Protein 4F4F (pdb70)

Solvent-accessible surface area: 33696 Å² total; per-residue (Å²): 126,18,21,0,28,3,0,56,48,51,15,69,92,31,25,0,15,54,1,3,48,52,12,89,4,76,11,24,0,4,3,0,0,88,94,12,16,119,27,81,48,117,90,0,72,82,18,113,89,39,54,11,15,89,1,0,30,33,0,0,64,52,0,1,12,72,65,8,69,84,82,45,4,81,104,1,0,113,90,0,5,63,30,10,115,73,152,48,8,9,14,45,51,104,10,85,92,62,15,29,0,0,15,0,14,37,0,8,1,1,15,26,46,0,0,2,2,1,0,11,0,30,0,6,19,28,4,4,55,126,100,75,81,65,4,0,0,1,4,27,5,70,1,33,38,1,2,1,0,0,45,0,5,3,34,45,100,24,0,3,0,0,1,0,0,4,52,70,158,15,61,91,21,8,29,47,12,1,6,20,26,80,82,114,5,21,22,5,0,1,0,85,13,67,70,83,35,0,80,89,11,20,50,17,0,65,117,46,64,113,0,23,118,55,9,47,22,25,31,31,70,26,24,18,3,0,18,1,0,0,9,0,0,0,0,0,21,2,0,22,84,20,25,0,14,89,110,34,0,1,0,0,0,4,2,7,53,1,9,9,0,0,0,0,10,0,0,52,95,0,31,2,39,13,67,30,1,0,0,0,3,1,49,13,18,2,1,9,29,0,15,132,67,0,22,6,85,59,150,70,63,45,155,23,47,1,64,51,8,30,20,71,70,5,34,1,3,14,0,4,0,7,19,11,29,63,68,69,17,49,31,0,26,20,24,17,29,2,25,160,94,74,8,11,16,92,4,67,118,170,11,8,52,40,1,97,89,47,7,36,11,5,105,1,36,58,114,67,2,32,61,13,2,79,40,3,45,75,173,67,61,31,35,3,1,1,5,1,0,2,0,1,41,0,1,112,103,72,51,79,62,128,14,1,12,0,0,0,1,10,5,27,8,5,5,25,38,120,17,0,104,90,17,28,50,56,107,13,82,43,31,88,79,2,89,64,1,70,142,73,90,53,87,78,48,72,22,105,58,92,66,77,63,0,16,54,36,0,117,145,68,15,128,55,140,25,22,0,24,4,0,52,49,55,16,70,89,32,20,0,13,55,0,3,54,52,10,83,1,76,8,24,0,5,2,0,0,90,134,15,18,120,29,81,48,112,92,0,69,81,21,107,89,38,55,11,15,84,1,0,32,35,0,0,61,46,0,1,14,68,72,8,68,85,83,57,3,69,51,14,0,113,97,0,5,63,30,11,118,75,153,49,10,8,15,44,52,104,10,82,90,59,13,27,0,0,15,0,15,37,0,8,0,2,14,27,44,0,0,2,3,1,0,11,0,26,0,14,16,40,4,4,55,120,100,72,85,59,6,0,0,1,5,27,7,68,3,25,38,1,2,2,0,0,45,0,6,2,40,39,95,28,0,1,0,0,1,0,0,5,53,70,159,13,60,90,16,9,29,4,12,1,5,21,27,80,75,116,6,20,19,6,0,2,0,80,12,74,73,85,36,0,78,87,9,20,56,19,0,64,82,47,51,80,3,21,116,59,5,48,23,34,34,33,69,29,24,18,1,0,17,1,0,0,10,0,0,0,0,0,21,2,0,21,83,21,24,0,16,88,109,34,0,1,0,0,0,4,2,7,50,1,9,8,0,0,0,0,9,0,0,52,93,0,31,2,42,13,68,34,0,0,0,0,3,2,52,12,15,3,2,19,35,0,14,140,73,0,21,6,82,63,148,65,83,41,104,23,46,1,68,49,8,33,21,69,71,5,36,1,2,10,0,4,2,8,18,14,28,66,66,67,17,54,32,0,23,21,26,32,26,4,18,171,95,76,10,12,17,90,4,69,79,175,11,14,65,42,2,108,91,48,7,33,10,5,112,1,36,56,118,65,2,32,60,15,1,85,44,3,45,79,171,66,62,32,36,2,1,0,4,2,0,2,0,1,33,1,1,111,105,70,50,80,63,123,13,0,10,0,0,0,1,9,5,30,8,6,5,26,30,116,18,0,110,94,15,26,55,59,104,12,83,49,31,88,78,4,87,59,2,99,146,87,90,82,84,79,51,73,20,116,68,40,67,76,80,0,20,58,37,0,130,150,70,14,127,55

Organism: Brucella melitensis biotype 1 (strain ATCC 23456 / CCUG 17765 / NCTC 10094 / 16M) (NCBI:txid224914)

InterPro domains:
  IPR000634 Serine/threonine dehydratase, pyridoxal-phosphate-binding site [PS00165] (102-116)
  IPR001926 Tryptophan synthase beta chain-like, PALP domain [PF00291] (101-328)
  IPR004450 Threonine synthase-like [TIGR00260] (69-424)
  IPR029144 Threonine synthase, N-terminal [PF14821] (2-80)
  IPR036052 Tryptophan synthase beta chain-like, PALP domain superfamily [G3DSA:3.40.50.1100] (90-429)
  IPR036052 Tryptophan synthase beta chain-like, PALP domain superfamily [G3DSA:3.40.50.1100] (108-453)
  IPR036052 Tryptophan synthase beta chain-like, PALP domain superfamily [SSF53686] (1-460)
  IPR037158 Threonine synthase, N-terminal domain superfamily [G3DSA:3.90.1380.10] (1-86)
  IPR051166 Threonine Synthase [PTHR42690] (1-461)

B-factor: mean 22.18, std 9.82, range [8.7, 79.2]

Secondary structure (DSSP, 8-state):
---EEETTS-S--B-HHHHHHH-S-TTS--EEESS-----HHHHHTTTT--HHHHHHHHHGGGGTT-S-HHHHHHHHHHHHHTSSSTTSS-EEEEETTEEEEE---STTSBTHHHHHHHHHHHHHHHHHHTT--EEEEEE-SSHHHHHHHHHHTT-SSEEEEEEEETT-S-HHHHHHHH-S--TTEEEEEEES-HHHHHHHHHHHHH-HHHHHHHTEEE--TTSHHHHGGGHHHHHHHHHHTTTTSS-EEEEEE-SSSHHHHHHHHHHHHT--EEEEEEEE-S--HHHHHHHHSEEE--PPPP-S-GGG--SS-TTHHHHHHHHTTT-HHHHHHHHHHHHHHSEEE--HHHHHHHHHHEEEEE--HHHHHHHHHHHHHHHS-PPPHHHHHHHHHHHHH--SSS-EEEEE-B-GGGSHHHHHHHHS------GGGTTGGGSPP--EEEES-HHHHHHHHHHH---/---EEETTS-S--B-HHHHHHH-S-TTS--EEESS-----HHHHHTTTT--HHHHHHHHHGGGGTT-S-HHHHHHHHHHHHHTSSSTTSS-EEEEETTEEEEE---STTSBTHHHHHHHHHHHHHHHHHHHT--EEEEEE-SSHHHHHHHHHHTT-SSEEEEEEEETT-S-HHHHHHHH----TTEEEEEEES-HHHHHHHHHHHHH-HHHHHHHTEEE--TT-HHHHGGGHHHHHHHHHHTTTTSS-EEEEEE-SSSHHHHHHHHHHHHT--EEEEEEEE-S--HHHHHHHHSEEE--PPPP-S-GGG--SS-TTHHHHHHHHTTT-HHHHHHHHHHHHHHSEEE--HHHHHHHHHHEEEEE--HHHHHHHHHHHHHHHS----HHHHHHHHHHHHH--SSS-EEEEE-B-GGGSHHHHHHHHS--PPPPGGGTTGGGSPP--EEEES-HHHHHHHHHHH---

Structure (mmCIF, N/CA/C/O backbone):
data_4F4F
#
_entry.id   4F4F
#
_cell.length_a   51.990
_cell.length_b   100.010
_cell.length_c   92.130
_cell.angle_alpha   90.000
_cell.angle_beta   91.290
_cell.angle_gamma   90.000
#
_symmetry.space_group_name_H-M   'P 1 21 1'
#
loop_
_entity.id
_entity.type
_entity.pdbx_description
1 polymer 'Threonine synthase'
2 non-polymer "PYRIDOXAL-5'-PHOSPHATE"
3 water water
#
loop_
_atom_site.group_PDB
_atom_site.id
_atom_site.type_symbol
_atom_site.label_atom_id
_atom_site.label_alt_id
_atom_site.label_comp_id
_atom_site.label_asym_id
_atom_site.label_entity_id
_atom_site.label_seq_id
_atom_site.pdbx_PDB_ins_code
_atom_site.Cartn_x
_atom_site.Cartn_y
_atom_site.Cartn_z
_atom_site.occupancy
_atom_site.B_iso_or_equiv
_atom_site.auth_seq_id
_atom_site.auth_comp_id
_atom_site.auth_asym_id
_atom_site.auth_atom_id
_atom_site.pdbx_PDB_model_num
ATOM 1 N N . SER A 1 5 ? 14.121 16.048 -1.880 1.00 35.07 0 SER A N 1
ATOM 2 C CA . SER A 1 5 ? 14.498 17.025 -2.927 1.00 33.09 0 SER A CA 1
ATOM 3 C C . SER A 1 5 ? 15.789 17.700 -2.433 1.00 30.57 0 SER A C 1
ATOM 4 O O . SER A 1 5 ? 16.592 17.047 -1.750 1.00 34.22 0 SER A O 1
ATOM 7 N N . MET A 1 6 ? 16.002 18.972 -2.726 1.00 25.89 1 MET A N 1
ATOM 8 C CA . MET A 1 6 ? 17.268 19.594 -2.379 1.00 21.93 1 MET A CA 1
ATOM 9 C C . MET A 1 6 ? 17.265 20.074 -0.929 1.00 20.01 1 MET A C 1
ATOM 10 O O . MET A 1 6 ? 16.341 20.714 -0.492 1.00 19.49 1 MET A O 1
ATOM 15 N N . LYS A 1 7 ? 18.298 19.719 -0.173 1.00 16.52 2 LYS A N 1
ATOM 16 C CA . LYS A 1 7 ? 18.491 20.244 1.172 1.00 16.05 2 LYS A CA 1
ATOM 17 C C . LYS A 1 7 ? 19.753 21.100 1.176 1.00 14.55 2 LYS A C 1
ATOM 18 O O . LYS A 1 7 ? 20.594 20.973 0.290 1.00 12.92 2 LYS A O 1
ATOM 20 N N . TYR A 1 8 ? 19.858 21.940 2.201 1.00 13.75 3 TYR A N 1
ATOM 21 C CA . TYR A 1 8 ? 20.909 22.897 2.339 1.00 12.48 3 TYR A CA 1
ATOM 22 C C . TYR A 1 8 ? 21.488 22.773 3.732 1.00 12.07 3 TYR A C 1
ATOM 23 O O . TYR A 1 8 ? 20.755 22.729 4.708 1.00 13.10 3 TYR A O 1
ATOM 32 N N . VAL A 1 9 ? 22.810 22.693 3.799 1.00 11.24 4 VAL A N 1
ATOM 33 C CA . VAL A 1 9 ? 23.538 22.496 5.045 1.00 11.12 4 VAL A CA 1
ATOM 34 C C . VAL A 1 9 ? 24.479 23.696 5.288 1.00 10.88 4 VAL A C 1
ATOM 35 O O . VAL A 1 9 ? 24.881 24.380 4.336 1.00 10.73 4 VAL A O 1
ATOM 39 N N . SER A 1 10 ? 24.823 23.946 6.555 1.00 10.63 5 SER A N 1
ATOM 40 C CA . SER A 1 10 ? 25.737 25.027 6.887 1.00 10.68 5 SER A CA 1
ATOM 41 C C . SER A 1 10 ? 27.180 24.603 6.817 1.00 10.54 5 SER A C 1
ATOM 42 O O . SER A 1 10 ? 27.562 23.494 7.269 1.00 11.01 5 SER A O 1
ATOM 45 N N . THR A 1 11 ? 28.009 25.515 6.354 1.00 10.35 6 THR A N 1
ATOM 46 C CA . THR A 1 11 ? 29.441 25.364 6.494 1.00 10.41 6 THR A CA 1
ATOM 47 C C . THR A 1 11 ? 29.972 25.127 7.924 1.00 10.97 6 THR A C 1
ATOM 48 O O . THR A 1 11 ? 31.123 24.686 8.059 1.00 10.98 6 THR A O 1
ATOM 52 N N . ARG A 1 12 ? 29.202 25.446 8.967 1.00 11.33 7 ARG A N 1
ATOM 53 C CA . ARG A 1 12 ? 29.671 25.271 10.333 1.00 12.36 7 ARG A CA 1
ATOM 54 C C . ARG A 1 12 ? 29.028 24.070 11.027 1.00 13.01 7 ARG A C 1
ATOM 55 O O . ARG A 1 12 ? 29.247 23.815 12.225 1.00 13.97 7 ARG A O 1
ATOM 63 N N . GLY A 1 13 ? 28.241 23.329 10.259 1.00 13.56 8 GLY A N 1
ATOM 64 C CA . GLY A 1 13 ? 27.777 21.981 10.640 1.00 14.47 8 GLY A CA 1
ATOM 65 C C . GLY A 1 13 ? 26.731 21.786 11.731 1.00 16.10 8 GLY A C 1
ATOM 66 O O . GLY A 1 13 ? 26.454 20.631 12.083 1.00 16.74 8 GLY A O 1
ATOM 67 N N . GLU A 1 14 ? 26.188 22.853 12.307 1.00 16.33 9 GLU A N 1
ATOM 68 C CA . GLU A 1 14 ? 25.270 22.696 13.454 1.00 18.22 9 GLU A CA 1
ATOM 69 C C . GLU A 1 14 ? 24.052 23.583 13.342 1.00 18.94 9 GLU A C 1
ATOM 70 O O . GLU A 1 14 ? 23.548 24.062 14.346 1.00 21.92 9 GLU A O 1
ATOM 76 N N . ALA A 1 15 ? 23.602 23.829 12.136 1.00 18.25 10 ALA A N 1
ATOM 77 C CA . ALA A 1 15 ? 22.428 24.629 11.897 1.00 18.01 10 ALA A CA 1
ATOM 78 C C . ALA A 1 15 ? 21.369 23.685 11.320 1.00 18.36 10 ALA A C 1
ATOM 79 O O . ALA A 1 15 ? 21.694 22.667 10.769 1.00 17.30 10 ALA A O 1
ATOM 81 N N . PRO A 1 16 ? 20.082 24.055 11.424 1.00 19.16 11 PRO A N 1
ATOM 82 C CA . PRO A 1 16 ? 19.038 23.231 10.809 1.00 19.89 11 PRO A CA 1
ATOM 83 C C . PRO A 1 16 ? 19.320 22.985 9.322 1.00 18.22 11 PRO A C 1
ATOM 84 O O . PRO A 1 16 ? 19.801 23.896 8.637 1.00 18.00 11 PRO A O 1
ATOM 88 N N . VAL A 1 17 ? 19.065 21.767 8.850 1.00 17.65 12 VAL A N 1
ATOM 89 C CA . VAL A 1 17 ? 19.149 21.442 7.429 1.00 16.83 12 VAL A CA 1
ATOM 90 C C . VAL A 1 17 ? 17.860 21.986 6.804 1.00 17.37 12 VAL A C 1
ATOM 91 O O . VAL A 1 17 ? 16.779 21.692 7.291 1.00 17.97 12 VAL A O 1
ATOM 95 N N . LEU A 1 18 ? 17.970 22.828 5.779 1.00 16.27 13 LEU A N 1
ATOM 96 C CA . LEU A 1 18 ? 16.806 23.536 5.257 1.00 16.80 13 LEU A CA 1
ATOM 97 C C . LEU A 1 18 ? 16.458 23.170 3.804 1.00 15.94 13 LEU A C 1
ATOM 98 O O . LEU A 1 18 ? 17.328 22.803 3.028 1.00 14.81 13 LEU A O 1
ATOM 103 N N . GLY A 1 19 ? 15.182 23.318 3.440 1.00 16.70 14 GLY A N 1
ATOM 104 C CA . GLY A 1 19 ? 14.790 23.328 2.048 1.00 16.48 14 GLY A CA 1
ATOM 105 C C . GLY A 1 19 ? 15.176 24.654 1.377 1.00 16.02 14 GLY A C 1
ATOM 106 O O . GLY A 1 19 ? 15.645 25.605 2.026 1.00 15.58 14 GLY A O 1
ATOM 107 N N . PHE A 1 20 ? 15.016 24.718 0.058 1.00 15.49 15 PHE A N 1
ATOM 108 C CA . PHE A 1 20 ? 15.363 25.922 -0.688 1.00 15.37 15 PHE A CA 1
ATOM 109 C C . PHE A 1 20 ? 14.696 27.202 -0.166 1.00 16.36 15 PHE A C 1
ATOM 110 O O . PHE A 1 20 ? 15.369 28.182 0.054 1.00 15.52 15 PHE A O 1
ATOM 118 N N . SER A 1 21 ? 13.370 27.187 0.013 1.00 18.08 16 SER A N 1
ATOM 119 C CA . SER A 1 21 ? 12.651 28.379 0.371 1.00 19.97 16 SER A CA 1
ATOM 120 C C . SER A 1 21 ? 13.152 28.928 1.681 1.00 20.90 16 SER A C 1
ATOM 121 O O . SER A 1 21 ? 13.419 30.120 1.809 1.00 21.25 16 SER A O 1
ATOM 124 N N . ASP A 1 22 ? 13.292 28.055 2.660 1.00 21.88 17 ASP A N 1
ATOM 125 C CA . ASP A 1 22 ? 13.817 28.463 3.948 1.00 23.33 17 ASP A CA 1
ATOM 126 C C . ASP A 1 22 ? 15.240 28.956 3.835 1.00 22.80 17 ASP A C 1
ATOM 127 O O . ASP A 1 22 ? 15.576 29.959 4.448 1.00 23.20 17 ASP A O 1
ATOM 132 N N . ALA A 1 23 ? 16.087 28.259 3.067 1.00 21.75 18 ALA A N 1
ATOM 133 C CA . ALA A 1 23 ? 17.455 28.714 2.898 1.00 21.31 18 ALA A CA 1
ATOM 134 C C . ALA A 1 23 ? 17.456 30.121 2.309 1.00 23.05 18 ALA A C 1
ATOM 135 O O . ALA A 1 23 ? 18.291 30.943 2.686 1.00 23.16 18 ALA A O 1
ATOM 137 N N . LEU A 1 24 ? 16.513 30.393 1.396 1.00 24.48 19 LEU A N 1
ATOM 138 C CA . LEU A 1 24 ? 16.397 31.705 0.773 1.00 25.68 19 LEU A CA 1
ATOM 139 C C . LEU A 1 24 ? 16.060 32.786 1.810 1.00 27.84 19 LEU A C 1
ATOM 140 O O . LEU A 1 24 ? 16.569 33.879 1.726 1.00 31.28 19 LEU A O 1
ATOM 145 N N . LEU A 1 25 ? 15.200 32.481 2.766 1.00 28.36 20 LEU A N 1
ATOM 146 C CA . LEU A 1 25 ? 14.755 33.459 3.759 1.00 30.71 20 LEU A CA 1
ATOM 147 C C . LEU A 1 25 ? 15.656 33.495 4.986 1.00 31.58 20 LEU A C 1
ATOM 148 O O . LEU A 1 25 ? 15.827 34.546 5.616 1.00 31.93 20 LEU A O 1
ATOM 153 N N . ALA A 1 26 ? 16.199 32.335 5.354 1.00 30.47 21 ALA A N 1
ATOM 154 C CA . ALA A 1 26 ? 17.112 32.266 6.489 1.00 30.78 21 ALA A CA 1
ATOM 155 C C . ALA A 1 26 ? 18.326 33.193 6.266 1.00 30.70 21 ALA A C 1
ATOM 156 O O . ALA A 1 26 ? 18.733 33.887 7.200 1.00 33.24 21 ALA A O 1
ATOM 158 N N . GLY A 1 27 ? 18.892 33.215 5.057 1.00 29.99 22 GLY A N 1
ATOM 159 C CA . GLY A 1 27 ? 20.151 33.943 4.807 1.00 29.22 22 GLY A CA 1
ATOM 160 C C . GLY A 1 27 ? 21.347 33.235 5.484 1.00 29.56 22 GLY A C 1
ATOM 161 O O . GLY A 1 27 ? 21.673 32.090 5.129 1.00 28.60 22 GLY A O 1
ATOM 162 N N . LEU A 1 28 ? 22.008 33.908 6.436 1.00 28.81 23 LEU A N 1
ATOM 163 C CA . LEU A 1 28 ? 23.085 33.318 7.279 1.00 27.21 23 LEU A CA 1
ATOM 164 C C . LEU A 1 28 ? 22.600 32.256 8.284 1.00 25.95 23 LEU A C 1
ATOM 165 O O . LEU A 1 28 ? 21.627 32.499 8.976 1.00 26.06 23 LEU A O 1
ATOM 170 N N . ALA A 1 29 ? 23.308 31.124 8.425 1.00 22.01 24 ALA A N 1
ATOM 171 C CA . ALA A 1 29 ? 22.796 30.043 9.255 1.00 20.57 24 ALA A CA 1
ATOM 172 C C . ALA A 1 29 ? 22.861 30.354 10.778 1.00 20.02 24 ALA A C 1
ATOM 173 O O . ALA A 1 29 ? 23.671 31.148 11.234 1.00 20.37 24 ALA A O 1
ATOM 175 N N . ARG A 1 30 ? 21.984 29.701 11.533 1.00 20.21 25 ARG A N 1
ATOM 176 C CA . ARG A 1 30 ? 21.927 29.746 13.032 1.00 20.41 25 ARG A CA 1
ATOM 177 C C . ARG A 1 30 ? 23.283 29.566 13.712 1.00 19.32 25 ARG A C 1
ATOM 178 O O . ARG A 1 30 ? 23.526 30.119 14.801 1.00 19.77 25 ARG A O 1
ATOM 186 N N . ASP A 1 31 ? 24.165 28.776 13.096 1.00 17.01 26 ASP A N 1
ATOM 187 C CA . ASP A 1 31 ? 25.477 28.512 13.670 1.00 16.43 26 ASP A CA 1
ATOM 188 C C . ASP A 1 31 ? 26.549 29.490 13.176 1.00 16.04 26 ASP A C 1
ATOM 189 O O . ASP A 1 31 ? 27.715 29.289 13.394 1.00 15.97 26 ASP A O 1
ATOM 194 N N . GLY A 1 32 ? 26.139 30.527 12.474 1.00 15.96 27 GLY A N 1
ATOM 195 C CA . GLY A 1 32 ? 27.064 31.489 11.955 1.00 15.99 27 GLY A CA 1
ATOM 196 C C . GLY A 1 32 ? 27.655 31.160 10.597 1.00 14.62 27 GLY A C 1
ATOM 197 O O . GLY A 1 32 ? 28.367 31.969 10.038 1.00 14.74 27 GLY A O 1
ATOM 198 N N . GLY A 1 33 ? 27.368 29.979 10.064 1.00 13.70 28 GLY A N 1
ATOM 199 C CA . GLY A 1 33 ? 27.819 29.600 8.765 1.00 12.87 28 GLY A CA 1
ATOM 200 C C . GLY A 1 33 ? 26.938 29.984 7.604 1.00 12.73 28 GLY A C 1
ATOM 201 O O . GLY A 1 33 ? 25.945 30.707 7.757 1.00 13.32 28 GLY A O 1
ATOM 202 N N . LEU A 1 34 ? 27.327 29.466 6.443 1.00 11.94 29 LEU A N 1
ATOM 203 C CA . LEU A 1 34 ? 26.706 29.781 5.189 1.00 12.01 29 LEU A CA 1
ATOM 204 C C . LEU A 1 34 ? 26.087 28.517 4.620 1.00 11.29 29 LEU A C 1
ATOM 205 O O . LEU A 1 34 ? 26.658 27.431 4.731 1.00 10.16 29 LEU A O 1
ATOM 210 N N . TYR A 1 35 ? 24.916 28.670 4.009 1.00 11.53 30 TYR A N 1
ATOM 211 C CA . TYR A 1 35 ? 24.231 27.519 3.411 1.00 11.37 30 TYR A CA 1
ATOM 212 C C . TYR A 1 35 ? 24.766 27.094 2.042 1.00 11.25 30 TYR A C 1
ATOM 213 O O . TYR A 1 35 ? 25.051 27.925 1.186 1.00 11.66 30 TYR A O 1
ATOM 222 N N . LEU A 1 36 ? 24.884 25.779 1.862 1.00 10.99 31 LEU A N 1
ATOM 223 C CA . LEU A 1 36 ? 25.278 25.172 0.599 1.00 10.92 31 LEU A CA 1
ATOM 224 C C . LEU A 1 36 ? 24.424 23.951 0.322 1.00 10.71 31 LEU A C 1
ATOM 225 O O . LEU A 1 36 ? 23.932 23.324 1.249 1.00 10.81 31 LEU A O 1
ATOM 230 N N . PRO A 1 37 ? 24.255 23.595 -0.968 1.00 11.08 32 PRO A N 1
ATOM 231 C CA . PRO A 1 37 ? 23.536 22.388 -1.275 1.00 11.77 32 PRO A CA 1
ATOM 232 C C . PRO A 1 37 ? 24.136 21.162 -0.631 1.00 12.13 32 PRO A C 1
ATOM 233 O O . PRO A 1 37 ? 25.334 21.039 -0.579 1.00 12.15 32 PRO A O 1
ATOM 237 N N . GLN A 1 38 ? 23.277 20.269 -0.135 1.00 13.11 33 GLN A N 1
ATOM 238 C CA . GLN A 1 38 ? 23.732 19.036 0.471 1.00 14.36 33 GLN A CA 1
ATOM 239 C C . GLN A 1 38 ? 24.428 18.172 -0.592 1.00 14.72 33 GLN A C 1
ATOM 240 O O . GLN A 1 38 ? 25.338 17.406 -0.290 1.00 14.24 33 GLN A O 1
ATOM 246 N N . GLU A 1 39 ? 23.942 18.277 -1.826 1.00 15.09 34 GLU A N 1
ATOM 247 C CA . GLU A 1 39 ? 24.618 17.702 -2.978 1.00 16.53 34 GLU A CA 1
ATOM 248 C C . GLU A 1 39 ? 24.399 18.593 -4.171 1.00 15.11 34 GLU A C 1
ATOM 249 O O . GLU A 1 39 ? 23.432 19.371 -4.216 1.00 15.18 34 GLU A O 1
ATOM 255 N N . TYR A 1 40 ? 25.294 18.480 -5.143 1.00 13.90 35 TYR A N 1
ATOM 256 C CA . TYR A 1 40 ? 25.177 19.275 -6.344 1.00 12.99 35 TYR A CA 1
ATOM 257 C C . TYR A 1 40 ? 24.412 18.525 -7.427 1.00 13.40 35 TYR A C 1
ATOM 258 O O . TYR A 1 40 ? 24.695 17.366 -7.716 1.00 13.04 35 TYR A O 1
ATOM 267 N N . PRO A 1 41 ? 23.446 19.199 -8.058 1.00 13.16 36 PRO A N 1
ATOM 268 C CA . PRO A 1 41 ? 22.750 18.603 -9.202 1.00 13.62 36 PRO A CA 1
ATOM 269 C C . PRO A 1 41 ? 23.752 18.314 -10.302 1.00 13.09 36 PRO A C 1
ATOM 270 O O . PRO A 1 41 ? 24.700 19.066 -10.455 1.00 12.94 36 PRO A O 1
ATOM 274 N N . GLN A 1 42 ? 23.586 17.209 -10.999 1.00 12.95 37 GLN A N 1
ATOM 275 C CA . GLN A 1 42 ? 24.577 16.787 -11.960 1.00 13.18 37 GLN A CA 1
ATOM 276 C C . GLN A 1 42 ? 24.046 16.830 -13.378 1.00 13.65 37 GLN A C 1
ATOM 277 O O . GLN A 1 42 ? 22.901 16.474 -13.642 1.00 14.05 37 GLN A O 1
ATOM 283 N N . PHE A 1 43 ? 24.930 17.234 -14.288 1.00 14.03 38 PHE A N 1
ATOM 284 C CA . PHE A 1 43 ? 24.692 17.172 -15.733 1.00 15.16 38 PHE A CA 1
ATOM 285 C C . PHE A 1 43 ? 25.765 16.321 -16.394 1.00 15.54 38 PHE A C 1
ATOM 286 O O . PHE A 1 43 ? 26.954 16.597 -16.242 1.00 15.82 38 PHE A O 1
ATOM 294 N N . THR A 1 44 ? 25.355 15.284 -17.123 1.00 16.22 39 THR A N 1
ATOM 295 C CA . THR A 1 44 ? 26.274 14.520 -17.975 1.00 16.42 39 THR A CA 1
ATOM 296 C C . THR A 1 44 ? 26.656 15.330 -19.209 1.00 16.07 39 THR A C 1
ATOM 297 O O . THR A 1 44 ? 26.027 16.340 -19.498 1.00 15.40 39 THR A O 1
ATOM 301 N N . ALA A 1 45 ? 27.694 14.893 -19.915 1.00 16.35 40 ALA A N 1
ATOM 302 C CA . ALA A 1 45 ? 28.086 15.541 -21.192 1.00 16.52 40 ALA A CA 1
ATOM 303 C C . ALA A 1 45 ? 26.875 15.637 -22.145 1.00 16.73 40 ALA A C 1
ATOM 304 O O . ALA A 1 45 ? 26.616 16.675 -22.728 1.00 16.00 40 ALA A O 1
ATOM 306 N N . GLU A 1 46 ? 26.113 14.561 -22.279 1.00 17.74 41 GLU A N 1
ATOM 307 C CA . GLU A 1 46 ? 24.949 14.586 -23.189 1.00 18.33 41 GLU A CA 1
ATOM 308 C C . GLU A 1 46 ? 23.876 15.571 -22.716 1.00 17.24 41 GLU A C 1
ATOM 309 O O . GLU A 1 46 ? 23.230 16.186 -23.532 1.00 16.44 41 GLU A O 1
ATOM 315 N N . GLN A 1 47 ? 23.688 15.693 -21.393 1.00 16.67 42 GLN A N 1
ATOM 316 C CA . GLN A 1 47 ? 22.720 16.622 -20.854 1.00 16.16 42 GLN A CA 1
ATOM 317 C C . GLN A 1 47 ? 23.175 18.052 -21.135 1.00 14.88 42 GLN A C 1
ATOM 318 O O . GLN A 1 47 ? 22.344 18.913 -21.341 1.00 14.20 42 GLN A O 1
ATOM 324 N N . ILE A 1 48 ? 24.483 18.294 -21.162 1.00 14.12 43 ILE A N 1
ATOM 325 C CA . ILE A 1 48 ? 24.984 19.626 -21.522 1.00 13.61 43 ILE A CA 1
ATOM 326 C C . ILE A 1 48 ? 24.832 19.842 -23.034 1.00 13.82 43 ILE A C 1
ATOM 327 O O . ILE A 1 48 ? 24.372 20.907 -23.473 1.00 13.04 43 ILE A O 1
ATOM 332 N N . ARG A 1 49 ? 25.189 18.834 -23.832 1.00 14.91 44 ARG A N 1
ATOM 333 C CA . ARG A 1 49 ? 24.951 18.939 -25.286 1.00 15.64 44 ARG A CA 1
ATOM 334 C C . ARG A 1 49 ? 23.489 19.276 -25.592 1.00 15.10 44 ARG A C 1
ATOM 335 O O . ARG A 1 49 ? 23.209 20.071 -26.493 1.00 14.70 44 ARG A O 1
ATOM 343 N N . ALA A 1 50 ? 22.580 18.743 -24.788 1.00 15.10 45 ALA A N 1
ATOM 344 C CA . ALA A 1 50 ? 21.145 18.983 -24.976 1.00 15.48 45 ALA A CA 1
ATOM 345 C C . ALA A 1 50 ? 20.737 20.440 -24.747 1.00 14.84 45 ALA A C 1
ATOM 346 O O . ALA A 1 50 ? 19.689 20.851 -25.194 1.00 14.80 45 ALA A O 1
ATOM 348 N N . LEU A 1 51 ? 21.579 21.223 -24.087 1.00 14.42 46 LEU A N 1
ATOM 349 C CA . LEU A 1 51 ? 21.323 22.660 -23.860 1.00 14.18 46 LEU A CA 1
ATOM 350 C C . LEU A 1 51 ? 21.660 23.539 -25.064 1.00 14.58 46 LEU A C 1
ATOM 351 O O . LEU A 1 51 ? 21.309 24.734 -25.086 1.00 14.22 46 LEU A O 1
ATOM 356 N N . ARG A 1 52 ? 22.331 22.957 -26.072 1.00 15.52 47 ARG A N 1
ATOM 357 C CA . ARG A 1 52 ? 22.791 23.750 -27.232 1.00 15.82 47 ARG A CA 1
ATOM 358 C C . ARG A 1 52 ? 21.606 24.347 -27.967 1.00 16.80 47 ARG A C 1
ATOM 359 O O . ARG A 1 52 ? 20.613 23.684 -28.211 1.00 17.89 47 ARG A O 1
ATOM 367 N N . GLY A 1 53 ? 21.740 25.614 -28.309 1.00 17.61 48 GLY A N 1
ATOM 368 C CA . GLY A 1 53 ? 20.721 26.330 -29.053 1.00 18.13 48 GLY A CA 1
ATOM 369 C C . GLY A 1 53 ? 19.720 27.017 -28.132 1.00 18.18 48 GLY A C 1
ATOM 370 O O . GLY A 1 53 ? 18.909 27.790 -28.603 1.00 20.05 48 GLY A O 1
ATOM 371 N N . LYS A 1 54 ? 19.730 26.724 -26.836 1.00 16.68 49 LYS A N 1
ATOM 372 C CA . LYS A 1 54 ? 18.650 27.198 -25.974 1.00 16.08 49 LYS A CA 1
ATOM 373 C C . LYS A 1 54 ? 18.923 28.652 -25.566 1.00 14.98 49 LYS A C 1
ATOM 374 O O . LYS A 1 54 ? 20.079 29.065 -25.383 1.00 13.94 49 LYS A O 1
ATOM 376 N N . SER A 1 55 ? 17.845 29.367 -25.301 1.00 14.68 50 SER A N 1
ATOM 377 C CA . SER A 1 55 ? 17.917 30.748 -24.829 1.00 14.17 50 SER A CA 1
ATOM 378 C C . SER A 1 55 ? 18.549 30.788 -23.445 1.00 13.45 50 SER A C 1
ATOM 379 O O . SER A 1 55 ? 18.608 29.763 -22.748 1.00 13.28 50 SER A O 1
ATOM 382 N N . TYR A 1 56 ? 19.010 31.976 -23.039 1.00 12.87 51 TYR A N 1
ATOM 383 C CA . TYR A 1 56 ? 19.524 32.184 -21.677 1.00 12.14 51 TYR A CA 1
ATOM 384 C C . TYR A 1 56 ? 18.502 31.718 -20.652 1.00 12.22 51 TYR A C 1
ATOM 385 O O . TYR A 1 56 ? 18.846 31.013 -19.710 1.00 11.97 51 TYR A O 1
ATOM 394 N N . VAL A 1 57 ? 17.240 32.126 -20.837 1.00 12.54 52 VAL A N 1
ATOM 395 C CA . VAL A 1 57 ? 16.180 31.735 -19.924 1.00 12.82 52 VAL A CA 1
ATOM 396 C C . VAL A 1 57 ? 16.021 30.216 -19.877 1.00 13.04 52 VAL A C 1
ATOM 397 O O . VAL A 1 57 ? 15.913 29.658 -18.828 1.00 12.92 52 VAL A O 1
ATOM 401 N N . GLU A 1 58 ? 16.031 29.551 -21.014 1.00 13.16 53 GLU A N 1
ATOM 402 C CA . GLU A 1 58 ? 15.887 28.104 -21.030 1.00 13.44 53 GLU A CA 1
ATOM 403 C C . GLU A 1 58 ? 17.043 27.386 -20.346 1.00 12.57 53 GLU A C 1
ATOM 404 O O . GLU A 1 58 ? 16.840 26.387 -19.667 1.00 12.12 53 GLU A O 1
ATOM 410 N N . VAL A 1 59 ? 18.265 27.899 -20.504 1.00 11.74 54 VAL A N 1
ATOM 411 C CA . VAL A 1 59 ? 19.401 27.304 -19.846 1.00 11.45 54 VAL A CA 1
ATOM 412 C C . VAL A 1 59 ? 19.289 27.519 -18.336 1.00 11.07 54 VAL A C 1
ATOM 413 O O . VAL A 1 59 ? 19.567 26.622 -17.554 1.00 11.05 54 VAL A O 1
ATOM 417 N N . ALA A 1 60 ? 18.885 28.716 -17.958 1.00 11.08 55 ALA A N 1
ATOM 418 C CA . ALA A 1 60 ? 18.656 29.067 -16.550 1.00 11.00 55 ALA A CA 1
ATOM 419 C C . ALA A 1 60 ? 17.636 28.113 -15.893 1.00 11.35 55 ALA A C 1
ATOM 420 O O . ALA A 1 60 ? 17.849 27.617 -14.804 1.00 11.59 55 ALA A O 1
ATOM 422 N N . LEU A 1 61 ? 16.566 27.801 -16.583 1.00 11.99 56 LEU A N 1
ATOM 423 C CA . LEU A 1 61 ? 15.559 26.900 -16.021 1.00 12.33 56 LEU A CA 1
ATOM 424 C C . LEU A 1 61 ? 16.143 25.500 -15.839 1.00 12.48 56 LEU A C 1
ATOM 425 O O . LEU A 1 61 ? 15.945 24.870 -14.791 1.00 12.59 56 LEU A O 1
ATOM 430 N N . ALA A 1 62 ? 16.899 25.025 -16.827 1.00 12.35 57 ALA A N 1
ATOM 431 C CA . ALA A 1 62 ? 17.546 23.722 -16.743 1.00 12.46 57 ALA A CA 1
ATOM 432 C C . ALA A 1 62 ? 18.523 23.677 -15.573 1.00 12.19 57 ALA A C 1
ATOM 433 O O . ALA A 1 62 ? 18.496 22.711 -14.784 1.00 12.50 57 ALA A O 1
ATOM 435 N N . VAL A 1 63 ? 19.350 24.708 -15.430 1.00 11.48 58 VAL A N 1
ATOM 436 C CA . VAL A 1 63 ? 20.479 24.702 -14.476 1.00 11.52 58 VAL A CA 1
ATOM 437 C C . VAL A 1 63 ? 20.008 24.964 -13.034 1.00 11.42 58 VAL A C 1
ATOM 438 O O . VAL A 1 63 ? 20.487 24.347 -12.067 1.00 11.51 58 VAL A O 1
ATOM 442 N N . LEU A 1 64 ? 19.043 25.858 -12.879 1.00 11.32 59 LEU A N 1
ATOM 443 C CA . LEU A 1 64 ? 18.577 26.279 -11.573 1.00 11.44 59 LEU A CA 1
ATOM 444 C C . LEU A 1 64 ? 17.454 25.440 -10.942 1.00 11.97 59 LEU A C 1
ATOM 445 O O . LEU A 1 64 ? 17.392 25.344 -9.704 1.00 11.98 59 LEU A O 1
ATOM 450 N N . THR A 1 65 ? 16.561 24.864 -11.747 1.00 12.40 60 THR A N 1
ATOM 451 C CA . THR A 1 65 ? 15.404 24.172 -11.203 1.00 13.07 60 THR A CA 1
ATOM 452 C C . THR A 1 65 ? 15.750 23.124 -10.120 1.00 13.50 60 THR A C 1
ATOM 453 O O . THR A 1 65 ? 15.087 23.074 -9.086 1.00 13.54 60 THR A O 1
ATOM 457 N N . PRO A 1 66 ? 16.812 22.317 -10.337 1.00 13.97 61 PRO A N 1
ATOM 458 C CA . PRO A 1 66 ? 17.114 21.285 -9.336 1.00 14.46 61 PRO A CA 1
ATOM 459 C C . PRO A 1 66 ? 17.421 21.885 -7.972 1.00 14.14 61 PRO A C 1
ATOM 460 O O . PRO A 1 66 ? 17.161 21.249 -6.960 1.00 14.54 61 PRO A O 1
ATOM 464 N N . PHE A 1 67 ? 18.002 23.083 -7.943 1.00 13.68 62 PHE A N 1
ATOM 465 C CA . PHE A 1 67 ? 18.284 23.752 -6.681 1.00 13.73 62 PHE A CA 1
ATOM 466 C C . PHE A 1 67 ? 17.056 24.145 -5.855 1.00 14.52 62 PHE A C 1
ATOM 467 O O . PHE A 1 67 ? 17.173 24.312 -4.626 1.00 14.31 62 PHE A O 1
ATOM 475 N N . THR A 1 68 ? 15.903 24.305 -6.513 1.00 14.97 63 THR A N 1
ATOM 476 C CA . THR A 1 68 ? 14.673 24.738 -5.849 1.00 15.81 63 THR A CA 1
ATOM 477 C C . THR A 1 68 ? 13.850 23.637 -5.204 1.00 17.25 63 THR A C 1
ATOM 478 O O . THR A 1 68 ? 12.851 23.929 -4.536 1.00 17.77 63 THR A O 1
ATOM 482 N N . GLY A 1 69 ? 14.267 22.382 -5.402 1.00 18.22 64 GLY A N 1
ATOM 483 C CA . GLY A 1 69 ? 13.750 21.243 -4.645 1.00 19.67 64 GLY A CA 1
ATOM 484 C C . GLY A 1 69 ? 12.265 21.011 -4.843 1.00 21.05 64 GLY A C 1
ATOM 485 O O . GLY A 1 69 ? 11.576 20.540 -3.936 1.00 21.44 64 GLY A O 1
ATOM 486 N N . GLY A 1 70 ? 11.758 21.390 -6.008 1.00 20.95 65 GLY A N 1
ATOM 487 C CA . GLY A 1 70 ? 10.336 21.276 -6.266 1.00 21.91 65 GLY A CA 1
ATOM 488 C C . GLY A 1 70 ? 9.435 22.254 -5.533 1.00 22.22 65 GLY A C 1
ATOM 489 O O . GLY A 1 70 ? 8.222 22.098 -5.575 1.00 23.24 65 GLY A O 1
ATOM 490 N N . GLU A 1 71 ? 9.988 23.289 -4.912 1.00 21.08 66 GLU A N 1
ATOM 491 C CA . GLU A 1 71 ? 9.177 24.177 -4.090 1.00 21.15 66 GLU A CA 1
ATOM 492 C C . GLU A 1 71 ? 8.565 25.293 -4.902 1.00 20.71 66 GLU A C 1
ATOM 493 O O . GLU A 1 71 ? 7.671 25.974 -4.431 1.00 20.45 66 GLU A O 1
ATOM 499 N N . ILE A 1 72 ? 9.062 25.520 -6.112 1.00 20.03 67 ILE A N 1
ATOM 500 C CA . ILE A 1 72 ? 8.452 26.528 -6.973 1.00 19.71 67 ILE A CA 1
ATOM 501 C C . ILE A 1 72 ? 7.943 25.807 -8.224 1.00 19.47 67 ILE A C 1
ATOM 502 O O . ILE A 1 72 ? 8.741 25.293 -9.003 1.00 19.67 67 ILE A O 1
ATOM 507 N N . PRO A 1 73 ? 6.618 25.762 -8.424 1.00 19.71 68 PRO A N 1
ATOM 508 C CA . PRO A 1 73 ? 6.060 25.073 -9.600 1.00 19.80 68 PRO A CA 1
ATOM 509 C C . PRO A 1 73 ? 6.635 25.612 -10.897 1.00 19.08 68 PRO A C 1
ATOM 510 O O . PRO A 1 73 ? 6.940 26.799 -10.983 1.00 17.82 68 PRO A O 1
ATOM 514 N N . ALA A 1 74 ? 6.785 24.726 -11.880 1.00 18.86 69 ALA A N 1
ATOM 515 C CA . ALA A 1 74 ? 7.480 25.020 -13.107 1.00 18.64 69 ALA A CA 1
ATOM 516 C C . ALA A 1 74 ? 6.965 26.256 -13.822 1.00 18.66 69 ALA A C 1
ATOM 517 O O . ALA A 1 74 ? 7.757 27.064 -14.291 1.00 18.23 69 ALA A O 1
ATOM 519 N N . ALA A 1 75 ? 5.653 26.401 -13.914 1.00 19.07 70 ALA A N 1
ATOM 520 C CA . ALA A 1 75 ? 5.080 27.550 -14.600 1.00 19.18 70 ALA A CA 1
ATOM 521 C C . ALA A 1 75 ? 5.450 28.852 -13.874 1.00 18.70 70 ALA A C 1
ATOM 522 O O . ALA A 1 75 ? 5.757 29.861 -14.532 1.00 18.40 70 ALA A O 1
ATOM 524 N N . ASP A 1 76 ? 5.416 28.840 -12.539 1.00 18.34 71 ASP A N 1
ATOM 525 C CA . ASP A 1 76 ? 5.765 30.030 -11.761 1.00 18.25 71 ASP A CA 1
ATOM 526 C C . ASP A 1 76 ? 7.257 30.351 -11.887 1.00 17.27 71 ASP A C 1
ATOM 527 O O . ASP A 1 76 ? 7.631 31.507 -12.097 1.00 16.98 71 ASP A O 1
ATOM 532 N N . PHE A 1 77 ? 8.111 29.334 -11.786 1.00 16.76 72 PHE A N 1
ATOM 533 C CA . PHE A 1 77 ? 9.555 29.540 -12.015 1.00 16.36 72 PHE A CA 1
ATOM 534 C C . PHE A 1 77 ? 9.872 30.083 -13.429 1.00 17.32 72 PHE A C 1
ATOM 535 O O . PHE A 1 77 ? 10.639 31.039 -13.546 1.00 15.88 72 PHE A O 1
ATOM 543 N N . GLU A 1 78 ? 9.251 29.515 -14.481 1.00 19.49 73 GLU A N 1
ATOM 544 C CA . GLU A 1 78 ? 9.302 30.069 -15.870 1.00 22.86 73 GLU A CA 1
ATOM 545 C C . GLU A 1 78 ? 8.268 31.178 -16.160 1.00 25.63 73 GLU A C 1
ATOM 546 O O . GLU A 1 78 ? 7.528 31.175 -17.263 1.00 32.00 73 GLU A O 1
ATOM 552 N N . ARG A 1 79 ? 8.022 31.979 -15.173 1.00 22.38 74 ARG A N 1
ATOM 553 C CA . ARG A 1 79 ? 7.527 33.301 -15.393 1.00 21.80 74 ARG A CA 1
ATOM 554 C C . ARG A 1 79 ? 8.601 34.179 -14.765 1.00 18.55 74 ARG A C 1
ATOM 555 O O . ARG A 1 79 ? 9.018 35.139 -15.334 1.00 17.22 74 ARG A O 1
ATOM 563 N N . MET A 1 80 ? 9.064 33.814 -13.582 1.00 16.82 75 MET A N 1
ATOM 564 C CA . MET A 1 80 ? 9.915 34.723 -12.831 1.00 16.25 75 MET A CA 1
ATOM 565 C C . MET A 1 80 ? 11.338 34.794 -13.451 1.00 15.09 75 MET A C 1
ATOM 566 O O . MET A 1 80 ? 11.930 35.860 -13.503 1.00 14.23 75 MET A O 1
ATOM 571 N N . VAL A 1 81 ? 11.827 33.679 -13.993 1.00 14.62 76 VAL A N 1
ATOM 572 C CA . VAL A 1 81 ? 13.120 33.671 -14.713 1.00 14.28 76 VAL A CA 1
ATOM 573 C C . VAL A 1 81 ? 12.988 34.507 -15.995 1.00 15.11 76 VAL A C 1
ATOM 574 O O . VAL A 1 81 ? 13.813 35.364 -16.278 1.00 13.92 76 VAL A O 1
ATOM 578 N N . ARG A 1 82 ? 11.875 34.329 -16.718 1.00 16.81 77 ARG A N 1
ATOM 579 C CA . ARG A 1 82 ? 11.613 35.107 -17.946 1.00 18.46 77 ARG A CA 1
ATOM 580 C C . ARG A 1 82 ? 11.551 36.593 -17.619 1.00 18.02 77 ARG A C 1
ATOM 581 O O . ARG A 1 82 ? 12.127 37.401 -18.325 1.00 18.17 77 ARG A O 1
ATOM 589 N N . GLU A 1 83 ? 10.850 36.948 -16.549 1.00 18.04 78 GLU A N 1
ATOM 590 C CA . GLU A 1 83 ? 10.698 38.364 -16.161 1.00 18.76 78 GLU A CA 1
ATOM 591 C C . GLU A 1 83 ? 12.026 38.969 -15.663 1.00 16.85 78 GLU A C 1
ATOM 592 O O . GLU A 1 83 ? 12.375 40.083 -16.044 1.00 16.87 78 GLU A O 1
ATOM 598 N N . ALA A 1 84 ? 12.762 38.217 -14.853 1.00 15.31 79 ALA A N 1
ATOM 599 C CA . ALA A 1 84 ? 14.059 38.640 -14.388 1.00 14.49 79 ALA A CA 1
ATOM 600 C C . ALA A 1 84 ? 14.995 39.049 -15.542 1.00 13.95 79 ALA A C 1
ATOM 601 O O . ALA A 1 84 ? 15.603 40.137 -15.529 1.00 13.89 79 ALA A O 1
ATOM 603 N N . TYR A 1 85 ? 15.103 38.194 -16.543 1.00 13.55 80 TYR A N 1
ATOM 604 C CA . TYR A 1 85 ? 16.087 38.439 -17.607 1.00 13.11 80 TYR A CA 1
ATOM 605 C C . TYR A 1 85 ? 15.531 39.287 -18.756 1.00 13.46 80 TYR A C 1
ATOM 606 O O . TYR A 1 85 ? 16.278 39.809 -19.582 1.00 13.26 80 TYR A O 1
ATOM 615 N N . GLY A 1 86 ? 14.225 39.473 -18.771 1.00 14.06 81 GLY A N 1
ATOM 616 C CA . GLY A 1 86 ? 13.585 40.468 -19.626 1.00 14.61 81 GLY A CA 1
ATOM 617 C C . GLY A 1 86 ? 14.017 41.888 -19.250 1.00 14.77 81 GLY A C 1
ATOM 618 O O . GLY A 1 86 ? 13.902 42.800 -20.069 1.00 15.20 81 GLY A O 1
ATOM 619 N N . THR A 1 87 ? 14.544 42.086 -18.037 1.00 14.14 82 THR A N 1
ATOM 620 C CA . THR A 1 87 ? 15.106 43.377 -17.657 1.00 14.51 82 THR A CA 1
ATOM 621 C C . THR A 1 87 ? 16.485 43.665 -18.231 1.00 14.54 82 THR A C 1
ATOM 622 O O . THR A 1 87 ? 17.020 44.754 -18.050 1.00 14.95 82 THR A O 1
ATOM 626 N N . PHE A 1 88 ? 17.084 42.681 -18.883 1.00 14.20 83 PHE A N 1
ATOM 627 C CA . PHE A 1 88 ? 18.414 42.846 -19.474 1.00 14.02 83 PHE A CA 1
ATOM 628 C C . PHE A 1 88 ? 18.224 43.251 -20.932 1.00 15.15 83 PHE A C 1
ATOM 629 O O . PHE A 1 88 ? 17.539 42.565 -21.696 1.00 15.41 83 PHE A O 1
ATOM 637 N N . ARG A 1 89 ? 18.830 44.365 -21.318 1.00 16.52 84 ARG A N 1
ATOM 638 C CA . ARG A 1 89 ? 18.692 44.922 -22.665 1.00 17.96 84 ARG A CA 1
ATOM 639 C C . ARG A 1 89 ? 19.744 44.268 -23.559 1.00 17.16 84 ARG A C 1
ATOM 640 O O . ARG A 1 89 ? 20.713 44.904 -24.006 1.00 18.32 84 ARG A O 1
ATOM 648 N N . HIS A 1 90 ? 19.602 42.978 -23.755 1.00 15.98 85 HIS A N 1
ATOM 649 C CA . HIS A 1 90 ? 20.422 42.249 -24.699 1.00 15.21 85 HIS A CA 1
ATOM 650 C C . HIS A 1 90 ? 19.768 40.927 -24.895 1.00 14.84 85 HIS A C 1
ATOM 651 O O . HIS A 1 90 ? 19.426 40.247 -23.912 1.00 14.33 85 HIS A O 1
ATO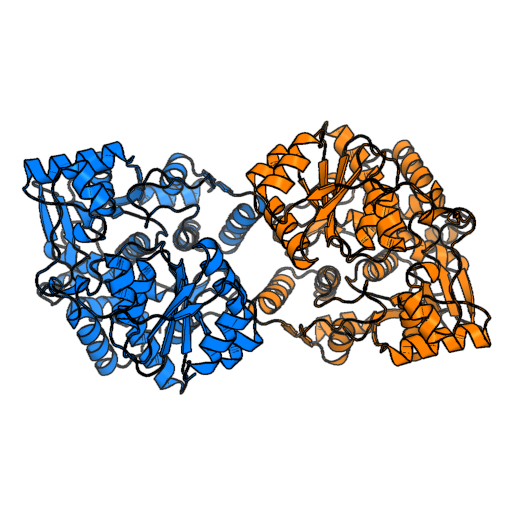M 658 N N . ASP A 1 91 ? 19.574 40.529 -26.142 1.00 14.61 86 ASP A N 1
ATOM 659 C CA . ASP A 1 91 ? 18.871 39.266 -26.424 1.00 14.56 86 ASP A CA 1
ATOM 660 C C . ASP A 1 91 ? 19.562 38.034 -25.836 1.00 13.53 86 ASP A C 1
ATOM 661 O O . ASP A 1 91 ? 18.893 37.070 -25.470 1.00 13.01 86 ASP A O 1
ATOM 666 N N . ALA A 1 92 ? 20.895 38.027 -25.814 1.00 12.68 87 ALA A N 1
ATOM 667 C CA . ALA A 1 92 ? 21.653 36.936 -25.187 1.00 12.13 87 ALA A CA 1
ATOM 668 C C . ALA A 1 92 ? 21.719 37.001 -23.666 1.00 11.68 87 ALA A C 1
ATOM 669 O O . ALA A 1 92 ? 22.257 36.071 -23.037 1.00 11.29 87 ALA A O 1
ATOM 671 N N . VAL A 1 93 ? 21.254 38.114 -23.099 1.00 11.72 88 VAL A N 1
ATOM 672 C CA . VAL A 1 93 ? 21.310 38.418 -21.644 1.00 11.53 88 VAL A CA 1
ATOM 673 C C . VAL A 1 93 ? 22.748 38.738 -21.223 1.00 11.57 88 VAL A C 1
ATOM 674 O O . VAL A 1 93 ? 22.997 39.858 -20.800 1.00 11.98 88 VAL A O 1
ATOM 678 N N . CYS A 1 94 ? 23.661 37.764 -21.339 1.00 11.41 89 CYS A N 1
ATOM 679 C CA . CYS A 1 94 ? 25.074 37.921 -21.036 1.00 11.33 89 CYS A CA 1
ATOM 680 C C . CYS A 1 94 ? 25.918 37.526 -22.269 1.00 11.21 89 CYS A C 1
ATOM 681 O O . CYS A 1 94 ? 26.283 36.364 -22.431 1.00 11.12 89 CYS A O 1
ATOM 684 N N . PRO A 1 95 ? 26.219 38.481 -23.153 1.00 11.43 90 PRO A N 1
ATOM 685 C CA . PRO A 1 95 ? 26.871 38.110 -24.430 1.00 11.46 90 PRO A CA 1
ATOM 686 C C . PRO A 1 95 ? 28.395 38.092 -24.335 1.00 11.53 90 PRO A C 1
ATOM 687 O O . PRO A 1 95 ? 28.959 38.786 -23.491 1.00 11.52 90 PRO A O 1
ATOM 691 N N . LEU A 1 96 ? 29.033 37.281 -25.176 1.00 11.55 91 LEU A N 1
ATOM 692 C CA . LEU A 1 96 ? 30.497 37.317 -25.343 1.00 11.78 91 LEU A CA 1
ATOM 693 C C . LEU A 1 96 ? 30.910 38.352 -26.399 1.00 12.15 91 LEU A C 1
ATOM 694 O O . LEU A 1 96 ? 30.230 38.531 -27.405 1.00 12.53 91 LEU A O 1
ATOM 699 N N . VAL A 1 97 ? 32.056 39.009 -26.169 1.00 12.15 92 VAL A N 1
ATOM 700 C CA . VAL A 1 97 ? 32.724 39.830 -27.166 1.00 12.21 92 VAL A CA 1
ATOM 701 C C . VAL A 1 97 ? 34.155 39.305 -27.227 1.00 12.23 92 VAL A C 1
ATOM 702 O O . VAL A 1 97 ? 34.817 39.236 -26.203 1.00 11.96 92 VAL A O 1
ATOM 706 N N . GLN A 1 98 ? 34.597 38.849 -28.394 1.00 12.28 93 GLN A N 1
ATOM 707 C CA . GLN A 1 98 ? 35.958 38.313 -28.533 1.00 12.46 93 GLN A CA 1
ATOM 708 C C . GLN A 1 98 ? 36.973 39.431 -28.465 1.00 12.77 93 GLN A C 1
ATOM 709 O O . GLN A 1 98 ? 36.801 40.434 -29.153 1.00 12.94 93 GLN A O 1
ATOM 715 N N . THR A 1 99 ? 38.058 39.237 -27.703 1.00 12.95 94 THR A N 1
ATOM 716 C CA . THR A 1 99 ? 39.107 40.279 -27.568 1.00 13.53 94 THR A CA 1
ATOM 717 C C . THR A 1 99 ? 40.515 39.862 -28.045 1.00 14.14 94 THR A C 1
ATOM 718 O O . THR A 1 99 ? 41.392 40.703 -28.160 1.00 14.57 94 THR A O 1
ATOM 722 N N . ASP A 1 100 ? 40.709 38.572 -28.295 1.00 13.98 95 ASP A N 1
ATOM 723 C CA . ASP A 1 100 ? 41.907 38.043 -28.874 1.00 14.73 95 ASP A CA 1
ATOM 724 C C . ASP A 1 100 ? 41.537 36.662 -29.448 1.00 14.72 95 ASP A C 1
ATOM 725 O O . ASP A 1 100 ? 40.405 36.171 -29.267 1.00 14.24 95 ASP A O 1
ATOM 730 N N . ALA A 1 101 ? 42.491 36.038 -30.126 1.00 15.19 96 ALA A N 1
ATOM 731 C CA . ALA A 1 101 ? 42.287 34.748 -30.759 1.00 15.67 96 ALA A CA 1
ATOM 732 C C . ALA A 1 101 ? 41.686 33.671 -29.862 1.00 15.85 96 ALA A C 1
ATOM 733 O O . ALA A 1 101 ? 40.916 32.854 -30.331 1.00 16.40 96 ALA A O 1
ATOM 735 N N . ASN A 1 102 ? 41.975 33.685 -28.572 1.00 16.31 97 ASN A N 1
ATOM 736 C CA . ASN A 1 102 ? 41.440 32.656 -27.680 1.00 15.81 97 ASN A CA 1
ATOM 737 C C . ASN A 1 102 ? 40.929 33.256 -26.388 1.00 15.19 97 ASN A C 1
ATOM 738 O O . ASN A 1 102 ? 41.045 32.655 -25.320 1.00 15.41 97 ASN A O 1
ATOM 743 N N . GLU A 1 103 ? 40.384 34.460 -26.474 1.00 14.48 98 GLU A N 1
ATOM 744 C CA . GLU A 1 103 ? 39.998 35.233 -25.314 1.00 14.01 98 GLU A CA 1
ATOM 745 C C . GLU A 1 103 ? 38.727 35.982 -25.617 1.00 13.47 98 GLU A C 1
ATOM 746 O O . GLU A 1 103 ? 38.616 36.623 -26.681 1.00 13.08 98 GLU A O 1
ATOM 752 N N . PHE A 1 104 ? 37.790 35.921 -24.669 1.00 12.70 99 PHE A N 1
ATOM 753 C CA . PHE A 1 104 ? 36.467 36.507 -24.796 1.00 12.55 99 PHE A CA 1
ATOM 754 C C . PHE A 1 104 ? 36.093 37.215 -23.512 1.00 12.72 99 PHE A C 1
ATOM 755 O O . PHE A 1 104 ? 36.441 36.717 -22.417 1.00 13.28 99 PHE A O 1
ATOM 763 N N . VAL A 1 105 ? 35.344 38.314 -23.615 1.00 12.39 100 VAL A N 1
ATOM 764 C CA . VAL A 1 105 ? 34.839 38.999 -22.443 1.00 12.20 100 VAL A CA 1
ATOM 765 C C . VAL A 1 105 ? 33.342 38.672 -22.337 1.00 11.97 100 VAL A C 1
ATOM 766 O O . VAL A 1 105 ? 32.634 38.753 -23.347 1.00 11.74 100 VAL A O 1
ATOM 770 N N . LEU A 1 106 ? 32.907 38.215 -21.158 1.00 11.32 101 LEU A N 1
ATOM 771 C CA . LEU A 1 106 ? 31.498 37.936 -20.892 1.00 11.07 101 LEU A CA 1
ATOM 772 C C . LEU A 1 106 ? 30.919 39.191 -20.240 1.00 11.29 101 LEU A C 1
ATOM 773 O O . LEU A 1 106 ? 31.286 39.546 -19.120 1.00 11.15 101 LEU A O 1
ATOM 778 N N . GLU A 1 107 ? 30.034 39.869 -20.959 1.00 11.60 102 GLU A N 1
ATOM 779 C CA . GLU A 1 107 ? 29.508 41.157 -20.502 1.00 11.95 102 GLU A CA 1
ATOM 780 C C . GLU A 1 107 ? 28.329 40.929 -19.577 1.00 11.81 102 GLU A C 1
ATOM 781 O O . GLU A 1 107 ? 27.220 40.578 -20.026 1.00 11.70 102 GLU A O 1
ATOM 787 N N . LEU A 1 108 ? 28.546 41.164 -18.298 1.00 11.78 103 LEU A N 1
ATOM 788 C CA . LEU A 1 108 ? 27.475 41.009 -17.301 1.00 11.90 103 LEU A CA 1
ATOM 789 C C . LEU A 1 108 ? 26.751 42.309 -16.953 1.00 12.45 103 LEU A C 1
ATOM 790 O O . LEU A 1 108 ? 26.126 42.422 -15.875 1.00 12.84 103 LEU A O 1
ATOM 795 N N . PHE 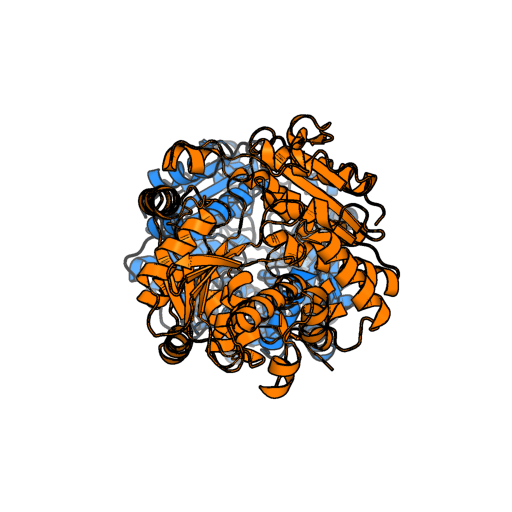A 1 109 ? 26.855 43.301 -17.849 1.00 12.68 104 PHE A N 1
ATOM 796 C CA . PHE A 1 109 ? 26.421 44.659 -17.544 1.00 13.02 104 PHE A CA 1
ATOM 797 C C . PHE A 1 109 ? 25.292 45.196 -18.427 1.00 13.57 104 PHE A C 1
ATOM 798 O O . PHE A 1 109 ? 25.093 46.398 -18.520 1.00 13.88 104 PHE A O 1
ATOM 806 N N . HIS A 1 110 ? 24.517 44.307 -19.052 1.00 13.54 105 HIS A N 1
ATOM 807 C CA . HIS A 1 110 ? 23.348 44.731 -19.824 1.00 13.88 105 HIS A CA 1
ATOM 808 C C . HIS A 1 110 ? 22.055 44.838 -19.047 1.00 14.29 105 HIS A C 1
ATOM 809 O O . HIS A 1 110 ? 20.992 45.134 -19.615 1.00 14.67 105 HIS A O 1
ATOM 816 N N . GLY A 1 111 ? 22.126 44.607 -17.737 1.00 14.15 106 GLY A N 1
ATOM 817 C CA . GLY A 1 111 ? 20.956 44.698 -16.887 1.00 14.33 106 GLY A CA 1
ATOM 818 C C . GLY A 1 111 ? 20.719 46.119 -16.391 1.00 14.78 106 GLY A C 1
ATOM 819 O O . GLY A 1 111 ? 21.481 47.026 -16.745 1.00 14.65 106 GLY A O 1
ATOM 820 N N . PRO A 1 112 ? 19.685 46.303 -15.548 1.00 15.05 107 PRO A N 1
ATOM 821 C CA . PRO A 1 112 ? 19.147 47.618 -15.201 1.00 15.95 107 PRO A CA 1
ATOM 822 C C . PRO A 1 112 ? 20.109 48.564 -14.538 1.00 16.26 107 PRO A C 1
ATOM 823 O O . PRO A 1 112 ? 19.866 49.759 -14.600 1.00 17.04 107 PRO A O 1
ATOM 827 N N . THR A 1 113 ? 21.187 48.065 -13.910 1.00 15.71 108 THR A N 1
ATOM 828 C CA . THR A 1 113 ? 22.163 48.971 -13.288 1.00 16.21 108 THR A CA 1
ATOM 829 C C . THR A 1 113 ? 23.566 48.845 -13.857 1.00 16.18 108 THR A C 1
ATOM 830 O O . THR A 1 113 ? 24.540 49.295 -13.237 1.00 16.40 108 THR A O 1
ATOM 834 N N . LEU A 1 114 ? 23.669 48.228 -15.038 1.00 15.68 109 LEU A N 1
ATOM 835 C CA . LEU A 1 114 ? 24.937 48.122 -15.755 1.00 15.60 109 LEU A CA 1
ATOM 836 C C . LEU A 1 114 ? 26.018 47.418 -14.957 1.00 15.03 109 LEU A C 1
ATOM 837 O O . LEU A 1 114 ? 27.199 47.729 -15.076 1.00 14.84 109 LEU A O 1
ATOM 842 N N . ALA A 1 115 ? 25.621 46.468 -14.126 1.00 14.86 110 ALA A N 1
ATOM 843 C CA . ALA A 1 115 ? 26.581 45.743 -13.304 1.00 14.65 110 ALA A CA 1
ATOM 844 C C . ALA A 1 115 ? 26.106 44.337 -12.924 1.00 14.29 110 ALA A C 1
ATOM 845 O O . ALA A 1 115 ? 24.923 44.043 -12.878 1.00 13.49 110 ALA A O 1
ATOM 847 N N . PHE A 1 116 ? 27.076 43.482 -12.660 1.00 14.42 111 PHE A N 1
ATOM 848 C CA . PHE A 1 116 ? 26.833 42.047 -12.635 1.00 14.91 111 PHE A CA 1
ATOM 849 C C . PHE A 1 116 ? 25.901 41.607 -11.491 1.00 14.41 111 PHE A C 1
ATOM 850 O O . PHE A 1 116 ? 25.254 40.563 -11.606 1.00 13.29 111 PHE A O 1
ATOM 858 N N . LYS A 1 117 ? 25.805 42.396 -10.409 1.00 14.37 112 LYS A N 1
ATOM 859 C CA . LYS A 1 117 ? 24.843 42.063 -9.323 1.00 14.65 112 LYS A CA 1
ATOM 860 C C . LYS A 1 117 ? 23.366 42.022 -9.778 1.00 13.50 112 LYS A C 1
ATOM 861 O O . LYS A 1 117 ? 22.543 41.336 -9.173 1.00 13.07 112 LYS A O 1
ATOM 867 N N . ASP A 1 118 ? 23.053 42.653 -10.907 1.00 13.07 113 ASP A N 1
ATOM 868 C CA . ASP A 1 118 ? 21.732 42.543 -11.496 1.00 12.70 113 ASP A CA 1
ATOM 869 C C . ASP A 1 118 ? 21.338 41.101 -11.798 1.00 12.04 113 ASP A C 1
ATOM 870 O O . ASP A 1 118 ? 20.167 40.770 -11.707 1.00 11.69 113 ASP A O 1
ATOM 875 N N . VAL A 1 119 ? 22.295 40.270 -12.200 1.00 11.47 114 VAL A N 1
ATOM 876 C CA . VAL A 1 119 ? 21.979 38.902 -12.661 1.00 11.13 114 VAL A CA 1
ATOM 877 C C . VAL A 1 119 ? 21.309 38.177 -11.504 1.00 11.18 114 VAL A C 1
ATOM 878 O O . VAL A 1 119 ? 20.215 37.656 -11.661 1.00 10.82 114 VAL A O 1
ATOM 882 N N . ALA A 1 120 ? 21.958 38.152 -10.349 1.00 11.01 115 ALA A N 1
ATOM 883 C CA . ALA A 1 120 ? 21.382 37.439 -9.218 1.00 11.52 115 ALA A CA 1
ATOM 884 C C . ALA A 1 120 ? 20.200 38.246 -8.607 1.00 12.00 115 ALA A C 1
ATOM 885 O O . ALA A 1 120 ? 19.205 37.660 -8.242 1.00 11.84 115 ALA A O 1
ATOM 887 N N . MET A 1 121 ? 20.334 39.562 -8.472 1.00 13.02 116 MET A N 1
ATOM 888 C CA . MET A 1 121 ? 19.302 40.323 -7.755 1.00 14.18 116 MET A CA 1
ATOM 889 C C . MET A 1 121 ? 17.932 40.242 -8.405 1.00 13.34 116 MET A C 1
ATOM 890 O O . MET A 1 121 ? 16.913 40.120 -7.728 1.00 13.14 116 MET A O 1
ATOM 895 N N . GLN A 1 122 ? 17.904 40.322 -9.725 1.00 12.70 117 GLN A N 1
ATOM 896 C CA . GLN A 1 122 ? 16.632 40.426 -10.428 1.00 12.69 117 GLN A CA 1
ATOM 897 C C . GLN A 1 122 ? 15.831 39.126 -10.242 1.00 12.54 117 GLN A C 1
ATOM 898 O O . GLN A 1 122 ? 14.609 39.152 -10.148 1.00 13.14 117 GLN A O 1
ATOM 904 N N . LEU A 1 123 ? 16.514 38.004 -10.128 1.00 12.08 118 LEU A N 1
ATOM 905 C CA . LEU A 1 123 ? 15.823 36.732 -9.888 1.00 12.06 118 LEU A CA 1
ATOM 906 C C . LEU A 1 123 ? 15.542 36.537 -8.400 1.00 12.40 118 LEU A C 1
ATOM 907 O O . LEU A 1 123 ? 14.427 36.125 -8.016 1.00 12.86 118 LEU A O 1
ATOM 912 N N . LEU A 1 124 ? 16.553 36.805 -7.563 1.00 12.57 119 LEU A N 1
ATOM 913 C CA . LEU A 1 124 ? 16.407 36.725 -6.095 1.00 13.23 119 LEU A CA 1
ATOM 914 C C . LEU A 1 124 ? 15.174 37.493 -5.614 1.00 13.18 119 LEU A C 1
ATOM 915 O O . LEU A 1 124 ? 14.402 36.988 -4.803 1.00 13.43 119 LEU A O 1
ATOM 920 N N . ALA A 1 125 ? 14.989 38.719 -6.080 1.00 13.05 120 ALA A N 1
ATOM 921 C CA . ALA A 1 125 ? 13.855 39.532 -5.585 1.00 13.50 120 ALA A CA 1
ATOM 922 C C . ALA A 1 125 ? 12.500 38.873 -5.959 1.00 13.77 120 ALA A C 1
ATOM 923 O O . ALA A 1 125 ? 11.566 38.870 -5.135 1.00 14.18 120 ALA A O 1
ATOM 925 N N . ARG A 1 126 ? 12.434 38.250 -7.138 1.00 13.55 121 ARG A N 1
ATOM 926 C CA . ARG A 1 126 ? 11.224 37.564 -7.597 1.00 13.72 121 ARG A CA 1
ATOM 927 C C . ARG A 1 126 ? 11.003 36.230 -6.909 1.00 13.61 121 ARG A C 1
ATOM 928 O O . ARG A 1 126 ? 9.874 35.894 -6.567 1.00 13.95 121 ARG A O 1
ATOM 936 N N . MET A 1 127 ? 12.066 35.476 -6.677 1.00 13.36 122 MET A N 1
ATOM 937 C CA . MET A 1 127 ? 11.961 34.222 -5.943 1.00 13.32 122 MET A CA 1
ATOM 938 C C . MET A 1 127 ? 11.477 34.515 -4.529 1.00 13.93 122 MET A C 1
ATOM 939 O O . MET A 1 127 ? 10.602 33.835 -4.011 1.00 14.13 122 MET A O 1
ATOM 944 N N . MET A 1 128 ? 12.067 35.542 -3.902 1.00 14.58 123 MET A N 1
ATOM 945 C CA . MET A 1 128 ? 11.692 35.916 -2.554 1.00 15.56 123 MET A CA 1
ATOM 946 C C . MET A 1 128 ? 10.230 36.367 -2.515 1.00 15.99 123 MET A C 1
ATOM 947 O O . MET A 1 128 ? 9.509 36.008 -1.601 1.00 16.30 123 MET A O 1
ATOM 952 N N . ASP A 1 129 ? 9.792 37.134 -3.509 1.00 16.31 124 ASP A N 1
ATOM 953 C CA . ASP A 1 129 ? 8.390 37.607 -3.556 1.00 17.14 124 ASP A CA 1
ATOM 954 C C . ASP A 1 129 ? 7.413 36.415 -3.583 1.00 16.96 124 ASP A C 1
ATOM 955 O O . ASP A 1 129 ? 6.373 36.418 -2.924 1.00 17.26 124 ASP A O 1
ATOM 960 N N . TYR A 1 130 ? 7.805 35.381 -4.314 1.00 16.43 125 TYR A N 1
ATOM 961 C CA . TYR A 1 130 ? 7.008 34.185 -4.475 1.00 16.63 125 TYR A CA 1
ATOM 962 C C . TYR A 1 130 ? 6.970 33.394 -3.162 1.00 15.60 125 TYR A C 1
ATOM 963 O O . TYR A 1 130 ? 5.892 32.975 -2.718 1.00 15.21 125 TYR A O 1
ATOM 972 N N . VAL A 1 131 ? 8.135 33.189 -2.546 1.00 14.47 126 VAL A N 1
ATOM 973 C CA . VAL A 1 131 ? 8.190 32.448 -1.281 1.00 14.27 126 VAL A CA 1
ATOM 974 C C . VAL A 1 131 ? 7.385 33.137 -0.166 1.00 14.59 126 VAL A C 1
ATOM 975 O O . VAL A 1 131 ? 6.643 32.474 0.587 1.00 14.87 126 VAL A O 1
ATOM 979 N N . LEU A 1 132 ? 7.539 34.460 -0.044 1.00 14.29 127 LEU A N 1
ATOM 980 C CA . LEU A 1 132 ? 6.781 35.255 0.917 1.00 14.94 127 LEU A CA 1
ATOM 981 C C . LEU A 1 132 ? 5.265 35.122 0.679 1.00 15.75 127 LEU A C 1
ATOM 982 O O . LEU A 1 132 ? 4.530 34.849 1.608 1.00 16.10 127 LEU A O 1
ATOM 987 N N . ALA A 1 133 ? 4.814 35.312 -0.557 1.00 16.35 128 ALA A N 1
ATOM 988 C CA . ALA A 1 133 ? 3.390 35.150 -0.894 1.00 17.44 128 ALA A CA 1
ATOM 989 C C . ALA A 1 133 ? 2.881 33.790 -0.469 1.00 18.02 128 ALA A C 1
ATOM 990 O O . ALA A 1 133 ? 1.784 33.683 0.093 1.00 18.42 128 ALA A O 1
ATOM 992 N N . GLN A 1 134 ? 3.648 32.747 -0.773 1.00 18.05 129 GLN A N 1
ATOM 993 C CA . GLN A 1 134 ? 3.200 31.383 -0.473 1.00 19.41 129 GLN A CA 1
ATOM 994 C C . GLN A 1 134 ? 3.015 31.163 1.021 1.00 19.51 129 GLN A C 1
ATOM 995 O O . GLN A 1 134 ? 2.215 30.310 1.404 1.00 19.15 129 GLN A O 1
ATOM 1001 N N . ARG A 1 135 ? 3.719 31.941 1.848 1.00 19.31 130 ARG A N 1
ATOM 1002 C CA . ARG A 1 135 ? 3.604 31.853 3.309 1.00 20.98 130 ARG A CA 1
ATOM 1003 C C . ARG A 1 135 ? 2.773 32.945 3.923 1.00 20.54 130 ARG A C 1
ATOM 1004 O O . ARG A 1 135 ? 2.717 33.043 5.133 1.00 19.88 130 ARG A O 1
ATOM 1012 N N . GLY A 1 136 ? 2.127 33.762 3.103 1.00 20.33 131 GLY A N 1
ATOM 1013 C CA . GLY A 1 136 ? 1.321 34.867 3.623 1.00 21.12 131 GLY A CA 1
ATOM 1014 C C . GLY A 1 136 ? 2.114 35.877 4.424 1.00 21.23 131 GLY A C 1
ATOM 1015 O O . GLY A 1 136 ? 1.605 36.459 5.405 1.00 20.64 131 GLY A O 1
ATOM 1016 N N . GLU A 1 137 ? 3.371 36.065 4.024 1.00 20.85 132 GLU A N 1
ATOM 1017 C CA . GLU A 1 137 ? 4.278 36.969 4.725 1.00 21.99 132 GLU A CA 1
ATOM 1018 C C . GLU A 1 137 ? 4.691 38.103 3.824 1.00 21.80 132 GLU A C 1
ATOM 1019 O O . GLU A 1 137 ? 4.480 38.079 2.588 1.00 21.16 132 GLU A O 1
ATOM 1025 N N . ARG A 1 138 ? 5.295 39.094 4.463 1.00 25.82 133 ARG A N 1
ATOM 1026 C CA . ARG A 1 138 ? 5.894 40.220 3.790 1.00 24.60 133 ARG A CA 1
ATOM 1027 C C . ARG A 1 138 ? 7.279 40.372 4.396 1.00 22.74 133 ARG A C 1
ATOM 1028 O O . ARG A 1 138 ? 7.598 39.718 5.397 1.00 22.97 133 ARG A O 1
ATOM 1036 N N . ALA A 1 139 ? 8.106 41.195 3.773 1.00 20.56 134 ALA A N 1
ATOM 1037 C CA . ALA A 1 139 ? 9.438 41.494 4.332 1.00 19.66 134 ALA A CA 1
ATOM 1038 C C . ALA A 1 139 ? 9.795 42.964 4.147 1.00 18.48 134 ALA A C 1
ATOM 1039 O O . ALA A 1 139 ? 9.359 43.600 3.190 1.00 18.13 134 ALA A O 1
ATOM 1041 N N . THR A 1 140 ? 10.638 43.470 5.047 1.00 18.31 135 THR A N 1
ATOM 1042 C CA . THR A 1 140 ? 11.195 44.806 4.963 1.00 17.14 135 THR A CA 1
ATOM 1043 C C . THR A 1 140 ? 12.693 44.587 4.690 1.00 16.87 135 THR A C 1
ATOM 1044 O O . THR A 1 140 ? 13.422 44.106 5.553 1.00 17.96 135 THR A O 1
ATOM 1048 N N . ILE A 1 141 ? 13.115 44.866 3.462 1.00 16.16 136 ILE A N 1
ATOM 1049 C CA . ILE A 1 141 ? 14.531 44.716 3.052 1.00 15.90 136 ILE A CA 1
ATOM 1050 C C . ILE A 1 141 ? 15.290 45.950 3.481 1.00 15.12 136 ILE A C 1
ATOM 1051 O O . ILE A 1 141 ? 14.875 47.068 3.168 1.00 15.25 136 ILE A O 1
ATOM 1056 N N . VAL A 1 142 ? 16.389 45.768 4.203 1.00 15.24 137 VAL A N 1
ATOM 1057 C CA . VAL A 1 142 ? 17.156 46.923 4.681 1.00 15.26 137 VAL A CA 1
ATOM 1058 C C . VAL A 1 142 ? 18.641 46.712 4.371 1.00 15.28 137 VAL A C 1
ATOM 1059 O O . VAL A 1 142 ? 19.164 45.643 4.610 1.00 16.79 137 VAL A O 1
ATOM 1063 N N . GLY A 1 143 ? 19.293 47.694 3.758 1.00 14.70 138 GLY A N 1
ATOM 1064 C CA . GLY A 1 143 ? 20.728 47.635 3.544 1.00 14.93 138 GLY A CA 1
ATOM 1065 C C . GLY A 1 143 ? 21.399 48.984 3.473 1.00 14.97 138 GLY A C 1
ATOM 1066 O O . GLY A 1 143 ? 20.734 50.022 3.396 1.00 13.53 138 GLY A O 1
ATOM 1067 N N . ALA A 1 144 ? 22.729 48.964 3.542 1.00 15.81 139 ALA A N 1
ATOM 1068 C CA . ALA A 1 144 ? 23.553 50.158 3.425 1.00 15.93 139 ALA A CA 1
ATOM 1069 C C . ALA A 1 144 ? 24.429 49.994 2.197 1.00 16.93 139 ALA A C 1
ATOM 1070 O O . ALA A 1 144 ? 24.809 48.868 1.858 1.00 17.15 139 ALA A O 1
ATOM 1072 N N . THR A 1 145 ? 24.719 51.084 1.494 1.00 16.63 140 THR A N 1
ATOM 1073 C CA . THR A 1 145 ? 25.553 51.005 0.286 1.00 17.66 140 THR A CA 1
ATOM 1074 C C . THR A 1 145 ? 26.409 52.255 0.179 1.00 18.88 140 THR A C 1
ATOM 1075 O O . THR A 1 145 ? 26.039 53.316 0.701 1.00 18.01 140 THR A O 1
ATOM 1079 N N . SER A 1 146 ? 27.547 52.128 -0.489 1.00 21.14 141 SER A N 1
ATOM 1080 C CA . SER A 1 146 ? 28.328 53.282 -0.891 1.00 23.36 141 SER A CA 1
ATOM 1081 C C . SER A 1 146 ? 27.886 53.734 -2.274 1.00 25.05 141 SER A C 1
ATOM 1082 O O . SER A 1 146 ? 28.375 54.741 -2.768 1.00 27.01 141 SER A O 1
ATOM 1085 N N . GLY A 1 147 ? 26.989 52.991 -2.927 1.00 25.84 142 GLY A N 1
ATOM 1086 C CA . GLY A 1 147 ? 26.388 53.475 -4.170 1.00 27.08 142 GLY A CA 1
ATOM 1087 C C . GLY A 1 147 ? 25.873 52.399 -5.097 1.00 27.15 142 GLY A C 1
ATOM 1088 O O . GLY A 1 147 ? 24.692 52.423 -5.494 1.00 29.45 142 GLY A O 1
ATOM 1089 N N . ASP A 1 148 ? 26.724 51.427 -5.409 1.00 27.18 143 ASP A N 1
ATOM 1090 C CA . ASP A 1 148 ? 26.421 50.457 -6.471 1.00 27.15 143 ASP A CA 1
ATOM 1091 C C . ASP A 1 148 ? 25.463 49.317 -6.098 1.00 24.95 143 ASP A C 1
ATOM 1092 O O . ASP A 1 148 ? 24.501 48.984 -6.856 1.00 23.65 143 ASP A O 1
ATOM 1097 N N . THR A 1 149 ? 25.710 48.687 -4.960 1.00 22.16 144 THR A N 1
ATOM 1098 C CA . THR A 1 149 ? 24.829 47.604 -4.540 1.00 20.42 144 THR A CA 1
ATOM 1099 C C . THR A 1 149 ? 23.395 48.067 -4.291 1.00 18.11 144 THR A C 1
ATOM 1100 O O . THR A 1 149 ? 22.440 47.365 -4.654 1.00 17.58 144 THR A O 1
ATOM 1104 N N . GLY A 1 150 ? 23.240 49.242 -3.699 1.00 16.20 145 GLY A N 1
ATOM 1105 C CA . GLY A 1 150 ? 21.909 49.796 -3.428 1.00 15.53 145 GLY A CA 1
ATOM 1106 C C . GLY A 1 150 ? 21.084 49.960 -4.687 1.00 14.91 145 GLY A C 1
ATOM 1107 O O . GLY A 1 150 ? 19.894 49.651 -4.697 1.00 14.45 145 GLY A O 1
ATOM 1108 N N . GLY A 1 151 ? 21.719 50.428 -5.753 1.00 15.07 146 GLY A N 1
ATOM 1109 C CA . GLY A 1 151 ? 21.068 50.522 -7.034 1.00 15.42 146 GLY A CA 1
ATOM 1110 C C . GLY A 1 151 ? 20.548 49.196 -7.570 1.00 15.11 146 GLY A C 1
ATOM 1111 O O . GLY A 1 151 ? 19.364 49.070 -7.968 1.00 14.72 146 GLY A O 1
ATOM 1112 N N . ALA A 1 152 ? 21.427 48.210 -7.557 1.00 14.62 147 ALA A N 1
ATOM 1113 C CA . ALA A 1 152 ? 21.069 46.873 -7.995 1.00 14.87 147 ALA A CA 1
ATOM 1114 C C . ALA A 1 152 ? 19.930 46.333 -7.179 1.00 13.66 147 ALA A C 1
ATOM 1115 O O . ALA A 1 152 ? 19.015 45.754 -7.714 1.00 13.60 147 ALA A O 1
ATOM 1117 N N . ALA A 1 153 ? 19.972 46.557 -5.875 1.00 13.27 148 ALA A N 1
ATOM 1118 C CA . ALA A 1 153 ? 18.920 46.055 -4.978 1.00 12.95 148 ALA A CA 1
ATOM 1119 C C . ALA A 1 153 ? 17.578 46.752 -5.251 1.00 12.57 148 ALA A C 1
ATOM 1120 O O . ALA A 1 153 ? 16.528 46.093 -5.329 1.00 12.80 148 ALA A O 1
ATOM 1122 N N . ILE A 1 154 ? 17.615 48.074 -5.371 1.00 12.47 149 ILE A N 1
ATOM 1123 C CA . ILE A 1 154 ? 16.406 48.861 -5.601 1.00 13.03 149 ILE A CA 1
ATOM 1124 C C . ILE A 1 154 ? 15.750 48.571 -6.947 1.00 13.63 149 ILE A C 1
ATOM 1125 O O . ILE A 1 154 ? 14.511 48.480 -7.054 1.00 13.93 149 ILE A O 1
ATOM 1130 N N . GLU A 1 155 ? 16.563 48.375 -7.979 1.00 14.45 150 GLU A N 1
ATOM 1131 C CA . GLU A 1 155 ? 16.018 47.978 -9.275 1.00 15.65 150 GLU A CA 1
ATOM 1132 C C . GLU A 1 155 ? 15.440 46.565 -9.322 1.00 15.41 150 GLU A C 1
ATOM 1133 O O . GLU A 1 155 ? 14.610 46.273 -10.185 1.00 15.89 150 GLU A O 1
ATOM 1139 N N . ALA A 1 156 ? 15.890 45.693 -8.420 1.00 14.05 151 ALA A N 1
ATOM 1140 C CA . ALA A 1 156 ? 15.380 44.325 -8.329 1.00 14.07 151 ALA A CA 1
ATOM 1141 C C . ALA A 1 156 ? 14.099 44.253 -7.487 1.00 13.73 151 ALA A C 1
ATOM 1142 O O . ALA A 1 156 ? 13.140 43.597 -7.871 1.00 13.76 151 ALA A O 1
ATOM 1144 N N . PHE A 1 157 ? 14.073 44.986 -6.364 1.00 13.57 152 PHE A N 1
ATOM 1145 C CA . PHE A 1 157 ? 12.952 44.891 -5.406 1.00 14.21 152 PHE A CA 1
ATOM 1146 C C . PHE A 1 157 ? 11.861 45.920 -5.648 1.00 14.96 152 PHE A C 1
ATOM 1147 O O . PHE A 1 157 ? 10.739 45.733 -5.193 1.00 15.82 152 PHE A O 1
ATOM 1155 N N . GLY A 1 158 ? 12.195 46.972 -6.391 1.00 15.66 153 GLY A N 1
ATOM 1156 C CA . GLY A 1 158 ? 11.233 47.967 -6.838 1.00 16.70 153 GLY A CA 1
ATOM 1157 C C . GLY A 1 158 ? 10.053 47.278 -7.523 1.00 18.21 153 GLY A C 1
ATOM 1158 O O . GLY A 1 158 ? 10.184 46.524 -8.507 1.00 17.98 153 GLY A O 1
ATOM 1159 N N . GLY A 1 159 ? 8.875 47.487 -6.977 1.00 18.77 154 GLY A N 1
ATOM 1160 C CA . GLY A 1 159 ? 7.692 46.982 -7.640 1.00 20.29 154 GLY A CA 1
ATOM 1161 C C . GLY A 1 159 ? 7.375 45.553 -7.333 1.00 20.77 154 GLY A C 1
ATOM 1162 O O . GLY A 1 159 ? 6.415 45.041 -7.889 1.00 22.65 154 GLY A O 1
ATOM 1163 N N . ARG A 1 160 ? 8.118 44.901 -6.434 1.00 19.63 155 ARG A N 1
ATOM 1164 C CA . ARG A 1 160 ? 7.709 43.594 -5.971 1.00 20.45 155 ARG A CA 1
ATOM 1165 C C . ARG A 1 160 ? 6.458 43.789 -5.071 1.00 22.05 155 ARG A C 1
ATOM 1166 O O . ARG A 1 160 ? 6.232 44.889 -4.515 1.00 22.93 155 ARG A O 1
ATOM 1174 N N . ASP A 1 161 ? 5.649 42.748 -4.948 1.00 22.88 156 ASP A N 1
ATOM 1175 C CA . ASP A 1 161 ? 4.401 42.844 -4.221 1.00 25.18 156 ASP A CA 1
ATOM 1176 C C . ASP A 1 161 ? 4.580 42.738 -2.690 1.00 23.46 156 ASP A C 1
ATOM 1177 O O . ASP A 1 161 ? 3.879 43.413 -1.947 1.00 23.87 156 ASP A O 1
ATOM 1182 N N . ASN A 1 162 ? 5.511 41.907 -2.232 1.00 21.24 157 ASN A N 1
ATOM 1183 C CA . ASN A 1 162 ? 5.555 41.490 -0.822 1.00 20.97 157 ASN A CA 1
ATOM 1184 C C . ASN A 1 162 ? 6.718 42.072 0.005 1.00 19.59 157 ASN A C 1
ATOM 1185 O O . ASN A 1 162 ? 6.918 41.664 1.157 1.00 19.12 157 ASN A O 1
ATOM 1190 N N . THR A 1 163 ? 7.425 43.037 -0.587 1.00 18.02 158 THR A N 1
ATOM 1191 C CA . THR A 1 163 ? 8.597 43.667 0.032 1.00 17.50 158 THR A CA 1
ATOM 1192 C C . THR A 1 163 ? 8.540 45.187 -0.097 1.00 17.23 158 THR A C 1
ATOM 1193 O O . THR A 1 163 ? 7.848 45.724 -0.978 1.00 17.53 158 THR A O 1
ATOM 1197 N N . ASP A 1 164 ? 9.171 45.850 0.877 1.00 16.83 159 ASP A N 1
ATOM 1198 C CA . ASP A 1 164 ? 9.483 47.285 0.845 1.00 16.35 159 ASP A CA 1
ATOM 1199 C C . ASP A 1 164 ? 10.994 47.316 1.114 1.00 14.98 159 ASP A C 1
ATOM 1200 O O . ASP A 1 164 ? 11.509 46.555 1.966 1.00 14.96 159 ASP A O 1
ATOM 1205 N N . ILE A 1 165 ? 11.695 48.156 0.379 1.00 13.74 160 ILE A N 1
ATOM 1206 C CA . ILE A 1 165 ? 13.131 48.221 0.485 1.00 13.00 160 ILE A CA 1
ATOM 1207 C C . ILE A 1 165 ? 13.605 49.602 0.920 1.00 12.72 160 ILE A C 1
ATOM 1208 O O . ILE A 1 165 ? 13.107 50.634 0.428 1.00 13.47 160 ILE A O 1
ATOM 1213 N N . PHE A 1 166 ? 14.521 49.600 1.889 1.00 12.67 161 PHE A N 1
ATOM 1214 C CA . PHE A 1 166 ? 15.116 50.797 2.436 1.00 12.65 161 PHE A CA 1
ATOM 1215 C C . PHE A 1 166 ? 16.640 50.652 2.311 1.00 12.13 161 PHE A C 1
ATOM 1216 O O . PHE A 1 166 ? 17.234 49.714 2.849 1.00 12.77 161 PHE A O 1
ATOM 1224 N N . ILE A 1 167 ? 17.246 51.568 1.565 1.00 12.14 162 ILE A N 1
ATOM 1225 C CA . ILE A 1 167 ? 18.687 51.601 1.393 1.00 11.56 162 ILE A CA 1
ATOM 1226 C C . ILE A 1 167 ? 19.212 52.911 1.959 1.00 11.71 162 ILE A C 1
ATOM 1227 O O . ILE A 1 167 ? 18.755 54.021 1.571 1.00 11.62 162 ILE A O 1
ATOM 1232 N N . LEU A 1 168 ? 20.158 52.776 2.876 1.00 11.83 163 LEU A N 1
ATOM 1233 C CA . LEU A 1 168 ? 20.820 53.895 3.476 1.00 12.51 163 LEU A CA 1
ATOM 1234 C C . LEU A 1 168 ? 22.155 54.122 2.741 1.00 12.76 163 LEU A C 1
ATOM 1235 O O . LEU A 1 168 ? 22.941 53.171 2.535 1.00 12.95 163 LEU A O 1
ATOM 1240 N N . PHE A 1 169 ? 22.404 55.372 2.369 1.00 13.05 164 PHE A N 1
ATOM 1241 C CA . PHE A 1 169 ? 23.647 55.779 1.726 1.00 13.49 164 PHE A CA 1
ATOM 1242 C C . PHE A 1 169 ? 24.093 57.137 2.254 1.00 13.90 164 PHE A C 1
ATOM 1243 O O . PHE A 1 169 ? 23.270 57.901 2.770 1.00 13.58 164 PHE A O 1
ATOM 1251 N N . PRO A 1 170 ? 25.390 57.436 2.151 1.00 14.74 165 PRO A N 1
ATOM 1252 C CA . PRO A 1 170 ? 25.881 58.655 2.799 1.00 15.19 165 PRO A CA 1
ATOM 1253 C C . PRO A 1 170 ? 25.537 59.898 1.999 1.00 15.43 165 PRO A C 1
ATOM 1254 O O . PRO A 1 170 ? 25.839 59.983 0.800 1.00 15.68 165 PRO A O 1
ATOM 1258 N N . ASN A 1 171 ? 24.929 60.869 2.672 1.00 15.18 166 ASN A N 1
ATOM 1259 C CA . ASN A 1 171 ? 24.497 62.090 2.049 1.00 15.70 166 ASN A CA 1
ATOM 1260 C C . ASN A 1 171 ? 25.675 62.801 1.372 1.00 17.09 166 ASN A C 1
ATOM 1261 O O . ASN A 1 171 ? 26.728 62.980 1.967 1.00 17.92 166 ASN A O 1
ATOM 1266 N N . GLY A 1 172 ? 25.492 63.148 0.108 1.00 17.81 167 GLY A N 1
ATOM 1267 C CA . GLY A 1 172 ? 26.475 63.902 -0.647 1.00 19.92 167 GLY A CA 1
ATOM 1268 C C . GLY A 1 172 ? 27.735 63.158 -1.033 1.00 21.33 167 GLY A C 1
ATOM 1269 O O . GLY A 1 172 ? 28.622 63.749 -1.665 1.00 23.04 167 GLY A O 1
ATOM 1270 N N . ARG A 1 173 ? 27.819 61.880 -0.685 1.00 21.18 168 ARG A N 1
ATOM 1271 C CA . ARG A 1 173 ? 29.036 61.120 -0.878 1.00 23.65 168 ARG A CA 1
ATOM 1272 C C . ARG A 1 173 ? 28.906 59.960 -1.897 1.00 22.78 168 ARG A C 1
ATOM 1273 O O . ARG A 1 173 ? 29.849 59.217 -2.094 1.00 23.15 168 ARG A O 1
ATOM 1281 N N . VAL A 1 174 ? 27.766 59.850 -2.567 1.00 21.41 169 VAL A N 1
ATOM 1282 C CA . VAL A 1 174 ? 27.580 58.875 -3.640 1.00 21.70 169 VAL A CA 1
ATOM 1283 C C . VAL A 1 174 ? 27.780 59.568 -5.003 1.00 23.70 169 VAL A C 1
ATOM 1284 O O . VAL A 1 174 ? 27.380 60.724 -5.200 1.00 23.19 169 VAL A O 1
ATOM 1288 N N . SER A 1 175 ? 28.432 58.860 -5.922 1.00 25.36 170 SER A N 1
ATOM 1289 C CA . SER A 1 175 ? 28.604 59.327 -7.295 1.00 27.92 170 SER A CA 1
ATOM 1290 C C . SER A 1 175 ? 27.251 59.646 -7.931 1.00 27.70 170 SER A C 1
ATOM 1291 O O . SER A 1 175 ? 26.255 58.961 -7.639 1.00 26.03 170 SER A O 1
ATOM 1294 N N . PRO A 1 176 ? 27.205 60.652 -8.829 1.00 29.97 171 PRO A N 1
ATOM 1295 C CA . PRO A 1 176 ? 25.931 61.037 -9.440 1.00 29.84 171 PRO A CA 1
ATOM 1296 C C . PRO A 1 176 ? 25.169 59.906 -10.127 1.00 28.95 171 PRO A C 1
ATOM 1297 O O . PRO A 1 176 ? 23.990 59.739 -9.838 1.00 28.11 171 PRO A O 1
ATOM 1301 N N . VAL A 1 177 ? 25.815 59.118 -10.983 1.00 30.18 172 VAL A N 1
ATOM 1302 C CA . VAL A 1 177 ? 25.122 58.010 -11.661 1.00 30.19 172 VAL A CA 1
ATOM 1303 C C . VAL A 1 177 ? 24.519 57.013 -10.640 1.00 28.41 172 VAL A C 1
ATOM 1304 O O . VAL A 1 177 ? 23.330 56.662 -10.689 1.00 25.91 172 VAL A O 1
ATOM 1308 N N . GLN A 1 178 ? 25.356 56.591 -9.698 1.00 27.86 173 GLN A N 1
ATOM 1309 C CA . GLN A 1 178 ? 24.936 55.634 -8.685 1.00 26.38 173 GLN A CA 1
ATOM 1310 C C . GLN A 1 178 ? 23.773 56.171 -7.859 1.00 24.54 173 GLN A C 1
ATOM 1311 O O . GLN A 1 178 ? 22.800 55.443 -7.612 1.00 23.36 173 GLN A O 1
ATOM 1317 N N . GLN A 1 179 ? 23.838 57.436 -7.437 1.00 24.18 174 GLN A N 1
ATOM 1318 C CA . GLN A 1 179 ? 22.742 57.982 -6.640 1.00 23.17 174 GLN A CA 1
ATOM 1319 C C . GLN A 1 179 ? 21.404 58.025 -7.409 1.00 23.57 174 GLN A C 1
ATOM 1320 O O . GLN A 1 179 ? 20.331 57.678 -6.863 1.00 22.70 174 GLN A O 1
ATOM 1326 N N . ARG A 1 180 ? 21.468 58.442 -8.663 1.00 26.29 175 ARG A N 1
ATOM 1327 C CA . ARG A 1 180 ? 20.267 58.545 -9.474 1.00 28.02 175 ARG A CA 1
ATOM 1328 C C . ARG A 1 180 ? 19.604 57.186 -9.660 1.00 26.09 175 ARG A C 1
ATOM 1329 O O . ARG A 1 180 ? 18.393 57.096 -9.634 1.00 24.54 175 ARG A O 1
ATOM 1337 N N . GLN A 1 181 ? 20.397 56.125 -9.809 1.00 25.64 176 GLN A N 1
ATOM 1338 C CA . GLN A 1 181 ? 19.821 54.787 -9.922 1.00 24.94 176 GLN A CA 1
ATOM 1339 C C . GLN A 1 181 ? 19.087 54.348 -8.655 1.00 23.30 176 GLN A C 1
ATOM 1340 O O . GLN A 1 181 ? 18.124 53.579 -8.722 1.00 22.40 176 GLN A O 1
ATOM 1346 N N . MET A 1 182 ? 19.515 54.830 -7.494 1.00 21.19 177 MET A N 1
ATOM 1347 C CA . MET A 1 182 ? 18.795 54.497 -6.274 1.00 20.33 177 MET A CA 1
ATOM 1348 C C . MET A 1 182 ? 17.535 55.327 -6.087 1.00 20.01 177 MET A C 1
ATOM 1349 O O . MET A 1 182 ? 16.532 54.850 -5.519 1.00 19.75 177 MET A O 1
ATOM 1354 N N . THR A 1 183 ? 17.569 56.578 -6.551 1.00 19.98 178 THR A N 1
ATOM 1355 C CA . THR A 1 183 ? 16.578 57.555 -6.110 1.00 19.66 178 THR A CA 1
ATOM 1356 C C . THR A 1 183 ? 15.557 57.937 -7.174 1.00 20.96 178 THR A C 1
ATOM 1357 O O . THR A 1 183 ? 14.627 58.644 -6.871 1.00 22.85 178 THR A O 1
ATOM 1361 N N . SER A 1 184 ? 15.728 57.482 -8.417 1.00 21.31 179 SER A N 1
ATOM 1362 C CA . SER A 1 184 ? 14.816 57.845 -9.508 1.00 22.35 179 SER A CA 1
ATOM 1363 C C . SER A 1 184 ? 14.075 56.650 -10.123 1.00 22.22 179 SER A C 1
ATOM 1364 O O . SER A 1 184 ? 13.631 56.713 -11.270 1.00 22.42 179 SER A O 1
ATOM 1367 N N . SER A 1 185 ? 13.898 55.587 -9.345 1.00 21.28 180 SER A N 1
ATOM 1368 C CA . SER A 1 185 ? 13.329 54.331 -9.862 1.00 21.71 180 SER A CA 1
ATOM 1369 C C . SER A 1 185 ? 11.839 54.455 -10.026 1.00 23.80 180 SER A C 1
ATOM 1370 O O . SER A 1 185 ? 11.203 53.656 -10.731 1.00 26.06 180 SER A O 1
ATOM 1373 N N . GLY A 1 186 ? 11.250 55.386 -9.298 1.00 24.33 181 GLY A N 1
ATOM 1374 C CA . GLY A 1 186 ? 9.829 55.660 -9.422 1.00 26.83 181 GLY A CA 1
ATOM 1375 C C . GLY A 1 186 ? 8.910 54.687 -8.702 1.00 27.07 181 GLY A C 1
ATOM 1376 O O . GLY A 1 186 ? 7.697 54.842 -8.764 1.00 29.27 181 GLY A O 1
ATOM 1377 N N . PHE A 1 187 ? 9.465 53.685 -8.017 1.00 25.02 182 PHE A N 1
ATOM 1378 C CA . PHE A 1 187 ? 8.626 52.681 -7.369 1.00 25.18 182 PHE A CA 1
ATOM 1379 C C . PHE A 1 187 ? 8.183 53.118 -5.984 1.00 23.85 182 PHE A C 1
ATOM 1380 O O . PHE A 1 187 ? 8.983 53.641 -5.216 1.00 22.26 182 PHE A O 1
ATOM 1388 N N . SER A 1 188 ? 6.927 52.837 -5.645 1.00 23.80 183 SER A N 1
ATOM 1389 C CA . SER A 1 188 ? 6.341 53.264 -4.363 1.00 24.24 183 SER A CA 1
ATOM 1390 C C . SER A 1 188 ? 6.844 52.459 -3.145 1.00 22.12 183 SER A C 1
ATOM 1391 O O . SER A 1 188 ? 6.791 52.942 -2.017 1.00 21.90 183 SER A O 1
ATOM 1394 N N . ASN A 1 189 ? 7.396 51.267 -3.365 1.00 20.23 184 ASN A N 1
ATOM 1395 C CA . ASN A 1 189 ? 7.910 50.444 -2.272 1.00 18.54 184 ASN A CA 1
ATOM 1396 C C . ASN A 1 189 ? 9.402 50.575 -2.043 1.00 17.24 184 ASN A C 1
ATOM 1397 O O . ASN A 1 189 ? 9.983 49.735 -1.348 1.00 16.67 184 ASN A O 1
ATOM 1402 N N . VAL A 1 190 ? 9.998 51.602 -2.642 1.00 16.37 185 VAL A N 1
ATOM 1403 C CA . VAL A 1 190 ? 11.404 51.898 -2.556 1.00 15.45 185 VAL A CA 1
ATOM 1404 C C . VAL A 1 190 ? 11.585 53.177 -1.737 1.00 15.32 185 VAL A C 1
ATOM 1405 O O . VAL A 1 190 ? 10.880 54.167 -1.962 1.00 16.10 185 VAL A O 1
ATOM 1409 N N . HIS A 1 191 ? 12.515 53.118 -0.793 1.00 14.83 186 HIS A N 1
ATOM 1410 C CA . HIS A 1 191 ? 12.847 54.235 0.099 1.00 15.58 186 HIS A CA 1
ATOM 1411 C C . HIS A 1 191 ? 14.328 54.449 0.176 1.00 14.67 186 HIS A C 1
ATOM 1412 O O . HIS A 1 191 ? 15.048 53.658 0.749 1.00 14.90 186 HIS A O 1
ATOM 1419 N N . ALA A 1 192 ? 14.786 55.533 -0.426 1.00 14.33 187 ALA A N 1
ATOM 1420 C CA . ALA A 1 192 ? 16.214 55.847 -0.454 1.00 14.11 187 ALA A CA 1
ATOM 1421 C C . ALA A 1 192 ? 16.439 56.834 0.674 1.00 13.61 187 ALA A C 1
ATOM 1422 O O . ALA A 1 192 ? 15.846 57.900 0.676 1.00 14.06 187 ALA A O 1
ATOM 1424 N N . LEU A 1 193 ? 17.309 56.465 1.609 1.00 13.04 188 LEU A N 1
ATOM 1425 C CA . LEU A 1 193 ? 17.550 57.214 2.810 1.00 12.66 188 LEU A CA 1
ATOM 1426 C C . LEU A 1 193 ? 18.971 57.743 2.759 1.00 12.57 188 LEU A C 1
ATOM 1427 O O . LEU A 1 193 ? 19.905 56.970 2.839 1.00 12.49 188 LEU A O 1
ATOM 1432 N N . SER A 1 194 ? 19.105 59.055 2.600 1.00 13.06 189 SER A N 1
ATOM 1433 C CA . SER A 1 194 ? 20.373 59.752 2.505 1.00 13.60 189 SER A CA 1
ATOM 1434 C C . SER A 1 194 ? 20.746 60.176 3.927 1.00 13.65 189 SER A C 1
ATOM 1435 O O . SER A 1 194 ? 20.233 61.172 4.455 1.00 13.90 189 SER A O 1
ATOM 1438 N N . ILE A 1 195 ? 21.642 59.410 4.547 1.00 13.24 190 ILE A N 1
ATOM 1439 C CA . ILE A 1 195 ? 22.029 59.613 5.948 1.00 13.42 190 ILE A CA 1
ATOM 1440 C C . ILE A 1 195 ? 23.089 60.719 6.042 1.00 14.50 190 ILE A C 1
ATOM 1441 O O . ILE A 1 195 ? 24.066 60.728 5.278 1.00 15.28 190 ILE A O 1
ATOM 1446 N N . GLU A 1 196 ? 22.912 61.643 6.983 1.00 15.06 191 GLU A N 1
ATOM 1447 C CA . GLU A 1 196 ? 23.906 62.679 7.267 1.00 16.20 191 GLU A CA 1
ATOM 1448 C C . GLU A 1 196 ? 25.010 62.026 8.112 1.00 16.81 191 GLU A C 1
ATOM 1449 O O . GLU A 1 196 ? 25.078 62.182 9.336 1.00 17.38 191 GLU A O 1
ATOM 1455 N N . GLY A 1 197 ? 25.832 61.251 7.402 1.00 17.11 192 GLY A N 1
ATOM 1456 C CA . GLY A 1 197 ? 26.952 60.480 7.949 1.00 18.12 192 GLY A CA 1
ATOM 1457 C C . GLY A 1 197 ? 27.645 59.742 6.799 1.00 18.43 192 GLY A C 1
ATOM 1458 O O . GLY A 1 197 ? 27.260 59.886 5.629 1.00 17.64 192 GLY A O 1
ATOM 1459 N N . ASN A 1 198 ? 28.701 58.987 7.115 1.00 19.50 193 ASN A N 1
ATOM 1460 C CA . ASN A 1 198 ? 29.486 58.327 6.091 1.00 20.25 193 ASN A CA 1
ATOM 1461 C C . ASN A 1 198 ? 29.001 56.895 5.910 1.00 19.89 193 ASN A C 1
ATOM 1462 O O . ASN A 1 198 ? 28.019 56.474 6.537 1.00 19.06 193 ASN A O 1
ATOM 1467 N N . PHE A 1 199 ? 29.629 56.163 5.000 1.00 21.00 194 PHE A N 1
ATOM 1468 C CA . PHE A 1 199 ? 29.230 54.784 4.701 1.00 21.36 194 PHE A CA 1
ATOM 1469 C C . PHE A 1 199 ? 29.298 53.902 5.936 1.00 22.32 194 PHE A C 1
ATOM 1470 O O . PHE A 1 199 ? 28.406 53.093 6.187 1.00 20.66 194 PHE A O 1
ATOM 1478 N N . ASP A 1 200 ? 30.358 54.066 6.716 1.00 24.19 195 ASP A N 1
ATOM 1479 C CA . ASP A 1 200 ? 30.495 53.293 7.937 1.00 25.68 195 ASP A CA 1
ATOM 1480 C C . ASP A 1 200 ? 29.286 53.563 8.863 1.00 23.93 195 ASP A C 1
ATOM 1481 O O . ASP A 1 200 ? 28.714 52.628 9.449 1.00 23.32 195 ASP A O 1
ATOM 1486 N N . ASP A 1 201 ? 28.894 54.834 8.970 1.00 22.48 196 ASP A N 1
ATOM 1487 C CA . ASP A 1 201 ? 27.700 55.181 9.747 1.00 21.87 196 ASP A CA 1
ATOM 1488 C C . ASP A 1 201 ? 26.446 54.464 9.213 1.00 20.29 196 ASP A C 1
ATOM 1489 O O . ASP A 1 201 ? 25.622 53.988 9.991 1.00 20.27 196 ASP A O 1
ATOM 1494 N N . CYS A 1 202 ? 26.290 54.397 7.896 1.00 19.06 197 CYS A N 1
ATOM 1495 C CA . CYS A 1 202 ? 25.117 53.698 7.319 1.00 18.27 197 CYS A CA 1
ATOM 1496 C C . CYS A 1 202 ? 25.125 52.215 7.727 1.00 18.98 197 CYS A C 1
ATOM 1497 O O . CYS A 1 202 ? 24.091 51.617 8.081 1.00 18.92 197 CYS A O 1
ATOM 1500 N N . GLN A 1 203 ? 26.302 51.615 7.686 1.00 20.08 198 GLN A N 1
ATOM 1501 C CA . GLN A 1 203 ? 26.449 50.207 8.050 1.00 21.15 198 GLN A CA 1
ATOM 1502 C C . GLN A 1 203 ? 26.152 49.956 9.523 1.00 21.67 198 GLN A C 1
ATOM 1503 O O . GLN A 1 203 ? 25.576 48.927 9.879 1.00 22.03 198 GLN A O 1
ATOM 1509 N N . ASN A 1 204 ? 26.535 50.908 10.370 1.00 22.01 199 ASN A N 1
ATOM 1510 C CA . ASN A 1 204 ? 26.315 50.811 11.810 1.00 22.74 199 ASN A CA 1
ATOM 1511 C C . ASN A 1 204 ? 24.834 50.901 12.164 1.00 21.77 199 ASN A C 1
ATOM 1512 O O . ASN A 1 204 ? 24.350 50.168 13.034 1.00 21.68 199 ASN A O 1
ATOM 1517 N N . LEU A 1 205 ? 24.093 51.738 11.436 1.00 20.19 200 LEU A N 1
ATOM 1518 C CA . LEU A 1 205 ? 22.657 51.834 11.615 1.00 19.26 200 LEU A CA 1
ATOM 1519 C C . LEU A 1 205 ? 21.963 50.552 11.186 1.00 19.50 200 LEU A C 1
ATOM 1520 O O . LEU A 1 205 ? 20.992 50.119 11.812 1.00 19.97 200 LEU A O 1
ATOM 1525 N N . VAL A 1 206 ? 22.423 49.964 10.093 1.00 19.24 201 VAL A N 1
ATOM 1526 C CA . VAL A 1 206 ? 21.831 48.715 9.636 1.00 19.32 201 VAL A CA 1
ATOM 1527 C C . VAL A 1 206 ? 22.077 47.594 10.639 1.00 20.64 201 VAL A C 1
ATOM 1528 O O . VAL A 1 206 ? 21.150 46.820 10.948 1.00 20.69 201 VAL A O 1
ATOM 1532 N N . LYS A 1 207 ? 23.314 47.510 11.133 1.00 22.25 202 LYS A N 1
ATOM 1533 C CA . LYS A 1 207 ? 23.694 46.494 12.131 1.00 24.80 202 LYS A CA 1
ATOM 1534 C C . LYS A 1 207 ? 22.859 46.731 13.395 1.00 25.41 202 LYS A C 1
ATOM 1535 O O . LYS A 1 207 ? 22.373 45.786 14.000 1.00 26.84 202 LYS A O 1
ATOM 1537 N N . GLY A 1 208 ? 22.673 48.002 13.755 1.00 25.37 203 GLY A N 1
ATOM 1538 C CA . GLY A 1 208 ? 21.788 48.416 14.848 1.00 25.90 203 GLY A CA 1
ATOM 1539 C C . GLY A 1 208 ? 20.371 47.858 14.709 1.00 25.75 203 GLY A C 1
ATOM 1540 O O . GLY A 1 208 ? 19.834 47.267 15.659 1.00 26.63 203 GLY A O 1
ATOM 1541 N N . MET A 1 209 ? 19.770 48.027 13.536 1.00 23.87 204 MET A N 1
ATOM 1542 C CA . MET A 1 209 ? 18.413 47.539 13.306 1.00 24.39 204 MET A CA 1
ATOM 1543 C C . MET A 1 209 ? 18.376 46.025 13.421 1.00 26.08 204 MET A C 1
ATOM 1544 O O . MET A 1 209 ? 17.453 45.479 14.028 1.00 26.97 204 MET A O 1
ATOM 1549 N N . PHE A 1 210 ? 19.374 45.349 12.846 1.00 26.90 205 PHE A N 1
ATOM 1550 C CA . PHE A 1 210 ? 19.397 43.881 12.911 1.00 29.05 205 PHE A CA 1
ATOM 1551 C C . PHE A 1 210 ? 19.624 43.319 14.308 1.00 32.00 205 PHE A C 1
ATOM 1552 O O . PHE A 1 210 ? 19.170 42.218 14.596 1.00 33.24 205 PHE A O 1
ATOM 1560 N N . ASN A 1 211 ? 20.278 44.091 15.172 1.00 33.63 206 ASN A N 1
ATOM 1561 C CA . ASN A 1 211 ? 20.455 43.730 16.577 1.00 36.28 206 ASN A CA 1
ATOM 1562 C C . ASN A 1 211 ? 19.227 43.979 17.430 1.00 35.98 206 ASN A C 1
ATOM 1563 O O . ASN A 1 211 ? 19.138 43.494 18.541 1.00 36.25 206 ASN A O 1
ATOM 1568 N N . ASP A 1 212 ? 18.314 44.800 16.940 1.00 33.49 207 ASP A N 1
ATOM 1569 C CA . ASP A 1 212 ? 17.107 45.105 17.665 1.00 34.18 207 ASP A CA 1
ATOM 1570 C C . ASP A 1 212 ? 16.090 44.031 17.270 1.00 34.25 207 ASP A C 1
ATOM 1571 O O . ASP A 1 212 ? 15.422 44.117 16.225 1.00 31.70 207 ASP A O 1
ATOM 1576 N N . LEU A 1 213 ? 15.995 42.998 18.102 1.00 36.08 208 LEU A N 1
ATOM 1577 C CA . LEU A 1 213 ? 15.233 41.813 17.736 1.00 37.05 208 LEU A CA 1
ATOM 1578 C C . LEU A 1 213 ? 13.723 42.071 17.676 1.00 37.21 208 LEU A C 1
ATOM 1579 O O . LEU A 1 213 ? 13.053 41.552 16.777 1.00 35.53 208 LEU A O 1
ATOM 1584 N N . GLU A 1 214 ? 13.205 42.908 18.569 1.00 38.25 209 GLU A N 1
ATOM 1585 C CA . GLU A 1 214 ? 11.786 43.295 18.530 1.00 40.17 209 GLU A CA 1
ATOM 1586 C C . GLU A 1 214 ? 11.454 44.014 17.213 1.00 36.28 209 GLU A C 1
ATOM 1587 O O . GLU A 1 214 ? 10.425 43.754 16.560 1.00 34.89 209 GLU A O 1
ATOM 1593 N N . PHE A 1 215 ? 12.335 44.929 16.841 1.00 33.03 210 PHE A N 1
ATOM 1594 C CA . PHE A 1 215 ? 12.183 45.692 15.606 1.00 30.67 210 PHE A CA 1
ATOM 1595 C C . PHE A 1 215 ? 12.191 44.770 14.388 1.00 29.23 210 PHE A C 1
ATOM 1596 O O . PHE A 1 215 ? 11.318 44.868 13.536 1.00 28.91 210 PHE A O 1
ATOM 1604 N N . CYS A 1 216 ? 13.163 43.871 14.317 1.00 30.18 211 CYS A N 1
ATOM 1605 C CA . CYS A 1 216 ? 13.251 42.889 13.214 1.00 31.12 211 CYS A CA 1
ATOM 1606 C C . CYS A 1 216 ? 12.008 42.057 13.078 1.00 31.23 211 CYS A C 1
ATOM 1607 O O . CYS A 1 216 ? 11.583 41.757 11.968 1.00 28.53 211 CYS A O 1
ATOM 1610 N N . ASP A 1 217 ? 11.461 41.666 14.230 1.00 33.64 212 ASP A N 1
ATOM 1611 C CA . ASP A 1 217 ? 10.292 40.793 14.298 1.00 35.74 212 ASP A CA 1
ATOM 1612 C C . ASP A 1 217 ? 9.089 41.545 13.773 1.00 34.42 212 ASP A C 1
ATOM 1613 O O . ASP A 1 217 ? 8.372 41.058 12.908 1.00 32.95 212 ASP A O 1
ATOM 1618 N N . ALA A 1 218 ? 8.878 42.747 14.314 1.00 33.77 213 ALA A N 1
ATOM 1619 C CA . ALA A 1 218 ? 7.709 43.559 13.962 1.00 33.98 213 ALA A CA 1
ATOM 1620 C C . ALA A 1 218 ? 7.693 43.928 12.470 1.00 31.68 213 ALA A C 1
ATOM 1621 O O . ALA A 1 218 ? 6.632 44.002 11.857 1.00 31.77 213 ALA A O 1
ATOM 1623 N N . LEU A 1 219 ? 8.873 44.135 11.892 1.00 29.85 214 LEU A N 1
ATOM 1624 C CA . LEU A 1 219 ? 8.971 44.652 10.525 1.00 28.71 214 LEU A CA 1
ATOM 1625 C C . LEU A 1 219 ? 9.349 43.551 9.545 1.00 26.74 214 LEU A C 1
ATOM 1626 O O . LEU A 1 219 ? 9.466 43.837 8.375 1.00 25.78 214 LEU A O 1
ATOM 1631 N N . SER A 1 220 ? 9.527 42.309 10.018 1.00 27.87 215 SER A N 1
ATOM 1632 C CA . SER A 1 220 ? 10.006 41.196 9.181 1.00 26.62 215 SER A CA 1
ATOM 1633 C C . SER A 1 220 ? 11.281 41.586 8.392 1.00 25.09 215 SER A C 1
ATOM 1634 O O . SER A 1 220 ? 11.386 41.394 7.167 1.00 22.94 215 SER A O 1
ATOM 1637 N N . LEU A 1 221 ? 12.253 42.151 9.112 1.00 24.95 216 LEU A N 1
ATOM 1638 C CA . LEU A 1 221 ? 13.464 42.684 8.484 1.00 24.00 216 LEU A CA 1
ATOM 1639 C C . LEU A 1 221 ? 14.267 41.595 7.775 1.00 23.79 216 LEU A C 1
ATOM 1640 O O . LEU A 1 221 ? 14.422 40.511 8.298 1.00 23.70 216 LEU A O 1
ATOM 1645 N N . SER A 1 222 ? 14.778 41.912 6.590 1.00 22.90 217 SER A N 1
ATOM 1646 C CA . SER A 1 222 ? 15.671 41.026 5.845 1.00 24.29 217 SER A CA 1
ATOM 1647 C C . SER A 1 222 ? 16.770 41.860 5.158 1.00 24.03 217 SER A C 1
ATOM 1648 O O . SER A 1 222 ? 16.545 43.028 4.807 1.00 21.22 217 SER A O 1
ATOM 1651 N N . GLY A 1 223 ? 17.959 41.269 5.025 1.00 24.68 218 GLY A N 1
ATOM 1652 C CA . GLY A 1 223 ? 19.160 42.003 4.645 1.00 24.78 218 GLY A CA 1
ATOM 1653 C C . GLY A 1 223 ? 19.492 41.972 3.161 1.00 25.49 218 GLY A C 1
ATOM 1654 O O . GLY A 1 223 ? 18.903 41.231 2.386 1.00 25.93 218 GLY A O 1
ATOM 1655 N N . VAL A 1 224 ? 20.430 42.824 2.772 1.00 25.47 219 VAL A N 1
ATOM 1656 C CA . VAL A 1 224 ? 20.944 42.859 1.422 1.00 25.23 219 VAL A CA 1
ATOM 1657 C C . VAL A 1 224 ? 22.366 42.428 1.585 1.00 27.60 219 VAL A C 1
ATOM 1658 O O . VAL A 1 224 ? 23.187 43.175 2.107 1.00 27.21 219 VAL A O 1
ATOM 1662 N N . ASN A 1 225 ? 22.672 41.192 1.227 1.00 27.41 220 ASN A N 1
ATOM 1663 C CA . ASN A 1 225 ? 24.066 40.873 1.216 1.00 27.73 220 ASN A CA 1
ATOM 1664 C C . ASN A 1 225 ? 24.498 39.668 0.480 1.00 25.94 220 ASN A C 1
ATOM 1665 O O . ASN A 1 225 ? 23.727 38.750 0.141 1.00 23.68 220 ASN A O 1
ATOM 1670 N N . SER A 1 226 ? 25.814 39.676 0.374 1.00 25.16 221 SER A N 1
ATOM 1671 C CA . SER A 1 226 ? 26.529 38.931 -0.554 1.00 25.05 221 SER A CA 1
ATOM 1672 C C . SER A 1 226 ? 26.504 37.462 -0.188 1.00 23.82 221 SER A C 1
ATOM 1673 O O . SER A 1 226 ? 26.834 36.645 -1.033 1.00 24.14 221 SER A O 1
ATOM 1676 N N . ILE A 1 227 ? 26.077 37.119 1.038 1.00 23.84 222 ILE A N 1
ATOM 1677 C CA . ILE A 1 227 ? 26.159 35.723 1.525 1.00 22.79 222 ILE A CA 1
ATOM 1678 C C . ILE A 1 227 ? 24.898 34.840 1.435 1.00 21.72 222 ILE A C 1
ATOM 1679 O O . ILE A 1 227 ? 24.968 33.636 1.715 1.00 20.66 222 ILE A O 1
ATOM 1684 N N . ASN A 1 228 ? 23.759 35.383 1.020 1.00 21.51 223 ASN A N 1
ATOM 1685 C CA . ASN A 1 228 ? 22.588 34.544 0.824 1.00 20.82 223 ASN A CA 1
ATOM 1686 C C . ASN A 1 228 ? 22.883 33.622 -0.360 1.00 19.27 223 ASN A C 1
ATOM 1687 O O . ASN A 1 228 ? 23.464 34.055 -1.338 1.00 18.97 223 ASN A O 1
ATOM 1692 N N . TRP A 1 229 ? 22.524 32.359 -0.228 1.00 18.53 224 TRP A N 1
ATOM 1693 C CA . TRP A 1 229 ? 22.653 31.383 -1.303 1.00 18.56 224 TRP A CA 1
ATOM 1694 C C . TRP A 1 229 ? 22.032 31.897 -2.615 1.00 19.12 224 TRP A C 1
ATOM 1695 O O . TRP A 1 229 ? 22.547 31.608 -3.654 1.00 17.70 224 TRP A O 1
ATOM 1706 N N . ALA A 1 230 ? 20.979 32.739 -2.586 1.00 21.05 225 ALA A N 1
ATOM 1707 C CA . ALA A 1 230 ? 20.323 33.188 -3.852 1.00 22.03 225 ALA A CA 1
ATOM 1708 C C . ALA A 1 230 ? 21.022 34.371 -4.525 1.00 23.48 225 ALA A C 1
ATOM 1709 O O . ALA A 1 230 ? 20.724 34.702 -5.691 1.00 24.86 225 ALA A O 1
ATOM 1711 N N . ARG A 1 231 ? 21.974 35.003 -3.856 1.00 22.74 226 ARG A N 1
ATOM 1712 C CA . ARG A 1 231 ? 22.890 35.882 -4.588 1.00 23.17 226 ARG A CA 1
ATOM 1713 C C . ARG A 1 231 ? 23.889 35.083 -5.373 1.00 22.17 226 ARG A C 1
ATOM 1714 O O . ARG A 1 231 ? 24.529 35.609 -6.302 1.00 24.01 226 ARG A O 1
ATOM 1722 N N . ILE A 1 232 ? 24.133 33.838 -4.964 1.00 19.59 227 ILE A N 1
ATOM 1723 C CA . ILE A 1 232 ? 25.135 33.056 -5.683 1.00 17.65 227 ILE A CA 1
ATOM 1724 C C . ILE A 1 232 ? 24.496 32.185 -6.744 1.00 15.53 227 ILE A C 1
ATOM 1725 O O . ILE A 1 232 ? 24.914 32.181 -7.878 1.00 14.70 227 ILE A O 1
ATOM 1730 N N . MET A 1 233 ? 23.458 31.456 -6.365 1.00 15.02 228 MET A N 1
ATOM 1731 C CA . MET A 1 233 ? 22.852 30.476 -7.250 1.00 14.83 228 MET A CA 1
ATOM 1732 C C . MET A 1 233 ? 22.629 30.954 -8.699 1.00 13.60 228 MET A C 1
ATOM 1733 O O . MET A 1 233 ? 22.962 30.243 -9.627 1.00 13.45 228 MET A O 1
ATOM 1738 N N . PRO A 1 234 ? 22.035 32.133 -8.912 1.00 13.21 229 PRO A N 1
ATOM 1739 C CA . PRO A 1 234 ? 21.732 32.500 -10.298 1.00 13.04 229 PRO A CA 1
ATOM 1740 C C . PRO A 1 234 ? 22.960 32.699 -11.191 1.00 13.03 229 PRO A C 1
ATOM 1741 O O . PRO A 1 234 ? 22.869 32.681 -12.432 1.00 12.82 229 PRO A O 1
ATOM 1745 N N . GLN A 1 235 ? 24.088 32.965 -10.556 1.00 12.98 230 GLN A N 1
ATOM 1746 C CA . GLN A 1 235 ? 25.302 33.256 -11.275 1.00 13.28 230 GLN A CA 1
ATOM 1747 C C . GLN A 1 235 ? 25.906 32.012 -11.937 1.00 12.45 230 GLN A C 1
ATOM 1748 O O . GLN A 1 235 ? 26.674 32.135 -12.894 1.00 12.37 230 GLN A O 1
ATOM 1754 N N . VAL A 1 236 ? 25.473 30.838 -11.489 1.00 11.81 231 VAL A N 1
ATOM 1755 C CA . VAL A 1 236 ? 25.886 29.570 -12.103 1.00 11.11 231 VAL A CA 1
ATOM 1756 C C . VAL A 1 236 ? 25.541 29.551 -13.608 1.00 10.83 231 VAL A C 1
ATOM 1757 O O . VAL A 1 236 ? 26.302 29.037 -14.427 1.00 10.50 231 VAL A O 1
ATOM 1761 N N . VAL A 1 237 ? 24.435 30.202 -13.965 1.00 10.62 232 VAL A N 1
ATOM 1762 C CA . VAL A 1 237 ? 23.889 30.098 -15.282 1.00 10.56 232 VAL A CA 1
ATOM 1763 C C . VAL A 1 237 ? 24.863 30.586 -16.360 1.00 10.50 232 VAL A C 1
ATOM 1764 O O . VAL A 1 237 ? 25.052 29.922 -17.380 1.00 10.49 232 VAL A O 1
ATOM 1768 N N . TYR A 1 238 ? 25.458 31.760 -16.164 1.00 10.40 233 TYR A N 1
ATOM 1769 C CA . TYR A 1 238 ? 26.224 32.341 -17.254 1.00 10.59 233 TYR A CA 1
ATOM 1770 C C . TYR A 1 238 ? 27.545 31.600 -17.516 1.00 10.24 233 TYR A C 1
ATOM 1771 O O . TYR A 1 238 ? 28.115 31.703 -18.598 1.00 9.97 233 TYR A O 1
ATOM 1780 N N . TYR A 1 239 ? 27.989 30.818 -16.543 1.00 9.83 234 TYR A N 1
ATOM 1781 C CA . TYR A 1 239 ? 29.110 29.901 -16.812 1.00 9.78 234 TYR A CA 1
ATOM 1782 C C . TYR A 1 239 ? 28.699 28.834 -17.821 1.00 9.66 234 TYR A C 1
ATOM 1783 O O . TYR A 1 239 ? 29.400 28.609 -18.800 1.00 9.70 234 TYR A O 1
ATOM 1792 N N . PHE A 1 240 ? 27.515 28.253 -17.648 1.00 9.73 235 PHE A N 1
ATOM 1793 C CA . PHE A 1 240 ? 26.963 27.375 -18.660 1.00 9.79 235 PHE A CA 1
ATOM 1794 C C . PHE A 1 240 ? 26.755 28.031 -20.033 1.00 9.92 235 PHE A C 1
ATOM 1795 O O . PHE A 1 240 ? 27.152 27.474 -21.066 1.00 9.89 235 PHE A O 1
ATOM 1803 N N . THR A 1 241 ? 26.109 29.183 -20.066 1.00 9.98 236 THR A N 1
ATOM 1804 C CA . THR A 1 241 ? 25.767 29.789 -21.369 1.00 10.29 236 THR A CA 1
ATOM 1805 C C . THR A 1 241 ? 27.043 30.202 -22.136 1.00 10.36 236 THR A C 1
ATOM 1806 O O . THR A 1 241 ? 27.158 29.969 -23.348 1.00 10.82 236 THR A O 1
ATOM 1810 N N . ALA A 1 242 ? 27.990 30.831 -21.455 1.00 10.11 237 ALA A N 1
ATOM 1811 C CA . ALA A 1 242 ? 29.275 31.159 -22.082 1.00 10.20 237 ALA A CA 1
ATOM 1812 C C . ALA A 1 242 ? 29.999 29.908 -22.582 1.00 10.28 237 ALA A C 1
ATOM 1813 O O . ALA A 1 242 ? 30.461 29.875 -23.719 1.00 10.32 237 ALA A O 1
ATOM 1815 N N . ALA A 1 243 ? 30.073 28.867 -21.752 1.00 10.12 238 ALA A N 1
ATOM 1816 C CA . ALA A 1 243 ? 30.802 27.656 -22.114 1.00 10.29 238 ALA A CA 1
ATOM 1817 C C . ALA A 1 243 ? 30.098 26.953 -23.281 1.00 10.56 238 ALA A C 1
ATOM 1818 O O . ALA A 1 243 ? 30.760 26.406 -24.182 1.00 10.71 238 ALA A O 1
ATOM 1820 N N . LEU A 1 244 ? 28.768 27.002 -23.319 1.00 10.59 239 LEU A N 1
ATOM 1821 C CA . LEU A 1 244 ? 28.033 26.420 -24.445 1.00 11.16 239 LEU A CA 1
ATOM 1822 C C . LEU A 1 244 ? 28.327 27.158 -25.749 1.00 11.38 239 LEU A C 1
ATOM 1823 O O . LEU A 1 244 ? 28.456 26.542 -26.812 1.00 11.84 239 LEU A O 1
ATOM 1828 N N . SER A 1 245 ? 28.498 28.476 -25.691 1.00 11.47 240 SER A N 1
ATOM 1829 C CA . SER A 1 245 ? 28.821 29.223 -26.902 1.00 11.67 240 SER A CA 1
ATOM 1830 C C . SER A 1 245 ? 30.166 28.733 -27.455 1.00 11.89 240 SER A C 1
ATOM 1831 O O . SER A 1 245 ? 30.342 28.669 -28.657 1.00 11.87 240 SER A O 1
ATOM 1834 N N . LEU A 1 246 ? 31.095 28.381 -26.563 1.00 11.77 241 LEU A N 1
ATOM 1835 C CA . LEU A 1 246 ? 32.426 27.954 -26.950 1.00 12.16 241 LEU A CA 1
ATOM 1836 C C . LEU A 1 246 ? 32.641 26.466 -27.155 1.00 12.50 241 LEU A C 1
ATOM 1837 O O . LEU A 1 246 ? 33.764 26.017 -27.453 1.00 12.74 241 LEU A O 1
ATOM 1842 N N . GLY A 1 247 ? 31.570 25.694 -27.063 1.00 12.69 242 GLY A N 1
ATOM 1843 C CA . GLY A 1 247 ? 31.607 24.317 -27.456 1.00 13.19 242 GLY A CA 1
ATOM 1844 C C . GLY A 1 247 ? 31.476 23.302 -26.351 1.00 13.45 242 GLY A C 1
ATOM 1845 O O . GLY A 1 247 ? 31.623 22.084 -26.602 1.00 13.76 242 GLY A O 1
ATOM 1846 N N . ALA A 1 248 ? 31.134 23.762 -25.148 1.00 13.35 243 ALA A N 1
ATOM 1847 C CA . ALA A 1 248 ? 30.839 22.822 -24.063 1.00 13.79 243 ALA A CA 1
ATOM 1848 C C . ALA A 1 248 ? 29.847 21.757 -24.507 1.00 14.27 243 ALA A C 1
ATOM 1849 O O . ALA A 1 248 ? 28.879 22.059 -25.228 1.00 14.44 243 ALA A O 1
ATOM 1851 N N . PRO A 1 249 ? 30.045 20.499 -24.072 1.00 14.91 244 PRO A N 1
ATOM 1852 C CA . PRO A 1 249 ? 31.032 20.001 -23.142 1.00 15.41 244 PRO A CA 1
ATOM 1853 C C . PRO A 1 249 ? 32.239 19.396 -23.824 1.00 16.00 244 PRO A C 1
ATOM 1854 O O . PRO A 1 249 ? 33.034 18.772 -23.164 1.00 16.20 244 PRO A O 1
ATOM 1858 N N . ASP A 1 250 ? 32.361 19.556 -25.132 1.00 16.42 245 ASP A N 1
ATOM 1859 C CA . ASP A 1 250 ? 33.413 18.879 -25.883 1.00 17.33 245 ASP A CA 1
ATOM 1860 C C . ASP A 1 250 ? 34.781 19.520 -25.756 1.00 17.44 245 ASP A C 1
ATOM 1861 O O . ASP A 1 250 ? 35.782 18.925 -26.150 1.00 18.27 245 ASP A O 1
ATOM 1866 N N . ARG A 1 251 ? 34.846 20.734 -25.253 1.00 16.83 246 ARG A N 1
ATOM 1867 C CA . ARG A 1 251 ? 36.138 21.194 -24.777 1.00 17.26 246 ARG A CA 1
ATOM 1868 C C . ARG A 1 251 ? 35.932 21.973 -23.486 1.00 15.90 246 ARG A C 1
ATOM 1869 O O . ARG A 1 251 ? 34.873 22.546 -23.257 1.00 15.58 246 ARG A O 1
ATOM 1877 N N . ALA A 1 252 ? 36.951 21.970 -22.651 1.00 15.45 247 ALA A N 1
ATOM 1878 C CA . ALA A 1 252 ? 36.905 22.700 -21.399 1.00 14.73 247 ALA A CA 1
ATOM 1879 C C . ALA A 1 252 ? 37.112 24.183 -21.659 1.00 14.04 247 ALA A C 1
ATOM 1880 O O . ALA A 1 252 ? 37.804 24.581 -22.614 1.00 14.32 247 ALA A O 1
ATOM 1882 N N . VAL A 1 253 ? 36.564 24.990 -20.773 1.00 13.15 248 VAL A N 1
ATOM 1883 C CA . VAL A 1 253 ? 36.629 26.443 -20.849 1.00 12.75 248 VAL A CA 1
ATOM 1884 C C . VAL A 1 253 ? 37.206 26.964 -19.543 1.00 12.49 248 VAL A C 1
ATOM 1885 O O . VAL A 1 253 ? 37.017 26.350 -18.480 1.00 12.41 248 VAL A O 1
ATOM 1889 N N . SER A 1 254 ? 37.960 28.058 -19.615 1.00 12.63 249 SER A N 1
ATOM 1890 C CA . SER A 1 254 ? 38.502 28.703 -18.422 1.00 12.56 249 SER A CA 1
ATOM 1891 C C . SER A 1 254 ? 37.826 30.045 -18.172 1.00 12.14 249 SER A C 1
ATOM 1892 O O . SER A 1 254 ? 37.347 30.722 -19.111 1.00 12.02 249 SER A O 1
ATOM 1895 N N . PHE A 1 255 ? 37.773 30.429 -16.907 1.00 11.70 250 PHE A N 1
ATOM 1896 C CA . PHE A 1 255 ? 37.180 31.694 -16.518 1.00 11.55 250 PHE A CA 1
ATOM 1897 C C . PHE A 1 255 ? 38.076 32.485 -15.577 1.00 11.98 250 PHE A C 1
ATOM 1898 O O . PHE A 1 255 ? 38.641 31.936 -14.628 1.00 12.05 250 PHE A O 1
ATOM 1906 N N . THR A 1 256 ? 38.130 33.791 -15.800 1.00 12.30 251 THR A N 1
ATOM 1907 C CA . THR A 1 256 ? 38.750 34.700 -14.860 1.00 12.45 251 THR A CA 1
ATOM 1908 C C . THR A 1 256 ? 37.708 35.677 -14.354 1.00 12.34 251 THR A C 1
ATOM 1909 O O . THR A 1 256 ? 36.972 36.280 -15.132 1.00 12.23 251 THR A O 1
ATOM 1913 N N . VAL A 1 257 ? 37.671 35.850 -13.037 1.00 12.46 252 VAL A N 1
ATOM 1914 C CA . VAL A 1 257 ? 36.627 36.600 -12.389 1.00 12.75 252 VAL A CA 1
ATOM 1915 C C . VAL A 1 257 ? 37.197 37.703 -11.512 1.00 13.58 252 VAL A C 1
ATOM 1916 O O . VAL A 1 257 ? 37.893 37.387 -10.526 1.00 14.18 252 VAL A O 1
ATOM 1920 N N . PRO A 1 258 ? 36.907 38.978 -11.839 1.00 14.08 253 PRO A N 1
ATOM 1921 C CA . PRO A 1 258 ? 37.285 40.024 -10.922 1.00 15.19 253 PRO A CA 1
ATOM 1922 C C . PRO A 1 258 ? 36.460 39.842 -9.668 1.00 15.44 253 PRO A C 1
ATOM 1923 O O . PRO A 1 258 ? 35.229 39.811 -9.741 1.00 16.06 253 PRO A O 1
ATOM 1927 N N . THR A 1 259 ? 37.119 39.638 -8.535 1.00 16.42 254 THR A N 1
ATOM 1928 C CA . THR A 1 259 ? 36.511 38.980 -7.361 1.00 16.89 254 THR A CA 1
ATOM 1929 C C . THR A 1 259 ? 36.676 39.879 -6.143 1.00 17.66 254 THR A C 1
ATOM 1930 O O . THR A 1 259 ? 37.739 40.436 -5.925 1.00 17.60 254 THR A O 1
ATOM 1934 N N . GLY A 1 260 ? 35.607 40.006 -5.375 1.00 18.02 255 GLY A N 1
ATOM 1935 C CA . GLY A 1 260 ? 35.632 40.644 -4.083 1.00 17.76 255 GLY A CA 1
ATOM 1936 C C . GLY A 1 260 ? 35.212 39.623 -3.061 1.00 17.40 255 GLY A C 1
ATOM 1937 O O . GLY A 1 260 ? 36.063 39.037 -2.370 1.00 17.03 255 GLY A O 1
ATOM 1938 N N . ASN A 1 261 ? 33.900 39.387 -2.934 1.00 16.76 256 ASN A N 1
ATOM 1939 C CA . ASN A 1 261 ? 33.423 38.495 -1.862 1.00 16.45 256 ASN A CA 1
ATOM 1940 C C . ASN A 1 261 ? 33.220 37.048 -2.296 1.00 15.69 256 ASN A C 1
ATOM 1941 O O . ASN A 1 261 ? 32.628 36.281 -1.549 1.00 14.99 256 ASN A O 1
ATOM 1946 N N . PHE A 1 262 ? 33.725 36.694 -3.484 1.00 14.80 257 PHE A N 1
ATOM 1947 C CA . PHE A 1 262 ? 33.883 35.305 -3.932 1.00 14.33 257 PHE A CA 1
ATOM 1948 C C . PHE A 1 262 ? 32.647 34.584 -4.443 1.00 14.09 257 PHE A C 1
ATOM 1949 O O . PHE A 1 262 ? 32.758 33.427 -4.896 1.00 13.50 257 PHE A O 1
ATOM 1957 N N . GLY A 1 263 ? 31.482 35.229 -4.383 1.00 14.03 258 GLY A N 1
ATOM 1958 C CA . GLY A 1 263 ? 30.212 34.606 -4.715 1.00 14.22 258 GLY A CA 1
ATOM 1959 C C . GLY A 1 263 ? 30.139 34.296 -6.200 1.00 14.33 258 GLY A C 1
ATOM 1960 O O . GLY A 1 263 ? 29.647 33.261 -6.609 1.00 13.62 258 GLY A O 1
ATOM 1961 N N . ASP A 1 264 ? 30.664 35.216 -6.989 1.00 15.30 259 ASP A N 1
ATOM 1962 C CA . ASP A 1 264 ? 30.745 35.064 -8.447 1.00 15.61 259 ASP A CA 1
ATOM 1963 C C . ASP A 1 264 ? 31.555 33.847 -8.870 1.00 13.89 259 ASP A C 1
ATOM 1964 O O . ASP A 1 264 ? 31.043 32.910 -9.512 1.00 13.23 259 ASP A O 1
ATOM 1969 N N . ILE A 1 265 ? 32.815 33.826 -8.467 1.00 12.77 260 ILE A N 1
ATOM 1970 C CA . ILE A 1 265 ? 33.669 32.711 -8.814 1.00 12.01 260 ILE A CA 1
ATOM 1971 C C . ILE A 1 265 ? 33.219 31.422 -8.123 1.00 11.19 260 ILE A C 1
ATOM 1972 O O . ILE A 1 265 ? 33.383 30.332 -8.698 1.00 11.06 260 ILE A O 1
ATOM 1977 N N . PHE A 1 266 ? 32.643 31.528 -6.930 1.00 10.66 261 PHE A N 1
ATOM 1978 C CA . PHE A 1 266 ? 32.112 30.313 -6.290 1.00 10.43 261 PHE A CA 1
ATOM 1979 C C . PHE A 1 266 ? 31.009 29.688 -7.157 1.00 10.05 261 PHE A C 1
ATOM 1980 O O . PHE A 1 266 ? 30.927 28.484 -7.244 1.00 10.33 261 PHE A O 1
ATOM 1988 N N . ALA A 1 267 ? 30.196 30.502 -7.822 1.00 10.01 262 ALA A N 1
ATOM 1989 C CA . ALA A 1 267 ? 29.181 30.018 -8.770 1.00 9.86 262 ALA A CA 1
ATOM 1990 C C . ALA A 1 267 ? 29.772 29.266 -9.949 1.00 9.76 262 ALA A C 1
ATOM 1991 O O . ALA A 1 267 ? 29.175 28.270 -10.416 1.00 9.84 262 ALA A O 1
ATOM 1993 N N . GLY A 1 268 ? 30.953 29.685 -10.388 1.00 9.69 263 GLY A N 1
ATOM 1994 C CA . GLY A 1 268 ? 31.713 28.968 -11.416 1.00 9.68 263 GLY A CA 1
ATOM 1995 C C . GLY A 1 268 ? 32.191 27.627 -10.899 1.00 9.77 263 GLY A C 1
ATOM 1996 O O . GLY A 1 268 ? 32.115 26.615 -11.600 1.00 9.65 263 GLY A O 1
ATOM 1997 N N . TYR A 1 269 ? 32.638 27.610 -9.650 1.00 9.82 264 TYR A N 1
ATOM 1998 C CA . TYR A 1 269 ? 32.984 26.355 -8.987 1.00 10.03 264 TYR A CA 1
ATOM 1999 C C . TYR A 1 269 ? 31.773 25.408 -8.953 1.00 9.72 264 TYR A C 1
ATOM 2000 O O . TYR A 1 269 ? 31.913 24.183 -9.198 1.00 9.87 264 TYR A O 1
ATOM 2009 N N . VAL A 1 270 ? 30.606 25.950 -8.674 1.00 9.47 265 VAL A N 1
ATOM 2010 C CA . VAL A 1 270 ? 29.401 25.169 -8.586 1.00 9.55 265 VAL A CA 1
ATOM 2011 C C . VAL A 1 270 ? 29.107 24.580 -9.958 1.00 9.70 265 VAL A C 1
ATOM 2012 O O . VAL A 1 270 ? 28.785 23.393 -10.083 1.00 9.82 265 VAL A O 1
ATOM 2016 N N . ALA A 1 271 ? 29.213 25.397 -11.002 1.00 9.67 266 ALA A N 1
ATOM 2017 C CA . ALA A 1 271 ? 29.026 24.893 -12.352 1.00 9.83 266 ALA A CA 1
ATOM 2018 C C . ALA A 1 271 ? 29.929 23.704 -12.660 1.00 10.24 266 ALA A C 1
ATOM 2019 O O . ALA A 1 271 ? 29.493 22.695 -13.198 1.00 10.57 266 ALA A O 1
ATOM 2021 N N . LYS A 1 272 ? 31.195 23.842 -12.315 1.00 10.62 267 LYS A N 1
ATOM 2022 C CA . LYS A 1 272 ? 32.146 22.765 -12.448 1.00 10.93 267 LYS A CA 1
ATOM 2023 C C . LYS A 1 272 ? 31.714 21.530 -11.650 1.00 10.94 267 LYS A C 1
ATOM 2024 O O . LYS A 1 272 ? 31.755 20.415 -12.173 1.00 11.07 267 LYS A O 1
ATOM 2030 N N . ARG A 1 273 ? 31.337 21.711 -10.397 1.00 10.65 268 ARG A N 1
ATOM 2031 C CA . ARG A 1 273 ? 30.826 20.580 -9.602 1.00 10.81 268 ARG A CA 1
ATOM 2032 C C . ARG A 1 273 ? 29.620 19.895 -10.259 1.00 10.88 268 ARG A C 1
ATOM 2033 O O . ARG A 1 273 ? 29.438 18.680 -10.112 1.00 11.12 268 ARG A O 1
ATOM 2041 N N . MET A 1 274 ? 28.788 20.668 -10.956 1.00 10.63 269 MET A N 1
ATOM 2042 C CA . MET A 1 274 ? 27.621 20.104 -11.624 1.00 10.93 269 MET A CA 1
ATOM 2043 C C . MET A 1 274 ? 27.972 19.320 -12.904 1.00 11.01 269 MET A C 1
ATOM 2044 O O . MET A 1 274 ? 27.127 18.607 -13.414 1.00 11.32 269 MET A O 1
ATOM 2049 N N . GLY A 1 275 ? 29.206 19.467 -13.403 1.00 10.96 270 GLY A N 1
ATOM 2050 C CA . GLY A 1 275 ? 29.681 18.724 -14.583 1.00 11.30 270 GLY A CA 1
ATOM 2051 C C . GLY A 1 275 ? 30.139 19.581 -15.746 1.00 11.30 270 GLY A C 1
ATOM 2052 O O . GLY A 1 275 ? 30.579 19.059 -16.737 1.00 11.80 270 GLY A O 1
ATOM 2053 N N . LEU A 1 276 ? 30.060 20.910 -15.639 1.00 11.07 271 LEU A N 1
ATOM 2054 C CA . LEU A 1 276 ? 30.556 21.750 -16.696 1.00 10.94 271 LEU A CA 1
ATOM 2055 C C . LEU A 1 276 ? 32.077 21.626 -16.803 1.00 11.34 271 LEU A C 1
ATOM 2056 O O . LEU A 1 276 ? 32.819 21.882 -15.828 1.00 11.33 271 LEU A O 1
ATOM 2061 N N . PRO A 1 277 ? 32.580 21.261 -18.004 1.00 11.98 272 PRO A N 1
ATOM 2062 C CA . PRO A 1 277 ? 34.026 21.107 -18.108 1.00 12.50 272 PRO A CA 1
ATOM 2063 C C . PRO A 1 277 ? 34.794 22.439 -18.040 1.00 12.90 272 PRO A C 1
ATOM 2064 O O . PRO A 1 277 ? 34.731 23.247 -18.969 1.00 13.23 272 PRO A O 1
ATOM 2068 N N . ILE A 1 278 ? 35.501 22.650 -16.943 1.00 13.31 273 ILE A N 1
ATOM 2069 C CA . ILE A 1 278 ? 36.200 23.908 -16.703 1.00 13.63 273 ILE A CA 1
ATOM 2070 C C . ILE A 1 278 ? 37.641 23.554 -16.456 1.00 14.61 273 ILE A C 1
ATOM 2071 O O . ILE A 1 278 ? 37.955 22.567 -15.752 1.00 15.09 273 ILE A O 1
ATOM 2076 N N . GLU A 1 279 ? 38.527 24.333 -17.039 1.00 15.34 274 GLU A N 1
ATOM 2077 C CA . GLU A 1 279 ? 39.954 24.097 -16.897 1.00 16.23 274 GLU A CA 1
ATOM 2078 C C . GLU A 1 279 ? 40.429 24.947 -15.717 1.00 16.33 274 GLU A C 1
ATOM 2079 O O . GLU A 1 279 ? 40.528 24.445 -14.599 1.00 17.11 274 GLU A O 1
ATOM 2085 N N . GLN A 1 280 ? 40.621 26.248 -15.920 1.00 16.00 275 GLN A N 1
ATOM 2086 C CA . GLN A 1 280 ? 41.043 27.127 -14.837 1.00 15.59 275 GLN A CA 1
ATOM 2087 C C . GLN A 1 280 ? 39.909 28.005 -14.360 1.00 14.75 275 GLN A C 1
ATOM 2088 O O . GLN A 1 280 ? 39.083 28.480 -15.179 1.00 13.94 275 GLN A O 1
ATOM 2094 N N . LEU A 1 281 ? 39.878 28.217 -13.049 1.00 13.78 276 LEU A N 1
ATOM 2095 C CA . LEU A 1 281 ? 39.112 29.276 -12.433 1.00 13.43 276 LEU A CA 1
ATOM 2096 C C . LEU A 1 281 ? 40.142 30.227 -11.824 1.00 13.48 276 LEU A C 1
ATOM 2097 O O . LEU A 1 281 ? 40.979 29.799 -11.013 1.00 13.90 276 LEU A O 1
ATOM 2102 N N . ILE A 1 282 ? 40.142 31.482 -12.255 1.00 12.88 277 ILE A N 1
ATOM 2103 C CA . ILE A 1 282 ? 41.216 32.410 -11.860 1.00 13.03 277 ILE A CA 1
ATOM 2104 C C . ILE A 1 282 ? 40.585 33.569 -11.118 1.00 12.75 277 ILE A C 1
ATOM 2105 O O . ILE A 1 282 ? 39.661 34.241 -11.628 1.00 12.57 277 ILE A O 1
ATOM 2110 N N . ILE A 1 283 ? 41.072 33.791 -9.902 1.00 12.74 278 ILE A N 1
ATOM 2111 C CA . ILE A 1 283 ? 40.641 34.870 -9.044 1.00 12.63 278 ILE A CA 1
ATOM 2112 C C . ILE A 1 283 ? 41.454 36.088 -9.421 1.00 13.00 278 ILE A C 1
ATOM 2113 O O . ILE A 1 283 ? 42.696 36.032 -9.392 1.00 13.35 278 ILE A O 1
ATOM 2118 N N . ALA A 1 284 ? 40.799 37.195 -9.742 1.00 12.90 279 ALA A N 1
ATOM 2119 C CA . ALA A 1 284 ? 41.514 38.429 -10.066 1.00 13.58 279 ALA A CA 1
ATOM 2120 C C . ALA A 1 284 ? 41.189 39.486 -8.998 1.00 14.07 279 ALA A C 1
ATOM 2121 O O . ALA A 1 284 ? 40.015 39.796 -8.758 1.00 13.98 279 ALA A O 1
ATOM 2123 N N . THR A 1 285 ? 42.231 40.025 -8.360 1.00 14.77 280 THR A N 1
ATOM 2124 C CA . THR A 1 285 ? 42.055 40.928 -7.245 1.00 15.55 280 THR A CA 1
ATOM 2125 C C . THR A 1 285 ? 42.694 42.274 -7.603 1.00 16.42 280 THR A C 1
ATOM 2126 O O . THR A 1 285 ? 43.543 42.364 -8.499 1.00 16.55 280 THR A O 1
ATOM 2130 N N . ASN A 1 286 ? 42.272 43.303 -6.886 1.00 17.41 281 ASN A N 1
ATOM 2131 C CA . ASN A 1 286 ? 42.983 44.563 -6.853 1.00 18.79 281 ASN A CA 1
ATOM 2132 C C . ASN A 1 286 ? 44.068 44.538 -5.762 1.00 19.99 281 ASN A C 1
ATOM 2133 O O . ASN A 1 286 ? 44.423 43.453 -5.277 1.00 19.41 281 ASN A O 1
ATOM 2138 N N . ASP A 1 287 ? 44.631 45.704 -5.409 1.00 21.36 282 ASP A N 1
ATOM 2139 C CA . ASP A 1 287 ? 45.646 45.800 -4.339 1.00 22.72 282 ASP A CA 1
ATOM 2140 C C . ASP A 1 287 ? 45.211 45.173 -3.004 1.00 22.38 282 ASP A C 1
ATOM 2141 O O . ASP A 1 287 ? 46.040 44.813 -2.186 1.00 22.81 282 ASP A O 1
ATOM 2146 N N . ASN A 1 288 ? 43.910 45.050 -2.787 1.00 21.96 283 ASN A N 1
ATOM 2147 C CA . ASN A 1 288 ? 43.395 44.296 -1.643 1.00 21.76 283 ASN A CA 1
ATOM 2148 C C . ASN A 1 288 ? 43.395 42.821 -2.028 1.00 20.76 283 ASN A C 1
ATOM 2149 O O . ASN A 1 288 ? 42.424 42.284 -2.561 1.00 20.89 283 ASN A O 1
ATOM 2154 N N . ASP A 1 289 ? 44.519 42.181 -1.764 1.00 20.54 284 ASP A N 1
ATOM 2155 C CA . ASP A 1 289 ? 44.863 40.941 -2.423 1.00 19.72 284 ASP A CA 1
ATOM 2156 C C . ASP A 1 289 ? 44.916 39.755 -1.457 1.00 18.84 284 ASP A C 1
ATOM 2157 O O . ASP A 1 289 ? 45.633 38.778 -1.720 1.00 18.46 284 ASP A O 1
ATOM 2162 N N . ILE A 1 290 ? 44.117 39.812 -0.390 1.00 18.08 285 ILE A N 1
ATOM 2163 C CA . ILE A 1 290 ? 44.041 38.709 0.575 1.00 17.67 285 ILE A CA 1
ATOM 2164 C C . ILE A 1 290 ? 43.918 37.360 -0.115 1.00 16.96 285 ILE A C 1
ATOM 2165 O O . ILE A 1 290 ? 44.624 36.423 0.233 1.00 16.93 285 ILE A O 1
ATOM 2170 N N . LEU A 1 291 ? 43.090 37.293 -1.153 1.00 16.51 286 LEU A N 1
ATOM 2171 C CA . LEU A 1 291 ? 42.856 36.013 -1.842 1.00 15.99 286 LEU A CA 1
ATOM 2172 C C . LEU A 1 291 ? 44.090 35.575 -2.628 1.00 16.34 286 LEU A C 1
ATOM 2173 O O . LEU A 1 291 ? 44.439 34.391 -2.639 1.00 16.41 286 LEU A O 1
ATOM 2178 N N . SER A 1 292 ? 44.743 36.506 -3.298 1.00 16.68 287 SER A N 1
ATOM 2179 C CA . SER A 1 292 ? 45.988 36.194 -3.981 1.00 17.13 287 SER A CA 1
ATOM 2180 C C . SER A 1 292 ? 47.062 35.733 -2.970 1.00 17.50 287 SER A C 1
ATOM 2181 O O . SER A 1 292 ? 47.700 34.702 -3.155 1.00 17.02 287 SER A O 1
ATOM 2184 N N . ARG A 1 293 ? 47.237 36.474 -1.875 1.00 17.94 288 ARG A N 1
ATOM 2185 C CA . ARG A 1 293 ? 48.186 36.073 -0.848 1.00 18.60 288 ARG A CA 1
ATOM 2186 C C . ARG A 1 293 ? 47.840 34.708 -0.263 1.00 18.03 288 ARG A C 1
ATOM 2187 O O . ARG A 1 293 ? 48.737 33.923 0.079 1.00 17.97 288 ARG A O 1
ATOM 2195 N N . THR A 1 294 ? 46.547 34.439 -0.128 1.00 17.48 289 THR A N 1
ATOM 2196 C CA . THR A 1 294 ? 46.098 33.152 0.386 1.00 17.36 289 THR A CA 1
ATOM 2197 C C . THR A 1 294 ? 46.499 32.028 -0.537 1.00 17.74 289 THR A C 1
ATOM 2198 O O . THR A 1 294 ? 47.015 31.019 -0.085 1.00 17.92 289 THR A O 1
ATOM 2202 N N . LEU A 1 295 ? 46.267 32.179 -1.834 1.00 18.31 290 LEU A N 1
ATOM 2203 C CA . LEU A 1 295 ? 46.682 31.112 -2.753 1.00 19.40 290 LEU A CA 1
ATOM 2204 C C . LEU A 1 295 ? 48.223 30.936 -2.771 1.00 20.03 290 LEU A C 1
ATOM 2205 O O . LEU A 1 295 ? 48.724 29.812 -2.923 1.00 19.84 290 LEU A O 1
ATOM 2210 N N . GLU A 1 296 ? 48.966 32.032 -2.636 1.00 20.99 291 GLU A N 1
ATOM 2211 C CA . GLU A 1 296 ? 50.433 31.949 -2.643 1.00 21.95 291 GLU A CA 1
ATOM 2212 C C . GLU A 1 296 ? 50.983 31.249 -1.405 1.00 22.01 291 GLU A C 1
ATOM 2213 O O . GLU A 1 296 ? 51.944 30.458 -1.493 1.00 22.21 291 GLU A O 1
ATOM 2219 N N . SER A 1 297 ? 50.433 31.585 -0.238 1.00 21.13 292 SER A N 1
ATOM 2220 C CA . SER A 1 297 ? 51.035 31.199 1.031 1.00 21.52 292 SER A CA 1
ATOM 2221 C C . SER A 1 297 ? 50.203 30.285 1.918 1.00 21.10 292 SER A C 1
ATOM 2222 O O . SER A 1 297 ? 50.720 29.681 2.847 1.00 21.10 292 SER A O 1
ATOM 2225 N N . GLY A 1 298 ? 48.902 30.242 1.683 1.00 20.83 293 GLY A N 1
ATOM 2226 C CA . GLY A 1 298 ? 47.984 29.635 2.650 1.00 20.94 293 GLY A CA 1
ATOM 2227 C C . GLY A 1 298 ? 47.541 30.541 3.804 1.00 21.17 293 GLY A C 1
ATOM 2228 O O . GLY A 1 298 ? 46.685 30.154 4.591 1.00 21.25 293 GLY A O 1
ATOM 2229 N N . ALA A 1 299 ? 48.065 31.766 3.865 1.00 21.52 294 ALA A N 1
ATOM 2230 C CA . ALA A 1 299 ? 47.873 32.670 5.007 1.00 21.78 294 ALA A CA 1
ATOM 2231 C C . ALA A 1 299 ? 46.784 33.662 4.613 1.00 21.84 294 ALA A C 1
ATOM 2232 O O . ALA A 1 299 ? 47.006 34.611 3.831 1.00 22.13 294 ALA A O 1
ATOM 2234 N N . TYR A 1 300 ? 45.571 33.408 5.092 1.00 20.98 295 TYR A N 1
ATOM 2235 C CA . TYR A 1 300 ? 44.477 34.328 4.865 1.00 20.61 295 TYR A CA 1
ATOM 2236 C C . TYR A 1 300 ? 44.538 35.317 5.985 1.00 22.14 295 TYR A C 1
ATOM 2237 O O . TYR A 1 300 ? 44.071 35.027 7.098 1.00 21.51 295 TYR A O 1
ATOM 2246 N N . GLU A 1 301 ? 45.163 36.461 5.713 1.00 23.70 296 GLU A N 1
ATOM 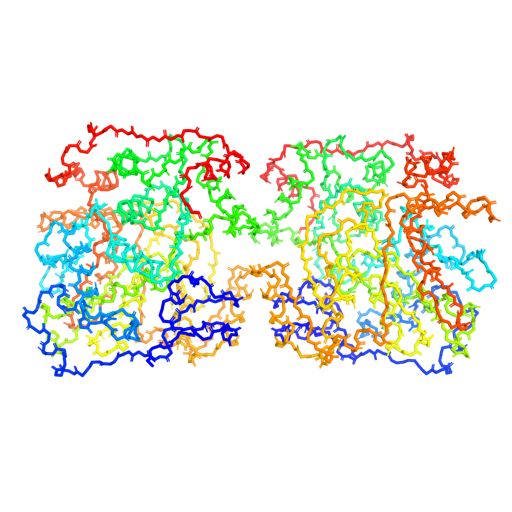2247 C CA . GLU A 1 301 ? 45.511 37.420 6.741 1.00 26.13 296 GLU A CA 1
ATOM 2248 C C . GLU A 1 301 ? 44.999 38.794 6.398 1.00 25.85 296 GLU A C 1
ATOM 2249 O O . GLU A 1 301 ? 45.323 39.335 5.347 1.00 24.83 296 GLU A O 1
ATOM 2255 N N . MET A 1 302 ? 44.213 39.364 7.293 1.00 26.20 297 MET A N 1
ATOM 2256 C CA . MET A 1 302 ? 43.619 40.669 7.046 1.00 26.92 297 MET A CA 1
ATOM 2257 C C . MET A 1 302 ? 44.702 41.743 7.069 1.00 27.81 297 MET A C 1
ATOM 2258 O O . MET A 1 302 ? 45.582 41.717 7.904 1.00 27.55 297 MET A O 1
ATOM 2263 N N . ARG A 1 303 ? 44.629 42.680 6.142 1.00 27.72 298 ARG A N 1
ATOM 2264 C CA . ARG A 1 303 ? 45.519 43.841 6.130 1.00 29.50 298 ARG A CA 1
ATOM 2265 C C . ARG A 1 303 ? 44.626 45.058 5.908 1.00 29.57 298 ARG A C 1
ATOM 2266 O O . ARG A 1 303 ? 43.409 44.923 5.694 1.00 28.23 298 ARG A O 1
ATOM 2274 N N . GLY A 1 304 ? 45.215 46.246 5.980 1.00 31.24 299 GLY A N 1
ATOM 2275 C CA . GLY A 1 304 ? 44.448 47.487 5.848 1.00 31.40 299 GLY A CA 1
ATOM 2276 C C . GLY A 1 304 ? 43.834 47.549 4.463 1.00 30.53 299 GLY A C 1
ATOM 2277 O O . GLY A 1 304 ? 44.395 47.007 3.524 1.00 29.67 299 GLY A O 1
ATOM 2278 N N . VAL A 1 305 ? 42.666 48.173 4.347 1.00 30.72 300 VAL A N 1
ATOM 2279 C CA . VAL A 1 305 ? 41.971 48.278 3.066 1.00 30.54 300 VAL A CA 1
ATOM 2280 C C . VAL A 1 305 ? 42.506 49.486 2.294 1.00 31.18 300 VAL A C 1
ATOM 2281 O O . VAL A 1 305 ? 42.525 50.583 2.828 1.00 31.58 300 VAL A O 1
ATOM 2285 N N . ALA A 1 306 ? 42.980 49.281 1.068 1.00 30.75 301 ALA A N 1
ATOM 2286 C CA . ALA A 1 306 ? 43.383 50.395 0.181 1.00 31.72 301 ALA A CA 1
ATOM 2287 C C . ALA A 1 306 ? 42.202 50.819 -0.694 1.00 31.01 301 ALA A C 1
ATOM 2288 O O . ALA A 1 306 ? 41.420 49.987 -1.141 1.00 30.17 301 ALA A O 1
ATOM 2290 N N . GLN A 1 307 ? 42.038 52.119 -0.901 1.00 32.55 302 GLN A N 1
ATOM 2291 C CA . GLN A 1 307 ? 41.044 52.601 -1.858 1.00 32.49 302 GLN A CA 1
ATOM 2292 C C . GLN A 1 307 ? 41.731 52.523 -3.221 1.00 30.97 302 GLN A C 1
ATOM 2293 O O . GLN A 1 307 ? 42.881 52.911 -3.352 1.00 31.50 302 GLN A O 1
ATOM 2299 N N . THR A 1 308 ? 41.021 51.989 -4.199 1.00 27.56 303 THR A N 1
ATOM 2300 C CA . THR A 1 308 ? 41.557 51.735 -5.526 1.00 26.52 303 THR A CA 1
ATOM 2301 C C . THR A 1 308 ? 40.566 52.293 -6.541 1.00 25.57 303 THR A C 1
ATOM 2302 O O . THR A 1 308 ? 39.589 52.940 -6.163 1.00 25.58 303 THR A O 1
ATOM 2306 N N . THR A 1 309 ? 40.805 52.022 -7.822 1.00 24.23 304 THR A N 1
ATOM 2307 C CA . THR A 1 309 ? 39.885 52.389 -8.884 1.00 23.54 304 THR A CA 1
ATOM 2308 C C . THR A 1 309 ? 38.862 51.289 -9.162 1.00 22.71 304 THR A C 1
ATOM 2309 O O . THR A 1 309 ? 38.016 51.445 -10.027 1.00 22.64 304 THR A O 1
ATOM 2313 N N . SER A 1 310 ? 38.928 50.181 -8.422 1.00 22.15 305 SER A N 1
ATOM 2314 C CA . SER A 1 310 ? 37.929 49.123 -8.530 1.00 21.31 305 SER A CA 1
ATOM 2315 C C . SER A 1 310 ? 37.241 48.937 -7.164 1.00 21.64 305 SER A C 1
ATOM 2316 O O . SER A 1 310 ? 37.396 47.873 -6.535 1.00 20.79 305 SER A O 1
ATOM 2319 N N . PRO A 1 311 ? 36.472 49.961 -6.706 1.00 22.78 306 PRO A N 1
ATOM 2320 C CA . PRO A 1 311 ? 35.966 49.963 -5.324 1.00 23.50 306 PRO A CA 1
ATOM 2321 C C . PRO A 1 311 ? 35.080 48.780 -4.940 1.00 23.65 306 PRO A C 1
ATOM 2322 O O . PRO A 1 311 ? 35.046 48.411 -3.765 1.00 23.46 306 PRO A O 1
ATOM 2326 N N . SER A 1 312 ? 34.387 48.158 -5.891 1.00 23.62 307 SER A N 1
ATOM 2327 C CA . SER A 1 312 ? 33.561 46.977 -5.538 1.00 24.39 307 SER A CA 1
ATOM 2328 C C . SER A 1 312 ? 34.403 45.738 -5.147 1.00 23.35 307 SER A C 1
ATOM 2329 O O . SER A 1 312 ? 33.875 44.740 -4.675 1.00 22.97 307 SER A O 1
ATOM 2332 N N . MET A 1 313 ? 35.714 45.814 -5.353 1.00 23.03 308 MET A N 1
ATOM 2333 C CA . MET A 1 313 ? 36.622 44.759 -4.958 1.00 22.33 308 MET A CA 1
ATOM 2334 C C . MET A 1 313 ? 37.540 45.196 -3.807 1.00 22.69 308 MET A C 1
ATOM 2335 O O . MET A 1 313 ? 38.484 44.497 -3.452 1.00 22.58 308 MET A O 1
ATOM 2340 N N . ASP A 1 314 ? 37.242 46.341 -3.208 1.00 23.17 309 ASP A N 1
ATOM 2341 C CA . ASP A 1 314 ? 38.037 46.836 -2.091 1.00 24.20 309 ASP A CA 1
ATOM 2342 C C . ASP A 1 314 ? 37.586 46.120 -0.820 1.00 24.62 309 ASP A C 1
ATOM 2343 O O . ASP A 1 314 ? 36.821 46.665 -0.022 1.00 25.33 309 ASP A O 1
ATOM 2348 N N . ILE A 1 315 ? 38.047 44.874 -0.666 1.00 24.51 310 ILE A N 1
ATOM 2349 C CA . ILE A 1 315 ? 37.641 44.012 0.454 1.00 24.04 310 ILE A CA 1
ATOM 2350 C C . ILE A 1 315 ? 38.775 43.789 1.426 1.00 23.77 310 ILE A C 1
ATOM 2351 O O . ILE A 1 315 ? 39.935 43.628 1.008 1.00 23.78 310 ILE A O 1
ATOM 2356 N N . GLN A 1 316 ? 38.436 43.747 2.714 1.00 23.27 311 GLN A N 1
ATOM 2357 C CA . GLN A 1 316 ? 39.381 43.307 3.752 1.00 24.15 311 GLN A CA 1
ATOM 2358 C C . GLN A 1 316 ? 39.354 41.770 3.868 1.00 22.51 311 GLN A C 1
ATOM 2359 O O . GLN A 1 316 ? 40.392 41.116 3.942 1.00 21.63 311 GLN A O 1
ATOM 2365 N N . ILE A 1 317 ? 38.142 41.221 3.865 1.00 21.89 312 ILE A N 1
ATOM 2366 C CA . ILE A 1 317 ? 37.905 39.772 3.861 1.00 20.91 312 ILE A CA 1
ATOM 2367 C C . ILE A 1 317 ? 36.888 39.424 2.766 1.00 19.54 312 ILE A C 1
ATOM 2368 O O . ILE A 1 317 ? 36.159 40.271 2.281 1.00 19.33 312 ILE A O 1
ATOM 2373 N N . SER A 1 318 ? 36.863 38.169 2.361 1.00 17.76 313 SER A N 1
ATOM 2374 C CA . SER A 1 318 ? 36.020 37.762 1.261 1.00 16.63 313 SER A CA 1
ATOM 2375 C C . SER A 1 318 ? 34.860 36.903 1.813 1.00 16.08 313 SER A C 1
ATOM 2376 O O . SER A 1 318 ? 35.071 35.755 2.203 1.00 14.83 313 SER A O 1
ATOM 2379 N N . SER A 1 319 ? 33.659 37.459 1.805 1.00 15.92 314 SER A N 1
ATOM 2380 C CA . SER A 1 319 ? 32.557 36.897 2.584 1.00 16.52 314 SER A CA 1
ATOM 2381 C C . SER A 1 319 ? 32.177 35.445 2.202 1.00 15.40 314 SER A C 1
ATOM 2382 O O . SER A 1 319 ? 31.814 34.658 3.059 1.00 16.57 314 SER A O 1
ATOM 2385 N N . ASN A 1 320 ? 32.301 35.070 0.940 1.00 14.44 315 ASN A N 1
ATOM 2386 C CA . ASN A 1 320 ? 31.937 33.717 0.528 1.00 13.81 315 ASN A CA 1
ATOM 2387 C C . ASN A 1 320 ? 33.092 32.742 0.419 1.00 12.97 315 ASN A C 1
ATOM 2388 O O . ASN A 1 320 ? 32.896 31.588 0.062 1.00 12.20 315 ASN A O 1
ATOM 2393 N N . PHE A 1 321 ? 34.305 33.200 0.734 1.00 12.56 316 PHE A N 1
ATOM 2394 C CA . PHE A 1 321 ? 35.471 32.274 0.700 1.00 12.55 316 PHE A CA 1
ATOM 2395 C C . PHE A 1 321 ? 35.244 31.047 1.601 1.00 11.99 316 PHE A C 1
ATOM 2396 O O . PHE A 1 321 ? 35.670 29.940 1.277 1.00 11.67 316 PHE A O 1
ATOM 2404 N N . GLU A 1 322 ? 34.529 31.256 2.699 1.00 11.84 317 GLU A N 1
ATOM 2405 C CA . GLU A 1 322 ? 34.136 30.186 3.618 1.00 11.73 317 GLU A CA 1
ATOM 2406 C C . GLU A 1 322 ? 33.425 29.035 2.928 1.00 11.28 317 GLU A C 1
ATOM 2407 O O . GLU A 1 322 ? 33.610 27.892 3.341 1.00 11.21 317 GLU A O 1
ATOM 2413 N N . ARG A 1 323 ? 32.649 29.310 1.875 1.00 10.94 318 ARG A N 1
ATOM 2414 C CA . ARG A 1 323 ? 31.988 28.232 1.161 1.00 10.86 318 ARG A CA 1
ATOM 2415 C C . ARG A 1 323 ? 33.047 27.346 0.499 1.00 10.80 318 ARG A C 1
ATOM 2416 O O . ARG A 1 323 ? 32.970 26.095 0.577 1.00 10.74 318 ARG A O 1
ATOM 2424 N N . LEU A 1 324 ? 34.070 27.958 -0.094 1.00 10.73 319 LEU A N 1
ATOM 2425 C CA . LEU A 1 324 ? 35.119 27.133 -0.689 1.00 10.81 319 LEU A CA 1
ATOM 2426 C C . LEU A 1 324 ? 35.930 26.409 0.380 1.00 11.00 319 LEU A C 1
ATOM 2427 O O . LEU A 1 324 ? 36.316 25.237 0.181 1.00 10.90 319 LEU A O 1
ATOM 2432 N N . LEU A 1 325 ? 36.236 27.093 1.487 1.00 11.22 320 LEU A N 1
ATOM 2433 C CA . LEU A 1 325 ? 36.945 26.440 2.578 1.00 11.60 320 LEU A CA 1
ATOM 2434 C C . LEU A 1 325 ? 36.255 25.135 2.998 1.00 11.46 320 LEU A C 1
ATOM 2435 O O . LEU A 1 325 ? 36.903 24.129 3.245 1.00 11.49 320 LEU A O 1
ATOM 2440 N N . PHE A 1 326 ? 34.937 25.181 3.138 1.00 11.44 321 PHE A N 1
ATOM 2441 C CA . PHE A 1 326 ? 34.140 24.011 3.547 1.00 11.75 321 PHE A CA 1
ATOM 2442 C C . PHE A 1 326 ? 34.353 22.881 2.549 1.00 11.94 321 PHE A C 1
ATOM 2443 O O . PHE A 1 326 ? 34.665 21.756 2.947 1.00 12.47 321 PHE A O 1
ATOM 2451 N N . GLU A 1 327 ? 34.228 23.182 1.262 1.00 12.08 322 GLU A N 1
ATOM 2452 C CA . GLU A 1 327 ? 34.387 22.147 0.239 1.00 12.54 322 GLU A CA 1
ATOM 2453 C C . GLU A 1 327 ? 35.819 21.579 0.224 1.00 12.68 322 GLU A C 1
ATOM 2454 O O . GLU A 1 327 ? 36.023 20.359 0.124 1.00 13.18 322 GLU A O 1
ATOM 2460 N N . ALA A 1 328 ? 36.799 22.470 0.348 1.00 12.84 323 ALA A N 1
ATOM 2461 C CA . ALA A 1 328 ? 38.202 22.107 0.298 1.00 13.27 323 ALA A CA 1
ATOM 2462 C C . ALA A 1 328 ? 38.628 21.198 1.480 1.00 13.71 323 ALA A C 1
ATOM 2463 O O . ALA A 1 328 ? 39.548 20.378 1.324 1.00 13.88 323 ALA A O 1
ATOM 2465 N N . HIS A 1 329 ? 37.934 21.326 2.625 1.00 13.58 324 HIS A N 1
ATOM 2466 C CA . HIS A 1 329 ? 38.207 20.510 3.814 1.00 14.23 324 HIS A CA 1
ATOM 2467 C C . HIS A 1 329 ? 37.370 19.263 3.828 1.00 14.14 324 HIS A C 1
ATOM 2468 O O . HIS A 1 329 ? 37.187 18.641 4.863 1.00 14.12 324 HIS A O 1
ATOM 2475 N N . GLY A 1 330 ? 36.789 18.930 2.690 1.00 13.84 325 GLY A N 1
ATOM 2476 C CA . GLY A 1 330 ? 35.913 17.784 2.599 1.00 14.41 325 GLY A CA 1
ATOM 2477 C C . GLY A 1 330 ? 34.702 17.886 3.504 1.00 14.27 325 GLY A C 1
ATOM 2478 O O . GLY A 1 330 ? 34.258 16.897 4.051 1.00 15.12 325 GLY A O 1
ATOM 2479 N N . ARG A 1 331 ? 34.165 19.086 3.612 1.00 13.91 326 ARG A N 1
ATOM 2480 C CA . ARG A 1 331 ? 32.978 19.399 4.391 1.00 13.48 326 ARG A CA 1
ATOM 2481 C C . ARG A 1 331 ? 33.150 19.065 5.882 1.00 13.84 326 ARG A C 1
ATOM 2482 O O . ARG A 1 331 ? 32.210 18.682 6.577 1.00 14.09 326 ARG A O 1
ATOM 2490 N N . ASP A 1 332 ? 34.375 19.277 6.374 1.00 13.79 327 ASP A N 1
ATOM 2491 C CA . ASP A 1 332 ? 34.709 19.143 7.789 1.00 14.29 327 ASP A CA 1
ATOM 2492 C C . ASP A 1 332 ? 34.341 20.482 8.483 1.00 13.84 327 ASP A C 1
ATOM 2493 O O . ASP A 1 332 ? 35.096 21.450 8.452 1.00 13.61 327 ASP A O 1
ATOM 2498 N N . ALA A 1 333 ? 33.153 20.512 9.071 1.00 13.53 328 ALA A N 1
ATOM 2499 C CA . ALA A 1 333 ? 32.623 21.693 9.729 1.00 13.40 328 ALA A CA 1
ATOM 2500 C C . ALA A 1 333 ? 33.460 22.127 10.926 1.00 13.66 328 ALA A C 1
ATOM 2501 O O . ALA A 1 333 ? 33.613 23.335 11.176 1.00 13.56 328 ALA A O 1
ATOM 2503 N N . ALA A 1 334 ? 33.986 21.156 11.681 1.00 13.61 329 ALA A N 1
ATOM 2504 C CA . ALA A 1 334 ? 34.875 21.498 12.788 1.00 13.98 329 ALA A CA 1
ATOM 2505 C C . ALA A 1 334 ? 36.120 22.267 12.284 1.00 13.92 329 ALA A C 1
ATOM 2506 O O . ALA A 1 334 ? 36.528 23.257 12.887 1.00 14.13 329 ALA A O 1
ATOM 2508 N N . ALA A 1 335 ? 36.712 21.831 11.176 1.00 13.60 330 ALA A N 1
ATOM 2509 C CA . ALA A 1 335 ? 37.878 22.552 10.639 1.00 13.56 330 ALA A CA 1
ATOM 2510 C C . ALA A 1 335 ? 37.509 23.978 10.273 1.00 13.26 330 ALA A C 1
ATOM 2511 O O . ALA A 1 335 ? 38.267 24.914 10.550 1.00 13.45 330 ALA A O 1
ATOM 2513 N N . VAL A 1 336 ? 36.356 24.147 9.648 1.00 12.95 331 VAL A N 1
ATOM 2514 C CA . VAL A 1 336 ? 35.931 25.489 9.215 1.00 12.89 331 VAL A CA 1
ATOM 2515 C C . VAL A 1 336 ? 35.692 26.381 10.431 1.00 13.43 331 VAL A C 1
ATOM 2516 O O . VAL A 1 336 ? 36.098 27.560 10.447 1.00 13.67 331 VAL A O 1
ATOM 2520 N N . ARG A 1 337 ? 35.031 25.831 11.454 1.00 13.79 332 ARG A N 1
ATOM 2521 C CA . ARG A 1 337 ? 34.765 26.595 12.674 1.00 14.33 332 ARG A CA 1
ATOM 2522 C C . ARG A 1 337 ? 36.092 27.105 13.229 1.00 14.77 332 ARG A C 1
ATOM 2523 O O . ARG A 1 337 ? 36.202 28.245 13.666 1.00 15.05 332 ARG A O 1
ATOM 2531 N N . GLY A 1 338 ? 37.092 26.220 13.233 1.00 14.82 333 GLY A N 1
ATOM 2532 C CA . GLY A 1 338 ? 38.381 26.548 13.798 1.00 15.57 333 GLY A CA 1
ATOM 2533 C C . GLY A 1 338 ? 39.026 27.710 13.076 1.00 15.63 333 GLY A C 1
ATOM 2534 O O . GLY A 1 338 ? 39.549 28.602 13.703 1.00 16.13 333 GLY A O 1
ATOM 2535 N N . LEU A 1 339 ? 39.015 27.663 11.755 1.00 15.41 334 LEU A N 1
ATOM 2536 C CA . LEU A 1 339 ? 39.643 28.714 10.956 1.00 15.58 334 LEU A CA 1
ATOM 2537 C C . LEU A 1 339 ? 38.935 30.050 11.159 1.00 16.04 334 LEU A C 1
ATOM 2538 O O . LEU A 1 339 ? 39.599 31.066 11.334 1.00 16.23 334 LEU A O 1
ATOM 2543 N N . MET A 1 340 ? 37.602 30.028 11.169 1.00 16.17 335 MET A N 1
ATOM 2544 C CA . MET A 1 340 ? 36.804 31.258 11.320 1.00 17.23 335 MET A CA 1
ATOM 2545 C C . MET A 1 340 ? 36.930 31.864 12.729 1.00 18.13 335 MET A C 1
ATOM 2546 O O . MET A 1 340 ? 36.960 33.101 12.887 1.00 18.36 335 MET A O 1
ATOM 2551 N N . GLN A 1 341 ? 37.052 30.994 13.729 1.00 18.65 336 GLN A N 1
ATOM 2552 C CA . GLN A 1 341 ? 37.374 31.367 15.099 1.00 20.18 336 GLN A CA 1
ATOM 2553 C C . GLN A 1 341 ? 38.717 32.091 15.102 1.00 20.21 336 GLN A C 1
ATOM 2554 O O . GLN A 1 341 ? 38.864 33.139 15.707 1.00 20.36 336 GLN A O 1
ATOM 2560 N N . GLY A 1 342 ? 39.700 31.516 14.423 1.00 20.18 337 GLY A N 1
ATOM 2561 C CA . GLY A 1 342 ? 40.999 32.174 14.239 1.00 20.86 337 GLY A CA 1
ATOM 2562 C C . GLY A 1 342 ? 40.959 33.559 13.602 1.00 20.85 337 GLY A C 1
ATOM 2563 O O . GLY A 1 342 ? 41.655 34.493 14.053 1.00 21.44 337 GLY A O 1
ATOM 2564 N N . LEU A 1 343 ? 40.155 33.692 12.555 1.00 20.61 338 LEU A N 1
ATOM 2565 C CA . LEU A 1 343 ? 39.968 34.967 11.875 1.00 20.99 338 LEU A CA 1
ATOM 2566 C C . LEU A 1 343 ? 39.402 35.998 12.838 1.00 22.31 338 LEU A C 1
ATOM 2567 O O . LEU A 1 343 ? 39.895 37.115 12.895 1.00 22.64 338 LEU A O 1
ATOM 2572 N N . LYS A 1 344 ? 38.389 35.596 13.602 1.00 23.46 339 LYS A N 1
ATOM 2573 C CA . LYS A 1 344 ? 37.675 36.502 14.481 1.00 24.96 339 LYS A CA 1
ATOM 2574 C C . LYS A 1 344 ? 38.579 36.992 15.616 1.00 26.43 339 LYS A C 1
ATOM 2575 O O . LYS A 1 344 ? 38.598 38.177 15.902 1.00 26.39 339 LYS A O 1
ATOM 2581 N N . GLN A 1 345 ? 39.326 36.072 16.231 1.00 27.06 340 GLN A N 1
ATOM 2582 C CA . GLN A 1 345 ? 40.222 36.379 17.347 1.00 29.12 340 GLN A CA 1
ATOM 2583 C C . GLN A 1 345 ? 41.485 37.115 16.940 1.00 28.59 340 GLN A C 1
ATOM 2584 O O . GLN A 1 345 ? 41.875 38.062 17.626 1.00 28.39 340 GLN A O 1
ATOM 2590 N N . SER A 1 346 ? 42.134 36.668 15.856 1.00 27.11 341 SER A N 1
ATOM 2591 C CA . SER A 1 346 ? 43.491 37.112 15.529 1.00 27.06 341 SER A CA 1
ATOM 2592 C C . SER A 1 346 ? 43.659 37.793 14.165 1.00 26.22 341 SER A C 1
ATOM 2593 O O . SER A 1 346 ? 44.748 38.268 13.857 1.00 26.28 341 SER A O 1
ATOM 2596 N N . GLY A 1 347 ? 42.607 37.867 13.354 1.00 24.32 342 GLY A N 1
ATOM 2597 C CA . GLY A 1 347 ? 42.719 38.535 12.033 1.00 23.95 342 GLY A CA 1
ATOM 2598 C C . GLY A 1 347 ? 43.302 37.714 10.889 1.00 22.88 342 GLY A C 1
ATOM 2599 O O . GLY A 1 347 ? 43.604 38.249 9.834 1.00 23.42 342 GLY A O 1
ATOM 2600 N N . GLY A 1 348 ? 43.478 36.415 11.087 1.00 21.87 343 GLY A N 1
ATOM 2601 C CA . GLY A 1 348 ? 43.937 35.535 10.023 1.00 21.02 343 GLY A CA 1
ATOM 2602 C C . GLY A 1 348 ? 43.950 34.073 10.442 1.00 20.54 343 GLY A C 1
ATOM 2603 O O . GLY A 1 348 ? 43.728 33.738 11.625 1.00 20.11 343 GLY A O 1
ATOM 2604 N N . PHE A 1 349 ? 44.194 33.204 9.474 1.00 19.84 344 PHE A N 1
ATOM 2605 C CA . PHE A 1 349 ? 44.405 31.798 9.732 1.00 19.99 344 PHE A CA 1
ATOM 2606 C C . PHE A 1 349 ? 45.257 31.272 8.624 1.00 20.31 344 PHE A C 1
ATOM 2607 O O . PHE A 1 349 ? 45.368 31.897 7.559 1.00 19.95 344 PHE A O 1
ATOM 2615 N N . THR A 1 350 ? 45.832 30.105 8.878 1.00 21.20 345 THR A N 1
ATOM 2616 C CA . THR A 1 350 ? 46.620 29.390 7.881 1.00 21.51 345 THR A CA 1
ATOM 2617 C C . THR A 1 350 ? 45.894 28.143 7.440 1.00 20.33 345 THR A C 1
ATOM 2618 O O . THR A 1 350 ? 45.397 27.402 8.271 1.00 20.41 345 THR A O 1
ATOM 2622 N N . ILE A 1 351 ? 45.775 27.936 6.130 1.00 19.33 346 ILE A N 1
ATOM 2623 C CA . ILE A 1 351 ? 45.077 26.747 5.627 1.00 18.60 346 ILE A CA 1
ATOM 2624 C C . ILE A 1 351 ? 46.076 25.594 5.587 1.00 19.56 346 ILE A C 1
ATOM 2625 O O . ILE A 1 351 ? 47.155 25.753 5.027 1.00 20.68 346 ILE A O 1
ATOM 2630 N N . SER A 1 352 ? 45.750 24.461 6.190 1.00 19.88 347 SER A N 1
ATOM 2631 C CA . SER A 1 352 ? 46.641 23.298 6.190 1.00 20.82 347 SER A CA 1
ATOM 2632 C C . SER A 1 352 ? 46.822 22.686 4.800 1.00 21.58 347 SER A C 1
ATOM 2633 O O . SER A 1 352 ? 46.088 22.972 3.857 1.00 19.40 347 SER A O 1
ATOM 2636 N N . GLU A 1 353 ? 47.805 21.804 4.691 1.00 23.13 348 GLU A N 1
ATOM 2637 C CA . GLU A 1 353 ? 48.308 21.417 3.384 1.00 24.57 348 GLU A CA 1
ATOM 2638 C C . GLU A 1 353 ? 47.287 20.728 2.480 1.00 23.06 348 GLU A C 1
ATOM 2639 O O . GLU A 1 353 ? 47.177 21.069 1.293 1.00 23.05 348 GLU A O 1
ATOM 2645 N N . LYS A 1 354 ? 46.556 19.756 2.992 1.00 22.18 349 LYS A N 1
ATOM 2646 C CA . LYS A 1 354 ? 45.626 19.039 2.121 1.00 22.04 349 LYS A CA 1
ATOM 2647 C C . LYS A 1 354 ? 44.533 19.967 1.525 1.00 20.13 349 LYS A C 1
ATOM 2648 O O . LYS A 1 354 ? 44.333 19.977 0.310 1.00 19.02 349 LYS A O 1
ATOM 2654 N N . PRO A 1 355 ? 43.849 20.754 2.364 1.00 18.86 350 PRO A N 1
ATOM 2655 C CA . PRO A 1 355 ? 42.833 21.625 1.769 1.00 18.01 350 PRO A CA 1
ATOM 2656 C C . PRO A 1 355 ? 43.443 22.698 0.899 1.00 17.44 350 PRO A C 1
ATOM 2657 O O . PRO A 1 355 ? 42.847 23.075 -0.098 1.00 16.59 350 PRO A O 1
ATOM 2661 N N . LEU A 1 356 ? 44.628 23.190 1.267 1.00 17.62 351 LEU A N 1
ATOM 2662 C CA . LEU A 1 356 ? 45.301 24.216 0.437 1.00 17.75 351 LEU A CA 1
ATOM 2663 C C . LEU A 1 356 ? 45.632 23.662 -0.925 1.00 17.46 351 LEU A C 1
ATOM 2664 O O . LEU A 1 356 ? 45.382 24.315 -1.934 1.00 16.82 351 LEU A O 1
ATOM 2669 N N . SER A 1 357 ? 46.121 22.421 -0.965 1.00 18.30 352 SER A N 1
ATOM 2670 C CA . SER A 1 357 ? 46.387 21.748 -2.242 1.00 18.61 352 SER A CA 1
ATOM 2671 C C . SER A 1 357 ? 45.122 21.566 -3.045 1.00 17.32 352 SER A C 1
ATOM 2672 O O . SER A 1 357 ? 45.150 21.723 -4.277 1.00 17.11 352 SER A O 1
ATOM 2675 N N . ALA A 1 358 ? 44.019 21.232 -2.373 1.00 16.32 353 ALA A N 1
ATOM 2676 C CA . ALA A 1 358 ? 42.756 21.071 -3.088 1.00 15.50 353 ALA A CA 1
ATOM 2677 C C . ALA A 1 358 ? 42.339 22.404 -3.724 1.00 14.99 353 ALA A C 1
ATOM 2678 O O . ALA A 1 358 ? 41.854 22.423 -4.842 1.00 14.85 353 ALA A O 1
ATOM 2680 N N . ILE A 1 359 ? 42.537 23.520 -3.014 1.00 14.74 354 ILE A N 1
ATOM 2681 C CA . ILE A 1 359 ? 42.181 24.832 -3.565 1.00 14.45 354 ILE A CA 1
ATOM 2682 C C . ILE A 1 359 ? 43.058 25.120 -4.763 1.00 14.83 354 ILE A C 1
ATOM 2683 O O . ILE A 1 359 ? 42.579 25.505 -5.838 1.00 14.33 354 ILE A O 1
ATOM 2688 N N . ARG A 1 360 ? 44.354 24.866 -4.606 1.00 15.81 355 ARG A N 1
ATOM 2689 C CA . ARG A 1 360 ? 45.300 25.191 -5.677 1.00 16.56 355 ARG A CA 1
ATOM 2690 C C . ARG A 1 360 ? 45.134 24.321 -6.928 1.00 16.57 355 ARG A C 1
ATOM 2691 O O . ARG A 1 360 ? 45.538 24.733 -8.037 1.00 16.54 355 ARG A O 1
ATOM 2699 N N . SER A 1 361 ? 44.555 23.135 -6.746 1.00 16.39 356 SER A N 1
ATOM 2700 C CA . SER A 1 361 ? 44.321 22.237 -7.850 1.00 16.50 356 SER A CA 1
ATOM 2701 C C . SER A 1 361 ? 43.234 22.738 -8.786 1.00 16.15 356 SER A C 1
ATOM 2702 O O . SER A 1 361 ? 43.175 22.301 -9.936 1.00 15.51 356 SER A O 1
ATOM 2705 N N . GLU A 1 362 ? 42.358 23.627 -8.299 1.00 15.61 357 GLU A N 1
ATOM 2706 C CA . GLU A 1 362 ? 41.269 24.126 -9.115 1.00 15.66 357 GLU A CA 1
ATOM 2707 C C . GLU A 1 362 ? 41.241 25.646 -9.338 1.00 15.13 357 GLU A C 1
ATOM 2708 O O . GLU A 1 362 ? 40.550 26.117 -10.262 1.00 15.42 357 GLU A O 1
ATOM 2714 N N . PHE A 1 363 ? 41.993 26.393 -8.533 1.00 14.57 358 PHE A N 1
ATOM 2715 C CA . PHE A 1 363 ? 41.980 27.856 -8.553 1.00 14.35 358 PHE A CA 1
ATOM 2716 C C . PHE A 1 363 ? 43.401 28.379 -8.664 1.00 15.17 358 PHE A C 1
ATOM 2717 O O . PHE A 1 363 ? 44.333 27.752 -8.158 1.00 15.79 358 PHE A O 1
ATOM 2725 N N . SER A 1 364 ? 43.566 29.511 -9.338 1.00 15.25 359 SER A N 1
ATOM 2726 C CA . SER A 1 364 ? 44.733 30.358 -9.140 1.00 16.26 359 SER A CA 1
ATOM 2727 C C . SER A 1 364 ? 44.284 31.817 -9.000 1.00 15.71 359 SER A C 1
ATOM 2728 O O . SER A 1 364 ? 43.100 32.114 -9.041 1.00 14.64 359 SER A O 1
ATOM 2731 N N . ALA A 1 365 ? 45.236 32.699 -8.758 1.00 16.26 360 ALA A N 1
ATOM 2732 C CA . ALA A 1 365 ? 44.944 34.063 -8.363 1.00 16.52 360 ALA A CA 1
ATOM 2733 C C . ALA A 1 365 ? 46.009 35.005 -8.828 1.00 17.43 360 ALA A C 1
ATOM 2734 O O . ALA A 1 365 ? 47.200 34.650 -8.864 1.00 17.57 360 ALA A O 1
ATOM 2736 N N . GLY A 1 366 ? 45.592 36.206 -9.202 1.00 17.40 361 GLY A N 1
ATOM 2737 C CA . GLY A 1 366 ? 46.558 37.267 -9.442 1.00 18.07 361 GLY A CA 1
ATOM 2738 C C . GLY A 1 366 ? 45.946 38.600 -9.085 1.00 18.40 361 GLY A C 1
ATOM 2739 O O . GLY A 1 366 ? 44.730 38.702 -8.800 1.00 17.62 361 GLY A O 1
ATOM 2740 N N . ARG A 1 367 ? 46.797 39.605 -9.150 1.00 19.35 362 ARG A N 1
ATOM 2741 C CA . ARG A 1 367 ? 46.501 40.932 -8.713 1.00 20.54 362 ARG A CA 1
ATOM 2742 C C . ARG A 1 367 ? 46.794 41.920 -9.826 1.00 20.25 362 ARG A C 1
ATOM 2743 O O . ARG A 1 367 ? 47.655 41.675 -10.668 1.00 20.00 362 ARG A O 1
ATOM 2751 N N . SER A 1 368 ? 46.095 43.053 -9.806 1.00 20.26 363 SER A N 1
ATOM 2752 C CA . SER A 1 368 ? 46.395 44.179 -10.723 1.00 20.65 363 SER A CA 1
ATOM 2753 C C . SER A 1 368 ? 46.355 45.484 -9.917 1.00 21.57 363 SER A C 1
ATOM 2754 O O . SER A 1 368 ? 45.342 45.786 -9.276 1.00 21.96 363 SER A O 1
ATOM 2757 N N . THR A 1 369 ? 47.461 46.213 -9.920 1.00 22.31 364 THR A N 1
ATOM 2758 C CA . THR A 1 369 ? 47.524 47.521 -9.257 1.00 23.08 364 THR A CA 1
ATOM 2759 C C . THR A 1 369 ? 46.738 48.553 -10.068 1.00 23.18 364 THR A C 1
ATOM 2760 O O . THR A 1 369 ? 46.352 48.308 -11.221 1.00 22.34 364 THR A O 1
ATOM 2764 N N . VAL A 1 370 ? 46.551 49.729 -9.482 1.00 23.77 365 VAL A N 1
ATOM 2765 C CA . VAL A 1 370 ? 45.851 50.810 -10.161 1.00 23.87 365 VAL A CA 1
ATOM 2766 C C . VAL A 1 370 ? 46.511 51.133 -11.499 1.00 23.87 365 VAL A C 1
ATOM 2767 O O . VAL A 1 370 ? 45.827 51.252 -12.489 1.00 23.61 365 VAL A O 1
ATOM 2771 N N . ASP A 1 371 ? 47.837 51.235 -11.540 1.00 24.49 366 ASP A N 1
ATOM 2772 C CA . ASP A 1 371 ? 48.547 51.561 -12.782 1.00 24.68 366 ASP A CA 1
ATOM 2773 C C . ASP A 1 371 ? 48.440 50.436 -13.834 1.00 23.34 366 ASP A C 1
ATOM 2774 O O . ASP A 1 371 ? 48.291 50.701 -15.025 1.00 22.61 366 ASP A O 1
ATOM 2779 N N . GLU A 1 372 ? 48.536 49.196 -13.376 1.00 22.39 367 GLU A N 1
ATOM 2780 C CA . GLU A 1 372 ? 48.416 48.032 -14.260 1.00 21.70 367 GLU A CA 1
ATOM 2781 C C . GLU A 1 372 ? 47.022 47.966 -14.842 1.00 20.44 367 GLU A C 1
ATOM 2782 O O . GLU A 1 372 ? 46.849 47.694 -16.015 1.00 20.04 367 GLU A O 1
ATOM 2788 N N . THR A 1 373 ? 46.025 48.229 -14.006 1.00 19.64 368 THR A N 1
ATOM 2789 C CA . THR A 1 373 ? 44.627 48.249 -14.454 1.00 18.61 368 THR A CA 1
ATOM 2790 C C . THR A 1 373 ? 44.410 49.353 -15.507 1.00 18.54 368 THR A C 1
ATOM 2791 O O . THR A 1 373 ? 43.792 49.104 -16.551 1.00 18.00 368 THR A O 1
ATOM 2795 N N . ALA A 1 374 ? 44.915 50.567 -15.254 1.00 19.05 369 ALA A N 1
ATOM 2796 C CA . ALA A 1 374 ? 44.813 51.647 -16.247 1.00 19.19 369 ALA A CA 1
ATOM 2797 C C . ALA A 1 374 ? 45.478 51.267 -17.586 1.00 19.17 369 ALA A C 1
ATOM 2798 O O . ALA A 1 374 ? 44.954 51.555 -18.666 1.00 18.75 369 ALA A O 1
ATOM 2800 N N . ALA A 1 375 ? 46.662 50.656 -17.491 1.00 19.41 370 ALA A N 1
ATOM 2801 C CA . ALA A 1 375 ? 47.439 50.289 -18.665 1.00 19.56 370 ALA A CA 1
ATOM 2802 C C . ALA A 1 375 ? 46.632 49.280 -19.513 1.00 18.68 370 ALA A C 1
ATOM 2803 O O . ALA A 1 375 ? 46.622 49.377 -20.727 1.00 18.87 370 ALA A O 1
ATOM 2805 N N . THR A 1 376 ? 45.970 48.334 -18.845 1.00 18.09 371 THR A N 1
ATOM 2806 C CA . THR A 1 376 ? 45.102 47.357 -19.501 1.00 17.53 371 THR A CA 1
ATOM 2807 C C . THR A 1 376 ? 43.917 48.019 -20.191 1.00 17.35 371 THR A C 1
ATOM 2808 O O . THR A 1 376 ? 43.629 47.721 -21.362 1.00 16.93 371 THR A O 1
ATOM 2812 N N . ILE A 1 377 ? 43.257 48.967 -19.536 1.00 17.67 372 ILE A N 1
ATOM 2813 C CA . ILE A 1 377 ? 42.152 49.695 -20.230 1.00 17.87 372 ILE A CA 1
ATOM 2814 C C . ILE A 1 377 ? 42.675 50.349 -21.511 1.00 19.04 372 ILE A C 1
ATOM 2815 O O . ILE A 1 377 ? 42.097 50.216 -22.578 1.00 18.60 372 ILE A O 1
ATOM 2820 N N . GLU A 1 378 ? 43.795 51.048 -21.405 1.00 20.99 373 GLU A N 1
ATOM 2821 C CA . GLU A 1 378 ? 44.326 51.768 -22.546 1.00 22.52 373 GLU A CA 1
ATOM 2822 C C . GLU A 1 378 ? 44.764 50.828 -23.677 1.00 22.03 373 GLU A C 1
ATOM 2823 O O . GLU A 1 378 ? 44.435 51.094 -24.821 1.00 21.61 373 GLU A O 1
ATOM 2829 N N . SER A 1 379 ? 45.446 49.716 -23.365 1.00 21.81 374 SER A N 1
ATOM 2830 C CA . SER A 1 379 ? 45.895 48.796 -24.421 1.00 21.82 374 SER A CA 1
ATOM 2831 C C . SER A 1 379 ? 44.742 48.088 -25.109 1.00 20.37 374 SER A C 1
ATOM 2832 O O . SER A 1 379 ? 44.755 47.987 -26.315 1.00 20.23 374 SER A O 1
ATOM 2835 N N . VAL A 1 380 ? 43.774 47.587 -24.352 1.00 19.21 375 VAL A N 1
ATOM 2836 C CA . VAL A 1 380 ? 42.605 46.931 -24.964 1.00 18.51 375 VAL A CA 1
ATOM 2837 C C . VAL A 1 380 ? 41.791 47.906 -25.851 1.00 18.65 375 VAL A C 1
ATOM 2838 O O . VAL A 1 380 ? 41.342 47.532 -26.942 1.00 18.10 375 VAL A O 1
ATOM 2842 N N . LEU A 1 381 ? 41.637 49.160 -25.427 1.00 19.06 376 LEU A N 1
ATOM 2843 C CA . LEU A 1 381 ? 40.996 50.162 -26.306 1.00 19.54 376 LEU A CA 1
ATOM 2844 C C . LEU A 1 381 ? 41.816 50.347 -27.570 1.00 20.20 376 LEU A C 1
ATOM 2845 O O . LEU A 1 381 ? 41.284 50.321 -28.683 1.00 20.12 376 LEU A O 1
ATOM 2850 N N . SER A 1 382 ? 43.120 50.511 -27.401 1.00 21.62 377 SER A N 1
ATOM 2851 C CA . SER A 1 382 ? 44.013 50.727 -28.552 1.00 22.81 377 SER A CA 1
ATOM 2852 C C . SER A 1 382 ? 44.037 49.561 -29.530 1.00 22.27 377 SER A C 1
ATOM 2853 O O . SER A 1 382 ? 43.954 49.772 -30.743 1.00 21.65 377 SER A O 1
ATOM 2856 N N . LYS A 1 383 ? 44.206 48.351 -28.993 1.00 21.82 378 LYS A N 1
ATOM 2857 C CA . LYS A 1 383 ? 44.400 47.187 -29.844 1.00 22.04 378 LYS A CA 1
ATOM 2858 C C . LYS A 1 383 ? 43.093 46.653 -30.396 1.00 20.62 378 LYS A C 1
ATOM 2859 O O . LYS A 1 383 ? 43.084 46.205 -31.524 1.00 21.06 378 LYS A O 1
ATOM 2865 N N . ASP A 1 384 ? 42.001 46.711 -29.628 1.00 19.08 379 ASP A N 1
ATOM 2866 C CA . ASP A 1 384 ? 40.728 46.135 -30.066 1.00 18.37 379 ASP A CA 1
ATOM 2867 C C . ASP A 1 384 ? 39.586 47.119 -30.318 1.00 18.36 379 ASP A C 1
ATOM 2868 O O . ASP A 1 384 ? 38.567 46.728 -30.845 1.00 18.08 379 ASP A O 1
ATOM 2873 N N . GLY A 1 385 ? 39.709 48.371 -29.895 1.00 18.60 380 GLY A N 1
ATOM 2874 C CA . GLY A 1 385 ? 38.571 49.281 -29.963 1.00 18.61 380 GLY A CA 1
ATOM 2875 C C . GLY A 1 385 ? 37.544 49.027 -28.859 1.00 17.95 380 GLY A C 1
ATOM 2876 O O . GLY A 1 385 ? 36.448 49.549 -28.921 1.00 17.98 380 GLY A O 1
ATOM 2877 N N . TYR A 1 386 ? 37.913 48.218 -27.867 1.00 17.58 381 TYR A N 1
ATOM 2878 C CA . TYR A 1 386 ? 37.040 47.779 -26.813 1.00 17.09 381 TYR A CA 1
ATOM 2879 C C . TYR A 1 386 ? 37.338 48.458 -25.469 1.00 17.12 381 TYR A C 1
ATOM 2880 O O . TYR A 1 386 ? 38.463 48.464 -24.992 1.00 17.56 381 TYR A O 1
ATOM 2889 N N . LEU A 1 387 ? 36.297 49.027 -24.854 1.00 16.87 382 LEU A N 1
ATOM 2890 C CA . LEU A 1 387 ? 36.453 49.840 -23.669 1.00 16.89 382 LEU A CA 1
ATOM 2891 C C . LEU A 1 387 ? 36.043 49.053 -22.413 1.00 16.33 382 LEU A C 1
ATOM 2892 O O . LEU A 1 387 ? 34.887 48.678 -22.270 1.00 16.26 382 LEU A O 1
ATOM 2897 N N . LEU A 1 388 ? 36.996 48.839 -21.505 1.00 16.07 383 LEU A N 1
ATOM 2898 C CA . LEU A 1 388 ? 36.756 48.183 -20.218 1.00 15.42 383 LEU A CA 1
ATOM 2899 C C . LEU A 1 388 ? 36.614 49.182 -19.057 1.00 15.60 383 LEU A C 1
ATOM 2900 O O . LEU A 1 388 ? 37.315 50.198 -18.980 1.00 16.09 383 LEU A O 1
ATOM 2905 N N . ASP A 1 389 ? 35.754 48.823 -18.112 1.00 15.20 384 ASP A N 1
ATOM 2906 C CA . ASP A 1 389 ? 35.756 49.447 -16.802 1.00 15.46 384 ASP A CA 1
ATOM 2907 C C . ASP A 1 389 ? 36.978 48.886 -16.018 1.00 15.39 384 ASP A C 1
ATOM 2908 O O . ASP A 1 389 ? 37.623 47.901 -16.440 1.00 14.98 384 ASP A O 1
ATOM 2913 N N . PRO A 1 390 ? 37.293 49.476 -14.864 1.00 15.85 385 PRO A N 1
ATOM 2914 C CA . PRO A 1 390 ? 38.484 49.019 -14.113 1.00 15.98 385 PRO A CA 1
ATOM 2915 C C . PRO A 1 390 ? 38.389 47.607 -13.513 1.00 15.54 385 PRO A C 1
ATOM 2916 O O . PRO A 1 390 ? 39.346 46.859 -13.601 1.00 15.34 385 PRO A O 1
ATOM 2920 N N . HIS A 1 391 ? 37.238 47.237 -12.958 1.00 15.50 386 HIS A N 1
ATOM 2921 C CA . HIS A 1 391 ? 37.068 45.901 -12.411 1.00 15.17 386 HIS A CA 1
ATOM 2922 C C . HIS A 1 391 ? 37.294 44.866 -13.518 1.00 14.65 386 HIS A C 1
ATOM 2923 O O . HIS A 1 391 ? 38.030 43.885 -13.345 1.00 14.72 386 HIS A O 1
ATOM 2930 N N . SER A 1 392 ? 36.666 45.083 -14.664 1.00 14.34 387 SER A N 1
ATOM 2931 C CA . SER A 1 392 ? 36.790 44.166 -15.790 1.00 14.12 387 SER A CA 1
ATOM 2932 C C . SER A 1 392 ? 38.201 44.126 -16.358 1.00 14.32 387 SER A C 1
ATOM 2933 O O . SER A 1 392 ? 38.699 43.065 -16.729 1.00 13.94 387 SER A O 1
ATOM 2936 N N . ALA A 1 393 ? 38.867 45.273 -16.367 1.00 14.62 388 ALA A N 1
ATOM 2937 C CA . ALA A 1 393 ? 40.244 45.324 -16.815 1.00 14.95 388 ALA A CA 1
ATOM 2938 C C . ALA A 1 393 ? 41.165 44.527 -15.896 1.00 15.00 388 ALA A C 1
ATOM 2939 O O . ALA A 1 393 ? 42.128 43.927 -16.366 1.00 15.02 388 ALA A O 1
ATOM 2941 N N . ILE A 1 394 ? 40.898 44.545 -14.585 1.00 15.00 389 ILE A N 1
ATOM 2942 C CA . ILE A 1 394 ? 41.602 43.661 -13.656 1.00 14.95 389 ILE A CA 1
ATOM 2943 C C . ILE A 1 394 ? 41.500 42.225 -14.112 1.00 14.40 389 ILE A C 1
ATOM 2944 O O . ILE A 1 394 ? 42.506 41.531 -14.222 1.00 14.38 389 ILE A O 1
ATOM 2949 N N . GLY A 1 395 ? 40.289 41.772 -14.390 1.00 13.87 390 GLY A N 1
ATOM 2950 C CA . GLY A 1 395 ? 40.096 40.463 -14.980 1.00 13.52 390 GLY A CA 1
ATOM 2951 C C . GLY A 1 395 ? 40.948 40.161 -16.198 1.00 13.71 390 GLY A C 1
ATOM 2952 O O . GLY A 1 395 ? 41.539 39.075 -16.291 1.00 13.91 390 GLY A O 1
ATOM 2953 N N . VAL A 1 396 ? 41.003 41.082 -17.151 1.00 14.01 391 VAL A N 1
ATOM 2954 C CA . VAL A 1 396 ? 41.795 40.858 -18.383 1.00 14.21 391 VAL A CA 1
ATOM 2955 C C . VAL A 1 396 ? 43.288 40.791 -18.060 1.00 14.85 391 VAL A C 1
ATOM 2956 O O . VAL A 1 396 ? 43.979 39.867 -18.465 1.00 14.86 391 VAL A O 1
ATOM 2960 N N . LYS A 1 397 ? 43.788 41.737 -17.284 1.00 15.38 392 LYS A N 1
ATOM 2961 C CA . LYS A 1 397 ? 45.197 41.713 -16.893 1.00 16.20 392 LYS A CA 1
ATOM 2962 C C . LYS A 1 397 ? 45.601 40.350 -16.270 1.00 16.12 392 LYS A C 1
ATOM 2963 O O . LYS A 1 397 ? 46.608 39.716 -16.666 1.00 16.27 392 LYS A O 1
ATOM 2969 N N . VAL A 1 398 ? 44.838 39.925 -15.274 1.00 15.71 393 VAL A N 1
ATOM 2970 C CA . VAL A 1 398 ? 45.176 38.708 -14.529 1.00 15.72 393 VAL A CA 1
ATOM 2971 C C . VAL A 1 398 ? 44.985 37.460 -15.409 1.00 15.79 393 VAL A C 1
ATOM 2972 O O . VAL A 1 398 ? 45.779 36.510 -15.346 1.00 15.90 393 VAL A O 1
ATOM 2976 N N . ALA A 1 399 ? 43.910 37.445 -16.211 1.00 15.97 394 ALA A N 1
ATOM 2977 C CA . ALA A 1 399 ? 43.662 36.345 -17.157 1.00 16.00 394 ALA A CA 1
ATOM 2978 C C . ALA A 1 399 ? 44.898 36.153 -18.034 1.00 17.38 394 ALA A C 1
ATOM 2979 O O . ALA A 1 399 ? 45.346 35.046 -18.214 1.00 17.71 394 ALA A O 1
ATOM 2981 N N . ARG A 1 400 ? 45.465 37.236 -18.556 1.00 18.67 395 ARG A N 1
ATOM 2982 C CA . ARG A 1 400 ? 46.602 37.128 -19.472 1.00 19.83 395 ARG A CA 1
ATOM 2983 C C . ARG A 1 400 ? 47.885 36.703 -18.764 1.00 21.22 395 ARG A C 1
ATOM 2984 O O . ARG A 1 400 ? 48.708 36.037 -19.349 1.00 22.16 395 ARG A O 1
ATOM 2992 N N . GLU A 1 401 ? 48.040 37.091 -17.508 1.00 21.71 396 GLU A N 1
ATOM 2993 C CA . GLU A 1 401 ? 49.184 36.688 -16.709 1.00 23.50 396 GLU A CA 1
ATOM 2994 C C . GLU A 1 401 ? 49.103 35.234 -16.259 1.00 23.55 396 GLU A C 1
ATOM 2995 O O . GLU A 1 401 ? 50.099 34.533 -16.243 1.00 21.96 396 GLU A O 1
ATOM 3001 N N . LYS A 1 402 ? 47.905 34.795 -15.866 1.00 22.75 397 LYS A N 1
ATOM 3002 C CA . LYS A 1 402 ? 47.754 33.517 -15.196 1.00 23.65 397 LYS A CA 1
ATOM 3003 C C . LYS A 1 402 ? 47.269 32.405 -16.093 1.00 23.40 397 LYS A C 1
ATOM 3004 O O . LYS A 1 402 ? 47.304 31.274 -15.680 1.00 23.12 397 LYS A O 1
ATOM 3010 N N . ALA A 1 403 ? 46.800 32.698 -17.298 1.00 24.99 398 ALA A N 1
ATOM 3011 C CA . ALA A 1 403 ? 46.202 31.643 -18.114 1.00 25.89 398 ALA A CA 1
ATOM 3012 C C . ALA A 1 403 ? 47.277 30.667 -18.514 1.00 28.98 398 ALA A C 1
ATOM 3013 O O . ALA A 1 403 ? 48.354 31.052 -18.952 1.00 28.03 398 ALA A O 1
ATOM 3015 N N . SER A 1 404 ? 46.956 29.396 -18.377 1.00 30.87 399 SER A N 1
ATOM 3016 C CA . SER A 1 404 ? 47.839 28.325 -18.794 1.00 34.74 399 SER A CA 1
ATOM 3017 C C . SER A 1 404 ? 46.984 27.278 -19.494 1.00 35.45 399 SER A C 1
ATOM 3018 O O . SER A 1 404 ? 45.968 26.849 -18.962 1.00 37.75 399 SER A O 1
ATOM 3021 N N . GLY A 1 405 ? 47.366 26.907 -20.701 1.00 35.63 400 GLY A N 1
ATOM 3022 C CA . GLY A 1 405 ? 46.689 25.845 -21.385 1.00 34.02 400 GLY A CA 1
ATOM 3023 C C . GLY A 1 405 ? 46.127 26.318 -22.685 1.00 31.79 400 GLY A C 1
ATOM 3024 O O . GLY A 1 405 ? 46.333 27.462 -23.118 1.00 32.15 400 GLY A O 1
ATOM 3025 N N . THR A 1 406 ? 45.417 25.400 -23.313 1.00 28.27 401 THR A N 1
ATOM 3026 C CA . THR A 1 406 ? 44.868 25.620 -24.612 1.00 26.85 401 THR A CA 1
ATOM 3027 C C . THR A 1 406 ? 43.387 26.014 -24.515 1.00 22.69 401 THR A C 1
ATOM 3028 O O . THR A 1 406 ? 42.808 26.431 -25.499 1.00 23.10 401 THR A O 1
ATOM 3032 N N . ALA A 1 407 ? 42.777 25.906 -23.341 1.00 19.83 402 ALA A N 1
ATOM 3033 C CA . ALA A 1 407 ? 41.370 26.277 -23.221 1.00 17.80 402 ALA A CA 1
ATOM 3034 C C . ALA A 1 407 ? 41.123 27.738 -23.596 1.00 16.56 402 ALA A C 1
ATOM 3035 O O . ALA A 1 407 ? 41.943 28.600 -23.292 1.00 16.42 402 ALA A O 1
ATOM 3037 N N . PRO A 1 408 ? 39.953 28.030 -24.186 1.00 15.50 403 PRO A N 1
ATOM 3038 C CA . PRO A 1 408 ? 39.545 29.412 -24.337 1.00 14.92 403 PRO A CA 1
ATOM 3039 C C . PRO A 1 408 ? 39.299 30.065 -22.983 1.00 14.19 403 PRO A C 1
ATOM 3040 O O . PRO A 1 408 ? 38.800 29.413 -22.050 1.00 13.84 403 PRO A O 1
ATOM 3044 N N . MET A 1 409 ? 39.676 31.338 -22.895 1.00 13.69 404 MET A N 1
ATOM 3045 C CA . MET A 1 409 ? 39.516 32.121 -21.669 1.00 13.33 404 MET A CA 1
ATOM 3046 C C . MET A 1 409 ? 38.345 33.090 -21.799 1.00 12.87 404 MET A C 1
ATOM 3047 O O . MET A 1 409 ? 38.269 33.898 -22.747 1.00 13.03 404 MET A O 1
ATOM 3052 N N . VAL A 1 410 ? 37.461 33.034 -20.820 1.00 12.21 405 VAL A N 1
ATOM 3053 C CA . VAL A 1 410 ? 36.375 33.941 -20.696 1.00 11.69 405 VAL A CA 1
ATOM 3054 C C . VAL A 1 410 ? 36.644 34.796 -19.473 1.00 11.62 405 VAL A C 1
ATOM 3055 O O . VAL A 1 410 ? 36.841 34.268 -18.347 1.00 11.23 405 VAL A O 1
ATOM 3059 N N . VAL A 1 411 ? 36.710 36.099 -19.686 1.00 11.70 406 VAL A N 1
ATOM 3060 C CA . VAL A 1 411 ? 36.932 37.051 -18.607 1.00 11.76 406 VAL A CA 1
ATOM 3061 C C . VAL A 1 411 ? 35.584 37.707 -18.337 1.00 11.54 406 VAL A C 1
ATOM 3062 O O . VAL A 1 411 ? 34.970 38.244 -19.239 1.00 11.62 406 VAL A O 1
ATOM 3066 N N . LEU A 1 412 ? 35.156 37.681 -17.098 1.00 11.52 407 LEU A N 1
ATOM 3067 C CA . LEU A 1 412 ? 33.905 38.320 -16.685 1.00 11.61 407 LEU A CA 1
ATOM 3068 C C . LEU A 1 412 ? 34.085 39.833 -16.603 1.00 11.99 407 LEU A C 1
ATOM 3069 O O . LEU A 1 412 ? 34.939 40.344 -15.837 1.00 12.26 407 LEU A O 1
ATOM 3074 N N . ALA A 1 413 ? 33.301 40.539 -17.412 1.00 11.99 408 ALA A N 1
ATOM 3075 C CA . ALA A 1 413 ? 33.196 41.980 -17.335 1.00 12.60 408 ALA A CA 1
ATOM 3076 C C . ALA A 1 413 ? 32.018 42.352 -16.420 1.00 12.77 408 ALA A C 1
ATOM 3077 O O . ALA A 1 413 ? 30.866 42.224 -16.781 1.00 12.56 408 ALA A O 1
ATOM 3079 N N . THR A 1 414 ? 32.339 42.849 -15.226 1.00 13.18 409 THR A N 1
ATOM 3080 C CA . THR A 1 414 ? 31.382 42.958 -14.153 1.00 13.57 409 THR A CA 1
ATOM 3081 C C . THR A 1 414 ? 30.675 44.311 -14.056 1.00 14.06 409 THR A C 1
ATOM 3082 O O . THR A 1 414 ? 29.750 44.433 -13.287 1.00 14.26 409 THR A O 1
ATOM 3086 N N . ALA A 1 415 ? 31.104 45.305 -14.815 1.00 14.43 410 ALA A N 1
ATOM 3087 C CA . ALA A 1 415 ? 30.423 46.618 -14.878 1.00 15.17 410 ALA A CA 1
ATOM 3088 C C . ALA A 1 415 ? 30.684 47.272 -16.201 1.00 15.54 410 ALA A C 1
ATOM 3089 O O . ALA A 1 415 ? 31.732 47.051 -16.789 1.00 15.73 410 ALA A O 1
ATOM 3091 N N . HIS A 1 416 ? 29.748 48.130 -16.614 1.00 16.17 411 HIS A N 1
ATOM 3092 C CA . HIS A 1 416 ? 29.883 48.936 -17.813 1.00 16.94 411 HIS A CA 1
ATOM 3093 C C . HIS A 1 416 ? 30.871 50.034 -17.513 1.00 17.35 411 HIS A C 1
ATOM 3094 O O . HIS A 1 416 ? 30.850 50.576 -16.398 1.00 17.54 411 HIS A O 1
ATOM 3101 N N . PRO A 1 417 ? 31.730 50.403 -18.491 1.00 17.51 412 PRO A N 1
ATOM 3102 C CA . PRO A 1 417 ? 32.631 51.530 -18.241 1.00 18.33 412 PRO A CA 1
ATOM 3103 C C . PRO A 1 417 ? 31.981 52.840 -17.755 1.00 19.20 412 PRO A C 1
ATOM 3104 O O . PRO A 1 417 ? 32.612 53.569 -16.993 1.00 19.54 412 PRO A O 1
ATOM 3108 N N . ALA A 1 418 ? 30.743 53.111 -18.141 1.00 19.45 413 ALA A N 1
ATOM 3109 C CA . ALA A 1 418 ? 30.066 54.327 -17.695 1.00 20.75 413 ALA A CA 1
ATOM 3110 C C . ALA A 1 418 ? 29.743 54.362 -16.200 1.00 21.04 413 ALA A C 1
ATOM 3111 O O . ALA A 1 418 ? 29.393 55.414 -15.698 1.00 21.91 413 ALA A O 1
ATOM 3113 N N . LYS A 1 419 ? 29.864 53.233 -15.503 1.00 21.17 414 LYS A N 1
ATOM 3114 C CA . LYS A 1 419 ? 29.681 53.176 -14.054 1.00 21.79 414 LYS A CA 1
ATOM 3115 C C . LYS A 1 419 ? 30.886 53.721 -13.290 1.00 22.92 414 LYS A C 1
ATOM 3116 O O . LYS A 1 419 ? 30.764 54.033 -12.098 1.00 23.33 414 LYS A O 1
ATOM 3122 N N . PHE A 1 420 ? 32.043 53.821 -13.955 1.00 23.22 415 PHE A N 1
ATOM 3123 C CA . PHE A 1 420 ? 33.285 54.287 -13.310 1.00 23.58 415 PHE A CA 1
ATOM 3124 C C . PHE A 1 420 ? 34.021 55.181 -14.286 1.00 24.22 415 PHE A C 1
ATOM 3125 O O . PHE A 1 420 ? 35.160 54.903 -14.658 1.00 24.54 415 PHE A O 1
ATOM 3133 N N . PRO A 1 421 ? 33.367 56.275 -14.701 1.00 24.77 416 PRO A N 1
ATOM 3134 C CA . PRO A 1 421 ? 33.903 57.112 -15.749 1.00 25.41 416 PRO A CA 1
ATOM 3135 C C . PRO A 1 421 ? 35.230 57.797 -15.378 1.00 25.96 416 PRO A C 1
ATOM 3136 O O . PRO A 1 421 ? 36.058 57.993 -16.258 1.00 25.74 416 PRO A O 1
ATOM 3140 N N . ASP A 1 422 ? 35.440 58.138 -14.101 1.00 25.69 417 ASP A N 1
ATOM 3141 C CA . ASP A 1 422 ? 36.679 58.855 -13.708 1.00 26.79 417 ASP A CA 1
ATOM 3142 C C . ASP A 1 422 ? 37.928 58.017 -14.000 1.00 25.21 417 ASP A C 1
ATOM 3143 O O . ASP A 1 422 ? 38.931 58.503 -14.571 1.00 24.83 417 ASP A O 1
ATOM 3148 N N . ALA A 1 423 ? 37.876 56.772 -13.560 1.00 23.38 418 ALA A N 1
ATOM 3149 C CA . ALA A 1 423 ? 39.004 55.881 -13.708 1.00 22.81 418 ALA A CA 1
ATOM 3150 C C . ALA A 1 423 ? 39.221 55.570 -15.188 1.00 22.33 418 ALA A C 1
ATOM 3151 O O . ALA A 1 423 ? 40.345 55.506 -15.640 1.00 22.33 418 ALA A O 1
ATOM 3153 N N . VAL A 1 424 ? 38.142 55.400 -15.940 1.00 21.59 419 VAL A N 1
ATOM 3154 C CA . VAL A 1 424 ? 38.261 55.047 -17.364 1.00 21.26 419 VAL A CA 1
ATOM 3155 C C . VAL A 1 424 ? 38.888 56.244 -18.091 1.00 22.22 419 VAL A C 1
ATOM 3156 O O . VAL A 1 424 ? 39.816 56.075 -18.875 1.00 22.23 419 VAL A O 1
ATOM 3160 N N . LYS A 1 425 ? 38.402 57.444 -17.796 1.00 23.65 420 LYS A N 1
ATOM 3161 C CA . LYS A 1 425 ? 38.920 58.674 -18.428 1.00 25.06 420 LYS A CA 1
ATOM 3162 C C . LYS A 1 425 ? 40.405 58.866 -18.116 1.00 25.14 420 LYS A C 1
ATOM 3163 O O . LYS A 1 425 ? 41.228 59.176 -19.028 1.00 25.23 420 LYS A O 1
ATOM 3169 N N . ALA A 1 426 ? 40.742 58.711 -16.833 1.00 24.79 421 ALA A N 1
ATOM 3170 C CA . ALA A 1 426 ? 42.136 58.790 -16.376 1.00 25.26 421 ALA A CA 1
ATOM 3171 C C . ALA A 1 426 ? 43.008 57.775 -17.127 1.00 24.55 421 ALA A C 1
ATOM 3172 O O . ALA A 1 426 ? 44.114 58.085 -17.510 1.00 24.87 421 ALA A O 1
ATOM 3174 N N . ALA A 1 427 ? 42.482 56.584 -17.379 1.00 23.34 422 ALA A N 1
ATOM 3175 C CA . ALA A 1 427 ? 43.268 55.525 -18.010 1.00 23.14 422 ALA A CA 1
ATOM 3176 C C . ALA A 1 427 ? 43.510 55.756 -19.484 1.00 23.42 422 ALA A C 1
ATOM 3177 O O . ALA A 1 427 ? 44.594 55.469 -19.983 1.00 24.12 422 ALA A O 1
ATOM 3179 N N . CYS A 1 428 ? 42.502 56.226 -20.196 1.00 23.32 423 CYS A N 1
ATOM 3180 C CA . CYS A 1 428 ? 42.576 56.248 -21.657 1.00 23.91 423 CYS A CA 1
ATOM 3181 C C . CYS A 1 428 ? 42.034 57.481 -22.321 1.00 25.07 423 CYS A C 1
ATOM 3182 O O . CYS A 1 428 ? 42.027 57.544 -23.530 1.00 25.27 423 CYS A O 1
ATOM 3185 N N . GLY A 1 429 ? 41.560 58.453 -21.548 1.00 26.29 424 GLY A N 1
ATOM 3186 C CA . GLY A 1 429 ? 41.031 59.686 -22.117 1.00 27.48 424 GLY A CA 1
ATOM 3187 C C . GLY A 1 429 ? 39.619 59.647 -22.665 1.00 27.87 424 GLY A C 1
ATOM 3188 O O . GLY A 1 429 ? 39.124 60.671 -23.144 1.00 28.48 424 GLY A O 1
ATOM 3189 N N . VAL A 1 430 ? 38.959 58.494 -22.642 1.00 28.13 425 VAL A N 1
ATOM 3190 C CA . VAL A 1 430 ? 37.588 58.419 -23.145 1.00 28.75 425 VAL A CA 1
ATOM 3191 C C . VAL A 1 430 ? 36.606 58.670 -21.996 1.00 29.27 425 VAL A C 1
ATOM 3192 O O . VAL A 1 430 ? 36.779 58.140 -20.892 1.00 28.60 425 VAL A O 1
ATOM 3196 N N . GLU A 1 431 ? 35.609 59.519 -22.242 1.00 29.76 426 GLU A N 1
ATOM 3197 C CA . GLU A 1 431 ? 34.515 59.685 -21.297 1.00 30.48 426 GLU A CA 1
ATOM 3198 C C . GLU A 1 431 ? 33.458 58.678 -21.747 1.00 28.94 426 GLU A C 1
ATOM 3199 O O . GLU A 1 431 ? 32.843 58.880 -22.779 1.00 28.44 426 GLU A O 1
ATOM 3205 N N . PRO A 1 432 ? 33.269 57.578 -20.997 1.00 27.24 427 PRO A N 1
ATOM 3206 C CA . PRO A 1 432 ? 32.368 56.544 -21.539 1.00 26.37 427 PRO A CA 1
ATOM 3207 C C . PRO A 1 432 ? 30.935 57.056 -21.664 1.00 26.58 427 PRO A C 1
ATOM 3208 O O . PRO A 1 432 ? 30.552 57.962 -20.960 1.00 27.40 427 PRO A O 1
ATOM 3212 N N . GLN A 1 433 ? 30.164 56.481 -22.573 1.00 26.55 428 GLN A N 1
ATOM 3213 C CA . GLN A 1 433 ? 28.793 56.914 -22.801 1.00 27.00 428 GLN A CA 1
ATOM 3214 C C . GLN A 1 433 ? 27.815 55.854 -22.273 1.00 26.24 428 GLN A C 1
ATOM 3215 O O . GLN A 1 433 ? 28.012 54.639 -22.461 1.00 25.39 428 GLN A O 1
ATOM 3217 N N . LEU A 1 434 ? 26.762 56.312 -21.603 1.00 26.36 429 LEU A N 1
ATOM 3218 C CA . LEU A 1 434 ? 25.700 55.430 -21.130 1.00 25.79 429 LEU A CA 1
ATOM 3219 C C . LEU A 1 434 ? 25.017 54.783 -22.313 1.00 24.69 429 LEU A C 1
ATOM 3220 O O . LEU A 1 434 ? 24.980 55.361 -23.389 1.00 24.49 429 LEU A O 1
ATOM 3225 N N . PRO A 1 435 ? 24.464 53.576 -22.123 1.00 23.91 430 PRO A N 1
ATOM 3226 C CA . PRO A 1 435 ? 23.591 53.019 -23.154 1.00 23.72 430 PRO A CA 1
ATOM 3227 C C . PRO A 1 435 ? 22.437 53.981 -23.474 1.00 24.59 430 PRO A C 1
ATOM 3228 O O . PRO A 1 435 ? 22.020 54.765 -22.614 1.00 24.56 430 PRO A O 1
ATOM 3232 N N . ALA A 1 436 ? 21.923 53.898 -24.697 1.00 24.52 431 ALA A N 1
ATOM 3233 C CA . ALA A 1 436 ? 20.886 54.800 -25.184 1.00 25.88 431 ALA A CA 1
ATOM 3234 C C . ALA A 1 436 ? 19.632 54.789 -24.312 1.00 26.41 431 ALA A C 1
ATOM 3235 O O . ALA A 1 436 ? 19.058 55.833 -24.058 1.00 26.70 431 ALA A O 1
ATOM 3237 N N . TRP A 1 437 ? 19.219 53.614 -23.836 1.00 27.20 432 TRP A N 1
ATOM 3238 C CA . TRP A 1 437 ? 17.980 53.514 -23.045 1.00 28.63 432 TRP A CA 1
ATOM 3239 C C . TRP A 1 437 ? 18.143 54.205 -21.696 1.00 29.66 432 TRP A C 1
ATOM 3240 O O . TRP A 1 437 ? 17.158 54.567 -21.058 1.00 30.93 432 TRP A O 1
ATOM 3251 N N . LEU A 1 438 ? 19.389 54.441 -21.276 1.00 29.23 433 LEU A N 1
ATOM 3252 C CA . LEU A 1 438 ? 19.669 55.139 -20.031 1.00 30.27 433 LEU A CA 1
ATOM 3253 C C . LEU A 1 438 ? 20.187 56.566 -20.285 1.00 32.24 433 LEU A C 1
ATOM 3254 O O . LEU A 1 438 ? 20.609 57.270 -19.356 1.00 33.57 433 LEU A O 1
ATOM 3259 N N . CYS A 1 439 ? 20.131 57.019 -21.536 1.00 50.49 434 CYS A N 1
ATOM 3260 C CA . CYS A 1 439 ? 20.768 58.275 -21.877 1.00 53.20 434 CYS A CA 1
ATOM 3261 C C . CYS A 1 439 ? 20.110 59.464 -21.171 1.00 52.58 434 CYS A C 1
ATOM 3262 O O . CYS A 1 439 ? 20.696 60.535 -21.115 1.00 54.13 434 CYS A O 1
ATOM 3265 N N . ASP A 1 440 ? 18.911 59.270 -20.617 1.00 51.32 435 ASP A N 1
ATOM 3266 C CA . ASP A 1 440 ? 18.184 60.339 -19.910 1.00 50.72 435 ASP A CA 1
ATOM 3267 C C . ASP A 1 440 ? 18.398 60.328 -18.386 1.00 46.35 435 ASP A C 1
ATOM 3268 O O . ASP A 1 440 ? 17.833 61.155 -17.667 1.00 45.57 435 ASP A O 1
ATOM 3273 N N . LEU A 1 441 ? 19.215 59.402 -17.897 1.00 43.65 436 LEU A N 1
ATOM 3274 C CA . LEU A 1 441 ? 19.334 59.139 -16.458 1.00 40.29 436 LEU A CA 1
ATOM 3275 C C . LEU A 1 441 ? 19.563 60.389 -15.627 1.00 40.59 436 LEU A C 1
ATOM 3276 O O . LEU A 1 441 ? 18.961 60.555 -14.564 1.00 38.27 436 LEU A O 1
ATOM 3281 N N . MET A 1 442 ? 20.440 61.255 -16.114 1.00 43.75 437 MET A N 1
ATOM 3282 C CA . MET A 1 442 ? 20.820 62.452 -15.379 1.00 45.87 437 MET A CA 1
ATOM 3283 C C . MET A 1 442 ? 19.711 63.520 -15.336 1.00 46.29 437 MET A C 1
ATOM 3284 O O . MET A 1 442 ? 19.896 64.558 -14.711 1.00 45.97 437 MET A O 1
ATOM 3289 N N . GLN A 1 443 ? 18.575 63.267 -15.997 1.00 47.01 438 GLN A N 1
ATOM 3290 C CA . GLN A 1 443 ? 17.417 64.189 -15.976 1.00 47.92 438 GLN A CA 1
ATOM 3291 C C . GLN A 1 443 ? 16.245 63.643 -15.177 1.00 45.01 438 GLN A C 1
ATOM 3292 O O . GLN A 1 443 ? 15.244 64.324 -15.009 1.00 45.52 438 GLN A O 1
ATOM 3298 N N . ARG A 1 444 ? 16.357 62.419 -14.693 1.00 41.39 439 ARG A N 1
ATOM 3299 C CA . ARG A 1 444 ? 15.265 61.802 -13.951 1.00 40.24 439 ARG A CA 1
ATOM 3300 C C . ARG A 1 444 ? 15.177 62.482 -12.562 1.00 38.99 439 ARG A C 1
ATOM 3301 O O . ARG A 1 444 ? 16.207 62.909 -12.017 1.00 37.76 439 ARG A O 1
ATOM 3309 N N . LYS A 1 445 ? 13.956 62.635 -12.033 1.00 39.03 440 LYS A N 1
ATOM 3310 C CA . LYS A 1 445 ? 13.752 63.276 -10.736 1.00 37.47 440 LYS A CA 1
ATOM 3311 C C . LYS A 1 445 ? 14.159 62.301 -9.627 1.00 35.18 440 LYS A C 1
ATOM 3312 O O . LYS A 1 445 ? 13.725 61.144 -9.593 1.00 33.58 440 LYS A O 1
ATOM 3314 N N . GLU A 1 446 ? 15.025 62.779 -8.747 1.00 33.72 441 GLU A N 1
ATOM 3315 C CA . GLU A 1 446 ? 15.426 62.031 -7.570 1.00 33.01 441 GLU A CA 1
ATOM 3316 C C . GLU A 1 446 ? 14.348 62.173 -6.496 1.00 31.90 441 GLU A C 1
ATOM 3317 O O . GLU A 1 446 ? 13.560 63.140 -6.482 1.00 33.99 441 GLU A O 1
ATOM 3323 N N . SER A 1 447 ? 14.286 61.192 -5.615 1.00 28.74 442 SER A N 1
ATOM 3324 C CA . SER A 1 447 ? 13.303 61.204 -4.572 1.00 27.71 442 SER A CA 1
ATOM 3325 C C . SER A 1 447 ? 13.855 60.400 -3.411 1.00 25.07 442 SER A C 1
ATOM 3326 O O . SER A 1 447 ? 13.916 59.163 -3.458 1.00 25.04 442 SER A O 1
ATOM 3329 N N . PHE A 1 448 ? 14.308 61.113 -2.394 1.00 22.23 443 PHE A N 1
ATOM 3330 C CA . PHE A 1 448 ? 14.977 60.494 -1.265 1.00 19.77 443 PHE A CA 1
ATOM 3331 C C . PHE A 1 448 ? 14.774 61.346 -0.015 1.00 18.78 443 PHE A C 1
ATOM 3332 O O . PHE A 1 448 ? 14.446 62.526 -0.112 1.00 19.91 443 PHE A O 1
ATOM 3340 N N . THR A 1 449 ? 14.964 60.743 1.148 1.00 16.62 444 THR A N 1
ATOM 3341 C CA . THR A 1 449 ? 14.717 61.437 2.383 1.00 16.28 444 THR A CA 1
ATOM 3342 C C . THR A 1 449 ? 16.028 61.555 3.120 1.00 15.01 444 THR A C 1
ATOM 3343 O O . THR A 1 449 ? 16.703 60.540 3.349 1.00 14.17 444 THR A O 1
ATOM 3347 N N . VAL A 1 450 ? 16.373 62.774 3.503 1.00 14.94 445 VAL A N 1
ATOM 3348 C CA . VAL A 1 450 ? 17.562 63.031 4.323 1.00 14.51 445 VAL A CA 1
ATOM 3349 C C . VAL A 1 450 ? 17.223 62.747 5.783 1.00 14.59 445 VAL A C 1
ATOM 3350 O O . VAL A 1 450 ? 16.250 63.304 6.309 1.00 15.32 445 VAL A O 1
ATOM 3354 N N . LEU A 1 451 ? 18.014 61.897 6.439 1.00 14.28 446 LEU A N 1
ATOM 3355 C CA . LEU A 1 451 ? 17.830 61.586 7.871 1.00 14.66 446 LEU A CA 1
ATOM 3356 C C . LEU A 1 451 ? 19.150 61.714 8.596 1.00 15.29 446 LEU A C 1
ATOM 3357 O O . LEU A 1 451 ? 20.187 61.352 8.038 1.00 15.06 446 LEU A O 1
ATOM 3362 N N . HIS A 1 452 ? 19.102 62.245 9.825 1.00 16.26 447 HIS A N 1
ATOM 3363 C CA . HIS A 1 452 ? 20.227 62.200 10.727 1.00 17.20 447 HIS A CA 1
ATOM 3364 C C . HIS A 1 452 ? 20.647 60.815 11.108 1.00 17.14 447 HIS A C 1
ATOM 3365 O O . HIS A 1 452 ? 19.862 59.851 11.052 1.00 16.16 447 HIS A O 1
ATOM 3372 N N . ASN A 1 453 ? 21.908 60.709 11.525 1.00 17.67 448 ASN A N 1
ATOM 3373 C CA . ASN A 1 453 ? 22.554 59.426 11.795 1.00 18.28 448 ASN A CA 1
ATOM 3374 C C . ASN A 1 453 ? 22.202 58.965 13.228 1.00 19.70 448 ASN A C 1
ATOM 3375 O O . ASN A 1 453 ? 22.978 59.136 14.151 1.00 20.13 448 ASN A O 1
ATOM 3380 N N . GLU A 1 454 ? 20.978 58.489 13.404 1.00 20.31 449 GLU A N 1
ATOM 3381 C CA . GLU A 1 454 ? 20.462 58.077 14.730 1.00 22.24 449 GLU A CA 1
ATOM 3382 C C . GLU A 1 454 ? 19.554 56.881 14.505 1.00 21.68 449 GLU A C 1
ATOM 3383 O O . GLU A 1 454 ? 18.643 56.937 13.657 1.00 20.46 449 GLU A O 1
ATOM 3389 N N . LEU A 1 455 ? 19.778 55.828 15.281 1.00 22.19 450 LEU A N 1
ATOM 3390 C CA . LEU A 1 455 ? 19.042 54.586 15.099 1.00 22.20 450 LEU A CA 1
ATOM 3391 C C . LEU A 1 455 ? 17.523 54.743 15.219 1.00 22.15 450 LEU A C 1
ATOM 3392 O O . LEU A 1 455 ? 16.811 54.203 14.383 1.00 21.15 450 LEU A O 1
ATOM 3397 N N . LYS A 1 456 ? 17.048 55.481 16.229 1.00 22.91 451 LYS A N 1
ATOM 3398 C CA . LYS A 1 456 ? 15.598 55.703 16.434 1.00 23.50 451 LYS A CA 1
ATOM 3399 C C . LYS A 1 456 ? 14.920 56.478 15.285 1.00 22.50 451 LYS A C 1
ATOM 3400 O O . LYS A 1 456 ? 13.762 56.217 14.943 1.00 21.99 451 LYS A O 1
ATOM 3402 N N . ILE A 1 457 ? 15.613 57.464 14.717 1.00 21.91 452 ILE A N 1
ATOM 3403 C CA . ILE A 1 457 ? 15.066 58.214 13.580 1.00 21.32 452 ILE A CA 1
ATOM 3404 C C . ILE A 1 457 ? 14.854 57.260 12.375 1.00 20.12 452 ILE A C 1
ATOM 3405 O O . ILE A 1 457 ? 13.782 57.246 11.771 1.00 19.99 452 ILE A O 1
ATOM 3410 N N . VAL A 1 458 ? 15.865 56.450 12.058 1.00 18.90 453 VAL A N 1
ATOM 3411 C CA . VAL A 1 458 ? 15.788 55.535 10.918 1.00 17.87 453 VAL A CA 1
ATOM 3412 C C . VAL A 1 458 ? 14.707 54.468 11.195 1.00 18.96 453 VAL A C 1
ATOM 3413 O O . VAL A 1 458 ? 13.894 54.164 10.314 1.00 18.14 453 VAL A O 1
ATOM 3417 N N . GLU A 1 459 ? 14.650 53.951 12.429 1.00 20.01 454 GLU A N 1
ATOM 3418 C CA . GLU A 1 459 ? 13.680 52.887 12.707 1.00 21.40 454 GLU A CA 1
ATOM 3419 C C . GLU A 1 459 ? 12.275 53.442 12.572 1.00 22.04 454 GLU A C 1
ATOM 3420 O O . GLU A 1 459 ? 11.400 52.762 12.051 1.00 22.26 454 GLU A O 1
ATOM 3426 N N . GLU A 1 460 ? 12.055 54.669 13.052 1.00 22.81 455 GLU A N 1
ATOM 3427 C CA . GLU A 1 460 ? 10.724 55.309 12.953 1.00 23.93 455 GLU A CA 1
ATOM 3428 C C . GLU A 1 460 ? 10.321 55.491 11.478 1.00 23.07 455 GLU A C 1
ATOM 3429 O O . GLU A 1 460 ? 9.167 55.275 11.097 1.00 23.46 455 GLU A O 1
ATOM 3431 N N . TYR A 1 461 ? 11.264 55.905 10.649 1.00 22.27 456 TYR A N 1
ATOM 3432 C CA . TYR A 1 461 ? 10.963 56.066 9.216 1.00 22.55 456 TYR A CA 1
ATOM 3433 C C . TYR A 1 461 ? 10.567 54.716 8.633 1.00 22.58 456 TYR A C 1
ATOM 3434 O O . TYR A 1 461 ? 9.549 54.596 7.951 1.00 23.72 456 TYR A O 1
ATOM 3443 N N . VAL A 1 462 ? 11.335 53.686 8.943 1.00 21.92 457 VAL A N 1
ATOM 3444 C CA . VAL A 1 462 ? 11.045 52.370 8.391 1.00 22.59 457 VAL A CA 1
ATOM 3445 C C . VAL A 1 462 ? 9.688 51.845 8.882 1.00 25.14 457 VAL A C 1
ATOM 3446 O O . VAL A 1 462 ? 8.897 51.343 8.094 1.00 24.70 457 VAL A O 1
ATOM 3450 N N . ARG A 1 463 ? 9.439 51.993 10.186 1.00 27.23 458 ARG A N 1
ATOM 3451 C CA . ARG A 1 463 ? 8.193 51.567 10.813 1.00 30.81 458 ARG A CA 1
ATOM 3452 C C . ARG A 1 463 ? 7.006 52.265 10.155 1.00 31.85 458 ARG A C 1
ATOM 3453 O O . ARG A 1 463 ? 6.017 51.625 9.825 1.00 32.56 458 ARG A O 1
ATOM 3461 N N . HIS A 1 464 ? 7.122 53.571 9.921 1.00 31.20 459 HIS A N 1
ATOM 3462 C CA . HIS A 1 464 ? 6.044 54.348 9.302 1.00 33.31 459 HIS A CA 1
ATOM 3463 C C . HIS A 1 464 ? 5.750 53.976 7.862 1.00 31.96 459 HIS A C 1
ATOM 3464 O O . HIS A 1 464 ? 4.590 53.982 7.452 1.00 32.97 459 HIS A O 1
ATOM 3471 N N . HIS A 1 465 ? 6.773 53.599 7.098 1.00 28.29 460 HIS A N 1
ATOM 3472 C CA . HIS A 1 465 ? 6.620 53.426 5.662 1.00 28.08 460 HIS A CA 1
ATOM 3473 C C . HIS A 1 465 ? 6.498 51.980 5.193 1.00 28.09 460 HIS A C 1
ATOM 3474 O O . HIS A 1 465 ? 5.885 51.729 4.151 1.00 29.33 460 HIS A O 1
ATOM 3481 N N . SER A 1 466 ? 7.056 51.022 5.932 1.00 26.64 461 SER A N 1
ATOM 3482 C CA . SER A 1 466 ? 6.914 49.609 5.557 1.00 27.19 461 SER A CA 1
ATOM 3483 C C . SER A 1 466 ? 5.457 49.140 5.643 1.00 29.53 461 SER A C 1
ATOM 3484 O O . SER A 1 466 ? 4.742 49.513 6.559 1.00 30.26 461 SER A O 1
ATOM 3487 N N . ARG A 1 467 ? 5.043 48.310 4.694 1.00 31.08 462 ARG A N 1
ATOM 3488 C CA . ARG A 1 467 ? 3.719 47.674 4.729 1.00 34.88 462 ARG A CA 1
ATOM 3489 C C . ARG A 1 467 ? 3.749 46.338 5.460 1.00 36.93 462 ARG A C 1
ATOM 3490 O O . ARG A 1 467 ? 2.746 45.654 5.533 1.00 38.36 462 ARG A O 1
ATOM 3498 N N . ALA A 1 468 ? 4.913 45.969 5.979 1.00 21.63 463 ALA A N 1
ATOM 3499 C CA . ALA A 1 468 ? 5.135 44.673 6.615 1.00 22.85 463 ALA A CA 1
ATOM 3500 C C . ALA A 1 468 ? 4.444 44.520 7.955 1.00 26.94 463 ALA A C 1
ATOM 3501 O O . ALA A 1 468 ? 4.261 43.410 8.422 1.00 25.73 463 ALA A O 1
ATOM 3504 N N . SER B 1 5 ? 49.250 18.128 36.679 1.00 44.87 0 SER B N 1
ATOM 3505 C CA . SER B 1 5 ? 48.998 19.505 37.169 1.00 42.78 0 SER B CA 1
ATOM 3506 C C . SER B 1 5 ? 47.845 20.068 36.371 1.00 38.26 0 SER B C 1
ATOM 3507 O O . SER B 1 5 ? 47.456 19.508 35.344 1.00 42.81 0 SER B O 1
ATOM 3510 N N . MET B 1 6 ? 47.329 21.195 36.823 1.00 33.28 1 MET B N 1
ATOM 3511 C CA . MET B 1 6 ? 46.079 21.729 36.326 1.00 27.97 1 MET B CA 1
ATOM 3512 C C . MET B 1 6 ? 46.043 22.105 34.836 1.00 25.30 1 MET B C 1
ATOM 3513 O O . MET B 1 6 ? 46.945 22.748 34.318 1.00 25.56 1 MET B O 1
ATOM 3518 N N . LYS B 1 7 ? 44.964 21.725 34.162 1.00 22.46 2 LYS B N 1
ATOM 3519 C CA . LYS B 1 7 ? 44.715 22.128 32.802 1.00 21.00 2 LYS B CA 1
ATOM 3520 C C . LYS B 1 7 ? 43.344 22.796 32.748 1.00 18.83 2 LYS B C 1
ATOM 3521 O O . LYS B 1 7 ? 42.509 22.546 33.624 1.00 17.10 2 LYS B O 1
ATOM 3523 N N . TYR B 1 8 ? 43.132 23.628 31.723 1.00 17.72 3 TYR B N 1
ATOM 3524 C CA . TYR B 1 8 ? 41.880 24.366 31.528 1.00 16.29 3 TYR B CA 1
ATOM 3525 C C . TYR B 1 8 ? 41.304 24.102 30.132 1.00 16.15 3 TYR B C 1
ATOM 3526 O O . TYR B 1 8 ? 42.031 24.170 29.147 1.00 17.46 3 TYR B O 1
ATOM 3535 N N . VAL B 1 9 ? 39.999 23.805 30.082 1.00 14.99 4 VAL B N 1
ATOM 3536 C CA . VAL B 1 9 ? 39.280 23.461 28.861 1.00 14.87 4 VAL B CA 1
ATOM 3537 C C . VAL B 1 9 ? 38.176 24.510 28.624 1.00 14.18 4 VAL B C 1
ATOM 3538 O O . VAL B 1 9 ? 37.743 25.173 29.565 1.00 13.47 4 VAL B O 1
ATOM 3542 N N . SER B 1 10 ? 37.740 24.652 27.370 1.00 13.82 5 SER B N 1
ATOM 3543 C CA . SER B 1 10 ? 36.714 25.627 27.037 1.00 13.26 5 SER B CA 1
ATOM 3544 C C . SER B 1 10 ? 35.346 24.994 27.117 1.00 12.83 5 SER B C 1
ATOM 3545 O O . SER B 1 10 ? 35.153 23.842 26.762 1.00 13.44 5 SER B O 1
ATOM 3548 N N . THR B 1 11 ? 34.383 25.777 27.574 1.00 12.65 6 THR B N 1
ATOM 3549 C CA . THR B 1 11 ? 32.962 25.431 27.532 1.00 12.43 6 THR B CA 1
ATOM 3550 C C . THR B 1 11 ? 32.391 25.123 26.135 1.00 13.30 6 THR B C 1
ATOM 3551 O O . THR B 1 11 ? 31.309 24.505 26.019 1.00 13.61 6 THR B O 1
ATOM 3555 N N . ARG B 1 12 ? 33.084 25.559 25.083 1.00 13.96 7 ARG B N 1
ATOM 3556 C CA . ARG B 1 12 ? 32.671 25.300 23.711 1.00 14.65 7 ARG B CA 1
ATOM 3557 C C . ARG B 1 12 ? 33.505 24.249 22.986 1.00 15.58 7 ARG B C 1
ATOM 3558 O O . ARG B 1 12 ? 33.272 23.983 21.803 1.00 16.12 7 ARG B O 1
ATOM 3566 N N . GLY B 1 13 ? 34.452 23.646 23.708 1.00 15.69 8 GLY B N 1
ATOM 3567 C CA . GLY B 1 13 ? 35.040 22.357 23.355 1.00 16.69 8 GLY B CA 1
ATOM 3568 C C . GLY B 1 13 ? 36.077 22.316 22.265 1.00 17.92 8 GLY B C 1
ATOM 3569 O O . GLY B 1 13 ? 36.548 21.234 21.918 1.00 18.75 8 GLY B O 1
ATOM 3570 N N . GLU B 1 14 ? 36.441 23.459 21.699 1.00 18.31 9 GLU B N 1
ATOM 3571 C CA . GLU B 1 14 ? 37.320 23.430 20.536 1.00 20.35 9 GLU B CA 1
ATOM 3572 C C . GLU B 1 14 ? 38.436 24.445 20.640 1.00 21.14 9 GLU B C 1
ATOM 3573 O O . GLU B 1 14 ? 38.888 24.956 19.628 1.00 24.08 9 GLU B O 1
ATOM 3579 N N . ALA B 1 15 ? 38.871 24.736 21.861 1.00 20.69 10 ALA B N 1
ATOM 3580 C CA . ALA B 1 15 ? 39.985 25.642 22.087 1.00 21.05 10 ALA B CA 1
ATOM 3581 C C . ALA B 1 15 ? 41.180 24.851 22.638 1.00 22.06 10 ALA B C 1
ATOM 3582 O O . ALA B 1 15 ? 41.019 23.748 23.164 1.00 21.78 10 ALA B O 1
ATOM 3584 N N . PRO B 1 16 ? 42.392 25.396 22.483 1.00 23.84 11 PRO B N 1
ATOM 3585 C CA . PRO B 1 16 ? 43.538 24.755 23.094 1.00 24.85 11 PRO B CA 1
ATOM 3586 C C . PRO B 1 16 ? 43.321 24.510 24.579 1.00 23.46 11 PRO B C 1
ATOM 3587 O O . PRO B 1 16 ? 42.728 25.348 25.258 1.00 23.17 11 PRO B O 1
ATOM 3591 N N . VAL B 1 17 ? 43.730 23.337 25.046 1.00 24.04 12 VAL B N 1
ATOM 3592 C CA . VAL B 1 17 ? 43.778 23.031 26.474 1.00 23.64 12 VAL B CA 1
ATOM 3593 C C . VAL B 1 17 ? 45.014 23.685 27.078 1.00 24.33 12 VAL B C 1
ATOM 3594 O O . VAL B 1 17 ? 46.137 23.365 26.682 1.00 25.44 12 VAL B O 1
ATOM 3598 N N . LEU B 1 18 ? 44.804 24.591 28.039 1.00 22.98 13 LEU B N 1
ATOM 3599 C CA . LEU B 1 18 ? 45.896 25.452 28.530 1.00 23.81 13 LEU B CA 1
ATOM 3600 C C . LEU B 1 18 ? 46.262 25.197 29.971 1.00 22.59 13 LEU B C 1
ATOM 3601 O O . LEU B 1 18 ? 45.440 24.724 30.748 1.00 20.95 13 LEU B O 1
ATOM 3606 N N . GLY B 1 19 ? 47.502 25.536 30.314 1.00 23.25 14 GLY B N 1
ATOM 3607 C CA . GLY B 1 19 ? 47.916 25.631 31.701 1.00 22.90 14 GLY B CA 1
ATOM 3608 C C . GLY B 1 19 ? 47.393 26.926 32.284 1.00 21.82 14 GLY B C 1
ATOM 3609 O O . GLY B 1 19 ? 46.751 27.734 31.594 1.00 21.41 14 GLY B O 1
ATOM 3610 N N . PHE B 1 20 ? 47.654 27.127 33.565 1.00 21.45 15 PHE B N 1
ATOM 3611 C CA . PHE B 1 20 ? 47.103 28.252 34.270 1.00 21.04 15 PHE B CA 1
ATOM 3612 C C . PHE B 1 20 ? 47.579 29.580 33.710 1.00 22.26 15 PHE B C 1
ATOM 3613 O O . PHE B 1 20 ? 46.774 30.479 33.515 1.00 21.60 15 PHE B O 1
ATOM 3621 N N . SER B 1 21 ? 48.877 29.714 33.467 1.00 23.97 16 SER B N 1
ATOM 3622 C CA . SER B 1 21 ? 49.412 31.005 33.034 1.00 25.80 16 SER B CA 1
ATOM 3623 C C . SER B 1 21 ? 48.827 31.412 31.684 1.00 26.44 16 SER B C 1
ATOM 3624 O O . SER B 1 21 ? 48.504 32.570 31.487 1.00 26.76 16 SER B O 1
ATOM 3627 N N . ASP B 1 22 ? 48.704 30.456 30.767 1.00 27.36 17 ASP B N 1
ATOM 3628 C CA . ASP B 1 22 ? 48.144 30.720 29.445 1.00 28.57 17 ASP B CA 1
ATOM 3629 C C . ASP B 1 22 ? 46.660 31.047 29.499 1.00 26.95 17 ASP B C 1
ATOM 3630 O O . ASP B 1 22 ? 46.196 31.860 28.698 1.00 26.74 17 ASP B O 1
ATOM 3635 N N . ALA B 1 23 ? 45.930 30.399 30.418 1.00 25.21 18 ALA B N 1
ATOM 3636 C CA . ALA B 1 23 ? 44.494 30.640 30.641 1.00 24.64 18 ALA B CA 1
ATOM 3637 C C . ALA B 1 23 ? 44.311 32.033 31.197 1.00 26.51 18 ALA B C 1
ATOM 3638 O O . ALA B 1 23 ? 43.417 32.765 30.768 1.00 27.96 18 ALA B O 1
ATOM 3640 N N . LEU B 1 24 ? 45.168 32.395 32.149 1.00 26.60 19 LEU B N 1
ATOM 3641 C CA . LEU B 1 24 ? 45.226 33.763 32.665 1.00 28.08 19 LEU B CA 1
ATOM 3642 C C . LEU B 1 24 ? 45.452 34.821 31.581 1.00 29.36 19 LEU B C 1
ATOM 3643 O O . LEU B 1 24 ? 44.806 35.840 31.598 1.00 29.94 19 LEU B O 1
ATOM 3648 N N . LEU B 1 25 ? 46.380 34.588 30.661 1.00 31.49 20 LEU B N 1
ATOM 3649 C CA . LEU B 1 25 ? 46.667 35.567 29.592 1.00 34.01 20 LEU B CA 1
ATOM 3650 C C . LEU B 1 25 ? 45.641 35.522 28.447 1.00 34.32 20 LEU B C 1
ATOM 3651 O O . LEU B 1 25 ? 45.276 36.567 27.891 1.00 35.34 20 LEU B O 1
ATOM 3656 N N . ALA B 1 26 ? 45.193 34.312 28.090 1.00 32.93 21 ALA B N 1
ATOM 3657 C CA . ALA B 1 26 ? 44.179 34.137 27.051 1.00 32.07 21 ALA B CA 1
ATOM 3658 C C . ALA B 1 26 ? 42.877 34.894 27.377 1.00 31.01 21 ALA B C 1
ATOM 3659 O O . ALA B 1 26 ? 42.330 35.606 26.534 1.00 31.37 21 ALA B O 1
ATOM 3661 N N . GLY B 1 27 ? 42.369 34.734 28.585 1.00 29.22 22 GLY B N 1
ATOM 3662 C CA . GLY B 1 27 ? 41.060 35.298 28.920 1.00 28.73 22 GLY B CA 1
ATOM 3663 C C . GLY B 1 27 ? 39.962 34.441 28.274 1.00 28.11 22 GLY B C 1
ATOM 3664 O O . GLY B 1 27 ? 39.803 33.254 28.619 1.00 26.14 22 GLY B O 1
ATOM 3665 N N . LEU B 1 28 ? 39.217 35.028 27.337 1.00 27.41 23 LEU B N 1
ATOM 3666 C CA . LEU B 1 28 ? 38.236 34.297 26.524 1.00 26.52 23 LEU B CA 1
ATOM 3667 C C . LEU B 1 28 ? 38.928 33.214 25.693 1.00 25.84 23 LEU B C 1
ATOM 3668 O O . LEU B 1 28 ? 39.992 33.465 25.146 1.00 28.49 23 LEU B O 1
ATOM 3673 N N . ALA B 1 29 ? 38.333 32.030 25.559 1.00 22.94 24 ALA B N 1
ATOM 3674 C CA . ALA B 1 29 ? 39.000 30.977 24.784 1.00 21.48 24 ALA B CA 1
ATOM 3675 C C . ALA B 1 29 ? 38.910 31.257 23.277 1.00 21.78 24 ALA B C 1
ATOM 3676 O O . ALA B 1 29 ? 37.995 31.949 22.794 1.00 21.08 24 ALA B O 1
ATOM 3678 N N . ARG B 1 30 ? 39.837 30.665 22.534 1.00 21.57 25 ARG B N 1
ATOM 3679 C CA . ARG B 1 30 ? 39.844 30.789 21.069 1.00 22.90 25 ARG B CA 1
ATOM 3680 C C . ARG B 1 30 ? 38.509 30.510 20.375 1.00 21.66 25 ARG B C 1
ATOM 3681 O O . ARG B 1 30 ? 38.211 31.115 19.351 1.00 22.50 25 ARG B O 1
ATOM 3689 N N . ASP B 1 31 ? 37.735 29.573 20.911 1.00 19.60 26 ASP B N 1
ATOM 3690 C CA . ASP B 1 31 ? 36.491 29.155 20.293 1.00 19.21 26 ASP B CA 1
ATOM 3691 C C . ASP B 1 31 ? 35.286 29.981 20.760 1.00 18.87 26 ASP B C 1
ATOM 3692 O O . ASP B 1 31 ? 34.171 29.628 20.471 1.00 19.16 26 ASP B O 1
ATOM 3697 N N . GLY B 1 32 ? 35.530 31.081 21.468 1.00 19.05 27 GLY B N 1
ATOM 3698 C CA . GLY B 1 32 ? 34.461 31.938 21.983 1.00 19.16 27 GLY B CA 1
ATOM 3699 C C . GLY B 1 32 ? 33.892 31.476 23.319 1.00 17.86 27 GLY B C 1
ATOM 3700 O O . GLY B 1 32 ? 32.999 32.105 23.840 1.00 18.44 27 GLY B O 1
ATOM 3701 N N . GLY B 1 33 ? 34.394 30.364 23.858 1.00 17.04 28 GLY B N 1
ATOM 3702 C CA . GLY B 1 33 ? 33.950 29.803 25.156 1.00 16.02 28 GLY B CA 1
ATOM 3703 C C . GLY B 1 33 ? 34.734 30.321 26.372 1.00 1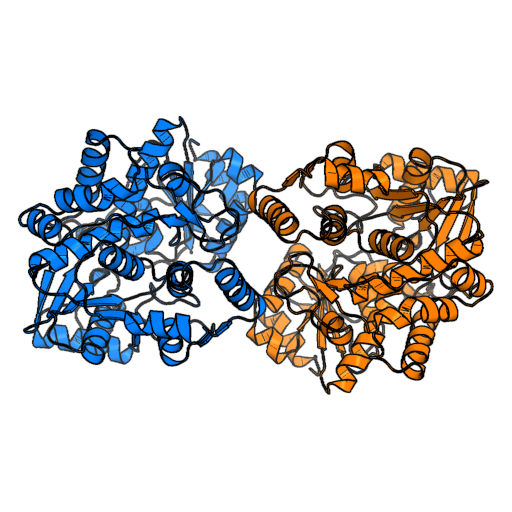6.13 28 GLY B C 1
ATOM 3704 O O . GLY B 1 33 ? 35.522 31.268 26.263 1.00 17.22 28 GLY B O 1
ATOM 3705 N N . LEU B 1 34 ? 34.494 29.718 27.536 1.00 15.14 29 LEU B N 1
ATOM 3706 C CA . LEU B 1 34 ? 35.115 30.162 28.775 1.00 14.98 29 LEU B CA 1
ATOM 3707 C C . LEU B 1 34 ? 35.921 28.992 29.341 1.00 14.28 29 LEU B C 1
ATOM 3708 O O . LEU B 1 34 ? 35.534 27.833 29.215 1.00 13.27 29 LEU B O 1
ATOM 3713 N N . TYR B 1 35 ? 37.061 29.313 29.920 1.00 14.44 30 TYR B N 1
ATOM 3714 C CA . TYR B 1 35 ? 37.939 28.301 30.479 1.00 14.68 30 TYR B CA 1
ATOM 3715 C C . TYR B 1 35 ? 37.492 27.869 31.888 1.00 14.56 30 TYR B C 1
ATOM 3716 O O . TYR B 1 35 ? 37.066 28.696 32.707 1.00 15.00 30 TYR B O 1
ATOM 3725 N N . LEU B 1 36 ? 37.598 26.567 32.122 1.00 14.54 31 LEU B N 1
ATOM 3726 C CA . LEU B 1 36 ? 37.322 25.926 33.384 1.00 14.25 31 LEU B CA 1
ATOM 3727 C C . LEU B 1 36 ? 38.351 24.825 33.633 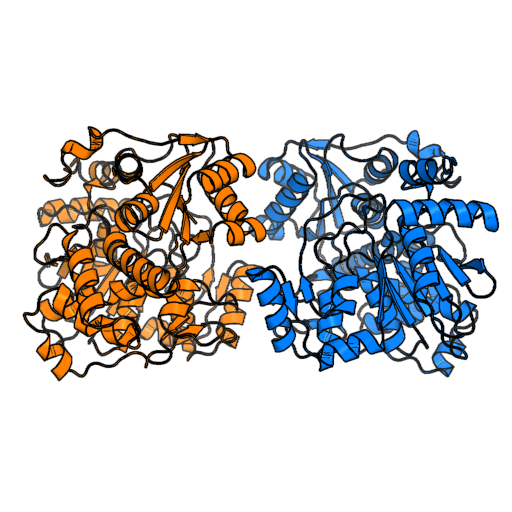1.00 14.91 31 LEU B C 1
ATOM 3728 O O . LEU B 1 36 ? 38.863 24.230 32.678 1.00 14.88 31 LEU B O 1
ATOM 3733 N N . PRO B 1 37 ? 38.637 24.522 34.920 1.00 15.03 32 PRO B N 1
ATOM 3734 C CA . PRO B 1 37 ? 39.480 23.396 35.275 1.00 15.84 32 PRO B CA 1
ATOM 3735 C C . PRO B 1 37 ? 39.025 22.129 34.575 1.00 16.50 32 PRO B C 1
ATOM 3736 O O . PRO B 1 37 ? 37.850 21.841 34.547 1.00 15.67 32 PRO B O 1
ATOM 3740 N N . GLN B 1 38 ? 39.964 21.386 33.999 1.00 17.98 33 GLN B N 1
ATOM 3741 C CA . GLN B 1 38 ? 39.666 20.060 33.426 1.00 19.67 33 GLN B CA 1
ATOM 3742 C C . GLN B 1 38 ? 39.190 19.108 34.529 1.00 20.73 33 GLN B C 1
ATOM 3743 O O . GLN B 1 38 ? 38.239 18.320 34.329 1.00 20.38 33 GLN B O 1
ATOM 3749 N N . GLU B 1 39 ? 39.858 19.191 35.688 1.00 20.76 34 GLU B N 1
ATOM 3750 C CA . GLU B 1 39 ? 39.422 18.493 36.900 1.00 21.65 34 GLU B CA 1
ATOM 3751 C C . GLU B 1 39 ? 39.558 19.435 38.094 1.00 19.82 34 GLU B C 1
ATOM 3752 O O . GLU B 1 39 ? 40.625 20.015 38.313 1.00 19.71 34 GLU B O 1
ATOM 3758 N N . TYR B 1 40 ? 38.483 19.564 38.859 1.00 18.17 35 TYR B N 1
ATOM 3759 C CA . TYR B 1 40 ? 38.492 20.336 40.098 1.00 17.45 35 TYR B CA 1
ATOM 3760 C C . TYR B 1 40 ? 39.351 19.665 41.142 1.00 18.50 35 TYR B C 1
ATOM 3761 O O . TYR B 1 40 ? 39.230 18.458 41.402 1.00 19.72 35 TYR B O 1
ATOM 3770 N N . PRO B 1 41 ? 40.215 20.436 41.772 1.00 18.31 36 PRO B N 1
ATOM 3771 C CA . PRO B 1 41 ? 41.000 19.879 42.854 1.00 19.36 36 PRO B CA 1
ATOM 3772 C C . PRO B 1 41 ? 40.128 19.469 44.032 1.00 19.87 36 PRO B C 1
ATOM 3773 O O . PRO B 1 41 ? 39.144 20.130 44.328 1.00 20.13 36 PRO B O 1
ATOM 3777 N N . GLN B 1 42 ? 40.477 18.365 44.675 1.00 21.06 37 GLN B N 1
ATOM 3778 C CA . GLN B 1 42 ? 39.665 17.794 45.725 1.00 21.96 37 GLN B CA 1
ATOM 3779 C C . GLN B 1 42 ? 40.305 17.984 47.088 1.00 22.86 37 GLN B C 1
ATOM 3780 O O . GLN B 1 42 ? 41.534 17.846 47.239 1.00 23.17 37 GLN B O 1
ATOM 3786 N N . PHE B 1 43 ? 39.456 18.301 48.067 1.00 22.67 38 PHE B N 1
ATOM 3787 C CA . PHE B 1 43 ? 39.799 18.294 49.464 1.00 23.83 38 PHE B CA 1
ATOM 3788 C C . PHE B 1 43 ? 38.929 17.277 50.177 1.00 24.42 38 PHE B C 1
ATOM 3789 O O . PHE B 1 43 ? 37.716 17.284 50.024 1.00 23.82 38 PHE B O 1
ATOM 3797 N N . THR B 1 44 ? 39.551 16.409 50.971 1.00 22.13 39 THR B N 1
ATOM 3798 C CA . THR B 1 44 ? 38.805 15.511 51.842 1.00 22.19 39 THR B CA 1
ATOM 3799 C C . THR B 1 44 ? 38.297 16.296 53.043 1.00 21.47 39 THR B C 1
ATOM 3800 O O . THR B 1 44 ? 38.771 17.403 53.309 1.00 20.24 39 THR B O 1
ATOM 3804 N N . ALA B 1 45 ? 37.349 15.707 53.772 1.00 21.72 40 ALA B N 1
ATOM 3805 C CA . ALA B 1 45 ? 36.823 16.290 54.996 1.00 21.69 40 ALA B CA 1
ATOM 3806 C C . ALA B 1 45 ? 37.973 16.579 55.953 1.00 22.22 40 ALA B C 1
ATOM 3807 O O . ALA B 1 45 ? 38.044 17.635 56.579 1.00 20.63 40 ALA B O 1
ATOM 3809 N N . GLU B 1 46 ? 38.918 15.654 56.052 1.00 23.82 41 GLU B N 1
ATOM 3810 C CA . GLU B 1 46 ? 40.038 15.900 56.963 1.00 25.10 41 GLU B CA 1
ATOM 3811 C C . GLU B 1 46 ? 40.918 17.077 56.535 1.00 22.81 41 GLU B C 1
ATOM 3812 O O . GLU B 1 46 ? 41.336 17.870 57.364 1.00 21.81 41 GLU B O 1
ATOM 3818 N N . GLN B 1 47 ? 41.161 17.229 55.250 1.00 21.93 42 GLN B N 1
ATOM 3819 C CA . GLN B 1 47 ? 41.936 18.361 54.771 1.00 21.31 42 GLN B CA 1
ATOM 3820 C C . GLN B 1 47 ? 41.201 19.693 55.040 1.00 20.11 42 GLN B C 1
ATOM 3821 O O . GLN B 1 47 ? 41.846 20.689 55.362 1.00 19.72 42 GLN B O 1
ATOM 3827 N N . ILE B 1 48 ? 39.872 19.703 54.949 1.00 19.09 43 ILE B N 1
ATOM 3828 C CA . ILE B 1 48 ? 39.105 20.921 55.264 1.00 18.31 43 ILE B CA 1
ATOM 3829 C C . ILE B 1 48 ? 39.183 21.197 56.772 1.00 18.24 43 ILE B C 1
ATOM 3830 O O . ILE B 1 48 ? 39.496 22.312 57.207 1.00 17.67 43 ILE B O 1
ATOM 3835 N N . ARG B 1 49 ? 38.949 20.168 57.580 1.00 19.45 44 ARG B N 1
ATOM 3836 C CA . ARG B 1 49 ? 39.133 20.289 59.047 1.00 20.05 44 ARG B CA 1
ATOM 3837 C C . ARG B 1 49 ? 40.484 20.859 59.431 1.00 19.94 44 ARG B C 1
ATOM 3838 O O . ARG B 1 49 ? 40.576 21.639 60.363 1.00 19.73 44 ARG B O 1
ATOM 3846 N N . ALA B 1 50 ? 41.535 20.472 58.718 1.00 20.43 45 ALA B N 1
ATOM 3847 C CA . ALA B 1 50 ? 42.884 20.947 59.002 1.00 20.86 45 ALA B CA 1
ATOM 3848 C C . ALA B 1 50 ? 43.072 22.459 58.717 1.00 19.94 45 ALA B C 1
ATOM 3849 O O . ALA B 1 50 ? 44.042 23.079 59.165 1.00 19.84 45 ALA B O 1
ATOM 3851 N N . LEU B 1 51 ? 42.139 23.056 57.993 1.00 18.54 46 LEU B N 1
ATOM 3852 C CA . LEU B 1 51 ? 42.142 24.501 57.764 1.00 17.99 46 LEU B CA 1
ATOM 3853 C C . LEU B 1 51 ? 41.521 25.341 58.901 1.00 18.32 46 LEU B C 1
ATOM 3854 O O . LEU B 1 51 ? 41.628 26.570 58.896 1.00 17.15 46 LEU B O 1
ATOM 3859 N N . ARG B 1 52 ? 40.888 24.686 59.873 1.00 18.91 47 ARG B N 1
ATOM 3860 C CA . ARG B 1 52 ? 40.322 25.408 61.014 1.00 19.24 47 ARG B CA 1
ATOM 3861 C C . ARG B 1 52 ? 41.288 26.289 61.756 1.00 19.36 47 ARG B C 1
ATOM 3862 O O . ARG B 1 52 ? 42.369 25.887 62.087 1.00 19.94 47 ARG B O 1
ATOM 3870 N N . GLY B 1 53 ? 40.874 27.524 62.008 1.00 19.82 48 GLY B N 1
ATOM 3871 C CA . GLY B 1 53 ? 41.709 28.420 62.764 1.00 19.90 48 GLY B CA 1
ATOM 3872 C C . GLY B 1 53 ? 42.729 29.148 61.908 1.00 20.28 48 GLY B C 1
ATOM 3873 O O . GLY B 1 53 ? 43.424 30.059 62.421 1.00 21.42 48 GLY B O 1
ATOM 3874 N N . LYS B 1 54 ? 42.862 28.778 60.624 1.00 18.38 49 LYS B N 1
ATOM 3875 C CA . LYS B 1 54 ? 43.915 29.370 59.805 1.00 17.51 49 LYS B CA 1
ATOM 3876 C C . LYS B 1 54 ? 43.498 30.777 59.297 1.00 16.41 49 LYS B C 1
ATOM 3877 O O . LYS B 1 54 ? 42.314 31.068 59.171 1.00 15.22 49 LYS B O 1
ATOM 3879 N N . SER B 1 55 ? 44.477 31.629 59.017 1.00 16.28 50 SER B N 1
ATOM 3880 C CA . SER B 1 55 ? 44.235 32.996 58.512 1.00 15.65 50 SER B CA 1
ATOM 3881 C C . SER B 1 55 ? 43.600 32.956 57.108 1.00 14.74 50 SER B C 1
ATOM 3882 O O . SER B 1 55 ? 43.664 31.932 56.432 1.00 13.98 50 SER B O 1
ATOM 3885 N N . TYR B 1 56 ? 42.916 34.036 56.708 1.00 14.16 51 TYR B N 1
ATOM 3886 C CA . TYR B 1 56 ? 42.415 34.140 55.326 1.00 13.37 51 TYR B CA 1
ATOM 3887 C C . TYR B 1 56 ? 43.507 33.769 54.317 1.00 13.85 51 TYR B C 1
ATOM 3888 O O . TYR B 1 56 ? 43.273 32.992 53.399 1.00 14.21 51 TYR B O 1
ATOM 3897 N N . VAL B 1 57 ? 44.694 34.349 54.471 1.00 14.66 52 VAL B N 1
ATOM 3898 C CA . VAL B 1 57 ? 45.806 34.126 53.553 1.00 15.19 52 VAL B CA 1
ATOM 3899 C C . VAL B 1 57 ? 46.193 32.657 53.536 1.00 15.69 52 VAL B C 1
ATOM 3900 O O . VAL B 1 57 ? 46.363 32.100 52.471 1.00 15.37 52 VAL B O 1
ATOM 3904 N N . GLU B 1 58 ? 46.267 32.024 54.707 1.00 16.21 53 GLU B N 1
ATOM 3905 C CA . GLU B 1 58 ? 46.593 30.605 54.752 1.00 17.15 53 GLU B CA 1
ATOM 3906 C C . GLU B 1 58 ? 45.556 29.732 54.043 1.00 16.11 53 GLU B C 1
ATOM 3907 O O . GLU B 1 58 ? 45.912 28.770 53.328 1.00 16.23 53 GLU B O 1
ATOM 3913 N N . VAL B 1 59 ? 44.285 30.014 54.272 1.00 14.88 54 VAL B N 1
ATOM 3914 C CA . VAL B 1 59 ? 43.260 29.267 53.562 1.00 14.39 54 VAL B CA 1
ATOM 3915 C C . VAL B 1 59 ? 43.365 29.525 52.062 1.00 14.31 54 VAL B C 1
ATOM 3916 O O . VAL B 1 59 ? 43.267 28.585 51.259 1.00 14.11 54 VAL B O 1
ATOM 3920 N N . ALA B 1 60 ? 43.539 30.795 51.685 1.00 14.15 55 ALA B N 1
ATOM 3921 C CA . ALA B 1 60 ? 43.676 31.141 50.249 1.00 14.18 55 ALA B CA 1
ATOM 3922 C C . ALA B 1 60 ? 44.776 30.338 49.604 1.00 14.99 55 ALA B C 1
ATOM 3923 O O . ALA B 1 60 ? 44.619 29.830 48.498 1.00 15.05 55 ALA B O 1
ATOM 3925 N N . LEU B 1 61 ? 45.904 30.253 50.284 1.00 15.88 56 LEU B N 1
ATOM 3926 C CA . LEU B 1 61 ? 47.022 29.445 49.790 1.00 17.25 56 LEU B CA 1
ATOM 3927 C C . LEU B 1 61 ? 46.657 27.967 49.580 1.00 17.41 56 LEU B C 1
ATOM 3928 O O . LEU B 1 61 ? 46.955 27.409 48.518 1.00 18.06 56 LEU B O 1
ATOM 3933 N N . ALA B 1 62 ? 45.996 27.346 50.548 1.00 17.10 57 ALA B N 1
ATOM 3934 C CA . ALA B 1 62 ? 45.625 25.937 50.430 1.00 17.14 57 ALA B CA 1
ATOM 3935 C C . ALA B 1 62 ? 44.623 25.744 49.299 1.00 16.66 57 ALA B C 1
ATOM 3936 O O . ALA B 1 62 ? 44.755 24.821 48.520 1.00 17.02 57 ALA B O 1
ATOM 3938 N N . VAL B 1 63 ? 43.664 26.656 49.168 1.00 15.76 58 VAL B N 1
ATOM 3939 C CA . VAL B 1 63 ? 42.553 26.469 48.237 1.00 15.66 58 VAL B CA 1
ATOM 3940 C C . VAL B 1 63 ? 42.961 26.810 46.816 1.00 15.13 58 VAL B C 1
ATOM 3941 O O . VAL B 1 63 ? 42.555 26.138 45.878 1.00 14.97 58 VAL B O 1
ATOM 3945 N N . LEU B 1 64 ? 43.818 27.816 46.671 1.00 15.29 59 LEU B N 1
ATOM 3946 C CA . LEU B 1 64 ? 44.194 28.325 45.350 1.00 15.28 59 LEU B CA 1
ATOM 3947 C C . LEU B 1 64 ? 45.403 27.657 44.696 1.00 15.76 59 LEU B C 1
ATOM 3948 O O . LEU B 1 64 ? 45.464 27.582 43.473 1.00 15.90 59 LEU B O 1
ATOM 3953 N N . THR B 1 65 ? 46.371 27.180 45.476 1.00 16.56 60 THR B N 1
ATOM 3954 C CA . THR B 1 65 ? 47.597 26.644 44.885 1.00 17.37 60 THR B CA 1
ATOM 3955 C C . THR B 1 65 ? 47.365 25.604 43.798 1.00 17.94 60 THR B C 1
ATOM 3956 O O . THR B 1 65 ? 47.981 25.703 42.739 1.00 17.79 60 THR B O 1
ATOM 3960 N N . PRO B 1 66 ? 46.460 24.621 44.026 1.00 17.91 61 PRO B N 1
ATOM 3961 C CA . PRO B 1 66 ? 46.305 23.603 42.970 1.00 18.52 61 PRO B CA 1
ATOM 3962 C C . PRO B 1 66 ? 45.928 24.174 41.625 1.00 18.50 61 PRO B C 1
ATOM 3963 O O . PRO B 1 66 ? 46.348 23.643 40.585 1.00 19.49 61 PRO B O 1
ATOM 3967 N N . PHE B 1 67 ? 45.150 25.246 41.625 1.00 17.40 62 PHE B N 1
ATOM 3968 C CA . PHE B 1 67 ? 44.716 25.860 40.368 1.00 17.59 62 PHE B CA 1
ATOM 3969 C C . PHE B 1 67 ? 45.838 26.473 39.547 1.00 18.28 62 PHE B C 1
ATOM 3970 O O . PHE B 1 67 ? 45.657 26.705 38.343 1.00 18.02 62 PHE B O 1
ATOM 3978 N N . THR B 1 68 ? 46.989 26.744 40.182 1.00 18.92 63 THR B N 1
ATOM 3979 C CA . THR B 1 68 ? 48.094 27.370 39.490 1.00 19.74 63 THR B CA 1
ATOM 3980 C C . THR B 1 68 ? 49.003 26.345 38.816 1.00 20.86 63 THR B C 1
ATOM 3981 O O . THR B 1 68 ? 49.923 26.724 38.098 1.00 21.56 63 THR B O 1
ATOM 3985 N N . GLY B 1 69 ? 48.757 25.057 39.033 1.00 21.55 64 GLY B N 1
ATOM 3986 C CA . GLY B 1 69 ? 49.467 23.992 38.311 1.00 23.21 64 GLY B CA 1
ATOM 3987 C C . GLY B 1 69 ? 50.983 23.986 38.499 1.00 24.54 64 GLY B C 1
ATOM 3988 O O . GLY B 1 69 ? 51.716 23.558 37.628 1.00 25.70 64 GLY B O 1
ATOM 3989 N N . GLY B 1 70 ? 51.444 24.504 39.629 1.00 24.61 65 GLY B N 1
ATOM 3990 C CA . GLY B 1 70 ? 52.854 24.648 39.902 1.00 26.10 65 GLY B CA 1
ATOM 3991 C C . GLY B 1 70 ? 53.604 25.681 39.077 1.00 26.37 65 GLY B C 1
ATOM 3992 O O . GLY B 1 70 ? 54.814 25.654 39.060 1.00 27.79 65 GLY B O 1
ATOM 3993 N N . GLU B 1 71 ? 52.896 26.582 38.412 1.00 25.46 66 GLU B N 1
ATOM 3994 C CA . GLU B 1 71 ? 53.503 27.567 37.534 1.00 26.05 66 GLU B CA 1
ATOM 3995 C C . GLU B 1 71 ? 53.930 28.848 38.264 1.00 25.82 66 GLU B C 1
ATOM 3996 O O . GLU B 1 71 ? 54.680 29.651 37.715 1.00 25.82 66 GLU B O 1
ATOM 4002 N N . ILE B 1 72 ? 53.443 29.065 39.479 1.00 24.91 67 ILE B N 1
ATOM 4003 C CA . ILE B 1 72 ? 53.944 30.160 40.281 1.00 25.58 67 ILE B CA 1
ATOM 4004 C C . ILE B 1 72 ? 54.595 29.524 41.503 1.00 26.27 67 ILE B C 1
ATOM 4005 O O . ILE B 1 72 ? 53.938 28.854 42.267 1.00 26.91 67 ILE B O 1
ATOM 4010 N N . PRO B 1 73 ? 55.900 29.713 41.683 1.00 26.52 68 PRO B N 1
ATOM 4011 C CA . PRO B 1 73 ? 56.502 29.029 42.826 1.00 26.79 68 PRO B CA 1
ATOM 4012 C C . PRO B 1 73 ? 55.850 29.418 44.171 1.00 25.96 68 PRO B C 1
ATOM 4013 O O . PRO B 1 73 ? 55.356 30.545 44.308 1.00 24.75 68 PRO B O 1
ATOM 4017 N N . ALA B 1 74 ? 55.911 28.518 45.150 1.00 25.84 69 ALA B N 1
ATOM 4018 C CA . ALA B 1 74 ? 55.196 28.667 46.412 1.00 25.97 69 ALA B CA 1
ATOM 4019 C C . ALA B 1 74 ? 55.539 29.962 47.150 1.00 25.80 69 ALA B C 1
ATOM 4020 O O . ALA B 1 74 ? 54.625 30.656 47.620 1.00 23.73 69 ALA B O 1
ATOM 4022 N N . ALA B 1 75 ? 56.828 30.306 47.226 1.00 25.88 70 ALA B N 1
ATOM 4023 C CA . ALA B 1 75 ? 57.235 31.537 47.915 1.00 26.31 70 ALA B CA 1
ATOM 4024 C C . ALA B 1 75 ? 56.674 32.773 47.213 1.00 25.81 70 ALA B C 1
ATOM 4025 O O . ALA B 1 75 ? 56.261 33.707 47.889 1.00 25.73 70 ALA B O 1
ATOM 4027 N N . ASP B 1 76 ? 56.656 32.787 45.878 1.00 25.16 71 ASP B N 1
ATOM 4028 C CA . ASP B 1 76 ? 56.146 33.948 45.143 1.00 25.09 71 ASP B CA 1
ATOM 4029 C C . ASP B 1 76 ? 54.641 34.072 45.306 1.00 22.89 71 ASP B C 1
ATOM 4030 O O . ASP B 1 76 ? 54.101 35.171 45.456 1.00 21.87 71 ASP B O 1
ATOM 4035 N N . PHE B 1 77 ? 53.960 32.932 45.262 1.00 22.25 72 PHE B N 1
ATOM 4036 C CA . PHE B 1 77 ? 52.493 32.939 45.413 1.00 21.13 72 PHE B CA 1
ATOM 4037 C C . PHE B 1 77 ? 52.097 33.440 46.823 1.00 21.64 72 PHE B C 1
ATOM 4038 O O . PHE B 1 77 ? 51.169 34.248 46.972 1.00 21.44 72 PHE B O 1
ATOM 4046 N N . GLU B 1 78 ? 52.790 32.956 47.852 1.00 22.77 73 GLU B N 1
ATOM 4047 C CA . GLU B 1 78 ? 52.557 33.428 49.211 1.00 23.57 73 GLU B CA 1
ATOM 4048 C C . GLU B 1 78 ? 52.730 34.936 49.312 1.00 22.94 73 GLU B C 1
ATOM 4049 O O . GLU B 1 78 ? 51.885 35.602 49.902 1.00 21.79 73 GLU B O 1
ATOM 4055 N N . ARG B 1 79 ? 53.808 35.472 48.726 1.00 22.78 74 ARG B N 1
ATOM 4056 C CA . ARG B 1 79 ? 54.039 36.933 48.712 1.00 23.12 74 ARG B CA 1
ATOM 4057 C C . ARG B 1 79 ? 52.830 37.651 48.130 1.00 22.06 74 ARG B C 1
ATOM 4058 O O . ARG B 1 79 ? 52.325 38.599 48.721 1.00 21.28 74 ARG B O 1
ATOM 4060 N N . MET B 1 80 ? 52.380 37.221 46.959 1.00 21.98 75 MET B N 1
ATOM 4061 C CA . MET B 1 80 ? 51.340 37.990 46.261 1.00 21.92 75 MET B CA 1
ATOM 4062 C C . MET B 1 80 ? 49.966 37.832 46.937 1.00 20.57 75 MET B C 1
ATOM 4063 O O . MET B 1 80 ? 49.170 38.790 46.985 1.00 20.59 75 MET B O 1
ATOM 4068 N N . VAL B 1 81 ? 49.681 36.648 47.472 1.00 19.40 76 VAL B N 1
ATOM 4069 C CA . VAL B 1 81 ? 48.444 36.462 48.246 1.00 18.74 76 VAL B CA 1
ATOM 4070 C C . VAL B 1 81 ? 48.481 37.328 49.518 1.00 19.56 76 VAL B C 1
ATOM 4071 O O . VAL B 1 81 ? 47.496 37.992 49.871 1.00 18.19 76 VAL B O 1
ATOM 4075 N N . ARG B 1 82 ? 49.625 37.335 50.192 1.00 21.44 77 ARG B N 1
ATOM 4076 C CA . ARG B 1 82 ? 49.782 38.178 51.385 1.00 23.25 77 ARG B CA 1
ATOM 4077 C C . ARG B 1 82 ? 49.619 39.647 51.063 1.00 23.00 77 ARG B C 1
ATOM 4078 O O . ARG B 1 82 ? 48.943 40.352 51.796 1.00 21.92 77 ARG B O 1
ATOM 4086 N N . GLU B 1 83 ? 50.233 40.105 49.972 1.00 22.95 78 GLU B N 1
ATOM 4087 C CA . GLU B 1 83 ? 50.097 41.512 49.566 1.00 23.90 78 GLU B CA 1
ATOM 4088 C C . GLU B 1 83 ? 48.690 41.888 49.173 1.00 21.62 78 GLU B C 1
ATOM 4089 O O . GLU B 1 83 ? 48.203 42.967 49.519 1.00 21.50 78 GLU B O 1
ATOM 4095 N N . ALA B 1 84 ? 48.058 41.006 48.404 1.00 19.77 79 ALA B N 1
ATOM 4096 C CA . ALA B 1 84 ? 46.719 41.241 47.903 1.00 18.02 79 ALA B CA 1
ATOM 4097 C C . ALA B 1 84 ? 45.771 41.503 49.058 1.00 17.26 79 ALA B C 1
ATOM 4098 O O . ALA B 1 84 ? 45.038 42.499 49.060 1.00 16.99 79 ALA B O 1
ATOM 4100 N N . TYR B 1 85 ? 45.764 40.599 50.032 1.00 16.66 80 TYR B N 1
ATOM 4101 C CA . TYR B 1 85 ? 44.798 40.681 51.147 1.00 16.27 80 TYR B CA 1
ATOM 4102 C C . TYR B 1 85 ? 45.292 41.617 52.256 1.00 16.75 80 TYR B C 1
ATOM 4103 O O . TYR B 1 85 ? 44.536 42.044 53.113 1.00 16.80 80 TYR B O 1
ATOM 4112 N N . GLY B 1 86 ? 46.553 42.017 52.178 1.00 17.83 81 GLY B N 1
ATOM 4113 C CA . GLY B 1 86 ? 47.080 43.079 53.027 1.00 18.75 81 GLY B CA 1
ATOM 4114 C C . GLY B 1 86 ? 46.403 44.417 52.741 1.00 19.04 81 GLY B C 1
ATOM 4115 O O . GLY B 1 86 ? 46.433 45.328 53.579 1.00 19.51 81 GLY B O 1
ATOM 4116 N N . THR B 1 87 ? 45.809 44.553 51.554 1.00 18.55 82 THR B N 1
ATOM 4117 C CA . THR B 1 87 ? 45.048 45.763 51.213 1.00 18.92 82 THR B CA 1
ATOM 4118 C C . THR B 1 87 ? 43.647 45.829 51.877 1.00 18.57 82 THR B C 1
ATOM 4119 O O . THR B 1 87 ? 42.968 46.857 51.767 1.00 19.16 82 THR B O 1
ATOM 4123 N N . PHE B 1 88 ? 43.197 44.739 52.504 1.00 17.68 83 PHE B N 1
ATOM 4124 C CA . PHE B 1 88 ? 41.876 44.693 53.145 1.00 17.13 83 PHE B CA 1
ATOM 4125 C C . PHE B 1 88 ? 42.020 45.148 54.583 1.00 17.90 83 PHE B C 1
ATOM 4126 O O . PHE B 1 88 ? 42.891 44.650 55.324 1.00 17.54 83 PHE B O 1
ATOM 4134 N N . ARG B 1 89 ? 41.162 46.092 54.971 1.00 18.47 84 ARG B N 1
ATOM 4135 C CA . ARG B 1 89 ? 41.258 46.755 56.275 1.00 19.75 84 ARG B CA 1
ATOM 4136 C C . ARG B 1 89 ? 40.384 46.024 57.280 1.00 18.78 84 ARG B C 1
ATOM 4137 O O . ARG B 1 89 ? 39.444 46.592 57.864 1.00 18.88 84 ARG B O 1
ATOM 4145 N N . HIS B 1 90 ? 40.727 44.762 57.478 1.00 17.67 85 HIS B N 1
ATOM 4146 C CA . HIS B 1 90 ? 40.082 43.900 58.450 1.00 17.23 85 HIS B CA 1
ATOM 4147 C C . HIS B 1 90 ? 40.971 42.724 58.664 1.00 16.78 85 HIS B C 1
ATOM 4148 O O . HIS B 1 90 ? 41.462 42.145 57.707 1.00 16.35 85 HIS B O 1
ATOM 4155 N N . ASP B 1 91 ? 41.200 42.355 59.917 1.00 17.16 86 ASP B N 1
ATOM 4156 C CA . ASP B 1 91 ? 42.091 41.237 60.207 1.00 17.08 86 ASP B CA 1
ATOM 4157 C C . ASP B 1 91 ? 41.573 39.926 59.634 1.00 16.13 86 ASP B C 1
ATOM 4158 O O . ASP B 1 91 ? 42.342 39.066 59.265 1.00 15.92 86 ASP B O 1
ATOM 4163 N N . ALA B 1 92 ? 40.258 39.762 59.549 1.00 15.08 87 ALA B N 1
ATOM 4164 C CA . ALA B 1 92 ? 39.697 38.527 58.984 1.00 14.55 87 ALA B CA 1
ATOM 4165 C C . ALA B 1 92 ? 39.615 38.545 57.463 1.00 13.94 87 ALA B C 1
ATOM 4166 O O . ALA B 1 92 ? 39.277 37.530 56.848 1.00 13.60 87 ALA B O 1
ATOM 4168 N N . VAL B 1 93 ? 39.897 39.719 56.884 1.00 13.90 88 VAL B N 1
ATOM 4169 C CA . VAL B 1 93 ? 39.767 40.019 55.448 1.00 13.50 88 VAL B CA 1
ATOM 4170 C C . VAL B 1 93 ? 38.299 40.106 54.996 1.00 13.26 88 VAL B C 1
ATOM 4171 O O . VAL B 1 93 ? 37.839 41.181 54.549 1.00 13.42 88 VAL B O 1
ATOM 4175 N N . CYS B 1 94 ? 37.582 38.990 55.105 1.00 13.21 89 CYS B N 1
ATOM 4176 C CA . CYS B 1 94 ? 36.139 38.930 54.821 1.00 12.94 89 CYS B CA 1
ATOM 4177 C C . CYS B 1 94 ? 35.342 38.374 56.025 1.00 12.65 89 CYS B C 1
ATOM 4178 O O . CYS B 1 94 ? 35.130 37.143 56.124 1.00 13.28 89 CYS B O 1
ATOM 4181 N N . PRO B 1 95 ? 34.925 39.261 56.941 1.00 12.21 90 PRO B N 1
ATOM 4182 C CA . PRO B 1 95 ? 34.337 38.791 58.187 1.00 11.95 90 PRO B CA 1
ATOM 4183 C C . PRO B 1 95 ? 32.835 38.582 58.097 1.00 11.53 90 PRO B C 1
ATOM 4184 O O . PRO B 1 95 ? 32.175 39.214 57.288 1.00 11.30 90 PRO B O 1
ATOM 4188 N N . LEU B 1 96 ? 32.334 37.710 58.963 1.00 11.41 91 LEU B N 1
ATOM 4189 C CA . LEU B 1 96 ? 30.904 37.522 59.160 1.00 11.49 91 LEU B CA 1
ATOM 4190 C C . LEU B 1 96 ? 30.334 38.447 60.212 1.00 11.87 91 LEU B C 1
ATOM 4191 O O . LEU B 1 96 ? 30.995 38.749 61.209 1.00 11.82 91 LEU B O 1
ATOM 4196 N N . VAL B 1 97 ? 29.077 38.862 59.993 1.00 11.72 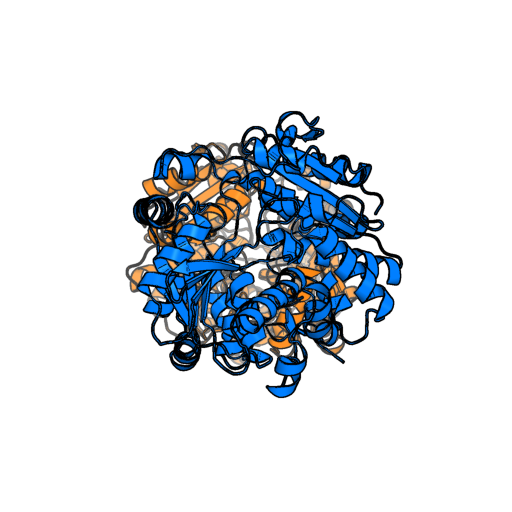92 VAL B N 1
ATOM 4197 C CA . VAL B 1 97 ? 28.298 39.556 60.997 1.00 11.77 92 VAL B CA 1
ATOM 4198 C C . VAL B 1 97 ? 26.938 38.866 61.043 1.00 11.70 92 VAL B C 1
ATOM 4199 O O . VAL B 1 97 ? 26.232 38.802 60.042 1.00 11.28 92 VAL B O 1
ATOM 4203 N N . GLN B 1 98 ? 26.600 38.310 62.201 1.00 11.60 93 GLN B N 1
ATOM 4204 C CA . GLN B 1 98 ? 25.332 37.633 62.377 1.00 11.56 93 GLN B CA 1
ATOM 4205 C C . GLN B 1 98 ? 24.177 38.615 62.350 1.00 11.99 93 GLN B C 1
ATOM 4206 O O . GLN B 1 98 ? 24.184 39.645 63.068 1.00 12.27 93 GLN B O 1
ATOM 4212 N N . THR B 1 99 ? 23.177 38.281 61.551 1.00 12.33 94 THR B N 1
ATOM 4213 C CA . THR B 1 99 ? 21.963 39.099 61.434 1.00 12.93 94 THR B CA 1
ATOM 4214 C C . THR B 1 99 ? 20.664 38.415 61.903 1.00 13.55 94 THR B C 1
ATOM 4215 O O . THR B 1 99 ? 19.642 39.089 62.102 1.00 13.92 94 THR B O 1
ATOM 4219 N N . ASP B 1 100 ? 20.699 37.101 62.094 1.00 13.25 95 ASP B N 1
ATOM 4220 C CA . ASP B 1 100 ? 19.616 36.387 62.714 1.00 13.79 95 ASP B CA 1
ATOM 4221 C C . ASP B 1 100 ? 20.174 35.110 63.344 1.00 13.54 95 ASP B C 1
ATOM 4222 O O . ASP B 1 100 ? 21.391 34.830 63.243 1.00 13.07 95 ASP B O 1
ATOM 4227 N N . ALA B 1 101 ? 19.302 34.345 64.003 1.00 14.03 96 ALA B N 1
ATOM 4228 C CA . ALA B 1 101 ? 19.700 33.114 64.718 1.00 14.70 96 ALA B CA 1
ATOM 4229 C C . ALA B 1 101 ? 20.544 32.198 63.826 1.00 14.87 96 ALA B C 1
ATOM 4230 O O . ALA B 1 101 ? 21.537 31.660 64.267 1.00 15.87 96 ALA B O 1
ATOM 4232 N N . ASN B 1 102 ? 20.143 32.040 62.576 1.00 14.81 97 ASN B N 1
ATOM 4233 C CA . ASN B 1 102 ? 20.838 31.148 61.640 1.00 14.74 97 ASN B CA 1
ATOM 4234 C C . ASN B 1 102 ? 21.243 31.853 60.327 1.00 14.02 97 ASN B C 1
ATOM 4235 O O . ASN B 1 102 ? 21.256 31.261 59.233 1.00 14.07 97 ASN B O 1
ATOM 4240 N N . GLU B 1 103 ? 21.586 33.122 60.440 1.00 12.93 98 GLU B N 1
ATOM 4241 C CA . GLU B 1 103 ? 21.829 33.937 59.274 1.00 12.75 98 GLU B CA 1
ATOM 4242 C C . GLU B 1 103 ? 23.011 34.882 59.548 1.00 12.23 98 GLU B C 1
ATOM 4243 O O . GLU B 1 103 ? 23.068 35.544 60.593 1.00 12.37 98 GLU B O 1
ATOM 4249 N N . PHE B 1 104 ? 23.924 34.936 58.600 1.00 11.69 99 PHE B N 1
ATOM 4250 C CA . PHE B 1 104 ? 25.151 35.688 58.721 1.00 11.95 99 PHE B CA 1
ATOM 4251 C C . PHE B 1 104 ? 25.458 36.432 57.450 1.00 12.24 99 PHE B C 1
ATOM 4252 O O . PHE B 1 104 ? 25.272 35.873 56.376 1.00 12.95 99 PHE B O 1
ATOM 4260 N N . VAL B 1 105 ? 25.956 37.658 57.549 1.00 12.24 100 VAL B N 1
ATOM 4261 C CA . VAL B 1 105 ? 26.329 38.424 56.365 1.00 12.32 100 VAL B CA 1
ATOM 4262 C C . VAL B 1 105 ? 27.843 38.339 56.244 1.00 11.76 100 VAL B C 1
ATOM 4263 O O . VAL B 1 105 ? 28.548 38.586 57.224 1.00 11.92 100 VAL B O 1
ATOM 4267 N N . LEU B 1 106 ? 28.331 37.978 55.060 1.00 11.45 101 LEU B N 1
ATOM 4268 C CA . LEU B 1 106 ? 29.759 37.934 54.774 1.00 11.34 101 LEU B CA 1
ATOM 4269 C C . LEU B 1 106 ? 30.182 39.239 54.088 1.00 11.41 101 LEU B C 1
ATOM 4270 O O . LEU B 1 106 ? 29.808 39.494 52.938 1.00 11.05 101 LEU B O 1
ATOM 4275 N N . GLU B 1 107 ? 30.968 40.048 54.793 1.00 11.67 102 GLU B N 1
ATOM 4276 C CA . GLU B 1 107 ? 31.334 41.401 54.313 1.00 12.29 102 GLU B CA 1
ATOM 4277 C C . GLU B 1 107 ? 32.525 41.343 53.358 1.00 12.06 102 GLU B C 1
ATOM 4278 O O . GLU B 1 107 ? 33.684 41.191 53.775 1.00 12.35 102 GLU B O 1
ATOM 4284 N N . LEU B 1 108 ? 32.236 41.505 52.070 1.00 12.01 103 LEU B N 1
ATOM 4285 C CA . LEU B 1 108 ? 33.258 41.503 51.037 1.00 11.94 103 LEU B CA 1
ATOM 4286 C C . LEU B 1 108 ? 33.729 42.912 50.652 1.00 12.55 103 LEU B C 1
ATOM 4287 O O . LEU B 1 108 ? 34.339 43.085 49.602 1.00 13.03 103 LEU B O 1
ATOM 4292 N N . PHE B 1 109 ? 33.505 43.870 51.547 1.00 12.87 104 PHE B N 1
ATOM 4293 C CA . PHE B 1 109 ? 33.678 45.292 51.258 1.00 13.47 104 PHE B CA 1
ATOM 4294 C C . PHE B 1 109 ? 34.725 46.021 52.094 1.00 14.21 104 PHE B C 1
ATOM 4295 O O . PHE B 1 109 ? 34.734 47.259 52.147 1.00 14.64 104 PHE B O 1
ATOM 4303 N N . HIS B 1 110 ? 35.658 45.270 52.680 1.00 14.50 105 HIS B N 1
ATOM 4304 C CA . HIS B 1 110 ? 36.727 45.867 53.484 1.00 15.05 105 HIS B CA 1
ATOM 4305 C C . HIS B 1 110 ? 37.987 46.142 52.670 1.00 15.59 105 HIS B C 1
ATOM 4306 O O . HIS B 1 110 ? 38.975 46.657 53.205 1.00 16.03 105 HIS B O 1
ATOM 4313 N N . GLY B 1 111 ? 37.956 45.835 51.365 1.00 15.70 106 GLY B N 1
ATOM 4314 C CA . GLY B 1 111 ? 39.034 46.130 50.444 1.00 16.46 106 GLY B CA 1
ATOM 4315 C C . GLY B 1 111 ? 39.112 47.599 49.988 1.00 17.76 106 GLY B C 1
ATOM 4316 O O . GLY B 1 111 ? 38.276 48.432 50.375 1.00 17.78 106 GLY B O 1
ATOM 4317 N N . PRO B 1 112 ? 40.102 47.918 49.147 1.00 18.01 107 PRO B N 1
ATOM 4318 C CA . PRO B 1 112 ? 40.370 49.303 48.780 1.00 19.08 107 PRO B CA 1
ATOM 4319 C C . PRO B 1 112 ? 39.258 50.109 48.085 1.00 19.34 107 PRO B C 1
ATOM 4320 O O . PRO B 1 112 ? 39.313 51.333 48.185 1.00 19.94 107 PRO B O 1
ATOM 4324 N N . THR B 1 113 ? 38.278 49.468 47.425 1.00 18.33 108 THR B N 1
ATOM 4325 C CA . THR B 1 113 ? 37.156 50.209 46.815 1.00 19.08 108 THR B CA 1
ATOM 4326 C C . THR B 1 113 ? 35.815 49.816 47.428 1.00 18.39 108 THR B C 1
ATOM 4327 O O . THR B 1 113 ? 34.763 50.082 46.867 1.00 18.13 108 THR B O 1
ATOM 4331 N N . LEU B 1 114 ? 35.861 49.201 48.612 1.00 18.06 109 LEU B N 1
ATOM 4332 C CA . LEU B 1 114 ? 34.673 48.900 49.380 1.00 17.66 109 LEU B CA 1
ATOM 4333 C C . LEU B 1 114 ? 33.656 48.063 48.608 1.00 17.03 109 LEU B C 1
ATOM 4334 O O . LEU B 1 114 ? 32.434 48.203 48.794 1.00 16.99 109 LEU B O 1
ATOM 4339 N N . ALA B 1 115 ? 34.154 47.203 47.738 1.00 17.23 110 ALA B N 1
ATOM 4340 C CA . ALA B 1 115 ? 33.285 46.315 46.950 1.00 17.08 110 ALA B CA 1
ATOM 4341 C C . ALA B 1 115 ? 33.998 45.015 46.620 1.00 16.41 110 ALA B C 1
ATOM 4342 O O . ALA B 1 115 ? 35.243 44.950 46.603 1.00 15.37 110 ALA B O 1
ATOM 4344 N N . PHE B 1 116 ? 33.194 43.978 46.396 1.00 16.32 111 PHE B N 1
ATOM 4345 C CA . PHE B 1 116 ? 33.710 42.620 46.366 1.00 16.99 111 PHE B CA 1
ATOM 4346 C C . PHE B 1 116 ? 34.654 42.340 45.210 1.00 16.21 111 PHE B C 1
ATOM 4347 O O . PHE B 1 116 ? 35.471 41.444 45.346 1.00 15.63 111 PHE B O 1
ATOM 4355 N N . LYS B 1 117 ? 34.579 43.085 44.096 1.00 15.64 112 LYS B N 1
ATOM 4356 C CA . LYS B 1 117 ? 35.548 42.836 43.008 1.00 15.81 112 LYS B CA 1
ATOM 4357 C C . LYS B 1 117 ? 37.002 43.069 43.469 1.00 15.23 112 LYS B C 1
ATOM 4358 O O . LYS B 1 117 ? 37.940 42.589 42.834 1.00 15.13 112 LYS B O 1
ATOM 4364 N N . ASP B 1 118 ? 37.204 43.782 44.578 1.00 14.87 113 ASP B N 1
ATOM 4365 C CA . ASP B 1 118 ? 38.557 43.886 45.149 1.00 14.80 113 ASP B CA 1
ATOM 4366 C C . ASP B 1 118 ? 39.186 42.506 45.423 1.00 14.20 113 ASP B C 1
ATOM 4367 O O . ASP B 1 118 ? 40.394 42.315 45.278 1.00 13.77 113 ASP B O 1
ATOM 4372 N N . VAL B 1 119 ? 38.375 41.550 45.875 1.00 13.61 114 VAL B N 1
ATOM 4373 C CA . VAL B 1 119 ? 38.913 40.262 46.312 1.00 13.63 114 VAL B CA 1
ATOM 4374 C C . VAL B 1 119 ? 39.717 39.604 45.149 1.00 13.88 114 VAL B C 1
ATOM 4375 O O . VAL B 1 119 ? 40.896 39.280 45.298 1.00 14.50 114 VAL B O 1
ATOM 4379 N N . ALA B 1 120 ? 39.088 39.490 43.988 1.00 14.01 115 ALA B N 1
ATOM 4380 C CA . ALA B 1 120 ? 39.725 38.878 42.819 1.00 14.60 115 ALA B CA 1
ATOM 4381 C C . ALA B 1 120 ? 40.779 39.816 42.202 1.00 15.31 115 ALA B C 1
ATOM 4382 O O . ALA B 1 120 ? 41.874 39.393 41.834 1.00 15.72 115 ALA B O 1
ATOM 4384 N N . MET B 1 121 ? 40.439 41.093 42.091 1.00 16.57 116 MET B N 1
ATOM 4385 C CA . MET B 1 121 ? 41.265 42.007 41.322 1.00 17.88 116 MET B CA 1
ATOM 4386 C C . MET B 1 121 ? 42.614 42.161 41.971 1.00 16.66 116 MET B C 1
ATOM 4387 O O . MET B 1 121 ? 43.632 42.174 41.280 1.00 16.79 116 MET B O 1
ATOM 4392 N N . GLN B 1 122 ? 42.629 42.295 43.293 1.00 15.99 117 GLN B N 1
ATOM 4393 C CA . GLN B 1 122 ? 43.902 42.483 43.993 1.00 16.39 117 GLN B CA 1
ATOM 4394 C C . GLN B 1 122 ? 44.836 41.306 43.748 1.00 16.33 117 GLN B C 1
ATOM 4395 O O . GLN B 1 122 ? 46.041 41.507 43.632 1.00 17.15 117 GLN B O 1
ATOM 4401 N N . LEU B 1 123 ? 44.302 40.082 43.650 1.00 15.57 118 LEU B N 1
ATOM 4402 C CA . LEU B 1 123 ? 45.195 38.910 43.423 1.00 15.82 118 LEU B CA 1
ATOM 4403 C C . LEU B 1 123 ? 45.499 38.774 41.923 1.00 16.11 118 LEU B C 1
ATOM 4404 O O . LEU B 1 123 ? 46.643 38.571 41.528 1.00 16.77 118 LEU B O 1
ATOM 4409 N N . LEU B 1 124 ? 44.466 38.924 41.101 1.00 16.16 119 LEU B N 1
ATOM 4410 C CA . LEU B 1 124 ? 44.603 38.868 39.638 1.00 16.70 119 LEU B CA 1
ATOM 4411 C C . LEU B 1 124 ? 45.737 39.771 39.129 1.00 17.34 119 LEU B C 1
ATOM 4412 O O . LEU B 1 124 ? 46.582 39.296 38.367 1.00 16.91 119 LEU B O 1
ATOM 4417 N N . ALA B 1 125 ? 45.769 41.041 39.568 1.00 17.33 120 ALA B N 1
ATOM 4418 C CA . ALA B 1 125 ? 46.766 41.993 39.054 1.00 17.90 120 ALA B CA 1
ATOM 4419 C C . ALA B 1 125 ? 48.179 41.523 39.343 1.00 18.15 120 ALA B C 1
ATOM 4420 O O . ALA B 1 125 ? 49.069 41.669 38.508 1.00 18.62 120 ALA B O 1
ATOM 4422 N N . ARG B 1 126 ? 48.364 40.944 40.527 1.00 17.84 121 ARG B N 1
ATOM 4423 C CA . ARG B 1 126 ? 49.642 40.475 40.965 1.00 18.44 121 ARG B CA 1
ATOM 4424 C C . ARG B 1 126 ? 50.011 39.157 40.291 1.00 18.12 121 ARG B C 1
ATOM 4425 O O . ARG B 1 126 ? 51.179 38.942 39.907 1.00 18.56 121 ARG B O 1
ATOM 4433 N N . MET B 1 127 ? 49.042 38.283 40.087 1.00 17.12 122 MET B N 1
ATOM 4434 C CA . MET B 1 127 ? 49.339 37.073 39.329 1.00 17.51 122 MET B CA 1
ATOM 4435 C C . MET B 1 127 ? 49.774 37.442 37.908 1.00 17.96 122 MET B C 1
ATOM 4436 O O . MET B 1 127 ? 50.769 36.922 37.400 1.00 18.06 122 MET B O 1
ATOM 4441 N N . MET B 1 128 ? 49.037 38.354 37.281 1.00 18.40 123 MET B N 1
ATOM 4442 C CA . MET B 1 128 ? 49.316 38.737 35.892 1.00 19.52 123 MET B CA 1
ATOM 4443 C C . MET B 1 128 ? 50.709 39.358 35.754 1.00 20.06 123 MET B C 1
ATOM 4444 O O . MET B 1 128 ? 51.448 39.056 34.828 1.00 20.07 123 MET B O 1
ATOM 4449 N N . ASP B 1 129 ? 51.044 40.227 36.695 1.00 20.49 124 ASP B N 1
ATOM 4450 C CA . ASP B 1 129 ? 52.302 40.901 36.735 1.00 21.52 124 ASP B CA 1
ATOM 4451 C C . ASP B 1 129 ? 53.456 39.906 36.781 1.00 21.55 124 ASP B C 1
ATOM 4452 O O . ASP B 1 129 ? 54.465 40.066 36.095 1.00 21.62 124 ASP B O 1
ATOM 4457 N N . TYR B 1 130 ? 53.270 38.869 37.580 1.00 20.84 125 TYR B N 1
ATOM 4458 C CA . TYR B 1 130 ? 54.215 37.793 37.679 1.00 21.83 125 TYR B CA 1
ATOM 4459 C C . TYR B 1 130 ? 54.382 36.987 36.383 1.00 21.19 125 TYR B C 1
ATOM 4460 O O . TYR B 1 130 ? 55.510 36.742 35.961 1.00 20.89 125 TYR B O 1
ATOM 4469 N N . VAL B 1 131 ? 53.263 36.596 35.757 1.00 20.01 126 VAL B N 1
ATOM 4470 C CA . VAL B 1 131 ? 53.304 35.825 34.521 1.00 20.10 126 VAL B CA 1
ATOM 4471 C C . VAL B 1 131 ? 53.948 36.666 33.421 1.00 20.34 126 VAL B C 1
ATOM 4472 O O . VAL B 1 131 ? 54.805 36.193 32.649 1.00 20.92 126 VAL B O 1
ATOM 4476 N N . LEU B 1 132 ? 53.516 37.919 33.307 1.00 20.14 127 LEU B N 1
ATOM 4477 C CA . LEU B 1 132 ? 54.091 38.810 32.300 1.00 20.77 127 LEU B CA 1
ATOM 4478 C C . LEU B 1 132 ? 55.610 38.970 32.500 1.00 21.93 127 LEU B C 1
ATOM 4479 O O . LEU B 1 132 ? 56.386 38.932 31.535 1.00 22.49 127 LEU B O 1
ATOM 4484 N N . ALA B 1 133 ? 56.044 39.116 33.749 1.00 22.53 128 ALA B N 1
ATOM 4485 C CA . ALA B 1 133 ? 57.507 39.210 34.009 1.00 23.94 128 ALA B CA 1
ATOM 4486 C C . ALA B 1 133 ? 58.290 37.970 33.542 1.00 25.21 128 ALA B C 1
ATOM 4487 O O . ALA B 1 133 ? 59.402 38.097 32.969 1.00 25.25 128 ALA B O 1
ATOM 4489 N N . GLN B 1 134 ? 57.733 36.781 33.777 1.00 25.78 129 GLN B N 1
ATOM 4490 C CA . GLN B 1 134 ? 58.418 35.530 33.373 1.00 27.96 129 GLN B CA 1
ATOM 4491 C C . GLN B 1 134 ? 58.597 35.505 31.873 1.00 27.63 129 GLN B C 1
ATOM 4492 O O . GLN B 1 134 ? 59.595 35.031 31.379 1.00 28.03 129 GLN B O 1
ATOM 4498 N N . ARG B 1 135 ? 57.614 36.034 31.156 1.00 27.09 130 ARG B N 1
ATOM 4499 C CA . ARG B 1 135 ? 57.619 36.018 29.708 1.00 28.47 130 ARG B CA 1
ATOM 4500 C C . ARG B 1 135 ? 58.313 37.196 29.075 1.00 28.01 130 ARG B C 1
ATOM 4501 O O . ARG B 1 135 ? 58.421 37.241 27.859 1.00 28.01 130 ARG B O 1
ATOM 4509 N N . GLY B 1 136 ? 58.748 38.150 29.886 1.00 27.38 131 GLY B N 1
ATOM 4510 C CA . GLY B 1 136 ? 59.369 39.354 29.402 1.00 28.39 131 GLY B CA 1
ATOM 4511 C C . GLY B 1 136 ? 58.398 40.166 28.580 1.00 28.71 131 GLY B C 1
ATOM 4512 O O . GLY B 1 136 ? 58.802 40.797 27.625 1.00 28.37 131 GLY B O 1
ATOM 4513 N N . GLU B 1 137 ? 57.120 40.117 28.965 1.00 27.92 132 GLU B N 1
ATOM 4514 C CA . GLU B 1 137 ? 56.040 40.803 28.249 1.00 29.00 132 GLU B CA 1
ATOM 4515 C C . GLU B 1 137 ? 55.404 41.844 29.141 1.00 27.85 132 GLU B C 1
ATOM 4516 O O . GLU B 1 137 ? 55.609 41.854 30.344 1.00 25.96 132 GLU B O 1
ATOM 4522 N N . ARG B 1 138 ? 54.604 42.707 28.527 1.00 34.51 133 ARG B N 1
ATOM 4523 C CA . ARG B 1 138 ? 53.814 43.673 29.266 1.00 32.21 133 ARG B CA 1
ATOM 4524 C C . ARG B 1 138 ? 52.372 43.625 28.768 1.00 29.92 133 ARG B C 1
ATOM 4525 O O . ARG B 1 138 ? 52.082 43.006 27.730 1.00 30.99 133 ARG B O 1
ATOM 4533 N N . ALA B 1 139 ? 51.477 44.273 29.501 1.00 27.31 134 ALA B N 1
ATOM 4534 C CA . ALA B 1 139 ? 50.079 44.415 29.058 1.00 25.84 134 ALA B CA 1
ATOM 4535 C C . ALA B 1 139 ? 49.575 45.848 29.184 1.00 24.68 134 ALA B C 1
ATOM 4536 O O . ALA B 1 139 ? 49.972 46.601 30.082 1.00 25.40 134 ALA B O 1
ATOM 4538 N N . THR B 1 140 ? 48.678 46.217 28.279 1.00 23.81 135 THR B N 1
ATOM 4539 C CA . THR B 1 140 ? 47.952 47.470 28.393 1.00 22.57 135 THR B CA 1
ATOM 4540 C C . THR B 1 140 ? 46.500 47.093 28.679 1.00 21.17 135 THR B C 1
ATOM 4541 O O . THR B 1 140 ? 45.843 46.506 27.823 1.00 21.13 135 THR B O 1
ATOM 4545 N N . ILE B 1 141 ? 46.043 47.393 29.894 1.00 20.58 136 ILE B N 1
ATOM 4546 C CA . ILE B 1 141 ? 44.683 47.077 30.343 1.00 20.43 136 ILE B CA 1
ATOM 4547 C C . ILE B 1 141 ? 43.773 48.227 29.961 1.00 20.44 136 ILE B C 1
ATOM 4548 O O . ILE B 1 141 ? 44.083 49.386 30.257 1.00 19.36 136 ILE B O 1
ATOM 4553 N N . VAL B 1 142 ? 42.657 47.920 29.308 1.00 21.94 137 VAL B N 1
ATOM 4554 C CA . VAL B 1 142 ? 41.746 48.970 28.856 1.00 22.81 137 VAL B CA 1
ATOM 4555 C C . VAL B 1 142 ? 40.327 48.543 29.178 1.00 24.05 137 VAL B C 1
ATOM 4556 O O . VAL B 1 142 ? 39.971 47.378 28.990 1.00 26.66 137 VAL B O 1
ATOM 4560 N N . GLY B 1 143 ? 39.533 49.471 29.691 1.00 24.00 138 GLY B N 1
ATOM 4561 C CA . GLY B 1 143 ? 38.133 49.195 30.000 1.00 24.83 138 GLY B CA 1
ATOM 4562 C C . GLY B 1 143 ? 37.285 50.441 30.074 1.00 25.25 138 GLY B C 1
ATOM 4563 O O . GLY B 1 143 ? 37.783 51.556 30.246 1.00 23.38 138 GLY B O 1
ATOM 4564 N N . ALA B 1 144 ? 35.978 50.228 29.931 1.00 26.63 139 ALA B N 1
ATOM 4565 C CA . ALA B 1 144 ? 35.015 51.279 30.077 1.00 27.53 139 ALA B CA 1
ATOM 4566 C C . ALA B 1 144 ? 34.286 51.012 31.392 1.00 29.02 139 ALA B C 1
ATOM 4567 O O . ALA B 1 144 ? 34.145 49.867 31.813 1.00 28.23 139 ALA B O 1
ATOM 4569 N N . THR B 1 145 ? 33.829 52.063 32.044 1.00 30.82 140 THR B N 1
ATOM 4570 C CA . THR B 1 145 ? 33.081 51.887 33.283 1.00 33.10 140 THR B CA 1
ATOM 4571 C C . THR B 1 145 ? 32.099 53.024 33.506 1.00 35.52 140 THR B C 1
ATOM 4572 O O . THR B 1 145 ? 32.329 54.140 33.069 1.00 35.16 140 THR B O 1
ATOM 4576 N N . SER B 1 146 ? 30.994 52.712 34.179 1.00 40.35 141 SER B N 1
ATOM 4577 C CA . SER B 1 146 ? 29.990 53.710 34.577 1.00 44.10 141 SER B CA 1
ATOM 4578 C C . SER B 1 146 ? 30.250 54.194 36.007 1.00 46.91 141 SER B C 1
ATOM 4579 O O . SER B 1 146 ? 29.623 55.163 36.467 1.00 47.88 141 SER B O 1
ATOM 4582 N N . GLY B 1 147 ? 31.173 53.505 36.693 1.00 47.81 142 GLY B N 1
ATOM 4583 C CA . GLY B 1 147 ? 31.739 53.979 37.964 1.00 49.37 142 GLY B CA 1
ATOM 4584 C C . GLY B 1 147 ? 32.511 52.934 38.763 1.00 47.77 142 GLY B C 1
ATOM 4585 O O . GLY B 1 147 ? 33.687 53.146 39.115 1.00 49.08 142 GLY B O 1
ATOM 4586 N N . ASP B 1 148 ? 31.856 51.809 39.041 1.00 48.39 143 ASP B N 1
ATOM 4587 C CA . ASP B 1 148 ? 32.344 50.848 40.033 1.00 46.84 143 ASP B CA 1
ATOM 4588 C C . ASP B 1 148 ? 33.524 50.006 39.558 1.00 43.30 143 ASP B C 1
ATOM 4589 O O . ASP B 1 148 ? 34.558 49.957 40.237 1.00 41.95 143 ASP B O 1
ATOM 4591 N N . THR B 1 149 ? 33.388 49.306 38.433 1.00 40.71 144 THR B N 1
ATOM 4592 C CA . THR B 1 149 ? 34.415 48.297 38.105 1.00 38.11 144 THR B CA 1
ATOM 4593 C C . THR B 1 149 ? 35.747 48.992 37.796 1.00 33.36 144 THR B C 1
ATOM 4594 O O . THR B 1 149 ? 36.812 48.441 38.077 1.00 31.03 144 THR B O 1
ATOM 4598 N N . GLY B 1 150 ? 35.673 50.202 37.248 1.00 31.64 145 GLY B N 1
ATOM 4599 C CA . GLY B 1 150 ? 36.854 51.010 37.012 1.00 29.94 145 GLY B CA 1
ATOM 4600 C C . GLY B 1 150 ? 37.739 51.197 38.247 1.00 29.58 145 GLY B C 1
ATOM 4601 O O . GLY B 1 150 ? 38.968 51.083 38.164 1.00 28.68 145 GLY B O 1
ATOM 4602 N N . GLY B 1 151 ? 37.126 51.474 39.396 1.00 28.54 146 GLY B N 1
ATOM 4603 C CA . GLY B 1 151 ? 37.898 51.730 40.618 1.00 27.68 146 GLY B CA 1
ATOM 4604 C C . GLY B 1 151 ? 38.634 50.504 41.123 1.00 25.01 146 GLY B C 1
ATOM 4605 O O . GLY B 1 151 ? 39.809 50.564 41.510 1.00 23.13 146 GLY B O 1
ATOM 4606 N N . ALA B 1 152 ? 37.943 49.373 41.119 1.00 24.10 147 ALA B N 1
ATOM 4607 C CA . ALA B 1 152 ? 38.529 48.150 41.628 1.00 23.13 147 ALA B CA 1
ATOM 4608 C C . ALA B 1 152 ? 39.761 47.772 40.772 1.00 21.66 147 ALA B C 1
ATOM 4609 O O . ALA B 1 152 ? 40.806 47.415 41.304 1.00 22.61 147 ALA B O 1
ATOM 4611 N N . ALA B 1 153 ? 39.641 47.881 39.451 1.00 20.18 148 ALA B N 1
ATOM 4612 C CA . ALA B 1 153 ? 40.746 47.581 38.534 1.00 19.07 148 ALA B CA 1
ATOM 4613 C C . ALA B 1 153 ? 41.914 48.534 38.781 1.00 18.77 148 ALA B C 1
ATOM 4614 O O . ALA B 1 153 ? 43.063 48.108 38.861 1.00 17.73 148 ALA B O 1
ATOM 4616 N N . ILE B 1 154 ? 41.602 49.822 38.887 1.00 19.09 149 ILE B N 1
ATOM 4617 C CA . ILE B 1 154 ? 42.633 50.841 39.085 1.00 19.83 149 ILE B CA 1
ATOM 4618 C C . ILE B 1 154 ? 43.409 50.610 40.367 1.00 20.44 149 ILE B C 1
ATOM 4619 O O . ILE B 1 154 ? 44.644 50.645 40.375 1.00 20.36 149 ILE B O 1
ATOM 4624 N N . GLU B 1 155 ? 42.704 50.349 41.454 1.00 21.08 150 GLU B N 1
ATOM 4625 C CA . GLU B 1 155 ? 43.385 50.061 42.724 1.00 22.23 150 GLU B CA 1
ATOM 4626 C C . GLU B 1 155 ? 44.199 48.773 42.752 1.00 21.11 150 GLU B C 1
ATOM 4627 O O . GLU B 1 155 ? 45.085 48.649 43.596 1.00 21.47 150 GLU B O 1
ATOM 4633 N N . ALA B 1 156 ? 43.872 47.808 41.883 1.00 19.71 151 ALA B N 1
ATOM 4634 C CA . ALA B 1 156 ? 44.579 46.533 41.820 1.00 19.54 151 ALA B CA 1
ATOM 4635 C C . ALA B 1 156 ? 45.779 46.611 40.876 1.00 19.52 151 ALA B C 1
ATOM 4636 O O . ALA B 1 156 ? 46.810 46.046 41.152 1.00 19.27 151 ALA B O 1
ATOM 4638 N N . PHE B 1 157 ? 45.617 47.279 39.736 1.00 19.56 152 PHE B N 1
ATOM 4639 C CA . PHE B 1 157 ? 46.688 47.358 38.742 1.00 20.01 152 PHE B CA 1
ATOM 4640 C C . PHE B 1 157 ? 47.648 48.510 39.000 1.00 21.14 152 PHE B C 1
ATOM 4641 O O . PHE B 1 157 ? 48.785 48.484 38.544 1.00 22.35 152 PHE B O 1
ATOM 4649 N N . GLY B 1 158 ? 47.205 49.505 39.770 1.00 22.06 153 GLY B N 1
ATOM 4650 C CA . GLY B 1 158 ? 48.025 50.655 40.122 1.00 23.69 153 GLY B CA 1
ATOM 4651 C C . GLY B 1 158 ? 49.283 50.218 40.838 1.00 24.81 153 GLY B C 1
ATOM 4652 O O . GLY B 1 158 ? 49.224 49.460 41.783 1.00 24.70 153 GLY B O 1
ATOM 4653 N N . GLY B 1 159 ? 50.437 50.667 40.370 1.00 26.44 154 GLY B N 1
ATOM 4654 C CA . GLY B 1 159 ? 51.704 50.254 40.988 1.00 28.21 154 GLY B CA 1
ATOM 4655 C C . GLY B 1 159 ? 52.248 48.894 40.544 1.00 27.96 154 GLY B C 1
ATOM 4656 O O . GLY B 1 159 ? 53.341 48.486 40.965 1.00 29.42 154 GLY B O 1
ATOM 4657 N N . ARG B 1 160 ? 51.520 48.172 39.695 1.00 25.47 155 ARG B N 1
ATOM 4658 C CA . ARG B 1 160 ? 52.055 46.939 39.169 1.00 25.46 155 ARG B CA 1
ATOM 4659 C C . ARG B 1 160 ? 53.155 47.351 38.188 1.00 27.78 155 ARG B C 1
ATOM 4660 O O . ARG B 1 160 ? 53.152 48.471 37.665 1.00 29.08 155 ARG B O 1
ATOM 4668 N N . ASP B 1 161 ? 54.117 46.464 37.978 1.00 28.86 156 ASP B N 1
ATOM 4669 C CA . ASP B 1 161 ? 55.305 46.790 37.188 1.00 30.88 156 ASP B CA 1
ATOM 4670 C C . ASP B 1 161 ? 55.132 46.600 35.696 1.00 29.51 156 ASP B C 1
ATOM 4671 O O . ASP B 1 161 ? 55.695 47.365 34.911 1.00 30.10 156 ASP B O 1
ATOM 4676 N N . ASN B 1 162 ? 54.348 45.590 35.313 1.00 26.55 157 ASN B N 1
ATOM 4677 C CA . ASN B 1 162 ? 54.313 45.117 33.932 1.00 26.48 157 ASN B CA 1
ATOM 4678 C C . ASN B 1 162 ? 53.034 45.471 33.186 1.00 25.11 157 ASN B C 1
ATOM 4679 O O . ASN B 1 162 ? 52.857 45.064 32.042 1.00 25.27 157 ASN B O 1
ATOM 4684 N N . THR B 1 163 ? 52.172 46.271 33.832 1.00 23.96 158 THR B N 1
ATOM 4685 C CA . THR B 1 163 ? 50.947 46.744 33.222 1.00 23.52 158 THR B CA 1
ATOM 4686 C C . THR B 1 163 ? 50.763 48.254 33.351 1.00 23.92 158 THR B C 1
ATOM 4687 O O . THR B 1 163 ? 51.273 48.881 34.281 1.00 25.23 158 THR B O 1
ATOM 4691 N N . ASP B 1 164 ? 50.033 48.815 32.399 1.00 23.69 159 ASP B N 1
ATOM 4692 C CA . ASP B 1 164 ? 49.492 50.170 32.472 1.00 24.04 159 ASP B CA 1
ATOM 4693 C C . ASP B 1 164 ? 48.005 50.031 32.237 1.00 22.24 159 ASP B C 1
ATOM 4694 O O . ASP B 1 164 ? 47.596 49.280 31.371 1.00 22.50 159 ASP B O 1
ATOM 4699 N N . ILE B 1 165 ? 47.194 50.748 32.989 1.00 21.73 160 ILE B N 1
ATOM 4700 C CA . ILE B 1 165 ? 45.743 50.568 32.896 1.00 20.40 160 ILE B CA 1
ATOM 4701 C C . ILE B 1 165 ? 45.090 51.890 32.485 1.00 20.50 160 ILE B C 1
ATOM 4702 O O . ILE B 1 165 ? 45.464 52.960 32.966 1.00 21.48 160 ILE B O 1
ATOM 4707 N N . PHE B 1 166 ? 44.136 51.780 31.565 1.00 19.94 161 PHE B N 1
ATOM 4708 C CA . PHE B 1 166 ? 43.416 52.908 31.029 1.00 20.29 161 PHE B CA 1
ATOM 4709 C C . PHE B 1 166 ? 41.932 52.649 31.206 1.00 20.52 161 PHE B C 1
ATOM 4710 O O . PHE B 1 166 ? 41.419 51.696 30.620 1.00 20.93 161 PHE B O 1
ATOM 4718 N N . ILE B 1 167 ? 41.242 53.486 31.985 1.00 21.31 162 ILE B N 1
ATOM 4719 C CA . ILE B 1 167 ? 39.785 53.306 32.186 1.00 22.11 162 ILE B CA 1
ATOM 4720 C C . ILE B 1 167 ? 39.051 54.498 31.566 1.00 22.98 162 ILE B C 1
ATOM 4721 O O . ILE B 1 167 ? 39.351 55.641 31.873 1.00 23.33 162 ILE B O 1
ATOM 4726 N N . LEU B 1 168 ? 38.094 54.218 30.694 1.00 24.02 163 LEU B N 1
ATOM 4727 C CA . LEU B 1 168 ? 37.303 55.270 30.068 1.00 25.59 163 LEU B CA 1
ATOM 4728 C C . LEU B 1 168 ? 35.956 55.350 30.809 1.00 27.64 163 LEU B C 1
ATOM 4729 O O . LEU B 1 168 ? 35.340 54.319 31.111 1.00 28.16 163 LEU B O 1
ATOM 4734 N N . PHE B 1 169 ? 35.493 56.556 31.096 1.00 28.92 164 PHE B N 1
ATOM 4735 C CA . PHE B 1 169 ? 34.188 56.716 31.730 1.00 31.43 164 PHE B CA 1
ATOM 4736 C C . PHE B 1 169 ? 33.464 57.935 31.169 1.00 33.77 164 PHE B C 1
ATOM 4737 O O . PHE B 1 169 ? 34.119 58.857 30.631 1.00 34.00 164 PHE B O 1
ATOM 4745 N N . PRO B 1 170 ? 32.110 57.933 31.249 1.00 35.51 165 PRO B N 1
ATOM 4746 C CA . PRO B 1 170 ? 31.341 59.014 30.657 1.00 37.47 165 PRO B CA 1
ATOM 4747 C C . PRO B 1 170 ? 31.540 60.304 31.424 1.00 38.97 165 PRO B C 1
ATOM 4748 O O . PRO B 1 170 ? 31.257 60.358 32.602 1.00 39.42 165 PRO B O 1
ATOM 4752 N N . ASN B 1 171 ? 32.042 61.320 30.733 1.00 39.79 166 ASN B N 1
ATOM 4753 C CA . ASN B 1 171 ? 32.351 62.620 31.325 1.00 41.92 166 ASN B CA 1
ATOM 4754 C C . ASN B 1 171 ? 31.171 63.235 32.071 1.00 45.14 166 ASN B C 1
ATOM 4755 O O . ASN B 1 171 ? 30.098 63.402 31.495 1.00 45.51 166 ASN B O 1
ATOM 4760 N N . GLY B 1 172 ? 31.396 63.546 33.352 1.00 46.34 167 GLY B N 1
ATOM 4761 C CA . GLY B 1 172 ? 30.407 64.166 34.219 1.00 49.58 167 GLY B CA 1
ATOM 4762 C C . GLY B 1 172 ? 29.233 63.296 34.635 1.00 50.85 167 GLY B C 1
ATOM 4763 O O . GLY B 1 172 ? 28.335 63.783 35.328 1.00 52.65 167 GLY B O 1
ATOM 4764 N N . ARG B 1 173 ? 29.213 62.024 34.238 1.00 48.80 168 ARG B N 1
ATOM 4765 C CA . ARG B 1 173 ? 28.062 61.154 34.542 1.00 51.44 168 ARG B CA 1
ATOM 4766 C C . ARG B 1 173 ? 28.383 59.964 35.485 1.00 50.29 168 ARG B C 1
ATOM 4767 O O . ARG B 1 173 ? 27.587 59.034 35.629 1.00 51.07 168 ARG B O 1
ATOM 4775 N N . VAL B 1 174 ? 29.541 60.002 36.139 1.00 48.05 169 VAL B N 1
ATOM 4776 C CA . VAL B 1 174 ? 29.865 59.007 37.158 1.00 46.47 169 VAL B CA 1
ATOM 4777 C C . VAL B 1 174 ? 29.588 59.589 38.551 1.00 49.12 169 VAL B C 1
ATOM 4778 O O . VAL B 1 174 ? 29.857 60.766 38.798 1.00 49.97 169 VAL B O 1
ATOM 4782 N N . SER B 1 175 ? 29.059 58.758 39.454 1.00 50.07 170 SER B N 1
ATOM 4783 C CA . SER B 1 175 ? 28.810 59.179 40.839 1.00 53.39 170 SER B CA 1
ATOM 4784 C C . SER B 1 175 ? 30.123 59.650 41.451 1.00 52.71 170 SER B C 1
ATOM 4785 O O . SER B 1 175 ? 31.180 59.082 41.144 1.00 49.71 170 SER B O 1
ATOM 4788 N N . PRO B 1 176 ? 30.071 60.692 42.295 1.00 55.70 171 PRO B N 1
ATOM 4789 C CA . PRO B 1 176 ? 31.319 61.282 42.789 1.00 55.60 171 PRO B CA 1
ATOM 4790 C C . PRO B 1 176 ? 32.210 60.333 43.595 1.00 53.33 171 PRO B C 1
ATOM 4791 O O . PRO B 1 176 ? 33.426 60.324 43.391 1.00 50.02 171 PRO B O 1
ATOM 4795 N N . VAL B 1 177 ? 31.629 59.542 44.501 1.00 54.73 172 VAL B N 1
ATOM 4796 C CA . VAL B 1 177 ? 32.423 58.520 45.179 1.00 52.70 172 VAL B CA 1
ATOM 4797 C C . VAL B 1 177 ? 33.137 57.629 44.137 1.00 48.95 172 VAL B C 1
ATOM 4798 O O . VAL B 1 177 ? 34.374 57.533 44.148 1.00 46.33 172 VAL B O 1
ATOM 4802 N N . GLN B 1 178 ? 32.376 57.041 43.208 1.00 47.88 173 GLN B N 1
ATOM 4803 C CA . GLN B 1 178 ? 32.948 56.123 42.205 1.00 44.97 173 GLN B CA 1
ATOM 4804 C C . GLN B 1 178 ? 34.014 56.817 41.348 1.00 43.59 173 GLN B C 1
ATOM 4805 O O . GLN B 1 178 ? 35.001 56.181 40.958 1.00 40.06 173 GLN B O 1
ATOM 4811 N N . GLN B 1 179 ? 33.834 58.113 41.072 1.00 45.49 174 GLN B N 1
ATOM 4812 C CA . GLN B 1 179 ? 34.802 58.833 40.233 1.00 44.99 174 GLN B CA 1
ATOM 4813 C C . GLN B 1 179 ? 36.118 59.073 40.970 1.00 44.15 174 GLN B C 1
ATOM 4814 O O . GLN B 1 179 ? 37.203 58.760 40.439 1.00 40.98 174 GLN B O 1
ATOM 4820 N N . ARG B 1 180 ? 36.015 59.634 42.173 1.00 46.26 175 ARG B N 1
ATOM 4821 C CA . ARG B 1 180 ? 37.196 60.000 42.963 1.00 47.16 175 ARG B CA 1
ATOM 4822 C C . ARG B 1 180 ? 38.153 58.799 43.180 1.00 44.36 175 ARG B C 1
ATOM 4823 O O . ARG B 1 180 ? 39.371 58.977 43.147 1.00 43.99 175 ARG B O 1
ATOM 4825 N N . GLN B 1 181 ? 37.614 57.585 43.349 1.00 43.27 176 GLN B N 1
ATOM 4826 C CA . GLN B 1 181 ? 38.452 56.364 43.445 1.00 41.29 176 GLN B CA 1
ATOM 4827 C C . GLN B 1 181 ? 39.203 56.033 42.159 1.00 39.43 176 GLN B C 1
ATOM 4828 O O . GLN B 1 181 ? 40.270 55.396 42.195 1.00 39.07 176 GLN B O 1
ATOM 4834 N N . MET B 1 182 ? 38.636 56.435 41.024 1.00 38.00 177 MET B N 1
ATOM 4835 C CA . MET B 1 182 ? 39.284 56.225 39.735 1.00 35.61 177 MET B CA 1
ATOM 4836 C C . MET B 1 182 ? 40.346 57.258 39.466 1.00 35.86 177 MET B C 1
ATOM 4837 O O . MET B 1 182 ? 41.340 56.947 38.825 1.00 34.37 177 MET B O 1
ATOM 4842 N N . THR B 1 183 ? 40.127 58.487 39.943 1.00 36.87 178 THR B N 1
ATOM 4843 C CA . THR B 1 183 ? 40.939 59.609 39.535 1.00 37.50 178 THR B CA 1
ATOM 4844 C C . THR B 1 183 ? 42.014 60.011 40.556 1.00 39.14 178 THR B C 1
ATOM 4845 O O . THR B 1 183 ? 42.931 60.744 40.214 1.00 41.30 178 THR B O 1
ATOM 4849 N N . SER B 1 184 ? 41.917 59.560 41.802 1.00 39.98 179 SER B N 1
ATOM 4850 C CA . SER B 1 184 ? 42.835 60.070 42.827 1.00 42.39 179 SER B CA 1
ATOM 4851 C C . SER B 1 184 ? 43.772 59.024 43.421 1.00 41.44 179 SER B C 1
ATOM 4852 O O . SER B 1 184 ? 44.167 59.133 44.583 1.00 43.00 179 SER B O 1
ATOM 4855 N N . SER B 1 185 ? 44.136 58.011 42.638 1.00 39.29 180 SER B N 1
ATOM 4856 C CA . SER B 1 185 ? 44.850 56.844 43.188 1.00 38.10 180 SER B CA 1
ATOM 4857 C C . SER B 1 185 ? 46.336 57.114 43.383 1.00 39.86 180 SER B C 1
ATOM 4858 O O . SER B 1 185 ? 47.005 56.393 44.125 1.00 40.37 180 SER B O 1
ATOM 4861 N N . GLY B 1 186 ? 46.846 58.137 42.702 1.00 41.34 181 GLY B N 1
ATOM 4862 C CA . GLY B 1 186 ? 48.252 58.518 42.789 1.00 43.30 181 GLY B CA 1
ATOM 4863 C C . GLY B 1 186 ? 49.242 57.618 42.065 1.00 42.38 181 GLY B C 1
ATOM 4864 O O . GLY B 1 186 ? 50.446 57.780 42.219 1.00 44.96 181 GLY B O 1
ATOM 4865 N N . PHE B 1 187 ? 48.760 56.664 41.272 1.00 39.52 182 PHE B N 1
ATOM 4866 C CA . PHE B 1 187 ? 49.637 55.690 40.632 1.00 38.20 182 PHE B CA 1
ATOM 4867 C C . PHE B 1 187 ? 49.987 56.158 39.227 1.00 37.91 182 PHE B C 1
ATOM 4868 O O . PHE B 1 187 ? 49.099 56.555 38.473 1.00 36.51 182 PHE B O 1
ATOM 4876 N N . SER B 1 188 ? 51.270 56.085 38.868 1.00 38.67 183 SER B N 1
ATOM 4877 C CA . SER B 1 188 ? 51.759 56.605 37.588 1.00 38.57 183 SER B CA 1
ATOM 4878 C C . SER B 1 188 ? 51.404 55.735 36.372 1.00 34.81 183 SER B C 1
ATOM 4879 O O . SER B 1 188 ? 51.435 56.208 35.239 1.00 34.88 183 SER B O 1
ATOM 4882 N N . ASN B 1 189 ? 51.026 54.481 36.597 1.00 31.75 184 ASN B N 1
ATOM 4883 C CA . ASN B 1 189 ? 50.607 53.613 35.493 1.00 28.82 184 ASN B CA 1
ATOM 4884 C C . ASN B 1 189 ? 49.083 53.548 35.337 1.00 26.98 184 ASN B C 1
ATOM 4885 O O . ASN B 1 189 ? 48.563 52.675 34.670 1.00 25.57 184 ASN B O 1
ATOM 4890 N N . VAL B 1 190 ? 48.381 54.482 35.963 1.00 27.54 185 VAL B N 1
ATOM 4891 C CA . VAL B 1 190 ? 46.923 54.559 35.905 1.00 26.59 185 VAL B CA 1
ATOM 4892 C C . VAL B 1 190 ? 46.488 55.755 35.086 1.00 27.03 185 VAL B C 1
ATOM 4893 O O . VAL B 1 190 ? 47.032 56.833 35.247 1.00 28.91 185 VAL B O 1
ATOM 4897 N N . HIS B 1 191 ? 45.509 55.559 34.206 1.00 26.44 186 HIS B N 1
ATOM 4898 C CA . HIS B 1 191 ? 45.042 56.629 33.334 1.00 27.52 186 HIS B CA 1
ATOM 4899 C C . HIS B 1 191 ? 43.558 56.690 33.297 1.00 27.15 186 HIS B C 1
ATOM 4900 O O . HIS B 1 191 ? 42.928 55.792 32.761 1.00 26.90 186 HIS B O 1
ATOM 4907 N N . ALA B 1 192 ? 42.979 57.752 33.854 1.00 27.86 187 ALA B N 1
ATOM 4908 C CA . ALA B 1 192 ? 41.532 57.909 33.885 1.00 28.56 187 ALA B CA 1
ATOM 4909 C C . ALA B 1 192 ? 41.107 58.844 32.755 1.00 29.62 187 ALA B C 1
ATOM 4910 O O . ALA B 1 192 ? 41.500 60.003 32.736 1.00 32.48 187 ALA B O 1
ATOM 4912 N N . LEU B 1 193 ? 40.327 58.310 31.809 1.00 29.48 188 LEU B N 1
ATOM 4913 C CA . LEU B 1 193 ? 39.890 59.026 30.599 1.00 29.17 188 LEU B CA 1
ATOM 4914 C C . LEU B 1 193 ? 38.387 59.360 30.620 1.00 29.92 188 LEU B C 1
ATOM 4915 O O . LEU B 1 193 ? 37.532 58.469 30.519 1.00 29.76 188 LEU B O 1
ATOM 4920 N N . SER B 1 194 ? 38.085 60.649 30.723 1.00 31.44 189 SER B N 1
ATOM 4921 C CA . SER B 1 194 ? 36.724 61.143 30.838 1.00 32.39 189 SER B CA 1
ATOM 4922 C C . SER B 1 194 ? 36.267 61.496 29.422 1.00 31.74 189 SER B C 1
ATOM 4923 O O . SER B 1 194 ? 36.600 62.540 28.879 1.00 32.92 189 SER B O 1
ATOM 4926 N N . ILE B 1 195 ? 35.517 60.584 28.824 1.00 30.19 190 ILE B N 1
ATOM 4927 C CA . ILE B 1 195 ? 35.169 60.663 27.429 1.00 29.86 190 ILE B CA 1
ATOM 4928 C C . ILE B 1 195 ? 33.960 61.593 27.274 1.00 32.27 190 ILE B C 1
ATOM 4929 O O . ILE B 1 195 ? 32.999 61.520 28.036 1.00 33.44 190 ILE B O 1
ATOM 4934 N N . GLU B 1 196 ? 34.023 62.476 26.294 1.00 33.56 191 GLU B N 1
ATOM 4935 C CA . GLU B 1 196 ? 32.874 63.332 25.956 1.00 36.36 191 GLU B CA 1
ATOM 4936 C C . GLU B 1 196 ? 31.866 62.463 25.223 1.00 37.09 191 GLU B C 1
ATOM 4937 O O . GLU B 1 196 ? 31.812 62.439 23.989 1.00 38.41 191 GLU B O 1
ATOM 4943 N N . GLY B 1 197 ? 31.111 61.697 25.988 1.00 37.54 192 GLY B N 1
ATOM 4944 C CA . GLY B 1 197 ? 30.213 60.716 25.400 1.00 38.41 192 GLY B CA 1
ATOM 4945 C C . GLY B 1 197 ? 29.539 59.983 26.536 1.00 39.31 192 GLY B C 1
ATOM 4946 O O . GLY B 1 197 ? 29.812 60.274 27.709 1.00 39.14 192 GLY B O 1
ATOM 4947 N N . ASN B 1 198 ? 28.647 59.057 26.189 1.00 40.83 193 ASN B N 1
ATOM 4948 C CA . ASN B 1 198 ? 27.938 58.265 27.191 1.00 42.53 193 ASN B CA 1
ATOM 4949 C C . ASN B 1 198 ? 28.638 56.945 27.427 1.00 41.00 193 ASN B C 1
ATOM 4950 O O . ASN B 1 198 ? 29.618 56.618 26.757 1.00 40.03 193 ASN B O 1
ATOM 4955 N N . PHE B 1 199 ? 28.150 56.185 28.385 1.00 42.67 194 PHE B N 1
ATOM 4956 C CA . PHE B 1 199 ? 28.782 54.922 28.724 1.00 41.71 194 PHE B CA 1
ATOM 4957 C C . PHE B 1 199 ? 28.793 53.988 27.504 1.00 41.61 194 PHE B C 1
ATOM 4958 O O . PHE B 1 199 ? 29.778 53.287 27.253 1.00 39.21 194 PHE B O 1
ATOM 4966 N N . ASP B 1 200 ? 27.729 54.022 26.706 1.00 44.44 195 ASP B N 1
ATOM 4967 C CA . ASP B 1 200 ? 27.702 53.233 25.470 1.00 44.77 195 ASP B CA 1
ATOM 4968 C C . ASP B 1 200 ? 28.818 53.672 24.495 1.00 41.74 195 ASP B C 1
ATOM 4969 O O . ASP B 1 200 ? 29.388 52.836 23.792 1.00 40.34 195 ASP B O 1
ATOM 4974 N N . ASP B 1 201 ? 29.131 54.972 24.481 1.00 40.42 196 ASP B N 1
ATOM 4975 C CA . ASP B 1 201 ? 30.206 55.523 23.647 1.00 39.64 196 ASP B CA 1
ATOM 4976 C C . ASP B 1 201 ? 31.541 54.955 24.142 1.00 37.20 196 ASP B C 1
ATOM 4977 O O . ASP B 1 201 ? 32.377 54.490 23.350 1.00 37.16 196 ASP B O 1
ATOM 4982 N N . CYS B 1 202 ? 31.723 54.997 25.461 1.00 36.76 197 CYS B N 1
ATOM 4983 C CA . CYS B 1 202 ? 32.912 54.406 26.103 1.00 34.25 197 CYS B CA 1
ATOM 4984 C C . CYS B 1 202 ? 33.078 52.931 25.746 1.00 34.79 197 CYS B C 1
ATOM 4985 O O . CYS B 1 202 ? 34.164 52.499 25.343 1.00 33.75 197 CYS B O 1
ATOM 4988 N N . GLN B 1 203 ? 32.009 52.158 25.882 1.00 36.81 198 GLN B N 1
ATOM 4989 C CA . GLN B 1 203 ? 32.047 50.755 25.484 1.00 37.70 198 GLN B CA 1
ATOM 4990 C C . GLN B 1 203 ? 32.423 50.567 24.009 1.00 37.32 198 GLN B C 1
ATOM 4991 O O . GLN B 1 203 ? 33.156 49.647 23.663 1.00 36.22 198 GLN B O 1
ATOM 4997 N N . ASN B 1 204 ? 31.928 51.457 23.151 1.00 38.56 199 ASN B N 1
ATOM 4998 C CA . ASN B 1 204 ? 32.170 51.384 21.713 1.00 39.03 199 ASN B CA 1
ATOM 4999 C C . ASN B 1 204 ? 33.634 51.711 21.376 1.00 36.54 199 ASN B C 1
ATOM 5000 O O . ASN B 1 204 ? 34.247 51.073 20.510 1.00 36.84 199 ASN B O 1
ATOM 5005 N N . LEU B 1 205 ? 34.191 52.677 22.098 1.00 33.68 200 LEU B N 1
ATOM 5006 C CA . LEU B 1 205 ? 35.601 53.026 21.979 1.00 31.50 200 LEU B CA 1
ATOM 5007 C C . LEU B 1 205 ? 36.521 51.872 22.397 1.00 29.90 200 LEU B C 1
ATOM 5008 O O . LEU B 1 205 ? 37.524 51.615 21.737 1.00 29.40 200 LEU B O 1
ATOM 5013 N N . VAL B 1 206 ? 36.171 51.207 23.498 1.00 29.33 201 VAL B N 1
ATOM 5014 C CA . VAL B 1 206 ? 36.873 50.026 23.944 1.00 28.77 201 VAL B CA 1
ATOM 5015 C C . VAL B 1 206 ? 36.668 48.899 22.930 1.00 31.38 201 VAL B C 1
ATOM 5016 O O . VAL B 1 206 ? 37.639 48.273 22.502 1.00 31.54 201 VAL B O 1
ATOM 5020 N N . LYS B 1 207 ? 35.425 48.651 22.516 1.00 33.26 202 LYS B N 1
ATOM 5021 C CA . LYS B 1 207 ? 35.174 47.628 21.479 1.00 35.89 202 LYS B CA 1
ATOM 5022 C C . LYS B 1 207 ? 36.012 47.961 20.248 1.00 36.25 202 LYS B C 1
ATOM 5023 O O . LYS B 1 207 ? 36.597 47.072 19.625 1.00 38.51 202 LYS B O 1
ATOM 5025 N N . GLY B 1 208 ? 36.069 49.248 19.914 1.00 36.32 203 GLY B N 1
ATOM 5026 C CA . GLY B 1 208 ? 36.803 49.740 18.747 1.00 36.68 203 GLY B CA 1
ATOM 5027 C C . GLY B 1 208 ? 38.284 49.415 18.843 1.00 35.13 203 GLY B C 1
ATOM 5028 O O . GLY B 1 208 ? 38.878 48.923 17.899 1.00 36.34 203 GLY B O 1
ATOM 5029 N N . MET B 1 209 ? 38.876 49.680 19.997 1.00 33.21 204 MET B N 1
ATOM 5030 C CA . MET B 1 209 ? 40.284 49.381 20.204 1.00 33.15 204 MET B CA 1
ATOM 5031 C C . MET B 1 209 ? 40.561 47.886 20.075 1.00 34.79 204 MET B C 1
ATOM 5032 O O . MET B 1 209 ? 41.521 47.501 19.444 1.00 36.43 204 MET B O 1
ATOM 5037 N N . PHE B 1 210 ? 39.712 47.055 20.663 1.00 36.43 205 PHE B N 1
ATOM 5038 C CA . PHE B 1 210 ? 39.897 45.596 20.596 1.00 39.17 205 PHE B CA 1
ATOM 5039 C C . PHE B 1 210 ? 39.623 45.026 19.207 1.00 42.41 205 PHE B C 1
ATOM 5040 O O . PHE B 1 210 ? 40.316 44.101 18.770 1.00 45.48 205 PHE B O 1
ATOM 5048 N N . ASN B 1 211 ? 38.625 45.576 18.519 1.00 43.74 206 ASN B N 1
ATOM 5049 C CA . ASN B 1 211 ? 38.355 45.217 17.109 1.00 47.10 206 ASN B CA 1
ATOM 5050 C C . ASN B 1 211 ? 39.478 45.665 16.163 1.00 47.90 206 ASN B C 1
ATOM 5051 O O . ASN B 1 211 ? 39.561 45.175 15.052 1.00 51.43 206 ASN B O 1
ATOM 5053 N N . ASP B 1 212 ? 40.328 46.593 16.607 1.00 45.45 207 ASP B N 1
ATOM 5054 C CA . ASP B 1 212 ? 41.477 47.048 15.828 1.00 45.50 207 ASP B CA 1
ATOM 5055 C C . ASP B 1 212 ? 42.646 46.117 16.140 1.00 46.65 207 ASP B C 1
ATOM 5056 O O . ASP B 1 212 ? 43.406 46.325 17.090 1.00 43.78 207 ASP B O 1
ATOM 5061 N N . LEU B 1 213 ? 42.779 45.074 15.329 1.00 50.22 208 LEU B N 1
ATOM 5062 C CA . LEU B 1 213 ? 43.680 43.984 15.662 1.00 51.84 208 LEU B CA 1
ATOM 5063 C C . LEU B 1 213 ? 45.168 44.398 15.637 1.00 51.67 208 LEU B C 1
ATOM 5064 O O . LEU B 1 213 ? 45.943 43.893 16.458 1.00 52.20 208 LEU B O 1
ATOM 5069 N N . GLU B 1 214 ? 45.552 45.327 14.754 1.00 50.96 209 GLU B N 1
ATOM 5070 C CA . GLU B 1 214 ? 46.916 45.888 14.733 1.00 51.07 209 GLU B CA 1
ATOM 5071 C C . GLU B 1 214 ? 47.236 46.685 16.001 1.00 48.64 209 GLU B C 1
ATOM 5072 O O . GLU B 1 214 ? 48.316 46.521 16.603 1.00 48.25 209 GLU B O 1
ATOM 5074 N N . PHE B 1 215 ? 46.307 47.547 16.416 1.00 46.50 210 PHE B N 1
ATOM 5075 C CA . PHE B 1 215 ? 46.467 48.285 17.684 1.00 42.93 210 PHE B CA 1
ATOM 5076 C C . PHE B 1 215 ? 46.651 47.381 18.899 1.00 42.31 210 PHE B C 1
ATOM 5077 O O . PHE B 1 215 ? 47.525 47.642 19.724 1.00 40.98 210 PHE B O 1
ATOM 5085 N N . CYS B 1 216 ? 45.836 46.332 19.017 1.00 44.17 211 CYS B N 1
ATOM 5086 C CA . CYS B 1 216 ? 45.989 45.365 20.112 1.00 45.13 211 CYS B CA 1
ATOM 5087 C C . CYS B 1 216 ? 47.390 44.771 20.182 1.00 46.21 211 CYS B C 1
ATOM 5088 O O . CYS B 1 216 ? 47.935 44.605 21.271 1.00 43.83 211 CYS B O 1
ATOM 5091 N N . ASP B 1 217 ? 47.965 44.455 19.029 1.00 48.33 212 ASP B N 1
ATOM 5092 C CA . ASP B 1 217 ? 49.299 43.868 18.981 1.00 50.84 212 ASP B CA 1
ATOM 5093 C C . ASP B 1 217 ? 50.350 44.846 19.443 1.00 49.31 212 ASP B C 1
ATOM 5094 O O . ASP B 1 217 ? 51.123 44.544 20.338 1.00 49.95 212 ASP B O 1
ATOM 5099 N N . ALA B 1 218 ? 50.361 46.025 18.837 1.00 49.32 213 ALA B N 1
ATOM 5100 C CA . ALA B 1 218 ? 51.307 47.073 19.209 1.00 48.54 213 ALA B CA 1
ATOM 5101 C C . ALA B 1 218 ? 51.325 47.310 20.713 1.00 44.01 213 ALA B C 1
ATOM 5102 O O . ALA B 1 218 ? 52.383 47.444 21.305 1.00 43.56 213 ALA B O 1
ATOM 5104 N N . LEU B 1 219 ? 50.149 47.326 21.327 1.00 40.70 214 LEU B N 1
ATOM 5105 C CA . LEU B 1 219 ? 49.999 47.740 22.715 1.00 37.95 214 LEU B CA 1
ATOM 5106 C C . LEU B 1 219 ? 49.855 46.579 23.702 1.00 35.36 214 LEU B C 1
ATOM 5107 O O . LEU B 1 219 ? 49.787 46.818 24.893 1.00 32.58 214 LEU B O 1
ATOM 5112 N N . SER B 1 220 ? 49.791 45.343 23.209 1.00 36.04 215 SER B N 1
ATOM 5113 C CA . SER B 1 220 ? 49.494 44.168 24.052 1.00 35.49 215 SER B CA 1
ATOM 5114 C C . SER B 1 220 ? 48.229 44.396 24.867 1.00 32.75 215 SER B C 1
ATOM 5115 O O . SER B 1 220 ? 48.235 44.277 26.102 1.00 30.45 215 SER B O 1
ATOM 5118 N N . LEU B 1 221 ? 47.148 44.714 24.153 1.00 32.52 216 LEU B N 1
ATOM 5119 C CA . LEU B 1 221 ? 45.885 45.087 24.775 1.00 31.45 216 LEU B CA 1
ATOM 5120 C C . LEU B 1 221 ? 45.231 43.915 25.472 1.00 32.02 216 LEU B C 1
ATOM 5121 O O . LEU B 1 221 ? 45.266 42.796 24.996 1.00 33.33 216 LEU B O 1
ATOM 5126 N N . SER B 1 222 ? 44.636 44.202 26.617 1.00 31.26 217 SER B N 1
ATOM 5127 C CA . SER B 1 222 ? 43.985 43.218 27.432 1.00 31.70 217 SER B CA 1
ATOM 5128 C C . SER B 1 222 ? 42.843 43.895 28.196 1.00 30.39 217 SER B C 1
ATOM 5129 O O . SER B 1 222 ? 42.930 45.082 28.527 1.00 27.86 217 SER B O 1
ATOM 5132 N N . GLY B 1 223 ? 41.774 43.145 28.457 1.00 30.88 218 GLY B N 1
ATOM 5133 C CA . GLY B 1 223 ? 40.503 43.722 28.913 1.00 30.73 218 GLY B CA 1
ATOM 5134 C C . GLY B 1 223 ? 40.227 43.745 30.408 1.00 30.98 218 GLY B C 1
ATOM 5135 O O . GLY B 1 223 ? 40.977 43.205 31.212 1.00 28.12 218 GLY B O 1
ATOM 5136 N N . VAL B 1 224 ? 39.141 44.417 30.778 1.00 31.78 219 VAL B N 1
ATOM 5137 C CA . VAL B 1 224 ? 38.634 44.372 32.138 1.00 32.50 219 VAL B CA 1
ATOM 5138 C C . VAL B 1 224 ? 37.296 43.668 32.065 1.00 35.64 219 VAL B C 1
ATOM 5139 O O . VAL B 1 224 ? 36.297 44.247 31.621 1.00 36.34 219 VAL B O 1
ATOM 5143 N N . ASN B 1 225 ? 37.238 42.414 32.483 1.00 32.49 220 ASN B N 1
ATOM 5144 C CA . ASN B 1 225 ? 35.923 41.811 32.531 1.00 31.75 220 ASN B CA 1
ATOM 5145 C C . ASN B 1 225 ? 35.786 40.563 33.334 1.00 29.39 220 ASN B C 1
ATOM 5146 O O . ASN B 1 225 ? 36.738 39.937 33.793 1.00 27.91 220 ASN B O 1
ATOM 5151 N N . SER B 1 226 ? 34.531 40.197 33.395 1.00 28.33 221 SER B N 1
ATOM 5152 C CA . SER B 1 226 ? 34.012 39.239 34.272 1.00 27.47 221 SER B CA 1
ATOM 5153 C C . SER B 1 226 ? 34.395 37.815 33.923 1.00 25.94 221 SER B C 1
ATOM 5154 O O . SER B 1 226 ? 34.303 36.968 34.784 1.00 26.21 221 SER B O 1
ATOM 5157 N N . ILE B 1 227 ? 34.848 37.545 32.688 1.00 25.74 222 ILE B N 1
ATOM 5158 C CA . ILE B 1 227 ? 34.976 36.172 32.199 1.00 24.14 222 ILE B CA 1
ATOM 5159 C C . ILE B 1 227 ? 36.370 35.493 32.227 1.00 23.11 222 ILE B C 1
ATOM 5160 O O . ILE B 1 227 ? 36.442 34.278 32.053 1.00 20.96 222 ILE B O 1
ATOM 5165 N N . ASN B 1 228 ? 37.461 36.205 32.536 1.00 23.00 223 ASN B N 1
ATOM 5166 C CA . ASN B 1 228 ? 38.754 35.513 32.729 1.00 22.87 223 ASN B CA 1
ATOM 5167 C C . ASN B 1 228 ? 38.636 34.482 33.890 1.00 21.51 223 ASN B C 1
ATOM 5168 O O . ASN B 1 228 ? 38.021 34.789 34.891 1.00 20.90 223 ASN B O 1
ATOM 5173 N N . TRP B 1 229 ? 39.179 33.279 33.727 1.00 21.77 224 TRP B N 1
ATOM 5174 C CA . TRP B 1 229 ? 39.160 32.260 34.799 1.00 21.55 224 TRP B CA 1
ATOM 5175 C C . TRP B 1 229 ? 39.812 32.752 36.065 1.00 22.66 224 TRP B C 1
ATOM 5176 O O . TRP B 1 229 ? 39.252 32.642 37.176 1.00 21.33 224 TRP B O 1
ATOM 5187 N N . ALA B 1 230 ? 41.025 33.279 35.890 1.00 24.10 225 ALA B N 1
ATOM 5188 C CA . ALA B 1 230 ? 41.835 33.777 37.003 1.00 25.63 225 ALA B CA 1
ATOM 5189 C C . ALA B 1 230 ? 41.126 34.898 37.728 1.00 25.61 225 ALA B C 1
ATOM 5190 O O . ALA B 1 230 ? 41.487 35.212 38.839 1.00 28.47 225 ALA B O 1
ATOM 5192 N N . ARG B 1 231 ? 40.080 35.450 37.121 1.00 25.85 226 ARG B N 1
ATOM 5193 C CA . ARG B 1 231 ? 39.239 36.501 37.729 1.00 25.84 226 ARG B CA 1
ATOM 5194 C C . ARG B 1 231 ? 38.079 35.987 38.614 1.00 25.13 226 ARG B C 1
ATOM 5195 O O . ARG B 1 231 ? 37.613 36.713 39.499 1.00 26.92 226 ARG B O 1
ATOM 5203 N N . ILE B 1 232 ? 37.625 34.743 38.390 1.00 22.33 227 ILE B N 1
ATOM 5204 C CA . ILE B 1 232 ? 36.674 34.024 39.263 1.00 20.42 227 ILE B CA 1
ATOM 5205 C C . ILE B 1 232 ? 37.359 33.227 40.388 1.00 18.09 227 ILE B C 1
ATOM 5206 O O . ILE B 1 232 ? 36.876 33.143 41.510 1.00 16.73 227 ILE B O 1
ATOM 5211 N N . MET B 1 233 ? 38.477 32.610 40.059 1.00 17.22 228 MET B N 1
ATOM 5212 C CA . MET B 1 233 ? 39.206 31.721 40.981 1.00 17.37 228 MET B CA 1
ATOM 5213 C C . MET B 1 2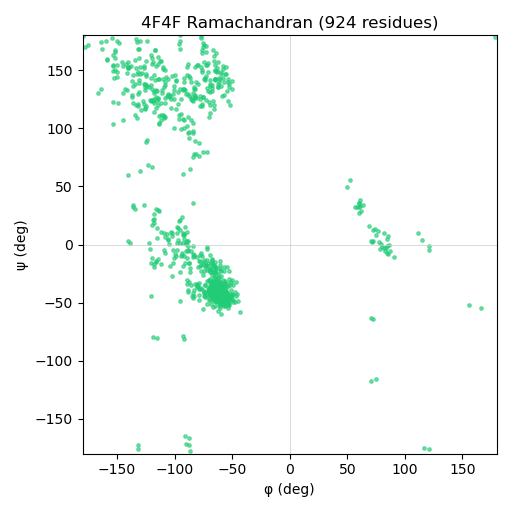33 ? 39.409 32.263 42.421 1.00 16.01 228 MET B C 1
ATOM 5214 O O . MET B 1 233 ? 39.182 31.535 43.382 1.00 15.34 228 MET B O 1
ATOM 5219 N N . PRO B 1 234 ? 39.800 33.540 42.594 1.00 15.25 229 PRO B N 1
ATOM 5220 C CA . PRO B 1 234 ? 40.116 33.922 43.972 1.00 15.11 229 PRO B CA 1
ATOM 5221 C C . PRO B 1 234 ? 38.881 33.970 44.848 1.00 14.62 229 PRO B C 1
ATOM 5222 O O . PRO B 1 234 ? 38.976 33.889 46.058 1.00 14.14 229 PRO B O 1
ATOM 5226 N N . GLN B 1 235 ? 37.715 34.102 44.220 1.00 14.14 230 GLN B N 1
ATOM 5227 C CA . GLN B 1 235 ? 36.451 34.158 44.958 1.00 14.06 230 GLN B CA 1
ATOM 5228 C C . GLN B 1 235 ? 36.040 32.859 45.652 1.00 13.20 230 GLN B C 1
ATOM 5229 O O . GLN B 1 235 ? 35.225 32.884 46.549 1.00 12.69 230 GLN B O 1
ATOM 5235 N N . VAL B 1 236 ? 36.655 31.742 45.269 1.00 12.65 231 VAL B N 1
ATOM 5236 C CA . VAL B 1 236 ? 36.430 30.448 45.895 1.00 12.31 231 VAL B CA 1
ATOM 5237 C C . VAL B 1 236 ? 36.770 30.508 47.398 1.00 12.24 231 VAL B C 1
ATOM 5238 O O . VAL B 1 236 ? 36.088 29.914 48.232 1.00 11.59 231 VAL B O 1
ATOM 5242 N N . VAL B 1 237 ? 37.792 31.299 47.721 1.00 12.29 232 VAL B N 1
ATOM 5243 C CA . VAL B 1 237 ? 38.362 31.289 49.055 1.00 12.54 232 VAL B CA 1
ATOM 5244 C C . VAL B 1 237 ? 37.348 31.626 50.143 1.00 12.45 232 VAL B C 1
ATOM 5245 O O . VAL B 1 237 ? 37.285 30.937 51.168 1.00 12.46 232 VAL B O 1
ATOM 5249 N N . TYR B 1 238 ? 36.586 32.708 49.956 1.00 12.63 233 TYR B N 1
ATOM 5250 C CA . TYR B 1 238 ? 35.747 33.173 51.035 1.00 13.01 233 TYR B CA 1
ATOM 5251 C C . TYR B 1 238 ? 34.554 32.243 51.298 1.00 12.56 233 TYR B C 1
ATOM 5252 O O . TYR B 1 238 ? 33.970 32.294 52.361 1.00 12.62 233 TYR B O 1
ATOM 5261 N N . TYR B 1 239 ? 34.230 31.357 50.360 1.00 12.37 234 TYR B N 1
ATOM 5262 C CA . TYR B 1 239 ? 33.236 30.300 50.644 1.00 11.76 234 TYR B CA 1
ATOM 5263 C C . TYR B 1 239 ? 33.835 29.358 51.669 1.00 11.81 234 TYR B C 1
ATOM 5264 O O . TYR B 1 239 ? 33.171 28.980 52.650 1.00 11.23 234 TYR B O 1
ATOM 5273 N N . PHE B 1 240 ? 35.108 29.017 51.463 1.00 11.57 235 PHE B N 1
ATOM 5274 C CA . PHE B 1 240 ? 35.836 28.198 52.425 1.00 12.04 235 PHE B CA 1
ATOM 5275 C C . PHE B 1 240 ? 35.956 28.852 53.790 1.00 11.90 235 PHE B C 1
ATOM 5276 O O . PHE B 1 240 ? 35.593 28.255 54.812 1.00 11.83 235 PHE B O 1
ATOM 5284 N N . THR B 1 241 ? 36.445 30.093 53.817 1.00 11.73 236 THR B N 1
ATOM 5285 C CA . THR B 1 241 ? 36.705 30.776 55.101 1.00 11.81 236 THR B CA 1
ATOM 5286 C C . THR B 1 241 ? 35.418 30.984 55.913 1.00 11.63 236 THR B C 1
ATOM 5287 O O . THR B 1 241 ? 35.402 30.717 57.118 1.00 11.90 236 THR B O 1
ATOM 5291 N N . ALA B 1 242 ? 34.327 31.392 55.261 1.00 11.15 237 ALA B N 1
ATOM 5292 C CA . ALA B 1 242 ? 33.054 31.543 55.948 1.00 10.98 237 ALA B CA 1
ATOM 5293 C C . ALA B 1 242 ? 32.491 30.224 56.428 1.00 11.00 237 ALA B C 1
ATOM 5294 O O . ALA B 1 242 ? 32.002 30.135 57.570 1.00 11.15 237 ALA B O 1
ATOM 5296 N N . ALA B 1 243 ? 32.570 29.191 55.593 1.00 10.76 238 ALA B N 1
ATOM 5297 C CA . ALA B 1 243 ? 32.017 27.901 55.994 1.00 11.05 238 ALA B CA 1
ATOM 5298 C C . ALA B 1 243 ? 32.846 27.313 57.143 1.00 11.47 238 ALA B C 1
ATOM 5299 O O . ALA B 1 243 ? 32.303 26.663 58.039 1.00 11.76 238 ALA B O 1
ATOM 5301 N N . LEU B 1 244 ? 34.180 27.538 57.142 1.00 11.83 239 LEU B N 1
ATOM 5302 C CA . LEU B 1 244 ? 35.021 27.067 58.238 1.00 12.41 239 LEU B CA 1
ATOM 5303 C C . LEU B 1 244 ? 34.599 27.739 59.557 1.00 12.54 239 LEU B C 1
ATOM 5304 O O . LEU B 1 244 ? 34.663 27.139 60.644 1.00 13.11 239 LEU B O 1
ATOM 5309 N N . SER B 1 245 ? 34.217 29.005 59.485 1.00 12.32 240 SER B N 1
ATOM 5310 C CA . SER B 1 245 ? 33.782 29.712 60.669 1.00 12.53 240 SER B CA 1
ATOM 5311 C C . SER B 1 245 ? 32.573 29.019 61.294 1.00 12.67 240 SER B C 1
ATOM 5312 O O . SER B 1 245 ? 32.478 28.869 62.533 1.00 12.78 240 SER B O 1
ATOM 5315 N N . LEU B 1 246 ? 31.665 28.577 60.430 1.00 12.41 241 LEU B N 1
ATOM 5316 C CA . LEU B 1 246 ? 30.402 27.992 60.822 1.00 12.69 241 LEU B CA 1
ATOM 5317 C C . LEU B 1 246 ? 30.399 26.455 61.064 1.00 13.04 241 LEU B C 1
ATOM 5318 O O . LEU B 1 246 ? 29.356 25.892 61.358 1.00 13.33 241 LEU B O 1
ATOM 5323 N N . GLY B 1 247 ? 31.544 25.788 60.968 1.00 13.13 242 GLY B N 1
ATOM 5324 C CA . GLY B 1 247 ? 31.628 24.355 61.264 1.00 13.71 242 GLY B CA 1
ATOM 5325 C C . GLY B 1 247 ? 31.979 23.387 60.153 1.00 13.79 242 GLY B C 1
ATOM 5326 O O . GLY B 1 247 ? 31.990 22.164 60.357 1.00 14.43 242 GLY B O 1
ATOM 5327 N N . ALA B 1 248 ? 32.275 23.902 58.970 1.00 13.51 243 ALA B N 1
ATOM 5328 C CA . ALA B 1 248 ? 32.724 23.061 57.863 1.00 13.73 243 ALA B CA 1
ATOM 5329 C C . ALA B 1 248 ? 33.902 22.212 58.257 1.00 14.38 243 ALA B C 1
ATOM 5330 O O . ALA B 1 248 ? 34.792 22.680 58.948 1.00 14.81 243 ALA B O 1
ATOM 5332 N N . PRO B 1 249 ? 33.967 20.973 57.770 1.00 15.37 244 PRO B N 1
ATOM 5333 C CA . PRO B 1 249 ? 33.051 20.278 56.887 1.00 15.49 244 PRO B CA 1
ATOM 5334 C C . PRO B 1 249 ? 31.992 19.462 57.647 1.00 16.03 244 PRO B C 1
ATOM 5335 O O . PRO B 1 249 ? 31.294 18.695 57.029 1.00 15.55 244 PRO B O 1
ATOM 5339 N N . ASP B 1 250 ? 31.871 19.619 58.968 1.00 16.80 245 ASP B N 1
ATOM 5340 C CA . ASP B 1 250 ? 30.967 18.769 59.727 1.00 17.63 245 ASP B CA 1
ATOM 5341 C C . ASP B 1 250 ? 29.505 19.170 59.633 1.00 17.60 245 ASP B C 1
ATOM 5342 O O . ASP B 1 250 ? 28.624 18.405 60.030 1.00 18.20 245 ASP B O 1
ATOM 5347 N N . ARG B 1 251 ? 29.227 20.369 59.142 1.00 16.65 246 ARG B N 1
ATOM 5348 C CA . ARG B 1 251 ? 27.887 20.638 58.664 1.00 16.76 246 ARG B CA 1
ATOM 5349 C C . ARG B 1 251 ? 27.949 21.476 57.413 1.00 15.55 246 ARG B C 1
ATOM 5350 O O . ARG B 1 251 ? 28.895 22.251 57.223 1.00 15.22 246 ARG B O 1
ATOM 5358 N N . ALA B 1 252 ? 26.931 21.302 56.583 1.00 15.20 247 ALA B N 1
ATOM 5359 C CA . ALA B 1 252 ? 26.815 21.982 55.335 1.00 14.52 247 ALA B CA 1
ATOM 5360 C C . ALA B 1 252 ? 26.379 23.433 55.597 1.00 13.98 247 ALA B C 1
ATOM 5361 O O . ALA B 1 252 ? 25.699 23.716 56.551 1.00 13.73 247 ALA B O 1
ATOM 5363 N N . VAL B 1 253 ? 26.802 24.317 54.706 1.00 13.65 248 VAL B N 1
ATOM 5364 C CA . VAL B 1 253 ? 26.542 25.734 54.802 1.00 13.29 248 VAL B CA 1
ATOM 5365 C C . VAL B 1 253 ? 25.870 26.172 53.513 1.00 13.04 248 VAL B C 1
ATOM 5366 O O . VAL B 1 253 ? 26.206 25.666 52.430 1.00 13.55 248 VAL B O 1
ATOM 5370 N N . SER B 1 254 ? 24.948 27.122 53.614 1.00 12.41 249 SER B N 1
ATOM 5371 C CA . SER B 1 254 ? 24.287 27.691 52.427 1.00 12.14 249 SER B CA 1
ATOM 5372 C C . SER B 1 254 ? 24.717 29.140 52.179 1.00 11.73 249 SER B C 1
ATOM 5373 O O . SER B 1 254 ? 25.119 29.875 53.105 1.00 11.10 249 SER B O 1
ATOM 5376 N N . PHE B 1 255 ? 24.661 29.539 50.917 1.00 11.49 250 PHE B N 1
ATOM 5377 C CA . PHE B 1 255 ? 25.060 30.867 50.524 1.00 11.37 250 PHE B CA 1
ATOM 5378 C C . PHE B 1 255 ? 24.058 31.497 49.580 1.00 11.44 250 PHE B C 1
ATOM 5379 O O . PHE B 1 255 ? 23.569 30.859 48.648 1.00 11.66 250 PHE B O 1
ATOM 5387 N N . THR B 1 256 ? 23.785 32.773 49.812 1.00 11.45 251 THR B N 1
ATOM 5388 C CA . THR B 1 256 ? 22.956 33.556 48.919 1.00 11.68 251 THR B CA 1
ATOM 5389 C C . THR B 1 256 ? 23.841 34.661 48.355 1.00 11.71 251 THR B C 1
ATOM 5390 O O . THR B 1 256 ? 24.550 35.371 49.100 1.00 11.63 251 THR B O 1
ATOM 5394 N N . VAL B 1 257 ? 23.775 34.852 47.039 1.00 12.00 252 VAL B N 1
ATOM 5395 C CA . VAL B 1 257 ? 24.734 35.713 46.339 1.00 12.39 252 VAL B CA 1
ATOM 5396 C C . VAL B 1 257 ? 23.997 36.728 45.468 1.00 13.13 252 VAL B C 1
ATOM 5397 O O . VAL B 1 257 ? 23.261 36.325 44.562 1.00 13.07 252 VAL B O 1
ATOM 5401 N N . PRO B 1 258 ? 24.129 38.029 45.793 1.00 13.82 253 PRO B N 1
ATOM 5402 C CA . PRO B 1 258 ? 23.580 39.028 44.891 1.00 14.77 253 PRO B CA 1
ATOM 5403 C C . PRO B 1 258 ? 24.375 38.933 43.604 1.00 15.55 253 PRO B C 1
ATOM 5404 O O . PRO B 1 258 ? 25.603 39.085 43.632 1.00 16.08 253 PRO B O 1
ATOM 5408 N N . THR B 1 259 ? 23.710 38.571 42.518 1.00 15.86 254 THR B N 1
ATOM 5409 C CA . THR B 1 259 ? 24.399 38.090 41.320 1.00 16.86 254 THR B CA 1
ATOM 5410 C C . THR B 1 259 ? 24.064 38.927 40.096 1.00 17.18 254 THR B C 1
ATOM 5411 O O . THR B 1 259 ? 22.921 39.261 39.862 1.00 17.04 254 THR B O 1
ATOM 5415 N N . GLY B 1 260 ? 25.084 39.256 39.331 1.00 17.00 255 GLY B N 1
ATOM 5416 C CA . GLY B 1 260 ? 24.922 39.860 38.006 1.00 17.35 255 GLY B CA 1
ATOM 5417 C C . GLY B 1 260 ? 25.445 38.903 36.967 1.00 17.14 255 GLY B C 1
ATOM 5418 O O . GLY B 1 260 ? 24.671 38.164 36.362 1.00 16.76 255 GLY B O 1
ATOM 5419 N N . ASN B 1 261 ? 26.767 38.876 36.796 1.00 16.99 256 ASN B N 1
ATOM 5420 C CA . ASN B 1 261 ? 27.381 38.019 35.772 1.00 17.24 256 ASN B CA 1
ATOM 5421 C C . ASN B 1 261 ? 27.822 36.627 36.241 1.00 15.75 256 ASN B C 1
ATOM 5422 O O . ASN B 1 261 ? 28.452 35.922 35.484 1.00 15.08 256 ASN B O 1
ATOM 5427 N N . PHE B 1 262 ? 27.465 36.252 37.466 1.00 14.74 257 PHE B N 1
ATOM 5428 C CA . PHE B 1 262 ? 27.460 34.852 37.886 1.00 14.26 257 PHE B CA 1
ATOM 5429 C C . PHE B 1 262 ? 28.832 34.333 38.313 1.00 14.57 257 PHE B C 1
ATOM 5430 O O . PHE B 1 262 ? 28.898 33.204 38.797 1.00 14.33 257 PHE B O 1
ATOM 5438 N N . GLY B 1 263 ? 29.894 35.128 38.160 1.00 14.50 258 GLY B N 1
ATOM 5439 C CA . GLY B 1 263 ? 31.275 34.671 38.525 1.00 14.82 258 GLY B CA 1
ATOM 5440 C C . GLY B 1 263 ? 31.401 34.379 40.020 1.00 14.82 258 GLY B C 1
ATOM 5441 O O . GLY B 1 263 ? 32.070 33.418 40.438 1.00 14.84 258 GLY B O 1
ATOM 5442 N N . ASP B 1 264 ? 30.749 35.217 40.810 1.00 15.15 259 ASP B N 1
ATOM 5443 C CA . ASP B 1 264 ? 30.717 35.095 42.262 1.00 15.99 259 ASP B CA 1
ATOM 5444 C C . ASP B 1 264 ? 30.077 33.809 42.725 1.00 14.28 259 ASP B C 1
ATOM 5445 O O . ASP B 1 264 ? 30.734 32.987 43.386 1.00 14.89 259 ASP B O 1
ATOM 5450 N N . ILE B 1 265 ? 28.842 33.568 42.323 1.00 12.68 260 ILE B N 1
ATOM 5451 C CA . ILE B 1 265 ? 28.189 32.358 42.741 1.00 12.02 260 ILE B CA 1
ATOM 5452 C C . ILE B 1 265 ? 28.808 31.130 42.074 1.00 11.62 260 ILE B C 1
ATOM 5453 O O . ILE B 1 265 ? 28.830 30.048 42.685 1.00 11.54 260 ILE B O 1
ATOM 5458 N N . PHE B 1 266 ? 29.311 31.267 40.847 1.00 11.36 261 PHE B N 1
ATOM 5459 C CA . PHE B 1 266 ? 29.992 30.136 40.236 1.00 11.42 261 PHE B CA 1
ATOM 5460 C C . PHE B 1 266 ? 31.216 29.720 41.070 1.00 11.47 261 PHE B C 1
ATOM 5461 O O . PHE B 1 266 ? 31.544 28.525 41.174 1.00 11.09 261 PHE B O 1
ATOM 5469 N N . ALA B 1 267 ? 31.920 30.695 41.665 1.00 11.50 262 ALA B N 1
ATOM 5470 C CA . ALA B 1 267 ? 33.044 30.334 42.538 1.00 11.65 262 ALA B CA 1
ATOM 5471 C C . ALA B 1 267 ? 32.560 29.494 43.738 1.00 11.70 262 ALA B C 1
ATOM 5472 O O . ALA B 1 267 ? 33.276 28.610 44.241 1.00 12.25 262 ALA B O 1
ATOM 5474 N N . GLY B 1 268 ? 31.354 29.763 44.224 1.00 11.46 263 GLY B N 1
ATOM 5475 C CA . GLY B 1 268 ? 30.771 28.921 45.265 1.00 11.42 263 GLY B CA 1
ATOM 5476 C C . GLY B 1 268 ? 30.483 27.510 44.801 1.00 11.81 263 GLY B C 1
ATOM 5477 O O . GLY B 1 268 ? 30.689 26.552 45.548 1.00 11.88 263 GLY B O 1
ATOM 5478 N N . TYR B 1 269 ? 30.017 27.383 43.563 1.00 11.92 264 TYR B N 1
ATOM 5479 C CA . TYR B 1 269 ? 29.848 26.081 42.933 1.00 12.55 264 TYR B CA 1
ATOM 5480 C C . TYR B 1 269 ? 31.200 25.363 42.822 1.00 12.14 264 TYR B C 1
ATOM 5481 O O . TYR B 1 269 ? 31.300 24.169 43.089 1.00 12.59 264 TYR B O 1
ATOM 5490 N N . VAL B 1 270 ? 32.236 26.103 42.464 1.00 11.65 265 VAL B N 1
ATOM 5491 C CA . VAL B 1 270 ? 33.569 25.542 42.450 1.00 11.63 265 VAL B CA 1
ATOM 5492 C C . VAL B 1 270 ? 33.965 24.999 43.827 1.00 11.60 265 VAL B C 1
ATOM 5493 O O . VAL B 1 270 ? 34.414 23.841 43.925 1.00 12.09 265 VAL B O 1
ATOM 5497 N N . ALA B 1 271 ? 33.834 25.798 44.879 1.00 11.20 266 ALA B N 1
ATOM 5498 C CA . ALA B 1 271 ? 34.099 25.275 46.241 1.00 11.64 266 ALA B CA 1
ATOM 5499 C C . ALA B 1 271 ? 33.359 23.971 46.530 1.00 11.95 266 ALA B C 1
ATOM 5500 O O . ALA B 1 271 ? 33.927 23.056 47.108 1.00 12.42 266 ALA B O 1
ATOM 5502 N N . LYS B 1 272 ? 32.092 23.893 46.149 1.00 12.13 267 LYS B N 1
ATOM 5503 C CA . LYS B 1 272 ? 31.330 22.669 46.328 1.00 12.82 267 LYS B CA 1
ATOM 5504 C C . LYS B 1 272 ? 31.924 21.510 45.536 1.00 13.58 267 LYS B C 1
ATOM 5505 O O . LYS B 1 272 ? 32.039 20.386 46.055 1.00 13.89 267 LYS B O 1
ATOM 5511 N N . ARG B 1 273 ? 32.302 21.760 44.288 1.00 14.11 268 ARG B N 1
ATOM 5512 C CA . ARG B 1 273 ? 32.920 20.740 43.482 1.00 14.93 268 ARG B CA 1
ATOM 5513 C C . ARG B 1 273 ? 34.253 20.260 44.078 1.00 15.26 268 ARG B C 1
ATOM 5514 O O . ARG B 1 273 ? 34.651 19.105 43.867 1.00 15.66 268 ARG B O 1
ATOM 5522 N N . MET B 1 274 ? 34.935 21.153 44.814 1.00 14.55 269 MET B N 1
ATOM 5523 C CA . MET B 1 274 ? 36.173 20.798 45.498 1.00 15.00 269 MET B CA 1
ATOM 5524 C C . MET B 1 274 ? 35.949 19.934 46.752 1.00 15.18 269 MET B C 1
ATOM 5525 O O . MET B 1 274 ? 36.902 19.354 47.270 1.00 16.59 269 MET B O 1
ATOM 5530 N N . GLY B 1 275 ? 34.725 19.859 47.252 1.00 14.67 270 GLY B N 1
ATOM 5531 C CA . GLY B 1 275 ? 34.449 19.122 48.481 1.00 15.07 270 GLY B CA 1
ATOM 5532 C C . GLY B 1 275 ? 33.844 19.886 49.638 1.00 14.89 270 GLY B C 1
ATOM 5533 O O . GLY B 1 275 ? 33.493 19.284 50.662 1.00 15.13 270 GLY B O 1
ATOM 5534 N N . LEU B 1 276 ? 33.690 21.204 49.503 1.00 14.18 271 LEU B N 1
ATOM 5535 C CA . LEU B 1 276 ? 33.114 21.982 50.597 1.00 14.04 271 LEU B CA 1
ATOM 5536 C C . LEU B 1 276 ? 31.641 21.625 50.693 1.00 14.22 271 LEU B C 1
ATOM 5537 O O . LEU B 1 276 ? 30.915 21.781 49.722 1.00 14.11 271 LEU B O 1
ATOM 5542 N N . PRO B 1 277 ? 31.193 21.141 51.861 1.00 14.88 272 PRO B N 1
ATOM 5543 C CA . PRO B 1 277 ? 29.773 20.810 51.966 1.00 15.43 272 PRO B CA 1
ATOM 5544 C C . PRO B 1 277 ? 28.905 22.051 51.945 1.00 15.16 272 PRO B C 1
ATOM 5545 O O . PRO B 1 277 ? 28.965 22.862 52.877 1.00 15.12 272 PRO B O 1
ATOM 5549 N N . ILE B 1 278 ? 28.127 22.175 50.877 1.00 15.01 273 ILE B N 1
ATOM 5550 C CA . ILE B 1 278 ? 27.237 23.282 50.653 1.00 15.00 273 ILE B CA 1
ATOM 5551 C C . ILE B 1 278 ? 25.834 22.698 50.457 1.00 15.81 273 ILE B C 1
ATOM 5552 O O . ILE B 1 278 ? 25.670 21.700 49.755 1.00 16.21 273 ILE B O 1
ATOM 5557 N N . GLU B 1 279 ? 24.836 23.314 51.077 1.00 16.19 274 GLU B N 1
ATOM 5558 C CA . GLU B 1 279 ? 23.422 22.868 50.969 1.00 17.14 274 GLU B CA 1
ATOM 5559 C C . GLU B 1 279 ? 22.816 23.646 49.798 1.00 16.55 274 GLU B C 1
ATOM 5560 O O . GLU B 1 279 ? 22.789 23.158 48.682 1.00 16.20 274 GLU B O 1
ATOM 5566 N N . GLN B 1 280 ? 22.405 24.887 50.022 1.00 16.03 275 GLN B N 1
ATOM 5567 C CA . GLN B 1 280 ? 21.910 25.717 48.950 1.00 15.49 275 GLN B CA 1
ATOM 5568 C C . GLN B 1 280 ? 22.898 26.738 48.459 1.00 14.22 275 GLN B C 1
ATOM 5569 O O . GLN B 1 280 ? 23.663 27.320 49.232 1.00 13.17 275 GLN B O 1
ATOM 5575 N N . LEU B 1 281 ? 22.813 26.966 47.163 1.00 13.41 276 LEU B N 1
ATOM 5576 C CA . LEU B 1 281 ? 23.370 28.130 46.506 1.00 12.90 276 LEU B CA 1
ATOM 5577 C C . LEU B 1 281 ? 22.180 28.878 45.895 1.00 12.63 276 LEU B C 1
ATOM 5578 O O . LEU B 1 281 ? 21.444 28.334 45.063 1.00 12.89 276 LEU B O 1
ATOM 5583 N N . ILE B 1 282 ? 22.005 30.128 46.296 1.00 12.10 277 ILE B N 1
ATOM 5584 C CA . ILE B 1 282 ? 20.837 30.904 45.924 1.00 11.82 277 ILE B CA 1
ATOM 5585 C C . ILE B 1 282 ? 21.291 32.140 45.177 1.00 11.63 277 ILE B C 1
ATOM 5586 O O . ILE B 1 282 ? 22.066 32.986 45.679 1.00 11.32 277 ILE B O 1
ATOM 5591 N N . ILE B 1 283 ? 20.759 32.266 43.968 1.00 11.89 278 ILE B N 1
ATOM 5592 C CA . ILE B 1 283 ? 20.974 33.401 43.103 1.00 11.96 278 ILE B CA 1
ATOM 5593 C C . ILE B 1 283 ? 19.988 34.482 43.484 1.00 12.38 278 ILE B C 1
ATOM 5594 O O . ILE B 1 283 ? 18.773 34.245 43.462 1.00 12.77 278 ILE B O 1
ATOM 5599 N N . ALA B 1 284 ? 20.478 35.667 43.810 1.00 12.71 279 ALA B N 1
ATOM 5600 C CA . ALA B 1 284 ? 19.590 36.802 44.122 1.00 13.17 279 ALA B CA 1
ATOM 5601 C C . ALA B 1 284 ? 19.749 37.889 43.059 1.00 13.56 279 ALA B C 1
ATOM 5602 O O . ALA B 1 284 ? 20.879 38.343 42.793 1.00 13.27 279 ALA B O 1
ATOM 5604 N N . THR B 1 285 ? 18.633 38.291 42.442 1.00 13.77 280 THR B N 1
ATOM 5605 C CA . THR B 1 285 ? 18.681 39.242 41.328 1.00 14.43 280 THR B CA 1
ATOM 5606 C C . THR B 1 285 ? 17.872 40.489 41.648 1.00 15.06 280 THR B C 1
ATOM 5607 O O . THR B 1 285 ? 17.000 40.491 42.536 1.00 15.04 280 THR B O 1
ATOM 5611 N N . ASN B 1 286 ? 18.135 41.533 40.881 1.00 15.85 281 ASN B N 1
ATOM 5612 C CA . ASN B 1 286 ? 17.276 42.726 40.897 1.00 16.78 281 ASN B CA 1
ATOM 5613 C C . ASN B 1 286 ? 16.209 42.541 39.824 1.00 17.71 281 ASN B C 1
ATOM 5614 O O . ASN B 1 286 ? 16.016 41.415 39.349 1.00 17.11 281 ASN B O 1
ATOM 5619 N N . ASP B 1 287 ? 15.515 43.612 39.439 1.00 19.00 282 ASP B N 1
ATOM 5620 C CA . ASP B 1 287 ? 14.427 43.512 38.440 1.00 19.85 282 ASP B CA 1
ATOM 5621 C C . ASP B 1 287 ? 14.913 42.911 37.121 1.00 19.27 282 ASP B C 1
ATOM 5622 O O . ASP B 1 287 ? 14.116 42.397 36.340 1.00 19.40 282 ASP B O 1
ATOM 5627 N N . ASN B 1 288 ? 16.218 43.005 36.868 1.00 18.66 283 ASN B N 1
ATOM 5628 C CA . ASN B 1 288 ? 16.835 42.333 35.729 1.00 18.45 283 ASN B CA 1
ATOM 5629 C C . ASN B 1 288 ? 16.990 40.868 36.146 1.00 17.62 283 ASN B C 1
ATOM 5630 O O . ASN B 1 288 ? 18.032 40.453 36.703 1.00 17.10 283 ASN B O 1
ATOM 5635 N N . ASP B 1 289 ? 15.934 40.088 35.901 1.00 17.55 284 ASP B N 1
ATOM 5636 C CA . ASP B 1 289 ? 15.783 38.795 36.578 1.00 17.21 284 ASP B CA 1
ATOM 5637 C C . ASP B 1 289 ? 15.892 37.605 35.638 1.00 16.99 284 ASP B C 1
ATOM 5638 O O . ASP B 1 289 ? 15.323 36.526 35.907 1.00 17.29 284 ASP B O 1
ATOM 5643 N N . ILE B 1 290 ? 16.660 37.778 34.563 1.00 16.91 285 ILE B N 1
ATOM 5644 C CA . ILE B 1 290 ? 16.848 36.697 33.604 1.00 16.77 285 ILE B CA 1
ATOM 5645 C C . ILE B 1 290 ? 17.181 35.382 34.325 1.00 16.20 285 ILE B C 1
ATOM 5646 O O . ILE B 1 290 ? 16.657 34.311 33.975 1.00 16.80 285 ILE B O 1
ATOM 5651 N N . LEU B 1 291 ? 18.004 35.460 35.353 1.00 15.69 286 LEU B N 1
ATOM 5652 C CA . LEU B 1 291 ? 18.447 34.233 36.033 1.00 15.25 286 LEU B CA 1
ATOM 5653 C C . LEU B 1 291 ? 17.311 33.605 36.829 1.00 15.41 286 LEU B C 1
ATOM 5654 O O . LEU B 1 291 ? 17.156 32.369 36.846 1.00 15.46 286 LEU B O 1
ATOM 5659 N N . SER B 1 292 ? 16.521 34.441 37.495 1.00 15.60 287 SER B N 1
ATOM 5660 C CA . SER B 1 292 ? 15.391 33.939 38.257 1.00 15.98 287 SER B CA 1
ATOM 5661 C C . SER B 1 292 ? 14.315 33.354 37.310 1.00 16.31 287 SER B C 1
ATOM 5662 O O . SER B 1 292 ? 13.785 32.260 37.549 1.00 16.35 287 SER B O 1
ATOM 5665 N N . ARG B 1 293 ? 14.053 34.025 36.205 1.00 16.50 288 ARG B N 1
ATOM 5666 C CA . ARG B 1 293 ? 13.153 33.487 35.153 1.00 17.17 288 ARG B CA 1
ATOM 5667 C C . ARG B 1 293 ? 13.611 32.159 34.555 1.00 16.93 288 ARG B C 1
ATOM 5668 O O . ARG B 1 293 ? 12.802 31.281 34.285 1.00 17.14 288 ARG B O 1
ATOM 5676 N N . THR B 1 294 ? 14.921 32.005 34.416 1.00 16.43 289 THR B N 1
ATOM 5677 C CA . THR B 1 294 ? 15.488 30.793 33.853 1.00 16.54 289 THR B CA 1
ATOM 5678 C C . THR B 1 294 ? 15.221 29.578 34.758 1.00 17.23 289 THR B C 1
ATOM 5679 O O . THR B 1 294 ? 14.784 28.537 34.274 1.00 17.90 289 THR B O 1
ATOM 5683 N N . LEU B 1 295 ? 15.452 29.740 36.056 1.00 17.56 290 LEU B N 1
ATOM 5684 C CA . LEU B 1 295 ? 15.198 28.653 37.000 1.00 18.89 290 LEU B CA 1
ATOM 5685 C C . LEU B 1 295 ? 13.710 28.337 37.111 1.00 20.80 290 LEU B C 1
ATOM 5686 O O . LEU B 1 295 ? 13.335 27.180 37.261 1.00 21.58 290 LEU B O 1
ATOM 5691 N N . GLU B 1 296 ? 12.872 29.352 37.026 1.00 22.44 291 GLU B N 1
ATOM 5692 C CA . GLU B 1 296 ? 11.436 29.142 37.118 1.00 24.79 291 GLU B CA 1
ATOM 5693 C C . GLU B 1 296 ? 10.813 28.467 35.887 1.00 24.51 291 GLU B C 1
ATOM 5694 O O . GLU B 1 296 ? 9.990 27.579 36.026 1.00 25.76 291 GLU B O 1
ATOM 5700 N N . SER B 1 297 ? 11.172 28.910 34.693 1.00 23.56 292 SER B N 1
ATOM 5701 C CA . SER B 1 297 ? 10.514 28.467 33.465 1.00 23.88 292 SER B CA 1
ATOM 5702 C C . SER B 1 297 ? 11.401 27.606 32.562 1.00 23.12 292 SER B C 1
ATOM 5703 O O . SER B 1 297 ? 10.902 26.968 31.669 1.00 22.74 292 SER B O 1
ATOM 5706 N N . GLY B 1 298 ? 12.716 27.629 32.768 1.00 22.13 293 GLY B N 1
ATOM 5707 C CA . GLY B 1 298 ? 13.662 26.969 31.856 1.00 21.88 293 GLY B CA 1
ATOM 5708 C C . GLY B 1 298 ? 14.078 27.843 30.679 1.00 21.89 293 GLY B C 1
ATOM 5709 O O . GLY B 1 298 ? 14.885 27.417 29.845 1.00 22.27 293 GLY B O 1
ATOM 5710 N N . ALA B 1 299 ? 13.542 29.055 30.606 1.00 21.30 294 ALA B N 1
ATOM 5711 C CA . ALA B 1 299 ? 13.724 29.927 29.428 1.00 22.20 294 ALA B CA 1
ATOM 5712 C C . ALA B 1 299 ? 14.651 31.087 29.772 1.00 21.34 294 ALA B C 1
ATOM 5713 O O . ALA B 1 299 ? 14.279 31.961 30.561 1.00 22.53 294 ALA B O 1
ATOM 5715 N N . TYR B 1 300 ? 15.856 31.078 29.212 1.00 20.65 295 TYR B N 1
ATOM 5716 C CA . TYR B 1 300 ? 16.829 32.164 29.396 1.00 19.69 295 TYR B CA 1
ATOM 5717 C C . TYR B 1 300 ? 16.559 33.158 28.284 1.00 20.71 295 TYR B C 1
ATOM 5718 O O . TYR B 1 300 ? 16.931 32.909 27.120 1.00 20.73 295 TYR B O 1
ATOM 5727 N N . GLU B 1 301 ? 15.880 34.248 28.620 1.00 21.14 296 GLU B N 1
ATOM 5728 C CA . GLU B 1 301 ? 15.349 35.153 27.593 1.00 23.04 296 GLU B CA 1
ATOM 5729 C C . GLU B 1 301 ? 15.712 36.585 27.924 1.00 22.28 296 GLU B C 1
ATOM 5730 O O . GLU B 1 301 ? 15.353 37.105 28.978 1.00 20.70 296 GLU B O 1
ATOM 5736 N N . MET B 1 302 ? 16.428 37.204 26.994 1.00 22.37 297 MET B N 1
ATOM 5737 C CA . MET B 1 302 ? 16.903 38.560 27.161 1.00 23.52 297 MET B CA 1
ATOM 5738 C C . MET B 1 302 ? 15.729 39.532 27.073 1.00 23.26 297 MET B C 1
ATOM 5739 O O . MET B 1 302 ? 14.936 39.455 26.161 1.00 23.21 297 MET B O 1
ATOM 5744 N N . ARG B 1 303 ? 15.644 40.452 28.024 1.00 22.85 298 ARG B N 1
ATOM 5745 C CA . ARG B 1 303 ? 14.691 41.555 27.969 1.00 23.62 298 ARG B CA 1
ATOM 5746 C C . ARG B 1 303 ? 15.476 42.855 28.088 1.00 23.50 298 ARG B C 1
ATOM 5747 O O . ARG B 1 303 ? 16.667 42.828 28.329 1.00 22.18 298 ARG B O 1
ATOM 5755 N N . GLY B 1 304 ? 14.801 43.985 27.959 1.00 24.66 299 GLY B N 1
ATOM 5756 C CA . GLY B 1 304 ? 15.466 45.271 28.108 1.00 25.69 299 GLY B CA 1
ATOM 5757 C C . GLY B 1 304 ? 15.988 45.472 29.527 1.00 25.95 299 GLY B C 1
ATOM 5758 O O . GLY B 1 304 ? 15.421 44.925 30.488 1.00 26.08 299 GLY B O 1
ATOM 5759 N N . VAL B 1 305 ? 17.075 46.227 29.652 1.00 26.54 300 VAL B N 1
ATOM 5760 C CA . VAL B 1 305 ? 17.727 46.467 30.942 1.00 27.72 300 VAL B CA 1
ATOM 5761 C C . VAL B 1 305 ? 16.899 47.456 31.734 1.00 28.26 300 VAL B C 1
ATOM 5762 O O . VAL B 1 305 ? 16.524 48.504 31.218 1.00 29.13 300 VAL B O 1
ATOM 5766 N N . ALA B 1 306 ? 16.557 47.095 32.958 1.00 27.71 301 ALA B N 1
ATOM 5767 C CA . ALA B 1 306 ? 15.902 48.033 33.880 1.00 28.78 301 ALA B CA 1
ATOM 5768 C C . ALA B 1 306 ? 16.982 48.698 34.712 1.00 28.07 301 ALA B C 1
ATOM 5769 O O . ALA B 1 306 ? 17.883 48.013 35.202 1.00 27.87 301 ALA B O 1
ATOM 5771 N N . GLN B 1 307 ? 16.912 50.018 34.858 1.00 28.93 302 GLN B N 1
ATOM 5772 C CA . GLN B 1 307 ? 17.802 50.769 35.756 1.00 28.55 302 GLN B CA 1
ATOM 5773 C C . GLN B 1 307 ? 17.212 50.656 37.182 1.00 28.43 302 GLN B C 1
ATOM 5774 O O . GLN B 1 307 ? 16.019 50.851 37.394 1.00 30.50 302 GLN B O 1
ATOM 5776 N N . THR B 1 308 ? 18.040 50.261 38.140 1.00 26.66 303 THR B N 1
ATOM 5777 C CA . THR B 1 308 ? 17.587 49.949 39.495 1.00 25.31 303 THR B CA 1
ATOM 5778 C C . THR B 1 308 ? 18.510 50.658 40.490 1.00 24.56 303 THR B C 1
ATOM 5779 O O . THR B 1 308 ? 19.437 51.345 40.092 1.00 25.43 303 THR B O 1
ATOM 5783 N N . THR B 1 309 ? 18.299 50.426 41.775 1.00 22.99 304 THR B N 1
ATOM 5784 C CA . THR B 1 309 ? 19.178 50.953 42.824 1.00 22.44 304 THR B CA 1
ATOM 5785 C C . THR B 1 309 ? 20.411 50.067 43.065 1.00 21.23 304 THR B C 1
ATOM 5786 O O . THR B 1 309 ? 21.250 50.388 43.902 1.00 21.00 304 THR B O 1
ATOM 5790 N N . SER B 1 310 ? 20.520 48.956 42.331 1.00 20.70 305 SER B N 1
ATOM 5791 C CA . SER B 1 310 ? 21.674 48.036 42.425 1.00 20.35 305 SER B CA 1
ATOM 5792 C C . SER B 1 310 ? 22.344 47.863 41.054 1.00 20.33 305 SER B C 1
ATOM 5793 O O . SER B 1 310 ? 22.287 46.778 40.450 1.00 18.88 305 SER B O 1
ATOM 5796 N N . PRO B 1 311 ? 22.979 48.937 40.559 1.00 21.35 306 PRO B N 1
ATOM 5797 C CA . PRO B 1 311 ? 23.427 49.006 39.157 1.00 21.98 306 PRO B CA 1
ATOM 5798 C C . PRO B 1 311 ? 24.494 47.981 38.776 1.00 21.80 306 PRO B C 1
ATOM 5799 O O . PRO B 1 311 ? 24.585 47.614 37.604 1.00 21.53 306 PRO B O 1
ATOM 5803 N N . SER B 1 312 ? 25.271 47.495 39.739 1.00 21.68 307 SER B N 1
ATOM 5804 C CA . SER B 1 312 ? 26.234 46.448 39.424 1.00 22.09 307 SER B CA 1
ATOM 5805 C C . SER B 1 312 ? 25.516 45.168 38.999 1.00 21.46 307 SER B C 1
ATOM 5806 O O . SER B 1 312 ? 26.129 44.311 38.389 1.00 21.16 307 SER B O 1
ATOM 5809 N N . MET B 1 313 ? 24.235 45.031 39.331 1.00 20.94 308 MET B N 1
ATOM 5810 C CA . MET B 1 313 ? 23.448 43.851 38.937 1.00 20.43 308 MET B CA 1
ATOM 5811 C C . MET B 1 313 ? 22.501 44.124 37.747 1.00 21.28 308 MET B C 1
ATOM 5812 O O . MET B 1 313 ? 21.669 43.278 37.389 1.00 21.61 308 MET B O 1
ATOM 5817 N N . ASP B 1 314 ? 22.647 45.284 37.106 1.00 22.15 309 ASP B N 1
ATOM 5818 C CA . ASP B 1 314 ? 21.783 45.641 35.997 1.00 23.36 309 ASP B CA 1
ATOM 5819 C C . ASP B 1 314 ? 22.310 44.997 34.733 1.00 23.88 309 ASP B C 1
ATOM 5820 O O . ASP B 1 314 ? 22.912 45.647 33.900 1.00 26.92 309 ASP B O 1
ATOM 5825 N N . ILE B 1 315 ? 22.038 43.717 34.590 1.00 23.34 310 ILE B N 1
ATOM 5826 C CA . ILE B 1 315 ? 22.531 42.929 33.452 1.00 23.15 310 ILE B CA 1
ATOM 5827 C C . ILE B 1 315 ? 21.398 42.490 32.569 1.00 22.96 310 ILE B C 1
ATOM 5828 O O . ILE B 1 315 ? 20.332 42.165 33.066 1.00 22.74 310 ILE B O 1
ATOM 5833 N N . GLN B 1 316 ? 21.635 42.487 31.255 1.00 23.17 311 GLN B N 1
ATOM 5834 C CA . GLN B 1 316 ? 20.750 41.847 30.293 1.00 23.35 311 GLN B CA 1
ATOM 5835 C C . GLN B 1 316 ? 20.981 40.314 30.138 1.00 21.69 311 GLN B C 1
ATOM 5836 O O . GLN B 1 316 ? 20.035 39.525 29.962 1.00 21.37 311 GLN B O 1
ATOM 5842 N N . ILE B 1 317 ? 22.248 39.917 30.167 1.00 20.75 312 ILE B N 1
ATOM 5843 C CA . ILE B 1 317 ? 22.658 38.531 30.149 1.00 19.64 312 ILE B CA 1
ATOM 5844 C C . ILE B 1 317 ? 23.726 38.391 31.222 1.00 18.30 312 ILE B C 1
ATOM 5845 O O . ILE B 1 317 ? 24.341 39.381 31.602 1.00 18.87 312 ILE B O 1
ATOM 5850 N N . SER B 1 318 ? 23.943 37.170 31.694 1.00 17.15 313 SER B N 1
ATOM 5851 C CA . SER B 1 318 ? 24.859 36.899 32.790 1.00 16.15 313 SER B CA 1
ATOM 5852 C C . SER B 1 318 ? 26.058 36.186 32.185 1.00 16.03 313 SER B C 1
ATOM 5853 O O . SER B 1 318 ? 25.937 35.040 31.776 1.00 15.44 313 SER B O 1
ATOM 5856 N N . SER B 1 319 ? 27.203 36.871 32.153 1.00 15.94 314 SER B N 1
ATOM 5857 C CA . SER B 1 319 ? 28.338 36.463 31.316 1.00 16.31 314 SER B CA 1
ATOM 5858 C C . SER B 1 319 ? 28.931 35.116 31.709 1.00 15.90 314 SER B C 1
ATOM 5859 O O . SER B 1 319 ? 29.400 34.371 30.847 1.00 16.05 314 SER B O 1
ATOM 5862 N N . ASN B 1 320 ? 28.887 34.769 32.989 1.00 15.20 315 ASN B N 1
ATOM 5863 C CA . ASN B 1 320 ? 29.442 33.455 33.420 1.00 14.90 315 ASN B CA 1
ATOM 5864 C C . ASN B 1 320 ? 28.463 32.302 33.584 1.00 14.21 315 ASN B C 1
ATOM 5865 O O . ASN B 1 320 ? 28.848 31.199 33.985 1.00 13.82 315 ASN B O 1
ATOM 5870 N N . PHE B 1 321 ? 27.197 32.531 33.248 1.00 14.20 316 PHE B N 1
ATOM 5871 C CA . PHE B 1 321 ? 26.187 31.475 33.366 1.00 13.92 316 PHE B CA 1
ATOM 5872 C C . PHE B 1 321 ? 26.559 30.336 32.437 1.00 13.79 316 PHE B C 1
ATOM 5873 O O . PHE B 1 321 ? 26.288 29.175 32.717 1.00 13.72 316 PHE B O 1
ATOM 5881 N N . GLU B 1 322 ? 27.180 30.679 31.326 1.00 13.79 317 GLU B N 1
ATOM 5882 C CA . GLU B 1 322 ? 27.696 29.660 30.384 1.00 13.74 317 GLU B CA 1
ATOM 5883 C C . GLU B 1 322 ? 28.584 28.600 31.063 1.00 13.66 317 GLU B C 1
ATOM 5884 O O . GLU B 1 322 ? 28.581 27.428 30.647 1.00 13.23 317 GLU B O 1
ATOM 5890 N N . ARG B 1 323 ? 29.361 29.000 32.079 1.00 13.31 318 ARG B N 1
ATOM 5891 C CA . ARG B 1 323 ? 30.159 28.011 32.802 1.00 13.24 318 ARG B CA 1
ATOM 5892 C C . ARG B 1 323 ? 29.281 26.950 33.466 1.00 13.20 318 ARG B C 1
ATOM 5893 O O . ARG B 1 323 ? 29.589 25.762 33.384 1.00 13.44 318 ARG B O 1
ATOM 5901 N N . LEU B 1 324 ? 28.183 27.375 34.096 1.00 13.19 319 LEU B N 1
ATOM 5902 C CA . LEU B 1 324 ? 27.245 26.447 34.722 1.00 13.06 319 LEU B CA 1
ATOM 5903 C C . LEU B 1 324 ? 26.511 25.645 33.663 1.00 13.50 319 LEU B C 1
ATOM 5904 O O . LEU B 1 324 ? 26.278 24.451 33.850 1.00 13.55 319 LEU B O 1
ATOM 5909 N N . LEU B 1 325 ? 26.139 26.283 32.555 1.00 13.97 320 LEU B N 1
ATOM 5910 C CA . LEU B 1 325 ? 25.473 25.544 31.474 1.00 14.92 320 LEU B CA 1
ATOM 5911 C C . LEU B 1 325 ? 26.355 24.374 31.045 1.00 15.34 320 LEU B C 1
ATOM 5912 O O . LEU B 1 325 ? 25.850 23.283 30.810 1.00 15.99 320 LEU B O 1
ATOM 5917 N N . PHE B 1 326 ? 27.666 24.611 30.945 1.00 15.17 321 PHE B N 1
ATOM 5918 C CA . PHE B 1 326 ? 28.576 23.578 30.490 1.00 15.66 321 PHE B CA 1
ATOM 5919 C C . PHE B 1 326 ? 28.588 22.429 31.474 1.00 15.63 321 PHE B C 1
ATOM 5920 O O . PHE B 1 326 ? 28.455 21.275 31.078 1.00 15.92 321 PHE B O 1
ATOM 5928 N N . GLU B 1 327 ? 28.740 22.734 32.759 1.00 15.26 322 GLU B N 1
ATOM 5929 C CA . GLU B 1 327 ? 28.735 21.663 33.767 1.00 15.70 322 GLU B CA 1
ATOM 5930 C C . GLU B 1 327 ? 27.400 20.911 33.826 1.00 16.18 322 GLU B C 1
ATOM 5931 O O . GLU B 1 327 ? 27.382 19.677 33.984 1.00 16.93 322 GLU B O 1
ATOM 5937 N N . ALA B 1 328 ? 26.286 21.639 33.688 1.00 15.88 323 ALA B N 1
ATOM 5938 C CA . ALA B 1 328 ? 24.965 21.048 33.836 1.00 15.99 323 ALA B CA 1
ATOM 5939 C C . ALA B 1 328 ? 24.604 20.145 32.664 1.00 16.57 323 ALA B C 1
ATOM 5940 O O . ALA B 1 328 ? 23.732 19.285 32.816 1.00 16.40 323 ALA B O 1
ATOM 5942 N N . HIS B 1 329 ? 25.261 20.339 31.511 1.00 16.44 324 HIS B N 1
ATOM 5943 C CA . HIS B 1 329 ? 25.116 19.452 30.356 1.00 17.27 324 HIS B CA 1
ATOM 5944 C C . HIS B 1 329 ? 26.173 18.377 30.319 1.00 17.80 324 HIS B C 1
ATOM 5945 O O . HIS B 1 329 ? 26.425 17.807 29.274 1.00 18.48 324 HIS B O 1
ATOM 5952 N N . GLY B 1 330 ? 26.761 18.041 31.467 1.00 17.70 325 GLY B N 1
ATOM 5953 C CA . GLY B 1 330 ? 27.776 16.971 31.504 1.00 18.01 325 GLY B CA 1
ATOM 5954 C C . GLY B 1 330 ? 28.965 17.288 30.613 1.00 18.29 325 GLY B C 1
ATOM 5955 O O . GLY B 1 330 ? 29.579 16.407 30.052 1.00 18.76 325 GLY B O 1
ATOM 5956 N N . ARG B 1 331 ? 29.284 18.571 30.488 1.00 17.94 326 ARG B N 1
ATOM 5957 C CA . ARG B 1 331 ? 30.386 19.038 29.663 1.00 18.09 326 ARG B CA 1
ATOM 5958 C C . ARG B 1 331 ? 30.238 18.670 28.178 1.00 18.62 326 ARG B C 1
ATOM 5959 O O . ARG B 1 331 ? 31.222 18.433 27.480 1.00 19.61 326 ARG B O 1
ATOM 5967 N N . ASP B 1 332 ? 28.999 18.684 27.697 1.00 17.94 327 ASP B N 1
ATOM 5968 C CA . ASP B 1 332 ? 28.717 18.491 26.302 1.00 18.19 327 ASP B CA 1
ATOM 5969 C C . ASP B 1 332 ? 28.887 19.873 25.605 1.00 17.56 327 ASP B C 1
ATOM 5970 O O . ASP B 1 332 ? 27.980 20.717 25.635 1.00 16.65 327 ASP B O 1
ATOM 5975 N N . ALA B 1 333 ? 30.056 20.096 24.997 1.00 17.29 328 ALA B N 1
ATOM 5976 C CA . ALA B 1 333 ? 30.318 21.348 24.302 1.00 17.23 328 ALA B CA 1
ATOM 5977 C C . ALA B 1 333 ? 29.345 21.658 23.143 1.00 17.36 328 ALA B C 1
ATOM 5978 O O . ALA B 1 333 ? 28.998 22.817 22.930 1.00 17.00 328 ALA B O 1
ATOM 5980 N N . ALA B 1 334 ? 28.912 20.632 22.404 1.00 17.73 329 ALA B N 1
ATOM 5981 C CA . ALA B 1 334 ? 27.997 20.815 21.267 1.00 18.05 329 ALA B CA 1
ATOM 5982 C C . ALA B 1 334 ? 26.661 21.382 21.769 1.00 17.64 329 ALA B C 1
ATOM 5983 O O . ALA B 1 334 ? 26.094 22.312 21.182 1.00 17.18 329 ALA B O 1
ATOM 5985 N N . ALA B 1 335 ? 26.194 20.869 22.905 1.00 17.10 330 ALA B N 1
ATOM 5986 C CA . ALA B 1 335 ? 24.949 21.404 23.499 1.00 16.90 330 ALA B CA 1
ATOM 5987 C C . ALA B 1 335 ? 25.115 22.870 23.913 1.00 15.98 330 ALA B C 1
ATOM 5988 O O . ALA B 1 335 ? 24.234 23.702 23.623 1.00 16.41 330 ALA B O 1
ATOM 5990 N N . VAL B 1 336 ? 26.231 23.205 24.559 1.00 15.37 331 VAL B N 1
ATOM 5991 C CA . VAL B 1 336 ? 26.501 24.586 24.915 1.00 14.79 331 VAL B CA 1
ATOM 5992 C C . VAL B 1 336 ? 26.565 25.487 23.656 1.00 15.29 331 VAL B C 1
ATOM 5993 O O . VAL B 1 336 ? 25.923 26.557 23.627 1.00 15.30 331 VAL B O 1
ATOM 5997 N N . ARG B 1 337 ? 27.268 25.064 22.614 1.00 15.71 332 ARG B N 1
ATOM 5998 C CA . ARG B 1 337 ? 27.337 25.893 21.405 1.00 16.43 332 ARG B CA 1
ATOM 5999 C C . ARG B 1 337 ? 25.944 26.164 20.862 1.00 17.02 332 ARG B C 1
ATOM 6000 O O . ARG B 1 337 ? 25.637 27.283 20.501 1.00 17.47 332 ARG B O 1
ATOM 6008 N N . GLY B 1 338 ? 25.110 25.136 20.811 1.00 17.60 333 GLY B N 1
ATOM 6009 C CA . GLY B 1 338 ? 23.755 25.263 20.316 1.00 18.26 333 GLY B CA 1
ATOM 6010 C C . GLY B 1 338 ? 22.987 26.342 21.061 1.00 18.15 333 GLY B C 1
ATOM 6011 O O . GLY B 1 338 ? 22.323 27.184 20.450 1.00 18.41 333 GLY B O 1
ATOM 6012 N N . LEU B 1 339 ? 23.036 26.297 22.387 1.00 17.78 334 LEU B N 1
ATOM 6013 C CA . LEU B 1 339 ? 22.299 27.266 23.183 1.00 17.74 334 LEU B CA 1
ATOM 6014 C C . LEU B 1 339 ? 22.830 28.685 22.987 1.00 18.15 334 LEU B C 1
ATOM 6015 O O . LEU B 1 339 ? 22.064 29.628 22.878 1.00 17.92 334 LEU B O 1
ATOM 6020 N N . MET B 1 340 ? 24.149 28.839 22.953 1.00 18.37 335 MET B N 1
ATOM 6021 C CA . MET B 1 340 ? 24.709 30.160 22.781 1.00 19.47 335 MET B CA 1
ATOM 6022 C C . MET B 1 340 ? 24.415 30.707 21.367 1.00 20.43 335 MET B C 1
ATOM 6023 O O . MET B 1 340 ? 24.218 31.901 21.223 1.00 20.75 335 MET B O 1
ATOM 6028 N N . GLN B 1 341 ? 24.383 29.835 20.359 1.00 21.06 336 GLN B N 1
ATOM 6029 C CA . GLN B 1 341 ? 23.941 30.202 18.994 1.00 22.84 336 GLN B CA 1
ATOM 6030 C C . GLN B 1 341 ? 22.489 30.708 19.038 1.00 23.26 336 GLN B C 1
ATOM 6031 O O . GLN B 1 341 ? 22.173 31.735 18.455 1.00 23.88 336 GLN B O 1
ATOM 6037 N N . GLY B 1 342 ? 21.605 30.008 19.744 1.00 23.44 337 GLY B N 1
ATOM 6038 C CA . GLY B 1 342 ? 20.224 30.484 19.934 1.00 23.88 337 GLY B CA 1
ATOM 6039 C C . GLY B 1 342 ? 20.152 31.863 20.583 1.00 23.97 337 GLY B C 1
ATOM 6040 O O . GLY B 1 342 ? 19.404 32.742 20.144 1.00 24.21 337 GLY B O 1
ATOM 6041 N N . LEU B 1 343 ? 20.935 32.062 21.642 1.00 23.94 338 LEU B N 1
ATOM 6042 C CA . LEU B 1 343 ? 20.984 33.358 22.308 1.00 24.12 338 LEU B CA 1
ATOM 6043 C C . LEU B 1 343 ? 21.342 34.446 21.291 1.00 26.06 338 LEU B C 1
ATOM 6044 O O . LEU B 1 343 ? 20.654 35.469 21.144 1.00 25.71 338 LEU B O 1
ATOM 6049 N N . LYS B 1 344 ? 22.414 34.187 20.556 1.00 27.46 339 LYS B N 1
ATOM 6050 C CA . LYS B 1 344 ? 22.917 35.159 19.606 1.00 29.34 339 LYS B CA 1
ATOM 6051 C C . LYS B 1 344 ? 21.911 35.440 18.495 1.00 29.95 339 LYS B C 1
ATOM 6052 O O . LYS B 1 344 ? 21.725 36.581 18.122 1.00 29.93 339 LYS B O 1
ATOM 6058 N N . GLN B 1 345 ? 21.262 34.404 17.965 1.00 30.50 340 GLN B N 1
ATOM 6059 C CA . GLN B 1 345 ? 20.325 34.578 16.854 1.00 31.79 340 GLN B CA 1
ATOM 6060 C C . GLN B 1 345 ? 18.956 35.100 17.276 1.00 31.14 340 GLN B C 1
ATOM 6061 O O . GLN B 1 345 ? 18.395 35.947 16.599 1.00 32.26 340 GLN B O 1
ATOM 6067 N N . SER B 1 346 ? 18.392 34.585 18.364 1.00 28.95 341 SER B N 1
ATOM 6068 C CA . SER B 1 346 ? 16.986 34.825 18.682 1.00 28.28 341 SER B CA 1
ATOM 6069 C C . SER B 1 346 ? 16.718 35.484 20.052 1.00 27.00 341 SER B C 1
ATOM 6070 O O . SER B 1 346 ? 15.564 35.642 20.423 1.00 26.13 341 SER B O 1
ATOM 6073 N N . GLY B 1 347 ? 17.765 35.806 20.812 1.00 24.53 342 GLY B N 1
ATOM 6074 C CA . GLY B 1 347 ? 17.612 36.520 22.088 1.00 23.27 342 GLY B CA 1
ATOM 6075 C C . GLY B 1 347 ? 17.324 35.648 23.288 1.00 22.02 342 GLY B C 1
ATOM 6076 O O . GLY B 1 347 ? 17.083 36.147 24.372 1.00 21.12 342 GLY B O 1
ATOM 6077 N N . GLY B 1 348 ? 17.386 34.339 23.115 1.00 21.42 343 GLY B N 1
ATOM 6078 C CA . GLY B 1 348 ? 17.075 33.447 24.203 1.00 20.73 343 GLY B CA 1
ATOM 6079 C C . GLY B 1 348 ? 17.243 31.997 23.834 1.00 20.37 343 GLY B C 1
ATOM 6080 O O . GLY B 1 348 ? 17.465 31.659 22.659 1.00 20.25 343 GLY B O 1
ATOM 6081 N N . PHE B 1 349 ? 17.171 31.150 24.853 1.00 19.78 344 PHE B N 1
ATOM 6082 C CA . PHE B 1 349 ? 17.129 29.711 24.648 1.00 20.11 344 PHE B CA 1
ATOM 6083 C C . PHE B 1 349 ? 16.379 29.062 25.781 1.00 20.33 344 PHE B C 1
ATOM 6084 O O . PHE B 1 349 ? 16.105 29.693 26.833 1.00 19.57 344 PHE B O 1
ATOM 6092 N N . THR B 1 350 ? 16.033 27.802 25.546 1.00 21.25 345 THR B N 1
ATOM 6093 C CA . THR B 1 350 ? 15.370 26.997 26.560 1.00 21.95 345 THR B CA 1
ATOM 6094 C C . THR B 1 350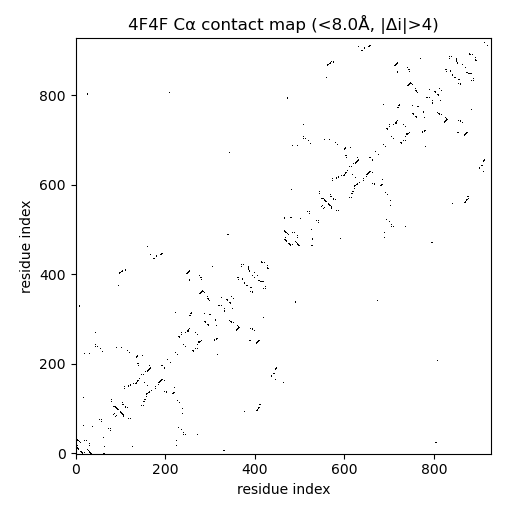 ? 16.284 25.848 26.964 1.00 21.04 345 THR B C 1
ATOM 6095 O O . THR B 1 350 ? 16.854 25.168 26.126 1.00 20.91 345 THR B O 1
ATOM 6099 N N . ILE B 1 351 ? 16.444 25.641 28.257 1.00 20.40 346 ILE B N 1
ATOM 6100 C CA . ILE B 1 351 ? 17.294 24.571 28.710 1.00 20.09 346 ILE B CA 1
ATOM 6101 C C . ILE B 1 351 ? 16.436 23.319 28.798 1.00 20.65 346 ILE B C 1
ATOM 6102 O O . ILE B 1 351 ? 15.372 23.347 29.418 1.00 21.39 346 ILE B O 1
ATOM 6107 N N . SER B 1 352 ? 16.884 22.239 28.178 1.00 20.77 347 SER B N 1
ATOM 6108 C CA . SER B 1 352 ? 16.165 20.959 28.196 1.00 21.64 347 SER B CA 1
ATOM 6109 C C . SER B 1 352 ? 16.070 20.363 29.616 1.00 21.24 347 SER B C 1
ATOM 6110 O O . SER B 1 352 ? 16.805 20.763 30.520 1.00 20.08 347 SER B O 1
ATOM 6113 N N . GLU B 1 353 ? 15.189 19.383 29.798 1.00 22.05 348 GLU B N 1
ATOM 6114 C CA . GLU B 1 353 ? 14.785 18.949 31.170 1.00 22.56 348 GLU B CA 1
ATOM 6115 C C . GLU B 1 353 ? 15.915 18.413 32.029 1.00 22.28 348 GLU B C 1
ATOM 6116 O O . GLU B 1 353 ? 16.032 18.781 33.171 1.00 22.20 348 GLU B O 1
ATOM 6118 N N . LYS B 1 354 ? 16.781 17.577 31.480 1.00 22.91 349 LYS B N 1
ATOM 6119 C CA . LYS B 1 354 ? 17.845 16.980 32.291 1.00 22.98 349 LYS B CA 1
ATOM 6120 C C . LYS B 1 354 ? 18.857 18.044 32.832 1.00 20.73 349 LYS B C 1
ATOM 6121 O O . LYS B 1 354 ? 19.135 18.099 34.031 1.00 18.47 349 LYS B O 1
ATOM 6127 N N . PRO B 1 355 ? 19.425 18.875 31.942 1.00 19.53 350 PRO B N 1
ATOM 6128 C CA . PRO B 1 355 ? 20.310 19.881 32.511 1.00 18.45 350 PRO B CA 1
ATOM 6129 C C . PRO B 1 355 ? 19.591 20.871 33.423 1.00 17.99 350 PRO B C 1
ATOM 6130 O O . PRO B 1 355 ? 20.168 21.333 34.417 1.00 16.98 350 PRO B O 1
ATOM 6134 N N . LEU B 1 356 ? 18.361 21.224 33.080 1.00 17.95 351 LEU B N 1
ATOM 6135 C CA . LEU B 1 356 ? 17.578 22.133 33.930 1.00 17.94 351 LEU B CA 1
ATOM 6136 C C . LEU B 1 356 ? 17.353 21.551 35.340 1.00 17.95 351 LEU B C 1
ATOM 6137 O O . LEU B 1 356 ? 17.475 22.286 36.327 1.00 17.23 351 LEU B O 1
ATOM 6142 N N . SER B 1 357 ? 17.046 20.244 35.428 1.00 18.87 352 SER B N 1
ATOM 6143 C CA . SER B 1 357 ? 16.908 19.561 36.718 1.00 19.36 352 SER B CA 1
ATOM 6144 C C . SER B 1 357 ? 18.243 19.569 37.449 1.00 18.24 352 SER B C 1
ATOM 6145 O O . SER B 1 357 ? 18.281 19.764 38.659 1.00 17.94 352 SER B O 1
ATOM 6148 N N . ALA B 1 358 ? 19.339 19.325 36.724 1.00 17.56 353 ALA B N 1
ATOM 6149 C CA . ALA B 1 358 ? 20.675 19.397 37.374 1.00 16.68 353 ALA B CA 1
ATOM 6150 C C . ALA B 1 358 ? 20.904 20.785 38.007 1.00 16.10 353 ALA B C 1
ATOM 6151 O O . ALA B 1 358 ? 21.351 20.895 39.152 1.00 15.24 353 ALA B O 1
ATOM 6153 N N . ILE B 1 359 ? 20.569 21.838 37.257 1.00 15.92 354 ILE B N 1
ATOM 6154 C CA . ILE B 1 359 ? 20.715 23.185 37.787 1.00 15.67 354 ILE B CA 1
ATOM 6155 C C . ILE B 1 359 ? 19.838 23.347 39.053 1.00 15.78 354 ILE B C 1
ATOM 6156 O O . ILE B 1 359 ? 20.326 23.746 40.100 1.00 15.79 354 ILE B O 1
ATOM 6161 N N . ARG B 1 360 ? 18.561 22.991 38.952 1.00 16.89 355 ARG B N 1
ATOM 6162 C CA . ARG B 1 360 ? 17.623 23.149 40.055 1.00 17.38 355 ARG B CA 1
ATOM 6163 C C . ARG B 1 360 ? 17.993 22.338 41.295 1.00 17.82 355 ARG B C 1
ATOM 6164 O O . ARG B 1 360 ? 17.655 22.740 42.413 1.00 17.34 355 ARG B O 1
ATOM 6172 N N . SER B 1 361 ? 18.684 21.217 41.105 1.00 18.15 356 SER B N 1
ATOM 6173 C CA . SER B 1 361 ? 19.063 20.383 42.234 1.00 18.38 356 SER B CA 1
ATOM 6174 C C . SER B 1 361 ? 20.115 21.041 43.107 1.00 17.76 356 SER B C 1
ATOM 6175 O O . SER B 1 361 ? 20.215 20.688 44.267 1.00 17.65 356 SER B O 1
ATOM 6178 N N . GLU B 1 362 ? 20.858 22.024 42.568 1.00 16.90 357 GLU B N 1
ATOM 6179 C CA . GLU B 1 362 ? 21.918 22.721 43.307 1.00 16.17 357 GLU B CA 1
ATOM 6180 C C . GLU B 1 362 ? 21.731 24.230 43.525 1.00 15.37 357 GLU B C 1
ATOM 6181 O O . GLU B 1 362 ? 22.393 24.825 44.394 1.00 14.68 357 GLU B O 1
ATOM 6187 N N . PHE B 1 363 ? 20.821 24.826 42.751 1.00 14.98 358 PHE B N 1
ATOM 6188 C CA . PHE B 1 363 ? 20.586 26.277 42.753 1.00 14.23 358 PHE B CA 1
ATOM 6189 C C . PHE B 1 363 ? 19.115 26.555 42.892 1.00 14.65 358 PHE B C 1
ATOM 6190 O O . PHE B 1 363 ? 18.258 25.798 42.392 1.00 15.12 358 PHE B O 1
ATOM 6198 N N . SER B 1 364 ? 18.822 27.652 43.573 1.00 14.64 359 SER B N 1
ATOM 6199 C CA . SER B 1 364 ? 17.556 28.312 43.396 1.00 15.48 359 SER B CA 1
ATOM 6200 C C . SER B 1 364 ? 17.814 29.818 43.160 1.00 15.01 359 SER B C 1
ATOM 6201 O O . SER B 1 364 ? 18.957 30.289 43.161 1.00 13.81 359 SER B O 1
ATOM 6204 N N . ALA B 1 365 ? 16.746 30.538 42.872 1.00 15.06 360 ALA B N 1
ATOM 6205 C CA . ALA B 1 365 ? 16.904 31.903 42.437 1.00 15.56 360 ALA B CA 1
ATOM 6206 C C . ALA B 1 365 ? 15.693 32.721 42.796 1.00 16.16 360 ALA B C 1
ATOM 6207 O O . ALA B 1 365 ? 14.560 32.231 42.715 1.00 16.92 360 ALA B O 1
ATOM 6209 N N . GLY B 1 366 ? 15.916 33.972 43.158 1.00 15.83 361 GLY B N 1
ATOM 6210 C CA . GLY B 1 366 ? 14.795 34.869 43.396 1.00 17.01 361 GLY B CA 1
ATOM 6211 C C . GLY B 1 366 ? 15.184 36.295 43.085 1.00 17.09 361 GLY B C 1
ATOM 6212 O O . GLY B 1 366 ? 16.356 36.587 42.790 1.00 15.87 361 GLY B O 1
ATOM 6213 N N . ARG B 1 367 ? 14.184 37.165 43.172 1.00 18.02 362 ARG B N 1
ATOM 6214 C CA . ARG B 1 367 ? 14.288 38.540 42.750 1.00 18.60 362 ARG B CA 1
ATOM 6215 C C . ARG B 1 367 ? 13.868 39.484 43.870 1.00 18.35 362 ARG B C 1
ATOM 6216 O O . ARG B 1 367 ? 13.049 39.123 44.697 1.00 18.68 362 ARG B O 1
ATOM 6224 N N . SER B 1 368 ? 14.415 40.694 43.867 1.00 18.35 363 SER B N 1
ATOM 6225 C CA . SER B 1 368 ? 14.031 41.755 44.799 1.00 18.72 363 SER B CA 1
ATOM 6226 C C . SER B 1 368 ? 13.835 43.028 43.993 1.00 19.67 363 SER B C 1
ATOM 6227 O O . SER B 1 368 ? 14.749 43.449 43.318 1.00 20.28 363 SER B O 1
ATOM 6230 N N . THR B 1 369 ? 12.635 43.598 44.028 1.00 20.98 364 THR B N 1
ATOM 6231 C CA . THR B 1 369 ? 12.351 44.835 43.305 1.00 22.44 364 THR B CA 1
ATOM 6232 C C . THR B 1 369 ? 12.976 46.047 44.024 1.00 22.58 364 THR B C 1
ATOM 6233 O O . THR B 1 369 ? 13.470 45.921 45.121 1.00 21.94 364 THR B O 1
ATOM 6237 N N . VAL B 1 370 ? 12.918 47.234 43.429 1.00 23.29 365 VAL B N 1
ATOM 6238 C CA . VAL B 1 370 ? 13.472 48.416 44.110 1.00 23.66 365 VAL B CA 1
ATOM 6239 C C . VAL B 1 370 ? 12.800 48.678 45.482 1.00 23.74 365 VAL B C 1
ATOM 6240 O O . VAL B 1 370 ? 13.477 48.918 46.485 1.00 22.97 365 VAL B O 1
ATOM 6244 N N . ASP B 1 371 ? 11.472 48.614 45.521 1.00 24.23 366 ASP B N 1
ATOM 6245 C CA . ASP B 1 371 ? 10.717 48.813 46.776 1.00 24.76 366 ASP B CA 1
ATOM 6246 C C . ASP B 1 371 ? 11.043 47.728 47.839 1.00 23.25 366 ASP B C 1
ATOM 6247 O O . ASP B 1 371 ? 11.155 47.999 49.034 1.00 22.54 366 ASP B O 1
ATOM 6252 N N . GLU B 1 372 ? 11.171 46.491 47.396 1.00 22.42 367 GLU B N 1
ATOM 6253 C CA . GLU B 1 372 ? 11.443 45.384 48.309 1.00 21.50 367 GLU B CA 1
ATOM 6254 C C . GLU B 1 372 ? 12.873 45.501 48.859 1.00 20.25 367 GLU B C 1
ATOM 6255 O O . GLU B 1 372 ? 13.125 45.202 50.021 1.00 19.70 367 GLU B O 1
ATOM 6261 N N . THR B 1 373 ? 13.792 45.929 48.001 1.00 19.34 368 THR B N 1
ATOM 6262 C CA . THR B 1 373 ? 15.177 46.186 48.394 1.00 18.57 368 THR B CA 1
ATOM 6263 C C . THR B 1 373 ? 15.258 47.278 49.471 1.00 18.78 368 THR B C 1
ATOM 6264 O O . THR B 1 373 ? 15.857 47.071 50.518 1.00 18.13 368 THR B O 1
ATOM 6268 N N . ALA B 1 374 ? 14.608 48.417 49.225 1.00 19.40 369 ALA B N 1
ATOM 6269 C CA . ALA B 1 374 ? 14.508 49.493 50.230 1.00 19.76 369 ALA B CA 1
ATOM 6270 C C . ALA B 1 374 ? 13.863 49.012 51.537 1.00 19.57 369 ALA B C 1
ATOM 6271 O O . ALA B 1 374 ? 14.337 49.350 52.621 1.00 19.40 369 ALA B O 1
ATOM 6273 N N . ALA B 1 375 ? 12.771 48.253 51.443 1.00 19.61 370 ALA B N 1
ATOM 6274 C CA . ALA B 1 375 ? 12.101 47.726 52.643 1.00 19.79 370 ALA B CA 1
ATOM 6275 C C . ALA B 1 375 ? 13.089 46.907 53.484 1.00 18.81 370 ALA B C 1
ATOM 6276 O O . ALA B 1 375 ? 13.091 46.986 54.734 1.00 19.07 370 ALA B O 1
ATOM 6278 N N . THR B 1 376 ? 13.913 46.119 52.796 1.00 18.02 371 THR B N 1
ATOM 6279 C CA . THR B 1 376 ? 14.909 45.241 53.460 1.00 17.27 371 THR B CA 1
ATOM 6280 C C . THR B 1 376 ? 15.980 46.066 54.155 1.00 17.22 371 THR B C 1
ATOM 6281 O O . THR B 1 376 ? 16.319 45.802 55.301 1.00 17.19 371 THR B O 1
ATOM 6285 N N . ILE B 1 377 ? 16.506 47.087 53.481 1.00 17.59 372 ILE B N 1
ATOM 6286 C CA . ILE B 1 377 ? 17.455 47.992 54.130 1.00 17.97 372 ILE B CA 1
ATOM 6287 C C . ILE B 1 377 ? 16.833 48.584 55.397 1.00 19.13 372 ILE B C 1
ATOM 6288 O O . ILE B 1 377 ? 17.426 48.550 56.471 1.00 19.11 372 ILE B O 1
ATOM 6293 N N . GLU B 1 378 ? 15.618 49.110 55.283 1.00 20.90 373 GLU B N 1
ATOM 6294 C CA . GLU B 1 378 ? 15.001 49.777 56.425 1.00 22.31 373 GLU B CA 1
ATOM 6295 C C . GLU B 1 378 ? 14.770 48.769 57.570 1.00 21.59 373 GLU B C 1
ATOM 6296 O O . GLU B 1 378 ? 15.026 49.055 58.750 1.00 21.29 373 GLU B O 1
ATOM 6302 N N . SER B 1 379 ? 14.294 47.592 57.210 1.00 20.84 374 SER B N 1
ATOM 6303 C CA . SER B 1 379 ? 13.959 46.573 58.207 1.00 20.61 374 SER B CA 1
ATOM 6304 C C . SER B 1 379 ? 15.195 46.092 58.997 1.00 19.23 374 SER B C 1
ATOM 6305 O O . SER B 1 379 ? 15.183 46.035 60.237 1.00 19.13 374 SER B O 1
ATOM 6308 N N . VAL B 1 380 ? 16.254 45.738 58.276 1.00 17.71 375 VAL B N 1
ATOM 6309 C CA . VAL B 1 380 ? 17.437 45.156 58.905 1.00 16.79 375 VAL B CA 1
ATOM 6310 C C . VAL B 1 380 ? 18.075 46.228 59.824 1.00 17.27 375 VAL B C 1
ATOM 6311 O O . VAL B 1 380 ? 18.511 45.945 60.957 1.00 16.88 375 VAL B O 1
ATOM 6315 N N . LEU B 1 381 ? 18.076 47.466 59.350 1.00 17.64 376 LEU B N 1
ATOM 6316 C CA . LEU B 1 381 ? 18.592 48.565 60.140 1.00 18.40 376 LEU B CA 1
ATOM 6317 C C . LEU B 1 381 ? 17.807 48.698 61.449 1.00 19.08 376 LEU B C 1
ATOM 6318 O O . LEU B 1 381 ? 18.380 48.764 62.542 1.00 18.97 376 LEU B O 1
ATOM 6323 N N . SER B 1 382 ? 16.485 48.728 61.303 1.00 19.88 377 SER B N 1
ATOM 6324 C CA . SER B 1 382 ? 15.552 48.842 62.404 1.00 21.13 377 SER B CA 1
ATOM 6325 C C . SER B 1 382 ? 15.672 47.681 63.406 1.00 20.59 377 SER B C 1
ATOM 6326 O O . SER B 1 382 ? 15.792 47.900 64.616 1.00 19.91 377 SER B O 1
ATOM 6329 N N . LYS B 1 383 ? 15.701 46.449 62.892 1.00 19.96 378 LYS B N 1
ATOM 6330 C CA . LYS B 1 383 ? 15.674 45.292 63.767 1.00 19.99 378 LYS B CA 1
ATOM 6331 C C . LYS B 1 383 ? 17.050 44.935 64.331 1.00 18.89 378 LYS B C 1
ATOM 6332 O O . LYS B 1 383 ? 17.156 44.428 65.430 1.00 18.71 378 LYS B O 1
ATOM 6338 N N . ASP B 1 384 ? 18.094 45.146 63.552 1.00 17.83 379 ASP B N 1
ATOM 6339 C CA . ASP B 1 384 ? 19.441 44.681 63.920 1.00 17.05 379 ASP B CA 1
ATOM 6340 C C . ASP B 1 384 ? 20.426 45.809 64.140 1.00 17.49 379 ASP B C 1
ATOM 6341 O O . ASP B 1 384 ? 21.515 45.576 64.646 1.00 17.06 379 ASP B O 1
ATOM 6346 N N . GLY B 1 385 ? 20.101 47.017 63.699 1.00 17.89 380 GLY B N 1
ATOM 6347 C CA . GLY B 1 385 ? 21.086 48.093 63.757 1.00 18.52 380 GLY B CA 1
ATOM 6348 C C . GLY B 1 385 ? 22.192 47.969 62.706 1.00 18.27 380 GLY B C 1
ATOM 6349 O O . GLY B 1 385 ? 23.196 48.638 62.795 1.00 18.79 380 GLY B O 1
ATOM 6350 N N . TYR B 1 386 ? 21.993 47.100 61.723 1.00 17.50 381 TYR B N 1
ATOM 6351 C CA . TYR B 1 386 ? 22.964 46.819 60.662 1.00 17.21 381 TYR B CA 1
ATOM 6352 C C . TYR B 1 386 ? 22.512 47.461 59.336 1.00 17.13 381 TYR B C 1
ATOM 6353 O O . TYR B 1 386 ? 21.361 47.317 58.895 1.00 16.48 381 TYR B O 1
ATOM 6362 N N . LEU B 1 387 ? 23.429 48.200 58.716 1.00 17.00 382 LEU B N 1
ATOM 6363 C CA . LEU B 1 387 ? 23.101 48.980 57.535 1.00 17.38 382 LEU B CA 1
ATOM 6364 C C . LEU B 1 387 ? 23.580 48.222 56.296 1.00 16.96 382 LEU B C 1
ATOM 6365 O O . LEU B 1 387 ? 24.780 47.880 56.191 1.00 16.86 382 LEU B O 1
ATOM 6370 N N . LEU B 1 388 ? 22.665 47.987 55.371 1.00 16.78 383 LEU B N 1
ATOM 6371 C CA . LEU B 1 388 ? 22.985 47.310 54.120 1.00 16.51 383 LEU B CA 1
ATOM 6372 C C . LEU B 1 388 ? 22.991 48.250 52.934 1.00 17.15 383 LEU B C 1
ATOM 6373 O O . LEU B 1 388 ? 22.136 49.127 52.817 1.00 18.01 383 LEU B O 1
ATOM 6378 N N . ASP B 1 389 ? 23.898 48.004 51.990 1.00 16.86 384 ASP B N 1
ATOM 6379 C CA . ASP B 1 389 ? 23.760 48.626 50.654 1.00 17.29 384 ASP B CA 1
ATOM 6380 C C . ASP B 1 389 ? 22.654 47.869 49.874 1.00 16.98 384 ASP B C 1
ATOM 6381 O O . ASP B 1 389 ? 22.229 46.767 50.265 1.00 16.26 384 ASP B O 1
ATOM 6386 N N . PRO B 1 390 ? 22.201 48.436 48.755 1.00 17.53 385 PRO B N 1
ATOM 6387 C CA . PRO B 1 390 ? 21.138 47.773 47.996 1.00 17.51 385 PRO B CA 1
ATOM 6388 C C . PRO B 1 390 ? 21.489 46.364 47.452 1.00 16.61 385 PRO B C 1
ATOM 6389 O O . PRO B 1 390 ? 20.646 45.452 47.497 1.00 16.30 385 PRO B O 1
ATOM 6393 N N . HIS B 1 391 ? 22.694 46.188 46.917 1.00 15.99 386 HIS B N 1
ATOM 6394 C CA . HIS B 1 391 ? 23.077 44.894 46.362 1.00 15.22 386 HIS B CA 1
ATOM 6395 C C . HIS B 1 391 ? 22.999 43.839 47.445 1.00 14.34 386 HIS B C 1
ATOM 6396 O O . HIS B 1 391 ? 22.402 42.772 47.262 1.00 13.80 386 HIS B O 1
ATOM 6403 N N . SER B 1 392 ? 23.593 44.145 48.586 1.00 13.70 387 SER B N 1
ATOM 6404 C CA . SER B 1 392 ? 23.566 43.257 49.717 1.00 13.36 387 SER B CA 1
ATOM 6405 C C . SER B 1 392 ? 22.162 42.982 50.279 1.00 13.45 387 SER B C 1
ATOM 6406 O O . SER B 1 392 ? 21.844 41.879 50.640 1.00 12.88 387 SER B O 1
ATOM 6409 N N . ALA B 1 393 ? 21.340 44.008 50.346 1.00 14.14 388 ALA B N 1
ATOM 6410 C CA . ALA B 1 393 ? 19.957 43.871 50.779 1.00 14.48 388 ALA B CA 1
ATOM 6411 C C . ALA B 1 393 ? 19.177 42.927 49.875 1.00 14.37 388 ALA B C 1
ATOM 6412 O O . ALA B 1 393 ? 18.287 42.231 50.342 1.00 14.51 388 ALA B O 1
ATOM 6414 N N . ILE B 1 394 ? 19.455 42.960 48.579 1.00 14.15 389 ILE B N 1
ATOM 6415 C CA . ILE B 1 394 ? 18.805 42.033 47.638 1.00 14.14 389 ILE B CA 1
ATOM 6416 C C . ILE B 1 394 ? 19.160 40.619 48.050 1.00 13.24 389 ILE B C 1
ATOM 6417 O O . ILE B 1 394 ? 18.306 39.751 48.094 1.00 13.42 389 ILE B O 1
ATOM 6422 N N . GLY B 1 395 ? 20.418 40.399 48.384 1.00 12.63 390 GLY B N 1
ATOM 6423 C CA . GLY B 1 395 ? 20.838 39.113 48.944 1.00 12.11 390 GLY B CA 1
ATOM 6424 C C . GLY B 1 395 ? 20.050 38.697 50.178 1.00 12.26 390 GLY B C 1
ATOM 6425 O O . GLY B 1 395 ? 19.570 37.556 50.266 1.00 12.10 390 GLY B O 1
ATOM 6426 N N . VAL B 1 396 ? 19.891 39.610 51.135 1.00 12.66 391 VAL B N 1
ATOM 6427 C CA . VAL B 1 396 ? 19.173 39.260 52.378 1.00 12.63 391 VAL B CA 1
ATOM 6428 C C . VAL B 1 396 ? 17.695 38.935 52.083 1.00 13.24 391 VAL B C 1
ATOM 6429 O O . VAL B 1 396 ? 17.155 37.914 52.555 1.00 12.93 391 VAL B O 1
ATOM 6433 N N . LYS B 1 397 ? 17.056 39.790 51.295 1.00 13.82 392 LYS B N 1
ATOM 6434 C CA . LYS B 1 397 ? 15.652 39.617 50.915 1.00 14.81 392 LYS B CA 1
ATOM 6435 C C . LYS B 1 397 ? 15.411 38.240 50.307 1.00 14.49 392 LYS B C 1
ATOM 6436 O O . LYS B 1 397 ? 14.533 37.491 50.746 1.00 14.63 392 LYS B O 1
ATOM 6442 N N . VAL B 1 398 ? 16.215 37.890 49.314 1.00 14.16 393 VAL B N 1
ATOM 6443 C CA . VAL B 1 398 ? 16.061 36.604 48.603 1.00 14.24 393 VAL B CA 1
ATOM 6444 C C . VAL B 1 398 ? 16.444 35.401 49.467 1.00 14.49 393 VAL B C 1
ATOM 6445 O O . VAL B 1 398 ? 15.762 34.349 49.444 1.00 14.66 393 VAL B O 1
ATOM 6449 N N . ALA B 1 399 ? 17.516 35.553 50.230 1.00 14.17 394 ALA B N 1
ATOM 6450 C CA . ALA B 1 399 ? 17.910 34.495 51.170 1.00 14.58 394 ALA B CA 1
ATOM 6451 C C . ALA B 1 399 ? 16.759 34.115 52.091 1.00 15.23 394 ALA B C 1
ATOM 6452 O O . ALA B 1 399 ? 16.527 32.933 52.340 1.00 16.01 394 ALA B O 1
ATOM 6454 N N . ARG B 1 400 ? 16.078 35.105 52.634 1.00 15.80 395 ARG B N 1
ATOM 6455 C CA . ARG B 1 400 ? 15.011 34.838 53.604 1.00 16.71 395 ARG B CA 1
ATOM 6456 C C . ARG B 1 400 ? 13.776 34.194 52.966 1.00 18.31 395 ARG B C 1
ATOM 6457 O O . ARG B 1 400 ? 13.099 33.417 53.617 1.00 19.02 395 ARG B O 1
ATOM 6465 N N . GLU B 1 401 ? 13.518 34.499 51.706 1.00 19.49 396 GLU B N 1
ATOM 6466 C CA . GLU B 1 401 ? 12.455 33.848 50.934 1.00 22.73 396 GLU B CA 1
ATOM 6467 C C . GLU B 1 401 ? 12.749 32.397 50.564 1.00 22.64 396 GLU B C 1
ATOM 6468 O O . GLU B 1 401 ? 11.848 31.571 50.573 1.00 22.10 396 GLU B O 1
ATOM 6474 N N . LYS B 1 402 ? 14.001 32.123 50.191 1.00 22.02 397 LYS B N 1
ATOM 6475 C CA . LYS B 1 402 ? 14.405 30.873 49.540 1.00 22.78 397 LYS B CA 1
ATOM 6476 C C . LYS B 1 402 ? 15.127 29.905 50.456 1.00 22.81 397 LYS B C 1
ATOM 6477 O O . LYS B 1 402 ? 15.238 28.745 50.103 1.00 23.88 397 LYS B O 1
ATOM 6483 N N . ALA B 1 403 ? 15.654 30.367 51.594 1.00 23.17 398 ALA B N 1
ATOM 6484 C CA . ALA B 1 403 ? 16.289 29.490 52.593 1.00 23.54 398 ALA B CA 1
ATOM 6485 C C . ALA B 1 403 ? 15.338 28.358 52.956 1.00 25.99 398 ALA B C 1
ATOM 6486 O O . ALA B 1 403 ? 14.142 28.577 53.154 1.00 23.96 398 ALA B O 1
ATOM 6488 N N . SER B 1 404 ? 15.886 27.149 53.025 1.00 26.02 399 SER B N 1
ATOM 6489 C CA . SER B 1 404 ? 15.117 25.983 53.410 1.00 28.34 399 SER B CA 1
ATOM 6490 C C . SER B 1 404 ? 16.052 24.972 54.007 1.00 28.08 399 SER B C 1
ATOM 6491 O O . SER B 1 404 ? 16.994 24.567 53.362 1.00 30.92 399 SER B O 1
ATOM 6494 N N . GLY B 1 405 ? 15.791 24.573 55.239 1.00 29.10 400 GLY B N 1
ATOM 6495 C CA . GLY B 1 405 ? 16.579 23.546 55.888 1.00 28.37 400 GLY B CA 1
ATOM 6496 C C . GLY B 1 405 ? 17.272 24.142 57.082 1.00 27.78 400 GLY B C 1
ATOM 6497 O O . GLY B 1 405 ? 17.059 25.307 57.444 1.00 27.68 400 GLY B O 1
ATOM 6498 N N . THR B 1 406 ? 18.112 23.333 57.705 1.00 27.18 401 THR B N 1
ATOM 6499 C CA . THR B 1 406 ? 18.732 23.733 58.958 1.00 26.32 401 THR B CA 1
ATOM 6500 C C . THR B 1 406 ? 20.082 24.377 58.724 1.00 23.15 401 THR B C 1
ATOM 6501 O O . THR B 1 406 ? 20.680 24.872 59.691 1.00 24.35 401 THR B O 1
ATOM 6505 N N . ALA B 1 407 ? 20.590 24.364 57.482 1.00 19.82 402 ALA B N 1
ATOM 6506 C CA . ALA B 1 407 ? 21.942 24.878 57.241 1.00 17.91 402 ALA B CA 1
ATOM 6507 C C . ALA B 1 407 ? 22.024 26.350 57.615 1.00 16.48 402 ALA B C 1
ATOM 6508 O O . ALA B 1 407 ? 21.085 27.093 57.336 1.00 16.19 402 ALA B O 1
ATOM 6510 N N . PRO B 1 408 ? 23.168 26.788 58.178 1.00 15.32 403 PRO B N 1
ATOM 6511 C CA . PRO B 1 408 ? 23.356 28.202 58.345 1.00 14.77 403 PRO B CA 1
ATOM 6512 C C . PRO B 1 408 ? 23.438 28.885 56.977 1.00 13.96 403 PRO B C 1
ATOM 6513 O O . PRO B 1 408 ? 24.032 28.338 56.065 1.00 14.19 403 PRO B O 1
ATOM 6517 N N . MET B 1 409 ? 22.869 30.069 56.864 1.00 13.50 404 MET B N 1
ATOM 6518 C CA . MET B 1 409 ? 22.824 30.819 55.619 1.00 12.91 404 MET B CA 1
ATOM 6519 C C . MET B 1 409 ? 23.757 32.003 55.687 1.00 12.50 404 MET B C 1
ATOM 6520 O O . MET B 1 409 ? 23.657 32.837 56.603 1.00 12.65 404 MET B O 1
ATOM 6525 N N . VAL B 1 410 ? 24.636 32.074 54.702 1.00 11.81 405 VAL B N 1
ATOM 6526 C CA . VAL B 1 410 ? 25.585 33.172 54.578 1.00 11.89 405 VAL B CA 1
ATOM 6527 C C . VAL B 1 410 ? 25.158 34.018 53.413 1.00 12.02 405 VAL B C 1
ATOM 6528 O O . VAL B 1 410 ? 25.019 33.485 52.320 1.00 12.22 405 VAL B O 1
ATOM 6532 N N . VAL B 1 411 ? 24.907 35.305 53.654 1.00 12.02 406 VAL B N 1
ATOM 6533 C CA . VAL B 1 411 ? 24.543 36.245 52.595 1.00 12.19 406 VAL B CA 1
ATOM 6534 C C . VAL B 1 411 ? 25.760 37.100 52.259 1.00 12.26 406 VAL B C 1
ATOM 6535 O O . VAL B 1 411 ? 26.330 37.753 53.140 1.00 12.56 406 VAL B O 1
ATOM 6539 N N . LEU B 1 412 ? 26.128 37.110 50.984 1.00 11.92 407 LEU B N 1
ATOM 6540 C CA . LEU B 1 412 ? 27.286 37.906 50.553 1.00 12.42 407 LEU B CA 1
ATOM 6541 C C . LEU B 1 412 ? 26.891 39.371 50.484 1.00 12.78 407 LEU B C 1
ATOM 6542 O O . LEU B 1 412 ? 25.938 39.731 49.796 1.00 13.25 407 LEU B O 1
ATOM 6547 N N . ALA B 1 413 ? 27.595 40.205 51.259 1.00 12.93 408 ALA B N 1
ATOM 6548 C CA . ALA B 1 413 ? 27.435 41.647 51.169 1.00 13.15 408 ALA B CA 1
ATOM 6549 C C . ALA B 1 413 ? 28.530 42.163 50.260 1.00 13.49 408 ALA B C 1
ATOM 6550 O O . ALA B 1 413 ? 29.708 42.203 50.629 1.00 13.44 408 ALA B O 1
ATOM 6552 N N . THR B 1 414 ? 28.129 42.570 49.050 1.00 13.60 409 THR B N 1
ATOM 6553 C CA . THR B 1 414 ? 29.065 42.797 47.966 1.00 14.00 409 THR B CA 1
ATOM 6554 C C . THR B 1 414 ? 29.563 44.219 47.874 1.00 14.63 409 THR B C 1
ATOM 6555 O O . THR B 1 414 ? 30.484 44.502 47.085 1.00 14.70 409 THR B O 1
ATOM 6559 N N . ALA B 1 415 ? 28.948 45.123 48.642 1.00 14.94 410 ALA B N 1
ATOM 6560 C CA . ALA B 1 415 ? 29.370 46.536 48.667 1.00 15.64 410 ALA B CA 1
ATOM 6561 C C . ALA B 1 415 ? 29.033 47.217 49.985 1.00 16.04 410 ALA B C 1
ATOM 6562 O O . ALA B 1 415 ? 28.061 46.844 50.656 1.00 15.89 410 ALA B O 1
ATOM 6564 N N . HIS B 1 416 ? 29.868 48.182 50.364 1.00 16.96 411 HIS B N 1
ATOM 6565 C CA . HIS B 1 416 ? 29.640 49.023 51.543 1.00 17.87 411 HIS B CA 1
ATOM 6566 C C . HIS B 1 416 ? 28.532 50.011 51.242 1.00 18.46 411 HIS B C 1
ATOM 6567 O O . HIS B 1 416 ? 28.443 50.527 50.113 1.00 18.43 411 HIS B O 1
ATOM 6574 N N . PRO B 1 417 ? 27.647 50.289 52.227 1.00 18.94 412 PRO B N 1
ATOM 6575 C CA . PRO B 1 417 ? 26.511 51.189 51.956 1.00 19.95 412 PRO B CA 1
ATOM 6576 C C . PRO B 1 417 ? 26.900 52.573 51.424 1.00 21.17 412 PRO B C 1
ATOM 6577 O O . PRO B 1 417 ? 26.148 53.183 50.654 1.00 21.72 412 PRO B O 1
ATOM 6581 N N . ALA B 1 418 ? 28.058 53.058 51.839 1.00 22.29 413 ALA B N 1
ATOM 6582 C CA . ALA B 1 418 ? 28.559 54.353 51.421 1.00 23.83 413 ALA B CA 1
ATOM 6583 C C . ALA B 1 418 ? 28.919 54.437 49.946 1.00 24.42 413 ALA B C 1
ATOM 6584 O O . ALA B 1 418 ? 29.091 55.539 49.425 1.00 24.51 413 ALA B O 1
ATOM 6586 N N . LYS B 1 419 ? 28.995 53.288 49.271 1.00 24.42 414 LYS B N 1
ATOM 6587 C CA . LYS B 1 419 ? 29.167 53.245 47.816 1.00 25.53 414 LYS B CA 1
ATOM 6588 C C . LYS B 1 419 ? 27.897 53.592 47.042 1.00 26.38 414 LYS B C 1
ATOM 6589 O O . LYS B 1 419 ? 27.959 54.044 45.885 1.00 26.11 414 LYS B O 1
ATOM 6595 N N . PHE B 1 420 ? 26.743 53.359 47.673 1.00 25.96 415 PHE B N 1
ATOM 6596 C CA . PHE B 1 420 ? 25.469 53.659 47.037 1.00 25.89 415 PHE B CA 1
ATOM 6597 C C . PHE B 1 420 ? 24.606 54.475 47.996 1.00 26.82 415 PHE B C 1
ATOM 6598 O O . PHE B 1 420 ? 23.529 54.033 48.413 1.00 26.02 415 PHE B O 1
ATOM 6606 N N . PRO B 1 421 ? 25.080 55.694 48.340 1.00 27.60 416 PRO B N 1
ATOM 6607 C CA . PRO B 1 421 ? 24.464 56.431 49.439 1.00 28.41 416 PRO B CA 1
ATOM 6608 C C . PRO B 1 421 ? 23.058 56.951 49.176 1.00 28.90 416 PRO B C 1
ATOM 6609 O O . PRO B 1 421 ? 22.280 57.087 50.138 1.00 28.46 416 PRO B O 1
ATOM 6613 N N . ASP B 1 422 ? 22.721 57.260 47.920 1.00 28.21 417 ASP B N 1
ATOM 6614 C CA . ASP B 1 422 ? 21.391 57.825 47.670 1.00 29.22 417 ASP B CA 1
ATOM 6615 C C . ASP B 1 422 ? 20.313 56.777 47.875 1.00 27.46 417 ASP B C 1
ATOM 6616 O O . ASP B 1 422 ? 19.275 57.063 48.474 1.00 27.29 417 ASP B O 1
ATOM 6621 N N . ALA B 1 423 ? 20.564 55.566 47.367 1.00 25.66 418 ALA B N 1
ATOM 6622 C CA . ALA B 1 423 ? 19.642 54.468 47.552 1.00 24.54 418 ALA B CA 1
ATOM 6623 C C . ALA B 1 423 ? 19.477 54.112 49.036 1.00 23.75 418 ALA B C 1
ATOM 6624 O O . ALA B 1 423 ? 18.363 53.847 49.471 1.00 23.38 418 ALA B O 1
ATOM 6626 N N . VAL B 1 424 ? 20.580 54.117 49.783 1.00 23.06 419 VAL B N 1
ATOM 6627 C CA . VAL B 1 424 ? 20.546 53.842 51.223 1.00 22.86 419 VAL B CA 1
ATOM 6628 C C . VAL B 1 424 ? 19.715 54.938 51.918 1.00 23.97 419 VAL B C 1
ATOM 6629 O O . VAL B 1 424 ? 18.810 54.613 52.685 1.00 24.20 419 VAL B O 1
ATOM 6633 N N . LYS B 1 425 ? 19.972 56.208 51.599 1.00 24.80 420 LYS B N 1
ATOM 6634 C CA . LYS B 1 425 ? 19.252 57.301 52.258 1.00 26.12 420 LYS B CA 1
ATOM 6635 C C . LYS B 1 425 ? 17.755 57.244 51.953 1.00 26.35 420 LYS B C 1
ATOM 6636 O O . LYS B 1 425 ? 16.940 57.432 52.841 1.00 26.82 420 LYS B O 1
ATOM 6642 N N . ALA B 1 426 ? 17.401 56.968 50.709 1.00 26.07 421 ALA B N 1
ATOM 6643 C CA . ALA B 1 426 ? 16.000 56.896 50.316 1.00 26.42 421 ALA B CA 1
ATOM 6644 C C . ALA B 1 426 ? 15.296 55.752 51.049 1.00 25.41 421 ALA B C 1
ATOM 6645 O O . ALA B 1 426 ? 14.139 55.866 51.414 1.00 25.11 421 ALA B O 1
ATOM 6647 N N . ALA B 1 427 ? 16.015 54.654 51.239 1.00 24.31 422 ALA B N 1
ATOM 6648 C CA . ALA B 1 427 ? 15.477 53.489 51.911 1.00 24.09 422 ALA B CA 1
ATOM 6649 C C . ALA B 1 427 ? 15.202 53.718 53.397 1.00 24.59 422 ALA B C 1
ATOM 6650 O O . ALA B 1 427 ? 14.168 53.299 53.905 1.00 25.08 422 ALA B O 1
ATOM 6652 N N . CYS B 1 428 ? 16.136 54.347 54.100 1.00 24.87 423 CYS B N 1
ATOM 6653 C CA . CYS B 1 428 ? 16.066 54.361 55.558 1.00 24.97 423 CYS B CA 1
ATOM 6654 C C . CYS B 1 428 ? 16.437 55.645 56.236 1.00 26.15 423 CYS B C 1
ATOM 6655 O O . CYS B 1 428 ? 16.473 55.689 57.467 1.00 26.59 423 CYS B O 1
ATOM 6658 N N . GLY B 1 429 ? 16.737 56.682 55.467 1.00 27.02 424 GLY B N 1
ATOM 6659 C CA . GLY B 1 429 ? 17.024 57.992 56.023 1.00 28.69 424 GLY B CA 1
ATOM 6660 C C . GLY B 1 429 ? 18.455 58.213 56.481 1.00 29.05 424 GLY B C 1
ATOM 6661 O O . GLY B 1 429 ? 18.812 59.326 56.825 1.00 29.92 424 GLY B O 1
ATOM 6662 N N . VAL B 1 430 ? 19.298 57.186 56.485 1.00 28.18 425 VAL B N 1
ATOM 6663 C CA . VAL B 1 430 ? 20.684 57.354 56.932 1.00 28.45 425 VAL B CA 1
ATOM 6664 C C . VAL B 1 430 ? 21.569 57.706 55.736 1.00 29.07 425 VAL B C 1
ATOM 6665 O O . VAL B 1 430 ? 21.456 57.090 54.677 1.00 28.18 425 VAL B O 1
ATOM 6669 N N . GLU B 1 431 ? 22.408 58.727 55.892 1.00 30.82 426 GLU B N 1
ATOM 6670 C CA . GLU B 1 431 ? 23.457 59.025 54.922 1.00 32.07 426 GLU B CA 1
ATOM 6671 C C . GLU B 1 431 ? 24.653 58.187 55.380 1.00 31.11 426 GLU B C 1
ATOM 6672 O O . GLU B 1 431 ? 25.222 58.446 56.443 1.00 31.19 426 GLU B O 1
ATOM 6678 N N . PRO B 1 432 ? 25.013 57.131 54.612 1.00 29.02 427 PRO B N 1
ATOM 6679 C CA . PRO B 1 432 ? 26.083 56.276 55.133 1.00 28.12 427 PRO B CA 1
ATOM 6680 C C . PRO B 1 432 ? 27.420 56.987 55.279 1.00 28.66 427 PRO B C 1
ATOM 6681 O O . PRO B 1 432 ? 27.715 57.904 54.525 1.00 29.34 427 PRO B O 1
ATOM 6685 N N . GLN B 1 433 ? 28.205 56.551 56.253 1.00 28.41 428 GLN B N 1
ATOM 6686 C CA . GLN B 1 433 ? 29.516 57.121 56.527 1.00 28.98 428 GLN B CA 1
ATOM 6687 C C . GLN B 1 433 ? 30.612 56.214 55.930 1.00 27.91 428 GLN B C 1
ATOM 6688 O O . GLN B 1 433 ? 30.577 55.005 56.115 1.00 26.56 428 GLN B O 1
ATOM 6690 N N . LEU B 1 434 ? 31.564 56.823 55.229 1.00 29.35 429 LEU B N 1
ATOM 6691 C CA . LEU B 1 434 ? 32.740 56.136 54.710 1.00 29.69 429 LEU B CA 1
ATOM 6692 C C . LEU B 1 434 ? 33.595 55.638 55.877 1.00 29.97 429 LEU B C 1
ATOM 6693 O O . LEU B 1 434 ? 33.598 56.246 56.946 1.00 29.65 429 LEU B O 1
ATOM 6698 N N . PRO B 1 435 ? 34.305 54.514 55.693 1.00 30.13 430 PRO B N 1
ATOM 6699 C CA . PRO B 1 435 ? 35.242 54.107 56.738 1.00 30.77 430 PRO B CA 1
ATOM 6700 C C . PRO B 1 435 ? 36.299 55.163 57.049 1.00 32.59 430 PRO B C 1
ATOM 6701 O O . PRO B 1 435 ? 36.680 55.957 56.186 1.00 32.24 430 PRO B O 1
ATOM 6705 N N . ALA B 1 436 ? 36.769 55.163 58.294 1.00 33.63 431 ALA B N 1
ATOM 6706 C CA . ALA B 1 436 ? 37.669 56.203 58.789 1.00 35.71 431 ALA B CA 1
ATOM 6707 C C . ALA B 1 436 ? 38.872 56.425 57.861 1.00 37.68 431 ALA B C 1
ATOM 6708 O O . ALA B 1 436 ? 39.218 57.566 57.538 1.00 37.61 431 ALA B O 1
ATOM 6710 N N . TRP B 1 437 ? 39.487 55.338 57.399 1.00 38.28 432 TRP B N 1
ATOM 6711 C CA . TRP B 1 437 ? 40.690 55.467 56.571 1.00 39.66 432 TRP B CA 1
ATOM 6712 C C . TRP B 1 437 ? 40.414 56.106 55.220 1.00 40.45 432 TRP B C 1
ATOM 6713 O O . TRP B 1 437 ? 41.311 56.676 54.609 1.00 42.47 432 TRP B O 1
ATOM 6724 N N . LEU B 1 438 ? 39.162 56.057 54.770 1.00 40.16 433 LEU B N 1
ATOM 6725 C CA . LEU B 1 438 ? 38.759 56.670 53.505 1.00 40.63 433 LEU B CA 1
ATOM 6726 C C . LEU B 1 438 ? 38.017 58.007 53.753 1.00 43.02 433 LEU B C 1
ATOM 6727 O O . LEU B 1 438 ? 37.442 58.592 52.830 1.00 45.02 433 LEU B O 1
ATOM 6732 N N . CYS B 1 439 ? 38.048 58.509 54.989 1.00 65.80 434 CYS B N 1
ATOM 6733 C CA . CYS B 1 439 ? 37.272 59.701 55.360 1.00 69.51 434 CYS B CA 1
ATOM 6734 C C . CYS B 1 439 ? 37.597 60.931 54.512 1.00 69.08 434 CYS B C 1
ATOM 6735 O O . CYS B 1 439 ? 36.734 61.770 54.298 1.00 70.56 434 CYS B O 1
ATOM 6738 N N . ASP B 1 440 ? 38.836 61.031 54.039 1.00 68.06 435 ASP B N 1
ATOM 6739 C CA . ASP B 1 440 ? 39.288 62.176 53.218 1.00 67.94 435 ASP B CA 1
ATOM 6740 C C . ASP B 1 440 ? 39.121 61.956 51.693 1.00 63.84 435 ASP B C 1
ATOM 6741 O O . ASP B 1 440 ? 39.591 62.775 50.890 1.00 62.97 435 ASP B O 1
ATOM 6746 N N . LEU B 1 441 ? 38.451 60.870 51.297 1.00 60.56 436 LEU B N 1
ATOM 6747 C CA . LEU B 1 441 ? 38.274 60.525 49.876 1.00 56.75 436 LEU B CA 1
ATOM 6748 C C . LEU B 1 441 ? 37.919 61.717 48.975 1.00 57.87 436 LEU B C 1
ATOM 6749 O O . LEU B 1 441 ? 38.644 62.001 48.029 1.00 55.06 436 LEU B O 1
ATOM 6754 N N . MET B 1 442 ? 36.818 62.408 49.272 1.00 63.19 437 MET B N 1
ATOM 6755 C CA . MET B 1 442 ? 36.352 63.527 48.416 1.00 66.34 437 MET B CA 1
ATOM 6756 C C . MET B 1 442 ? 37.221 64.794 48.497 1.00 67.25 437 MET B C 1
ATOM 6757 O O . MET B 1 442 ? 36.953 65.747 47.778 1.00 68.93 437 MET B O 1
ATOM 6762 N N . GLN B 1 443 ? 38.245 64.811 49.355 1.00 66.82 438 GLN B N 1
ATOM 6763 C CA . GLN B 1 443 ? 39.224 65.915 49.381 1.00 69.30 438 GLN B CA 1
ATOM 6764 C C . GLN B 1 443 ? 40.436 65.671 48.477 1.00 66.24 438 GLN B C 1
ATOM 6765 O O . GLN B 1 443 ? 41.172 66.607 48.176 1.00 68.93 438 GLN B O 1
ATOM 6771 N N . ARG B 1 444 ? 40.636 64.426 48.048 1.00 61.67 439 ARG B N 1
ATOM 6772 C CA . ARG B 1 444 ? 41.833 64.033 47.299 1.00 59.19 439 ARG B CA 1
ATOM 6773 C C . ARG B 1 444 ? 41.856 64.611 45.874 1.00 57.63 439 ARG B C 1
ATOM 6774 O O . ARG B 1 444 ? 40.800 64.815 45.255 1.00 55.57 439 ARG B O 1
ATOM 6782 N N . LYS B 1 445 ? 43.064 64.881 45.371 1.00 57.53 440 LYS B N 1
ATOM 6783 C CA . LYS B 1 445 ? 43.230 65.544 44.069 1.00 57.54 440 LYS B CA 1
ATOM 6784 C C . LYS B 1 445 ? 42.877 64.567 42.955 1.00 53.80 440 LYS B C 1
ATOM 6785 O O . LYS B 1 445 ? 43.410 63.459 42.898 1.00 51.60 440 LYS B O 1
ATOM 6787 N N . GLU B 1 446 ? 41.939 64.974 42.104 1.00 52.82 441 GLU B N 1
ATOM 6788 C CA . GLU B 1 446 ? 41.592 64.230 40.909 1.00 49.90 441 GLU B CA 1
ATOM 6789 C C . GLU B 1 446 ? 42.667 64.452 39.851 1.00 50.14 441 GLU B C 1
ATOM 6790 O O . GLU B 1 446 ? 43.299 65.509 39.797 1.00 54.11 441 GLU B O 1
ATOM 6796 N N . SER B 1 447 ? 42.878 63.436 39.025 1.00 47.11 442 SER B N 1
ATOM 6797 C CA . SER B 1 447 ? 43.802 63.516 37.907 1.00 46.51 442 SER B CA 1
ATOM 6798 C C . SER B 1 447 ? 43.221 62.687 36.758 1.00 42.02 442 SER B C 1
ATOM 6799 O O . SER B 1 447 ? 43.160 61.464 36.839 1.00 38.42 442 SER B O 1
ATOM 6802 N N . PHE B 1 448 ? 42.729 63.362 35.722 1.00 40.24 443 PHE B N 1
ATOM 6803 C CA . PHE B 1 448 ? 42.068 62.677 34.606 1.00 37.70 443 PHE B CA 1
ATOM 6804 C C . PHE B 1 448 ? 42.071 63.563 33.367 1.00 38.05 443 PHE B C 1
ATOM 6805 O O . PHE B 1 448 ? 42.197 64.776 33.482 1.00 38.55 443 PHE B O 1
ATOM 6813 N N . THR B 1 449 ? 41.918 62.943 32.198 1.00 35.85 444 THR B N 1
ATOM 6814 C CA . THR B 1 449 ? 42.009 63.651 30.918 1.00 37.51 444 THR B CA 1
ATOM 6815 C C . THR B 1 449 ? 40.690 63.571 30.126 1.00 36.92 444 THR B C 1
ATOM 6816 O O . THR B 1 449 ? 40.196 62.481 29.856 1.00 35.02 444 THR B O 1
ATOM 6820 N N . VAL B 1 450 ? 40.132 64.727 29.764 1.00 38.65 445 VAL B N 1
ATOM 6821 C CA . VAL B 1 450 ? 38.895 64.788 28.975 1.00 38.93 445 VAL B CA 1
ATOM 6822 C C . VAL B 1 450 ? 39.243 64.614 27.493 1.00 37.93 445 VAL B C 1
ATOM 6823 O O . VAL B 1 450 ? 40.088 65.321 26.977 1.00 39.81 445 VAL B O 1
ATOM 6827 N N . LEU B 1 451 ? 38.596 63.672 26.812 1.00 35.34 446 LEU B N 1
ATOM 6828 C CA . LEU B 1 451 ? 38.943 63.368 25.427 1.00 35.18 446 LEU B CA 1
ATOM 6829 C C . LEU B 1 451 ? 37.678 63.300 24.590 1.00 35.93 446 LEU B C 1
ATOM 6830 O O . LEU B 1 451 ? 36.616 62.871 25.084 1.00 35.13 446 LEU B O 1
ATOM 6835 N N . HIS B 1 452 ? 37.780 63.715 23.332 1.00 35.96 447 HIS B N 1
ATOM 6836 C CA . HIS B 1 452 ? 36.677 63.516 22.413 1.00 37.45 447 HIS B CA 1
ATOM 6837 C C . HIS B 1 452 ? 36.350 62.045 22.277 1.00 34.76 447 HIS B C 1
ATOM 6838 O O . HIS B 1 452 ? 37.239 61.194 22.423 1.00 32.89 447 HIS B O 1
ATOM 6845 N N . ASN B 1 453 ? 35.070 61.721 22.050 1.00 35.44 448 ASN B N 1
ATOM 6846 C CA . ASN B 1 453 ? 34.660 60.357 21.656 1.00 34.10 448 ASN B CA 1
ATOM 6847 C C . ASN B 1 453 ? 35.125 60.143 20.202 1.00 34.68 448 ASN B C 1
ATOM 6848 O O . ASN B 1 453 ? 34.348 60.295 19.251 1.00 35.83 448 ASN B O 1
ATOM 6853 N N . GLU B 1 454 ? 36.412 59.832 20.061 1.00 33.59 449 GLU B N 1
ATOM 6854 C CA . GLU B 1 454 ? 37.055 59.591 18.761 1.00 34.76 449 GLU B CA 1
ATOM 6855 C C . GLU B 1 454 ? 38.189 58.580 18.948 1.00 32.99 449 GLU B C 1
ATOM 6856 O O . GLU B 1 454 ? 39.116 58.821 19.715 1.00 31.75 449 GLU B O 1
ATOM 6858 N N . LEU B 1 455 ? 38.103 57.465 18.227 1.00 33.53 450 LEU B N 1
ATOM 6859 C CA . LEU B 1 455 ? 39.002 56.336 18.398 1.00 32.60 450 LEU B CA 1
ATOM 6860 C C . LEU B 1 455 ? 40.475 56.747 18.229 1.00 33.57 450 LEU B C 1
ATOM 6861 O O . LEU B 1 455 ? 41.329 56.340 19.028 1.00 32.77 450 LEU B O 1
ATOM 6866 N N . LYS B 1 456 ? 40.776 57.554 17.213 1.00 34.41 451 LYS B N 1
ATOM 6867 C CA . LYS B 1 456 ? 42.168 57.938 16.946 1.00 35.96 451 LYS B CA 1
ATOM 6868 C C . LYS B 1 456 ? 42.781 58.693 18.137 1.00 35.42 451 LYS B C 1
ATOM 6869 O O . LYS B 1 456 ? 43.937 58.449 18.498 1.00 34.86 451 LYS B O 1
ATOM 6871 N N . ILE B 1 457 ? 42.010 59.595 18.741 1.00 35.59 452 ILE B N 1
ATOM 6872 C CA . ILE B 1 457 ? 42.503 60.405 19.858 1.00 36.57 452 ILE B CA 1
ATOM 6873 C C . ILE B 1 457 ? 42.723 59.496 21.075 1.00 33.60 452 ILE B C 1
ATOM 6874 O O . ILE B 1 457 ? 43.702 59.641 21.806 1.00 34.07 452 ILE B O 1
ATOM 6879 N N . VAL B 1 458 ? 41.788 58.583 21.321 1.00 31.14 453 VAL B N 1
ATOM 6880 C CA . VAL B 1 458 ? 41.918 57.677 22.465 1.00 28.74 453 VAL B CA 1
ATOM 6881 C C . VAL B 1 458 ? 43.115 56.738 22.233 1.00 28.69 453 VAL B C 1
ATOM 6882 O O . VAL B 1 458 ? 43.932 56.561 23.124 1.00 26.76 453 VAL B O 1
ATOM 6886 N N . GLU B 1 459 ? 43.230 56.186 21.024 1.00 29.29 454 GLU B N 1
ATOM 6887 C CA . GLU B 1 459 ? 44.354 55.308 20.691 1.00 29.22 454 GLU B CA 1
ATOM 6888 C C . GLU B 1 459 ? 45.682 56.057 20.780 1.00 30.81 454 GLU B C 1
ATOM 6889 O O . GLU B 1 459 ? 46.654 55.500 21.278 1.00 31.21 454 GLU B O 1
ATOM 6895 N N . GLU B 1 460 ? 45.724 57.303 20.312 1.00 32.48 455 GLU B N 1
ATOM 6896 C CA . GLU B 1 460 ? 46.966 58.109 20.348 1.00 35.20 455 GLU B CA 1
ATOM 6897 C C . GLU B 1 460 ? 47.399 58.330 21.798 1.00 35.28 455 GLU B C 1
ATOM 6898 O O . GLU B 1 460 ? 48.559 58.104 22.137 1.00 35.59 455 GLU B O 1
ATOM 6900 N N . TYR B 1 461 ? 46.456 58.717 22.668 1.00 34.02 456 TYR B N 1
ATOM 6901 C CA . TYR B 1 461 ? 46.736 58.823 24.105 1.00 34.20 456 TYR B CA 1
ATOM 6902 C C . TYR B 1 461 ? 47.303 57.519 24.697 1.00 32.32 456 TYR B C 1
ATOM 6903 O O . TYR B 1 461 ? 48.289 57.552 25.435 1.00 32.10 456 TYR B O 1
ATOM 6912 N N . VAL B 1 462 ? 46.673 56.385 24.385 1.00 30.79 457 VAL B N 1
ATOM 6913 C CA . VAL B 1 462 ? 47.067 55.104 24.989 1.00 30.12 457 VAL B CA 1
ATOM 6914 C C . VAL B 1 462 ? 48.459 54.730 24.500 1.00 33.67 457 VAL B C 1
ATOM 6915 O O . VAL B 1 462 ? 49.314 54.336 25.292 1.00 33.82 457 VAL B O 1
ATOM 6919 N N . ARG B 1 463 ? 48.696 54.901 23.201 1.00 36.55 458 ARG B N 1
ATOM 6920 C CA . ARG B 1 463 ? 50.001 54.581 22.606 1.00 39.95 458 ARG B CA 1
ATOM 6921 C C . ARG B 1 463 ? 51.122 55.438 23.197 1.00 41.96 458 ARG B C 1
ATOM 6922 O O . ARG B 1 463 ? 52.223 54.944 23.436 1.00 42.52 458 ARG B O 1
ATOM 6930 N N . HIS B 1 464 ? 50.834 56.715 23.443 1.00 41.54 459 HIS B N 1
ATOM 6931 C CA . HIS B 1 464 ? 51.806 57.636 24.050 1.00 44.89 459 HIS B CA 1
ATOM 6932 C C . HIS B 1 464 ? 52.148 57.312 25.493 1.00 44.02 459 HIS B C 1
ATOM 6933 O O . HIS B 1 464 ? 53.303 57.428 25.892 1.00 45.22 459 HIS B O 1
ATOM 6940 N N . HIS B 1 465 ? 51.159 56.900 26.292 1.00 40.14 460 HIS B N 1
ATOM 6941 C CA . HIS B 1 465 ? 51.382 56.717 27.730 1.00 40.03 460 HIS B CA 1
ATOM 6942 C C . HIS B 1 465 ? 51.722 55.319 28.177 1.00 39.04 460 HIS B C 1
ATOM 6943 O O . HIS B 1 465 ? 52.329 55.153 29.235 1.00 39.75 460 HIS B O 1
ATOM 6950 N N . SER B 1 466 ? 51.340 54.302 27.402 1.00 37.10 461 SER B N 1
ATOM 6951 C CA . SER B 1 466 ? 51.646 52.921 27.768 1.00 36.48 461 SER B CA 1
ATOM 6952 C C . SER B 1 466 ? 53.122 52.616 27.552 1.00 40.77 461 SER B C 1
ATOM 6953 O O . SER B 1 466 ? 53.719 53.091 26.599 1.00 41.90 461 SER B O 1
ATOM 6956 N N . ARG B 1 467 ? 53.690 51.813 28.443 1.00 43.09 462 ARG B N 1
ATOM 6957 C CA . ARG B 1 467 ? 55.066 51.343 28.315 1.00 49.28 462 ARG B CA 1
ATOM 6958 C C . ARG B 1 467 ? 55.145 50.053 27.510 1.00 51.78 462 ARG B C 1
ATOM 6959 O O . ARG B 1 467 ? 56.221 49.533 27.275 1.00 55.91 462 ARG B O 1
ATOM 6967 N N . ALA B 1 468 ? 53.996 49.541 27.084 1.00 33.85 463 ALA B N 1
ATOM 6968 C CA . ALA B 1 468 ? 53.921 48.252 26.402 1.00 34.64 463 ALA B CA 1
ATOM 6969 C C . ALA B 1 468 ? 54.581 48.271 25.026 1.00 38.62 463 ALA B C 1
ATOM 6970 O O . ALA B 1 468 ? 54.908 47.208 24.519 1.00 40.45 463 ALA B O 1
#

Sequence (928 aa):
SMKYVSTRGEAPVLGFSDALLAGLARDGGLYLPQEYPQFTAEQIRALRGKSYVEVALAVLTPFTGGEIPAADFERMVREAYGTFRHDAVCPLVQTDANEFVLELFHGPTLAFKDVAMQLLARMMDYVLAQRGERATIVGATSGDTGGAAIEAFGGRDNTDIFILFPNGRVSPVQQRQMTSSGFSNVHALSIEGNFDDCQNLVKGMFNDLEFCDALSLSGVNSINWARIMPQVVYYFTAALSLGAPDRAVSFTVPTGNFGDIFAGYVAKRMGLPIEQLIIATNDNDILSRTLESGAYEMRGVAQTTSPSMDIQISSNFERLLFEAHGRDAAAVRGLMQGLKQSGGFTISEKPLSAIRSEFSAGRSTVDETAATIESVLSKDGYLLDPHSAIGVKVAREKASGTAPMVVLATAHPAKFPDAVKAACGVEPQLPAWLCDLMQRKESFTVLHNELKIVEEYVRHHSRASMKYVSTRGEAPVLGFSDALLAGLARDGGLYLPQEYPQFTAEQIRALRGKSYVEVALAVLTPFTGGEIPAADFERMVREAYGTFRHDAVCPLVQTDANEFVLELFHGPTLAFKDVAMQLLARMMDYVLAQRGERATIVGATSGDTGGAAIEAFGGRDNTDIFILFPNGRVSPVQQRQMTSSGFSNVHALSIEGNFDDCQNLVKGMFNDLEFCDALSLSGVNSINWARIMPQVVYYFTAALSLGAPDRAVSFTVPTGNFGDIFAGYVAKRMGLPIEQLIIATNDNDILSRTLESGAYEMRGVAQTTSPSMDIQISSNFERLLFEAHGRDAAAVRGLMQGLKQSGGFTISEKPLSAIRSEFSAGRSTVDETAATIESVLSKDGYLLDPHSAIGVKVAREKASGTAPMVVLATAHPAKFPDAVKAACGVEPQLPAWLCDLMQRKESFTVLHNELKIVEEYVRHHSRA

Radius of gyration: 31.65 Å; Cα contacts (8 Å, |Δi|>4): 1930; chains: 2; bounding box: 58×51×96 Å

Nearest PDB structures (foldseek):
  4f4f-assembly2_B  TM=1.001E+00  e=1.244E-90  Brucella melitensis bv. 1 str. 16M
  1kl7-assembly2_B  TM=9.505E-01  e=3.211E-45  Saccharomyces cerevisiae
  3v7n-assembly1_A  TM=9.188E-01  e=4.236E-45  Burkholderia thailandensis E264
  8g1y-assembly2_B  TM=9.251E-01  e=1.710E-41  Streptococcus pneumoniae TIGR4
  1vb3-assembly1_A  TM=8.741E-01  e=1.124E-35  Escherichia coli

CATH classification: 3.90.1380.10 (+2 more: 3.40.50.1100, 3.40.50.1100)

Foldseek 3Di:
DKWKAWLLGPFDTHALLCLLLVQATPVRGFIDIPAFAADDQVNLVVCFPPALLVLLCVRQVVNNVCPADSVLLVVQSCQLLVQFPDRNSFDWDAQDPQEIATQCQRGDQQFNLSQLLQSSLSSNLVSQVVVVAAEEEEEEDQFRLLLSNCLNNQPRDRYAYEYEHAAPRHDLSRQLSQFQNPGQSGAYEHAPDHRVLSHVLVVVQVVPVVLCVVRVYDYRDDRRVSSQSSLLSVLSSVVSVVPPPVDAAEEFELAAQCSNLVSVVSNVSNPRRHDAYEYFAEVLFLVQVCLVFQKSAFDDFDCALVNVRRYRHRNCVSVLLCVLVVNPSVVSVVQVVCCVPPRIDGDDDRSSVVCNNHYHYDYAYLLRLLQQQAVSCVPPVDGAASSQSSQVSRCVVPDDDDHRYYYYRGGDNQVRQVSSCVSHNDRDADPPVCNCSSVRDGHHHYDYSDNVRVSVVSVVSRPD/DWWKAWLLGPFDIHALLCLLLCQQTPVRGFIDTPAFAADDQVNLVVCFPPALLVLLLVRQVVNNVCPQPSVLLSVQSCQLLVQFPDRNSFDWDDLDPQEIATQCQRGDLRFNLSQLLLSSLSSNLVSCVVVVAAEEEEEEDLFRLLLSNCLNNFPRDRYAYEYEYAAPRHDLSSQLSQFFNPGQSGAYEHEPDHSVLSVVLVVVCVVPPVLCVLRVYDYRDDRRPSSLQSLLSVLSSVVSVVPPPVDAAEEFELAAQCSNLVSVVSNVSRPTRHQAYEYFAEVLFLVQCCLVPQKNAFDDFDDALCNVRRYRHRNCVSVLLCVLVVNPSVVSVVQVVCCVPPRIDGHDDRSSVVCNNHYHYDYAYRLRLLQQQQVSCVPPVDGAASSQSSRVSRCVVPDDDDHRYYYYRGGDNQVSQVSSCVSHNDRDADPPVCNCSSVGDGHHHYDYSDNVGVSVVSSVSRPD